Protein 6SEI (pdb70)

B-factor: mean 38.56, std 22.46, range [0.0, 160.06]

Nearest PDB structures (foldseek):
  6sei-assembly1_A  TM=1.004E+00  e=4.786E-63  Thermothielavioides terrestris
  6sei-assembly1_C  TM=1.000E+00  e=5.021E-56  Thermothielavioides terrestris
  6seh-assembly1_C  TM=9.958E-01  e=6.749E-49  Thermothielavioides terrestris
  6seh-assembly2_A  TM=9.980E-01  e=1.913E-47  Thermothielavioides terrestris
  7cq2-assembly2_B  TM=7.444E-01  e=3.614E-20  Saccharomyces cerevisiae YJM789

Structure (mmCIF, N/CA/C/O backbone):
data_6SEI
#
_entry.id   6SEI
#
_cell.length_a   60.075
_cell.length_b   92.700
_cell.length_c   93.251
_cell.angle_alpha   90.000
_cell.angle_beta   91.603
_cell.angle_gamma   90.000
#
_symmetry.space_group_name_H-M   'P 1 21 1'
#
loop_
_entity.id
_entity.type
_entity.pdbx_description
1 polymer 'Structure-specific endonuclease subunit SLX1'
2 polymer 'Structure-specific endonuclease subunit SLX4'
3 polymer 'DNA (32-MER)'
4 non-polymer 'ZINC ION'
5 non-polymer 'CALCIUM ION'
6 water water
#
loop_
_atom_site.group_PDB
_atom_site.id
_atom_site.type_symbol
_atom_site.label_atom_id
_atom_site.label_alt_id
_atom_site.label_comp_id
_atom_site.label_asym_id
_atom_site.label_entity_id
_atom_site.label_seq_id
_atom_site.pdbx_PDB_ins_code
_atom_site.Cartn_x
_atom_site.Cartn_y
_atom_site.Cartn_z
_atom_site.occupancy
_atom_site.B_iso_or_equiv
_atom_site.auth_seq_id
_atom_site.auth_comp_id
_atom_site.auth_asym_id
_atom_site.auth_atom_id
_atom_site.pdbx_PDB_model_num
ATOM 1 N N . GLN A 1 4 ? -37.23643 -58.51026 -5.46249 1.000 71.78156 4 GLN A N 1
ATOM 2 C CA . GLN A 1 4 ? -38.68149 -58.60721 -5.57554 1.000 69.66787 4 GLN A CA 1
ATOM 3 C C . GLN A 1 4 ? -39.10483 -59.13262 -6.94286 1.000 65.76374 4 GLN A C 1
ATOM 4 O O . GLN A 1 4 ? -38.35893 -59.85052 -7.61202 1.000 63.66872 4 GLN A O 1
ATOM 6 N N . CYS A 1 5 ? -40.31714 -58.77309 -7.35258 1.000 64.89142 5 CYS A N 1
ATOM 7 C CA . CYS A 1 5 ? -40.86784 -59.22523 -8.62134 1.000 66.09689 5 CYS A CA 1
ATOM 8 C C . CYS A 1 5 ? -41.46379 -58.05570 -9.38892 1.000 61.92262 5 CYS A C 1
ATOM 9 O O . CYS A 1 5 ? -41.37614 -58.01348 -10.62140 1.000 62.11274 5 CYS A O 1
ATOM 12 N N . LYS A 1 6 ? -42.06240 -57.08584 -8.65517 1.000 56.62343 6 LYS A N 1
ATOM 13 C CA . LYS A 1 6 ? -42.77317 -55.93220 -9.18279 1.000 50.92431 6 LYS A CA 1
ATOM 14 C C . LYS A 1 6 ? -41.83921 -54.73440 -9.33840 1.000 46.07625 6 LYS A C 1
ATOM 15 O O . LYS A 1 6 ? -40.86197 -54.59870 -8.59451 1.000 44.83782 6 LYS A O 1
ATOM 21 N N . PRO A 1 7 ? -42.11490 -53.85362 -10.29969 1.000 42.87187 7 PRO A N 1
ATOM 22 C CA . PRO A 1 7 ? -41.26782 -52.67046 -10.48658 1.000 39.60994 7 PRO A CA 1
ATOM 23 C C . PRO A 1 7 ? -41.49513 -51.63681 -9.39173 1.000 35.54473 7 PRO A C 1
ATOM 24 O O . PRO A 1 7 ? -42.41072 -51.73494 -8.57132 1.000 35.06645 7 PRO A O 1
ATOM 28 N N . ILE A 1 8 ? -40.63027 -50.62597 -9.39340 1.000 32.08799 8 ILE A N 1
ATOM 29 C CA . ILE A 1 8 ? -40.77114 -49.52500 -8.43444 1.000 28.34974 8 ILE A CA 1
ATOM 30 C C . ILE A 1 8 ? -42.10065 -48.82122 -8.67991 1.000 26.63594 8 ILE A C 1
ATOM 31 O O . ILE A 1 8 ? -42.45392 -48.55378 -9.84716 1.000 26.32192 8 ILE A O 1
ATOM 36 N N . PRO A 1 9 ? -42.88523 -48.52941 -7.64225 1.000 25.26892 9 PRO A N 1
ATOM 37 C CA . PRO A 1 9 ? -44.22278 -47.97389 -7.86488 1.000 25.11438 9 PRO A CA 1
ATOM 38 C C . PRO A 1 9 ? -44.15976 -46.57850 -8.45588 1.000 25.17562 9 PRO A C 1
ATOM 39 O O . PRO A 1 9 ? -43.19184 -45.83827 -8.26637 1.000 25.55685 9 PRO A O 1
ATOM 43 N N . ALA A 1 10 ? -45.21434 -46.23020 -9.19295 1.000 25.31692 10 ALA A N 1
ATOM 44 C CA . ALA A 1 10 ? -45.34003 -44.87647 -9.71884 1.000 24.85442 10 ALA A CA 1
ATOM 45 C C . ALA A 1 10 ? -45.33482 -43.86054 -8.58534 1.000 24.00517 10 ALA A C 1
ATOM 46 O O . ALA A 1 10 ? -44.51475 -42.93468 -8.55707 1.000 17.13278 10 ALA A O 1
ATOM 48 N N . LEU A 1 11 ? -46.23935 -44.04025 -7.62631 1.000 23.41993 11 LEU A N 1
ATOM 49 C CA . LEU A 1 11 ? -46.36557 -43.16529 -6.47286 1.000 22.17583 11 LEU A CA 1
ATOM 50 C C . LEU A 1 11 ? -46.61980 -44.02286 -5.24619 1.000 22.25957 11 LEU A C 1
ATOM 51 O O . LEU A 1 11 ? -47.52324 -44.86292 -5.25518 1.000 22.74348 11 LEU A O 1
ATOM 56 N N . TYR A 1 12 ? -45.80767 -43.83581 -4.20924 1.000 21.96166 12 TYR A N 1
ATOM 57 C CA . TYR A 1 12 ? -46.11836 -44.37447 -2.89191 1.000 22.08987 12 TYR A CA 1
ATOM 58 C C . TYR A 1 12 ? -45.68087 -43.36318 -1.84679 1.000 21.17199 12 TYR A C 1
ATOM 59 O O . TYR A 1 12 ? -44.52790 -42.92169 -1.84870 1.000 20.89526 12 TYR A O 1
ATOM 68 N N . THR A 1 13 ? -46.60857 -42.98878 -0.96873 1.000 20.89560 13 THR A N 1
ATOM 69 C CA . THR A 1 13 ? -46.42893 -41.84386 -0.09096 1.000 20.23223 13 THR A CA 1
ATOM 70 C C . THR A 1 13 ? -46.63775 -42.23561 1.36392 1.000 20.56692 13 THR A C 1
ATOM 71 O O . THR A 1 13 ? -47.25654 -43.25460 1.67684 1.000 21.21564 13 THR A O 1
ATOM 75 N N . VAL A 1 14 ? -46.09847 -41.40120 2.24887 1.000 20.19819 14 VAL A N 1
ATOM 76 C CA . VAL A 1 14 ? -46.42744 -41.40030 3.67011 1.000 20.11086 14 VAL A CA 1
ATOM 77 C C . VAL A 1 14 ? -46.92583 -40.00393 4.00841 1.000 19.59074 14 VAL A C 1
ATOM 78 O O . VAL A 1 14 ? -46.20179 -39.02139 3.81575 1.000 19.39185 14 VAL A O 1
ATOM 82 N N . TYR A 1 15 ? -48.15643 -39.90942 4.49856 1.000 19.63210 15 TYR A N 1
ATOM 83 C CA . TYR A 1 15 ? -48.82386 -38.62271 4.61648 1.000 19.44416 15 TYR A CA 1
ATOM 84 C C . TYR A 1 15 ? -49.11134 -38.26582 6.07069 1.000 19.77752 15 TYR A C 1
ATOM 85 O O . TYR A 1 15 ? -49.03147 -39.09747 6.97991 1.000 20.26841 15 TYR A O 1
ATOM 94 N N . VAL A 1 16 ? -49.46541 -36.99804 6.26688 1.000 19.58769 16 VAL A N 1
ATOM 95 C CA . VAL A 1 16 ? -49.81695 -36.44823 7.56934 1.000 17.17548 16 VAL A CA 1
ATOM 96 C C . VAL A 1 16 ? -51.23309 -35.89940 7.45692 1.000 24.53031 16 VAL A C 1
ATOM 97 O O . VAL A 1 16 ? -51.45572 -34.85099 6.83775 1.000 17.59055 16 VAL A O 1
ATOM 101 N N . LEU A 1 17 ? -52.18940 -36.60784 8.04690 1.000 24.75721 17 LEU A N 1
ATOM 102 C CA . LEU A 1 17 ? -53.59113 -36.22236 7.99427 1.000 25.12309 17 LEU A CA 1
ATOM 103 C C . LEU A 1 17 ? -53.93451 -35.31199 9.16631 1.000 26.51870 17 LEU A C 1
ATOM 104 O O . LEU A 1 17 ? -53.49301 -35.54134 10.29520 1.000 27.07385 17 LEU A O 1
ATOM 109 N N . ARG A 1 18 ? -54.72784 -34.27798 8.89187 1.000 27.30160 18 ARG A N 1
ATOM 110 C CA . ARG A 1 18 ? -55.13614 -33.31942 9.90878 1.000 28.39651 18 ARG A CA 1
ATOM 111 C C . ARG A 1 18 ? -56.61135 -32.99219 9.72802 1.000 29.95397 18 ARG A C 1
ATOM 112 O O . ARG A 1 18 ? -57.09141 -32.86215 8.59918 1.000 30.14814 18 ARG A O 1
ATOM 120 N N . SER A 1 19 ? -57.32676 -32.86883 10.84304 1.000 31.18700 19 SER A N 1
ATOM 121 C CA . SER A 1 19 ? -58.72975 -32.47895 10.80914 1.000 32.77876 19 SER A CA 1
ATOM 122 C C . SER A 1 19 ? -58.87577 -30.97905 10.57971 1.000 34.04006 19 SER A C 1
ATOM 123 O O . SER A 1 19 ? -58.12589 -30.17353 11.13782 1.000 33.99884 19 SER A O 1
ATOM 126 N N . THR A 1 20 ? -59.85064 -30.60471 9.75006 1.000 35.68455 20 THR A N 1
ATOM 127 C CA . THR A 1 20 ? -60.18310 -29.19706 9.56801 1.000 38.45803 20 THR A CA 1
ATOM 128 C C . THR A 1 20 ? -61.07006 -28.64776 10.67979 1.000 41.44335 20 THR A C 1
ATOM 129 O O . THR A 1 20 ? -61.19175 -27.42415 10.80116 1.000 41.28805 20 THR A O 1
ATOM 133 N N . VAL A 1 21 ? -61.68301 -29.51020 11.48781 1.000 44.84971 21 VAL A N 1
ATOM 134 C CA . VAL A 1 21 ? -62.48892 -29.05782 12.61772 1.000 47.72662 21 VAL A CA 1
ATOM 135 C C . VAL A 1 21 ? -61.62710 -28.83074 13.85200 1.000 46.17401 21 VAL A C 1
ATOM 136 O O . VAL A 1 21 ? -61.81591 -27.84921 14.57460 1.000 45.68283 21 VAL A O 1
ATOM 140 N N . ARG A 1 22 ? -60.68086 -29.73405 14.10812 1.000 45.22405 22 ARG A N 1
ATOM 141 C CA . ARG A 1 22 ? -59.70417 -29.59082 15.18474 1.000 45.44217 22 ARG A CA 1
ATOM 142 C C . ARG A 1 22 ? -58.31757 -29.82171 14.60458 1.000 42.60942 22 ARG A C 1
ATOM 143 O O . ARG A 1 22 ? -57.99337 -30.94073 14.19538 1.000 42.20206 22 ARG A O 1
ATOM 151 N N . HIS A 1 23 ? -57.49593 -28.77210 14.58033 1.000 40.49500 23 HIS A N 1
ATOM 152 C CA . HIS A 1 23 ? -56.14077 -28.91337 14.06451 1.000 37.35279 23 HIS A CA 1
ATOM 153 C C . HIS A 1 23 ? -55.26131 -29.76455 14.96831 1.000 34.64724 23 HIS A C 1
ATOM 154 O O . HIS A 1 23 ? -54.19138 -30.20237 14.53373 1.000 33.34194 23 HIS A O 1
ATOM 161 N N . ALA A 1 24 ? -55.68107 -30.00290 16.21244 1.000 33.86137 24 ALA A N 1
ATOM 162 C CA . ALA A 1 24 ? -54.88868 -30.82017 17.12041 1.000 32.47697 24 ALA A CA 1
ATOM 163 C C . ALA A 1 24 ? -54.95761 -32.29876 16.77100 1.000 30.86121 24 ALA A C 1
ATOM 164 O O . ALA A 1 24 ? -54.04475 -33.05058 17.12883 1.000 30.60819 24 ALA A O 1
ATOM 166 N N . SER A 1 25 ? -56.00983 -32.73026 16.08079 1.000 29.64035 25 SER A N 1
ATOM 167 C CA . SER A 1 25 ? -56.15776 -34.13130 15.71137 1.000 28.17631 25 SER A CA 1
ATOM 168 C C . SER A 1 25 ? -55.33739 -34.42102 14.46105 1.000 26.62813 25 SER A C 1
ATOM 169 O O . SER A 1 25 ? -55.59589 -33.85418 13.39294 1.000 26.11532 25 SER A O 1
ATOM 172 N N . LEU A 1 26 ? -54.35475 -35.30425 14.59356 1.000 25.99851 26 LEU A N 1
ATOM 173 C CA . LEU A 1 26 ? -53.49737 -35.69289 13.48727 1.000 25.00997 26 LEU A CA 1
ATOM 174 C C . LEU A 1 26 ? -53.55818 -37.20385 13.28719 1.000 24.98214 26 LEU A C 1
ATOM 175 O O . LEU A 1 26 ? -54.10479 -37.94419 14.11069 1.000 25.35223 26 LEU A O 1
ATOM 180 N N . TYR A 1 27 ? -52.99495 -37.65011 12.16362 1.000 24.82918 27 TYR A N 1
ATOM 181 C CA . TYR A 1 27 ? -52.98739 -39.05494 11.77668 1.000 25.42840 27 TYR A CA 1
ATOM 182 C C . TYR A 1 27 ? -51.93427 -39.24584 10.69401 1.000 24.13385 27 TYR A C 1
ATOM 183 O O . TYR A 1 27 ? -51.70980 -38.35889 9.86612 1.000 23.40240 27 TYR A O 1
ATOM 192 N N . ILE A 1 28 ? -51.29986 -40.41634 10.70848 1.000 24.96286 28 ILE A N 1
ATOM 193 C CA . ILE A 1 28 ? -50.19374 -40.75253 9.81750 1.000 24.69665 28 ILE A CA 1
ATOM 194 C C . ILE A 1 28 ? -50.57765 -41.98863 9.01731 1.000 24.06507 28 ILE A C 1
ATOM 195 O O . ILE A 1 28 ? -50.99458 -43.00055 9.58870 1.000 24.59712 28 ILE A O 1
ATOM 200 N N . GLY A 1 29 ? -50.42698 -41.91764 7.70094 1.000 23.24043 29 GLY A N 1
ATOM 201 C CA . GLY A 1 29 ? -50.77100 -43.05703 6.87738 1.000 23.57713 29 GLY A CA 1
ATOM 202 C C . GLY A 1 29 ? -49.85714 -43.16068 5.67883 1.000 23.29726 29 GLY A C 1
ATOM 203 O O . GLY A 1 29 ? -49.02898 -42.28521 5.41756 1.000 22.96481 29 GLY A O 1
ATOM 204 N N . SER A 1 30 ? -50.01606 -44.25962 4.95097 1.000 23.58912 30 SER A N 1
ATOM 205 C CA . SER A 1 30 ? -49.32114 -44.46285 3.69184 1.000 22.92444 30 SER A CA 1
ATOM 206 C C . SER A 1 30 ? -50.32364 -44.92674 2.64941 1.000 23.02061 30 SER A C 1
ATOM 207 O O . SER A 1 30 ? -51.28762 -45.63056 2.96271 1.000 23.44809 30 SER A O 1
ATOM 210 N N . THR A 1 31 ? -50.09818 -44.50825 1.40683 1.000 22.72748 31 THR A N 1
ATOM 211 C CA . THR A 1 31 ? -50.99101 -44.86213 0.31499 1.000 23.07270 31 THR A CA 1
ATOM 212 C C . THR A 1 31 ? -50.27783 -44.61062 -1.00174 1.000 23.57453 31 THR A C 1
ATOM 213 O O . THR A 1 31 ? -49.41793 -43.72558 -1.07548 1.000 22.57820 31 THR A O 1
ATOM 217 N N . PRO A 1 32 ? -50.58808 -45.38744 -2.03950 1.000 25.07374 32 PRO A N 1
ATOM 218 C CA . PRO A 1 32 ? -50.15988 -45.02823 -3.39520 1.000 25.21230 32 PRO A CA 1
ATOM 219 C C . PRO A 1 32 ? -51.13759 -44.11314 -4.10960 1.000 25.52435 32 PRO A C 1
ATOM 220 O O . PRO A 1 32 ? -50.83160 -43.65396 -5.21856 1.000 25.62710 32 PRO A O 1
ATOM 224 N N . ASN A 1 33 ? -52.29597 -43.84619 -3.50741 1.000 25.73734 33 ASN A N 1
ATOM 225 C CA . ASN A 1 33 ? -53.35323 -43.03421 -4.10653 1.000 25.98156 33 ASN A CA 1
ATOM 226 C C . ASN A 1 33 ? -53.82981 -42.04927 -3.04864 1.000 25.71537 33 ASN A C 1
ATOM 227 O O . ASN A 1 33 ? -54.84103 -42.28535 -2.37356 1.000 25.62958 33 ASN A O 1
ATOM 232 N N . PRO A 1 34 ? -53.11084 -40.94678 -2.85959 1.000 25.59724 34 PRO A N 1
ATOM 233 C CA . PRO A 1 34 ? -53.51728 -39.94586 -1.86630 1.000 25.98214 34 PRO A CA 1
ATOM 234 C C . PRO A 1 34 ? -54.95136 -39.47677 -2.06241 1.000 28.31947 34 PRO A C 1
ATOM 235 O O . PRO A 1 34 ? -55.69523 -39.37381 -1.07407 1.000 28.33272 34 PRO A O 1
ATOM 239 N N . PRO A 1 35 ? -55.39445 -39.17524 -3.29781 1.000 30.64510 35 PRO A N 1
ATOM 240 C CA . PRO A 1 35 ? -56.78829 -38.71483 -3.44853 1.000 32.04243 35 PRO A CA 1
ATOM 241 C C . PRO A 1 35 ? -57.83022 -39.73384 -3.02015 1.000 32.71668 35 PRO A C 1
ATOM 242 O O . PRO A 1 35 ? -58.82202 -39.35813 -2.38380 1.000 33.12789 35 PRO A O 1
ATOM 246 N N . ARG A 1 36 ? -57.64612 -41.01222 -3.36164 1.000 32.81484 36 ARG A N 1
ATOM 247 C CA . ARG A 1 36 ? -58.62477 -42.02311 -2.97067 1.000 33.11524 36 ARG A CA 1
ATOM 248 C C . ARG A 1 36 ? -58.61260 -42.24784 -1.46542 1.000 31.82984 36 ARG A C 1
ATOM 249 O O . ARG A 1 36 ? -59.66844 -42.45052 -0.85580 1.000 32.35799 36 ARG A O 1
ATOM 257 N N . ARG A 1 37 ? -57.42926 -42.20968 -0.84681 1.000 30.66960 37 ARG A N 1
ATOM 258 C CA . ARG A 1 37 ? -57.34392 -42.44409 0.59073 1.000 30.79802 37 ARG A CA 1
ATOM 259 C C . ARG A 1 37 ? -57.97030 -41.30375 1.38531 1.000 30.63703 37 ARG A C 1
ATOM 260 O O . ARG A 1 37 ? -58.54120 -41.53860 2.45672 1.000 31.47476 37 ARG A O 1
ATOM 268 N N . LEU A 1 38 ? -57.87933 -40.06976 0.88541 1.000 29.86551 38 LEU A N 1
ATOM 269 C CA . LEU A 1 38 ? -58.57502 -38.96502 1.53609 1.000 29.71575 38 LEU A CA 1
ATOM 270 C C . LEU A 1 38 ? -60.08233 -39.18943 1.51891 1.000 30.79916 38 LEU A C 1
ATOM 271 O O . LEU A 1 38 ? -60.75870 -39.01827 2.53991 1.000 31.45381 38 LEU A O 1
ATOM 276 N N . LYS A 1 39 ? -60.62558 -39.58516 0.36233 1.000 30.95452 39 LYS A N 1
ATOM 277 C CA . LYS A 1 39 ? -62.05171 -39.88519 0.27465 1.000 32.01238 39 LYS A CA 1
ATOM 278 C C . LYS A 1 39 ? -62.44724 -41.02222 1.20874 1.000 32.21993 39 LYS A C 1
ATOM 279 O O . LYS A 1 39 ? -63.59749 -41.08445 1.65608 1.000 33.13868 39 LYS A O 1
ATOM 285 N N . GLN A 1 40 ? -61.51990 -41.93478 1.50519 1.000 31.65288 40 GLN A N 1
ATOM 286 C CA . GLN A 1 40 ? -61.81050 -42.99280 2.46660 1.000 32.76015 40 GLN A CA 1
ATOM 287 C C . GLN A 1 40 ? -61.89038 -42.43141 3.88042 1.000 33.06194 40 GLN A C 1
ATOM 288 O O . GLN A 1 40 ? -62.80326 -42.76967 4.64334 1.000 34.26365 40 GLN A O 1
ATOM 294 N N . HIS A 1 41 ? -60.94309 -41.56074 4.24171 1.000 32.30093 41 HIS A N 1
ATOM 295 C CA . HIS A 1 41 ? -60.96189 -40.93477 5.56050 1.000 32.62090 41 HIS A CA 1
ATOM 296 C C . HIS A 1 41 ? -62.25858 -40.17050 5.79764 1.000 35.25345 41 HIS A C 1
ATOM 297 O O . HIS A 1 41 ? -62.79646 -40.17455 6.91133 1.000 36.35434 41 HIS A O 1
ATOM 304 N N . ASN A 1 42 ? -62.77806 -39.51392 4.76420 1.000 42.86499 42 ASN A N 1
ATOM 305 C CA . ASN A 1 42 ? -63.91831 -38.62042 4.90923 1.000 43.19450 42 ASN A CA 1
ATOM 306 C C . ASN A 1 42 ? -65.25767 -39.29904 4.64762 1.000 45.70788 42 ASN A C 1
ATOM 307 O O . ASN A 1 42 ? -66.29214 -38.62376 4.68132 1.000 44.77408 42 ASN A O 1
ATOM 312 N N . GLY A 1 43 ? -65.26880 -40.60515 4.39130 1.000 49.59881 43 GLY A N 1
ATOM 313 C CA . GLY A 1 43 ? -66.51727 -41.33973 4.32768 1.000 53.85128 43 GLY A CA 1
ATOM 314 C C . GLY A 1 43 ? -67.25551 -41.28907 3.01026 1.000 55.28653 43 GLY A C 1
ATOM 315 O O . GLY A 1 43 ? -68.43724 -41.64286 2.96357 1.000 56.65113 43 GLY A O 1
ATOM 316 N N . LEU A 1 44 ? -66.60544 -40.85519 1.93631 1.000 55.90455 44 LEU A N 1
ATOM 317 C CA . LEU A 1 44 ? -67.20972 -40.89520 0.61369 1.000 58.01075 44 LEU A CA 1
ATOM 318 C C . LEU A 1 44 ? -66.89116 -42.18307 -0.13218 1.000 62.52274 44 LEU A C 1
ATOM 319 O O . LEU A 1 44 ? -67.42873 -42.40219 -1.22366 1.000 61.78254 44 LEU A O 1
ATOM 324 N N . VAL A 1 45 ? -66.03951 -43.03164 0.43590 1.000 67.64956 45 VAL A N 1
ATOM 325 C CA . VAL A 1 45 ? -65.57852 -44.26626 -0.19235 1.000 72.42515 45 VAL A CA 1
ATOM 326 C C . VAL A 1 45 ? -65.34664 -45.29202 0.91138 1.000 77.35626 45 VAL A C 1
ATOM 327 O O . VAL A 1 45 ? -64.80340 -44.94531 1.97073 1.000 77.62423 45 VAL A O 1
ATOM 331 N N . PRO A 1 46 ? -65.74390 -46.54965 0.72364 1.000 81.89355 46 PRO A N 1
ATOM 332 C CA . PRO A 1 46 ? -65.55940 -47.54151 1.79030 1.000 85.77782 46 PRO A CA 1
ATOM 333 C C . PRO A 1 46 ? -64.10745 -47.98584 1.91011 1.000 87.71266 46 PRO A C 1
ATOM 334 O O . PRO A 1 46 ? -63.41512 -48.19792 0.91063 1.000 87.28099 46 PRO A O 1
ATOM 338 N N . GLY A 1 47 ? -63.65278 -48.12113 3.15696 1.000 90.58222 47 GLY A N 1
ATOM 339 C CA . GLY A 1 47 ? -62.33171 -48.64425 3.45042 1.000 93.52867 47 GLY A CA 1
ATOM 340 C C . GLY A 1 47 ? -61.51944 -47.81228 4.42542 1.000 93.87696 47 GLY A C 1
ATOM 341 O O . GLY A 1 47 ? -60.30875 -48.01703 4.55747 1.000 95.10548 47 GLY A O 1
ATOM 342 N N . GLY A 1 48 ? -62.17113 -46.88430 5.12851 1.000 93.05118 48 GLY A N 1
ATOM 343 C CA . GLY A 1 48 ? -61.47226 -45.91390 5.94568 1.000 92.15262 48 GLY A CA 1
ATOM 344 C C . GLY A 1 48 ? -61.02680 -46.44606 7.29829 1.000 95.68619 48 GLY A C 1
ATOM 345 O O . GLY A 1 48 ? -61.28398 -47.58717 7.68324 1.000 99.24044 48 GLY A O 1
ATOM 346 N N . ALA A 1 49 ? -60.34300 -45.57374 8.03645 1.000 94.82675 49 ALA A N 1
ATOM 347 C CA . ALA A 1 49 ? -59.79231 -45.91571 9.33749 1.000 98.00646 49 ALA A CA 1
ATOM 348 C C . ALA A 1 49 ? -60.84215 -45.74298 10.43560 1.000 99.78244 49 ALA A C 1
ATOM 349 O O . ALA A 1 49 ? -61.91405 -45.16729 10.22955 1.000 97.75253 49 ALA A O 1
ATOM 351 N N . ALA A 1 50 ? -60.51601 -46.25762 11.62342 1.000 103.93813 50 ALA A N 1
ATOM 352 C CA . ALA A 1 50 ? -61.39060 -46.16307 12.78731 1.000 106.23837 50 ALA A CA 1
ATOM 353 C C . ALA A 1 50 ? -61.18472 -44.86879 13.56770 1.000 105.05929 50 ALA A C 1
ATOM 354 O O . ALA A 1 50 ? -62.15814 -44.27480 14.04463 1.000 104.25217 50 ALA A O 1
ATOM 356 N N . ARG A 1 51 ? -59.93286 -44.42494 13.71909 1.000 105.72639 51 ARG A N 1
ATOM 357 C CA . ARG A 1 51 ? -59.67496 -43.12758 14.33765 1.000 105.49571 51 ARG A CA 1
ATOM 358 C C . ARG A 1 51 ? -60.31727 -41.99810 13.54392 1.000 101.82394 51 ARG A C 1
ATOM 359 O O . ARG A 1 51 ? -60.75816 -40.99832 14.12458 1.000 102.06886 51 ARG A O 1
ATOM 367 N N . THR A 1 52 ? -60.39033 -42.14651 12.22373 1.000 98.40403 52 THR A N 1
ATOM 368 C CA . THR A 1 52 ? -60.95778 -41.14354 11.33572 1.000 93.21206 52 THR A CA 1
ATOM 369 C C . THR A 1 52 ? -62.45053 -41.34482 11.08878 1.000 91.99039 52 THR A C 1
ATOM 370 O O . THR A 1 52 ? -63.00791 -40.70854 10.18774 1.000 86.41056 52 THR A O 1
ATOM 374 N N . SER A 1 53 ? -63.10736 -42.20847 11.87030 1.000 94.78919 53 SER A N 1
ATOM 375 C CA . SER A 1 53 ? -64.52463 -42.49864 11.67679 1.000 92.76514 53 SER A CA 1
ATOM 376 C C . SER A 1 53 ? -65.43763 -41.45543 12.30607 1.000 88.88796 53 SER A C 1
ATOM 377 O O . SER A 1 53 ? -66.58042 -41.30950 11.86425 1.000 87.33052 53 SER A O 1
ATOM 380 N N . ARG A 1 54 ? -64.97268 -40.74294 13.32907 1.000 86.85224 54 ARG A N 1
ATOM 381 C CA . ARG A 1 54 ? -65.75051 -39.66481 13.92728 1.000 84.23766 54 ARG A CA 1
ATOM 382 C C . ARG A 1 54 ? -66.09378 -38.58263 12.90285 1.000 78.03200 54 ARG A C 1
ATOM 383 O O . ARG A 1 54 ? -65.20261 -37.87685 12.40021 1.000 75.77027 54 ARG A O 1
ATOM 391 N N . SER A 1 55 ? -67.39005 -38.46086 12.58339 1.000 75.48619 55 SER A N 1
ATOM 392 C CA . SER A 1 55 ? -67.85181 -37.45107 11.62993 1.000 70.39800 55 SER A CA 1
ATOM 393 C C . SER A 1 55 ? -67.78839 -36.04722 12.22149 1.000 68.12689 55 SER A C 1
ATOM 394 O O . SER A 1 55 ? -67.85616 -35.05257 11.48469 1.000 66.42125 55 SER A O 1
ATOM 397 N N . SER A 1 56 ? -67.66552 -35.94810 13.54490 1.000 68.62600 56 SER A N 1
ATOM 398 C CA . SER A 1 56 ? -67.38241 -34.66084 14.16192 1.000 65.79380 56 SER A CA 1
ATOM 399 C C . SER A 1 56 ? -66.01926 -34.12403 13.73203 1.000 61.09446 56 SER A C 1
ATOM 400 O O . SER A 1 56 ? -65.83667 -32.90976 13.55780 1.000 59.68901 56 SER A O 1
ATOM 403 N N . LEU A 1 57 ? -65.04015 -35.01571 13.58583 1.000 58.53624 57 LEU A N 1
ATOM 404 C CA . LEU A 1 57 ? -63.70138 -34.61404 13.17808 1.000 54.32967 57 LEU A CA 1
ATOM 405 C C . LEU A 1 57 ? -63.58416 -34.37897 11.67758 1.000 48.43911 57 LEU A C 1
ATOM 406 O O . LEU A 1 57 ? -62.68113 -33.65271 11.24979 1.000 46.57692 57 LEU A O 1
ATOM 411 N N . ARG A 1 58 ? -64.46450 -34.97336 10.87298 1.000 45.35213 58 ARG A N 1
ATOM 412 C CA . ARG A 1 58 ? -64.42661 -34.76850 9.43309 1.000 41.04483 58 ARG A CA 1
ATOM 413 C C . ARG A 1 58 ? -64.86913 -33.34711 9.08118 1.000 38.77829 58 ARG A C 1
ATOM 414 O O . ARG A 1 58 ? -65.60936 -32.71354 9.83725 1.000 39.77107 58 ARG A O 1
ATOM 422 N N . PRO A 1 59 ? -64.43932 -32.82082 7.91826 1.000 36.14693 59 PRO A N 1
ATOM 423 C CA . PRO A 1 59 ? -63.56734 -33.42675 6.90442 1.000 34.81731 59 PRO A CA 1
ATOM 424 C C . PRO A 1 59 ? -62.09648 -33.42747 7.29862 1.000 35.29408 59 PRO A C 1
ATOM 425 O O . PRO A 1 59 ? -61.64444 -32.50604 7.97465 1.000 35.98251 59 PRO A O 1
ATOM 429 N N . TRP A 1 60 ? -61.36727 -34.45829 6.88477 1.000 32.46715 60 TRP A N 1
ATOM 430 C CA . TRP A 1 60 ? -59.92798 -34.50012 7.07567 1.000 30.77332 60 TRP A CA 1
ATOM 431 C C . TRP A 1 60 ? -59.21905 -33.88327 5.87428 1.000 30.08369 60 TRP A C 1
ATOM 432 O O . TRP A 1 60 ? -59.81738 -33.61687 4.82933 1.000 30.51842 60 TRP A O 1
ATOM 443 N N . GLU A 1 61 ? -57.91801 -33.66372 6.03216 1.000 29.16302 61 GLU A N 1
ATOM 444 C CA . GLU A 1 61 ? -57.09902 -33.14227 4.95038 1.000 28.77488 61 GLU A CA 1
ATOM 445 C C . GLU A 1 61 ? -55.68098 -33.66710 5.10991 1.000 27.13459 61 GLU A C 1
ATOM 446 O O . GLU A 1 61 ? -55.23742 -33.97411 6.21992 1.000 27.19462 61 GLU A O 1
ATOM 452 N N . MET A 1 62 ? -54.97522 -33.77411 3.99120 1.000 25.94083 62 MET A N 1
ATOM 453 C CA . MET A 1 62 ? -53.57012 -34.16392 3.99084 1.000 25.22095 62 MET A CA 1
ATOM 454 C C . MET A 1 62 ? -52.72935 -32.89516 3.88718 1.000 24.82799 62 MET A C 1
ATOM 455 O O . MET A 1 62 ? -52.65579 -32.27133 2.82234 1.000 24.27755 62 MET A O 1
ATOM 460 N N . VAL A 1 63 ? -52.11209 -32.50781 5.00583 1.000 25.00207 63 VAL A N 1
ATOM 461 C CA . VAL A 1 63 ? -51.37493 -31.25107 5.05993 1.000 24.70723 63 VAL A CA 1
ATOM 462 C C . VAL A 1 63 ? -49.95213 -31.38729 4.53410 1.000 23.53625 63 VAL A C 1
ATOM 463 O O . VAL A 1 63 ? -49.35993 -30.38743 4.10949 1.000 23.57345 63 VAL A O 1
ATOM 467 N N . ALA A 1 64 ? -49.39021 -32.59303 4.54575 1.000 22.48186 64 ALA A N 1
ATOM 468 C CA . ALA A 1 64 ? -48.03189 -32.82197 4.07604 1.000 21.41899 64 ALA A CA 1
ATOM 469 C C . ALA A 1 64 ? -47.85800 -34.31047 3.82503 1.000 20.50607 64 ALA A C 1
ATOM 470 O O . ALA A 1 64 ? -48.58464 -35.13785 4.38001 1.000 20.46619 64 ALA A O 1
ATOM 472 N N . LEU A 1 65 ? -46.88818 -34.64455 2.97819 1.000 20.04640 65 LEU A N 1
ATOM 473 C CA . LEU A 1 65 ? -46.59980 -36.04768 2.71960 1.000 19.83693 65 LEU A CA 1
ATOM 474 C C . LEU A 1 65 ? -45.18489 -36.18899 2.18431 1.000 19.86721 65 LEU A C 1
ATOM 475 O O . LEU A 1 65 ? -44.59728 -35.24275 1.65386 1.000 19.78048 65 LEU A O 1
ATOM 480 N N . VAL A 1 66 ? -44.65527 -37.39865 2.32593 1.000 20.05760 66 VAL A N 1
ATOM 481 C CA . VAL A 1 66 ? -43.35934 -37.77336 1.78235 1.000 20.05856 66 VAL A CA 1
ATOM 482 C C . VAL A 1 66 ? -43.59946 -38.78527 0.67293 1.000 19.55321 66 VAL A C 1
ATOM 483 O O . VAL A 1 66 ? -44.26601 -39.80386 0.88638 1.000 19.61996 66 VAL A O 1
ATOM 487 N N . SER A 1 67 ? -43.07892 -38.49335 -0.51075 1.000 19.28069 67 SER A N 1
ATOM 488 C CA . SER A 1 67 ? -43.25960 -39.31867 -1.69277 1.000 19.13194 67 SER A CA 1
ATOM 489 C C . SER A 1 67 ? -41.90536 -39.82386 -2.17465 1.000 19.47712 67 SER A C 1
ATOM 490 O O . SER A 1 67 ? -40.85517 -39.49110 -1.61683 1.000 19.34573 67 SER A O 1
ATOM 493 N N . GLY A 1 68 ? -41.94644 -40.63929 -3.22545 1.000 20.23397 68 GLY A N 1
ATOM 494 C CA . GLY A 1 68 ? -40.74590 -41.20471 -3.80484 1.000 20.13509 68 GLY A CA 1
ATOM 495 C C . GLY A 1 68 ? -40.28410 -42.51310 -3.20692 1.000 20.26932 68 GLY A C 1
ATOM 496 O O . GLY A 1 68 ? -39.13126 -42.90033 -3.43052 1.000 20.90921 68 GLY A O 1
ATOM 497 N N . PHE A 1 69 ? -41.13558 -43.21051 -2.46016 1.000 20.45825 69 PHE A N 1
ATOM 498 C CA . PHE A 1 69 ? -40.71813 -44.46270 -1.83340 1.000 20.97598 69 PHE A CA 1
ATOM 499 C C . PHE A 1 69 ? -40.53226 -45.53758 -2.89605 1.000 21.57655 69 PHE A C 1
ATOM 500 O O . PHE A 1 69 ? -41.43345 -45.75496 -3.71510 1.000 21.32879 69 PHE A O 1
ATOM 508 N N . PRO A 1 70 ? -39.38441 -46.22296 -2.92851 1.000 22.48475 70 PRO A N 1
ATOM 509 C CA . PRO A 1 70 ? -39.16088 -47.20696 -3.99223 1.000 22.35362 70 PRO A CA 1
ATOM 510 C C . PRO A 1 70 ? -39.83799 -48.54357 -3.74410 1.000 22.14779 70 PRO A C 1
ATOM 511 O O . PRO A 1 70 ? -39.92715 -49.34414 -4.68177 1.000 22.42239 70 PRO A O 1
ATOM 515 N N . SER A 1 71 ? -40.31338 -48.81158 -2.52800 1.000 21.69597 71 SER A N 1
ATOM 516 C CA . SER A 1 71 ? -41.06045 -50.02038 -2.21434 1.000 21.75782 71 SER A CA 1
ATOM 517 C C . SER A 1 71 ? -42.31940 -49.63111 -1.45806 1.000 21.55848 71 SER A C 1
ATOM 518 O O . SER A 1 71 ? -42.37878 -48.57830 -0.82008 1.000 21.20855 71 SER A O 1
ATOM 521 N N . MET A 1 72 ? -43.32284 -50.50989 -1.50265 1.000 22.16723 72 MET A N 1
ATOM 522 C CA . MET A 1 72 ? -44.38603 -50.41468 -0.50895 1.000 22.82115 72 MET A CA 1
ATOM 523 C C . MET A 1 72 ? -43.85534 -50.74029 0.88067 1.000 23.00669 72 MET A C 1
ATOM 524 O O . MET A 1 72 ? -44.29305 -50.14092 1.86844 1.000 22.69883 72 MET A O 1
ATOM 529 N N . VAL A 1 73 ? -42.90600 -51.67750 0.96709 1.000 23.80830 73 VAL A N 1
ATOM 530 C CA . VAL A 1 73 ? -42.24816 -51.99275 2.23378 1.000 24.16455 73 VAL A CA 1
ATOM 531 C C . VAL A 1 73 ? -41.53679 -50.76432 2.78452 1.000 23.83445 73 VAL A C 1
ATOM 532 O O . VAL A 1 73 ? -41.58097 -50.48808 3.99125 1.000 24.46004 73 VAL A O 1
ATOM 536 N N . ALA A 1 74 ? -40.86462 -50.01293 1.90781 1.000 22.98289 74 ALA A N 1
ATOM 537 C CA . ALA A 1 74 ? -40.13205 -48.82872 2.34157 1.000 22.61189 74 ALA A CA 1
ATOM 538 C C . ALA A 1 74 ? -41.07024 -47.78548 2.92979 1.000 22.26434 74 ALA A C 1
ATOM 539 O O . ALA A 1 74 ? -40.72712 -47.10848 3.90617 1.000 22.74131 74 ALA A O 1
ATOM 541 N N . ALA A 1 75 ? -42.25882 -47.63671 2.34556 1.000 21.69501 75 ALA A N 1
ATOM 542 C CA . ALA A 1 75 ? -43.23704 -46.71587 2.90875 1.000 21.39753 75 ALA A CA 1
ATOM 543 C C . ALA A 1 75 ? -43.76047 -47.22724 4.24368 1.000 22.15218 75 ALA A C 1
ATOM 544 O O . ALA A 1 75 ? -43.86017 -46.46297 5.21059 1.000 22.32616 75 ALA A O 1
ATOM 546 N N . LEU A 1 76 ? -44.08302 -48.52125 4.32217 1.000 22.95263 76 LEU A N 1
ATOM 547 C CA . LEU A 1 76 ? -44.61247 -49.07409 5.56513 1.000 24.12140 76 LEU A CA 1
ATOM 548 C C . LEU A 1 76 ? -43.60104 -48.97718 6.69959 1.000 24.88899 76 LEU A C 1
ATOM 549 O O . LEU A 1 76 ? -43.99017 -48.83972 7.86463 1.000 25.70018 76 LEU A O 1
ATOM 554 N N . LYS A 1 77 ? -42.30563 -49.04685 6.38400 1.000 24.87455 77 LYS A N 1
ATOM 555 C CA . LYS A 1 77 ? -41.27924 -48.89214 7.41152 1.000 25.44299 77 LYS A CA 1
ATOM 556 C C . LYS A 1 77 ? -41.18884 -47.44631 7.87641 1.000 24.74026 77 LYS A C 1
ATOM 557 O O . LYS A 1 77 ? -41.20233 -47.16760 9.07987 1.000 25.06804 77 LYS A O 1
ATOM 563 N N . PHE A 1 78 ? -41.08195 -46.51341 6.92805 1.000 24.03031 78 PHE A N 1
ATOM 564 C CA . PHE A 1 78 ? -41.03195 -45.09556 7.26646 1.000 23.36253 78 PHE A CA 1
ATOM 565 C C . PHE A 1 78 ? -42.30483 -44.65472 7.97527 1.000 23.44853 78 PHE A C 1
ATOM 566 O O . PHE A 1 78 ? -42.26023 -43.81372 8.88041 1.000 23.59211 78 PHE A O 1
ATOM 574 N N . GLN A 1 79 ? -43.45133 -45.21346 7.57771 1.000 23.41109 79 GLN A N 1
ATOM 575 C CA . GLN A 1 79 ? -44.71194 -44.85798 8.22145 1.000 23.65071 79 GLN A CA 1
ATOM 576 C C . GLN A 1 79 ? -44.76721 -45.34776 9.66342 1.000 24.87604 79 GLN A C 1
ATOM 577 O O . GLN A 1 79 ? -45.33744 -44.66986 10.52474 1.000 25.34187 79 GLN A O 1
ATOM 583 N N . TRP A 1 80 ? -44.18597 -46.51427 9.94834 1.000 25.43106 80 TRP A N 1
ATOM 584 C CA . TRP A 1 80 ? -44.17239 -47.00368 11.32042 1.000 26.27376 80 TRP A CA 1
ATOM 585 C C . TRP A 1 80 ? -43.22776 -46.18642 12.19118 1.000 26.62079 80 TRP A C 1
ATOM 586 O O . TRP A 1 80 ? -43.50868 -45.97286 13.37672 1.000 27.38603 80 TRP A O 1
ATOM 597 N N . ALA A 1 81 ? -42.11065 -45.72095 11.62508 1.000 26.11979 81 ALA A N 1
ATOM 598 C CA . ALA A 1 81 ? -41.17343 -44.90481 12.39150 1.000 26.46223 81 ALA A CA 1
ATOM 599 C C . ALA A 1 81 ? -41.75980 -43.53263 12.70544 1.000 25.95324 81 ALA A C 1
ATOM 600 O O . ALA A 1 81 ? -41.56148 -43.00242 13.80600 1.000 26.02475 81 ALA A O 1
ATOM 602 N N . LEU A 1 82 ? -42.47494 -42.93915 11.74369 1.000 25.37639 82 LEU A N 1
ATOM 603 C CA . LEU A 1 82 ? -43.10910 -41.64468 11.96905 1.000 25.15616 82 LEU A CA 1
ATOM 604 C C . LEU A 1 82 ? -44.30738 -41.76246 12.90293 1.000 25.83884 82 LEU A C 1
ATOM 605 O O . LEU A 1 82 ? -44.65407 -40.79613 13.59188 1.000 26.24118 82 LEU A O 1
ATOM 610 N N . THR A 1 83 ? -44.94469 -42.93320 12.94595 1.000 25.98737 83 THR A N 1
ATOM 611 C CA . THR A 1 83 ? -46.10226 -43.11817 13.81130 1.000 26.26923 83 THR A CA 1
ATOM 612 C C . THR A 1 83 ? -45.69485 -43.32655 15.26349 1.000 27.36404 83 THR A C 1
ATOM 613 O O . THR A 1 83 ? -46.34394 -42.79494 16.16932 1.000 28.38320 83 THR A O 1
ATOM 617 N N . ASN A 1 84 ? -44.62615 -44.08471 15.51059 1.000 41.11893 84 ASN A N 1
ATOM 618 C CA . ASN A 1 84 ? -44.16688 -44.39422 16.86317 1.000 35.16686 84 ASN A CA 1
ATOM 619 C C . ASN A 1 84 ? -42.72360 -43.93500 17.03747 1.000 34.19544 84 ASN A C 1
ATOM 620 O O . ASN A 1 84 ? -41.80168 -44.76100 17.07442 1.000 35.14150 84 ASN A O 1
ATOM 625 N N . PRO A 1 85 ? -42.49090 -42.62370 17.15689 1.000 43.33444 85 PRO A N 1
ATOM 626 C CA . PRO A 1 85 ? -41.11095 -42.14304 17.34293 1.000 42.17007 85 PRO A CA 1
ATOM 627 C C . PRO A 1 85 ? -40.48632 -42.59849 18.64697 1.000 41.30317 85 PRO A C 1
ATOM 628 O O . PRO A 1 85 ? -39.25426 -42.62946 18.74900 1.000 41.41164 85 PRO A O 1
ATOM 632 N N . HIS A 1 86 ? -41.29817 -42.95139 19.64474 1.000 40.87795 86 HIS A N 1
ATOM 633 C CA . HIS A 1 86 ? -40.79641 -43.39387 20.93816 1.000 40.96705 86 HIS A CA 1
ATOM 634 C C . HIS A 1 86 ? -40.37662 -44.85623 20.94040 1.000 41.61659 86 HIS A C 1
ATOM 635 O O . HIS A 1 86 ? -39.70308 -45.28793 21.88031 1.000 42.46193 86 HIS A O 1
ATOM 642 N N . LEU A 1 87 ? -40.77851 -45.62879 19.92983 1.000 41.53454 87 LEU A N 1
ATOM 643 C CA . LEU A 1 87 ? -40.33586 -47.00860 19.77895 1.000 41.95826 87 LEU A CA 1
ATOM 644 C C . LEU A 1 87 ? -39.27315 -47.17971 18.70412 1.000 34.98535 87 LEU A C 1
ATOM 645 O O . LEU A 1 87 ? -38.58986 -48.20874 18.68694 1.000 38.19542 87 LEU A O 1
ATOM 650 N N . SER A 1 88 ? -39.11900 -46.20261 17.81666 1.000 34.76504 88 SER A N 1
ATOM 651 C CA . SER A 1 88 ? -38.30494 -46.35200 16.61643 1.000 34.29472 88 SER A CA 1
ATOM 652 C C . SER A 1 88 ? -36.84628 -46.05975 16.95249 1.000 41.35086 88 SER A C 1
ATOM 653 O O . SER A 1 88 ? -36.48371 -44.91536 17.24081 1.000 33.35690 88 SER A O 1
ATOM 656 N N . VAL A 1 89 ? -36.01261 -47.09486 16.91548 1.000 41.48328 89 VAL A N 1
ATOM 657 C CA . VAL A 1 89 ? -34.57701 -46.94178 17.13143 1.000 41.19378 89 VAL A CA 1
ATOM 658 C C . VAL A 1 89 ? -33.93567 -46.48420 15.82687 1.000 41.26695 89 VAL A C 1
ATOM 659 O O . VAL A 1 89 ? -34.06381 -47.14750 14.79182 1.000 41.68506 89 VAL A O 1
ATOM 663 N N . HIS A 1 90 ? -33.24113 -45.34931 15.87525 1.000 41.20347 90 HIS A N 1
ATOM 664 C CA . HIS A 1 90 ? -32.60128 -44.77643 14.70093 1.000 41.60698 90 HIS A CA 1
ATOM 665 C C . HIS A 1 90 ? -31.12233 -45.11937 14.60075 1.000 42.66721 90 HIS A C 1
ATOM 666 O O . HIS A 1 90 ? -30.49559 -44.79800 13.58599 1.000 43.25874 90 HIS A O 1
ATOM 673 N N . ILE A 1 91 ? -30.55459 -45.74992 15.61800 1.000 43.43344 91 ILE A N 1
ATOM 674 C CA . ILE A 1 91 ? -29.22922 -46.35697 15.48773 1.000 45.03617 91 ILE A CA 1
ATOM 675 C C . ILE A 1 91 ? -29.38124 -47.69471 14.76831 1.000 46.79061 91 ILE A C 1
ATOM 676 O O . ILE A 1 91 ? -30.30745 -48.45517 15.09305 1.000 47.20441 91 ILE A O 1
ATOM 681 N N . PRO A 1 92 ? -28.53241 -48.00061 13.76736 1.000 48.19345 92 PRO A N 1
ATOM 682 C CA . PRO A 1 92 ? -28.59030 -49.31800 13.11622 1.000 49.32678 92 PRO A CA 1
ATOM 683 C C . PRO A 1 92 ? -28.70512 -50.44796 14.12592 1.000 50.21398 92 PRO A C 1
ATOM 684 O O . PRO A 1 92 ? -27.83485 -50.62032 14.98260 1.000 50.34915 92 PRO A O 1
ATOM 688 N N . SER A 1 93 ? -29.78946 -51.21081 14.03788 1.000 51.45875 93 SER A N 1
ATOM 689 C CA . SER A 1 93 ? -30.26428 -52.03545 15.13828 1.000 53.62747 93 SER A CA 1
ATOM 690 C C . SER A 1 93 ? -30.36504 -53.49730 14.72835 1.000 57.09838 93 SER A C 1
ATOM 691 O O . SER A 1 93 ? -30.80867 -53.81319 13.62120 1.000 57.56467 93 SER A O 1
ATOM 694 N N . ALA A 1 94 ? -29.94556 -54.38503 15.63276 1.000 59.79417 94 ALA A N 1
ATOM 695 C CA . ALA A 1 94 ? -30.09649 -55.82852 15.45649 1.000 61.84037 94 ALA A CA 1
ATOM 696 C C . ALA A 1 94 ? -31.33124 -56.25894 16.24393 1.000 62.88964 94 ALA A C 1
ATOM 697 O O . ALA A 1 94 ? -31.24689 -56.81546 17.33789 1.000 63.71032 94 ALA A O 1
ATOM 699 N N . SER A 1 95 ? -32.50107 -55.98860 15.66838 1.000 62.65835 95 SER A N 1
ATOM 700 C CA . SER A 1 95 ? -33.76609 -56.17305 16.36485 1.000 62.23978 95 SER A CA 1
ATOM 701 C C . SER A 1 95 ? -34.79349 -56.80236 15.43482 1.000 62.73481 95 SER A C 1
ATOM 702 O O . SER A 1 95 ? -34.60992 -56.86634 14.21674 1.000 62.81916 95 SER A O 1
ATOM 705 N N . ARG A 1 96 ? -35.89201 -57.25999 16.03370 1.000 63.58187 96 ARG A N 1
ATOM 706 C CA . ARG A 1 96 ? -36.98786 -57.88561 15.30107 1.000 64.27313 96 ARG A CA 1
ATOM 707 C C . ARG A 1 96 ? -38.29410 -57.80745 16.09047 1.000 65.03047 96 ARG A C 1
ATOM 708 O O . ARG A 1 96 ? -38.38993 -57.09023 17.08837 1.000 64.38411 96 ARG A O 1
ATOM 716 N N . ARG A 1 108 ? -50.31913 -46.36980 11.11084 1.000 104.89073 108 ARG A N 1
ATOM 717 C CA . ARG A 1 108 ? -51.61656 -46.12479 11.72964 1.000 106.00718 108 ARG A CA 1
ATOM 718 C C . ARG A 1 108 ? -51.45975 -45.61471 13.16449 1.000 103.93909 108 ARG A C 1
ATOM 719 O O . ARG A 1 108 ? -51.00579 -46.34683 14.04902 1.000 104.07244 108 ARG A O 1
ATOM 727 N N . PRO A 1 109 ? -51.79484 -44.33956 13.38701 1.000 99.91404 109 PRO A N 1
ATOM 728 C CA . PRO A 1 109 ? -51.86498 -43.82866 14.75770 1.000 96.25842 109 PRO A CA 1
ATOM 729 C C . PRO A 1 109 ? -53.20396 -44.12610 15.39725 1.000 95.32161 109 PRO A C 1
ATOM 730 O O . PRO A 1 109 ? -54.15937 -43.36190 15.23213 1.000 96.33758 109 PRO A O 1
ATOM 734 N N . GLN A 1 110 ? -53.29851 -45.25210 16.10009 1.000 91.58599 110 GLN A N 1
ATOM 735 C CA . GLN A 1 110 ? -54.36896 -45.37888 17.07515 1.000 87.69361 110 GLN A CA 1
ATOM 736 C C . GLN A 1 110 ? -54.12243 -44.43392 18.24214 1.000 82.14729 110 GLN A C 1
ATOM 737 O O . GLN A 1 110 ? -55.07348 -43.89876 18.82412 1.000 82.14834 110 GLN A O 1
ATOM 743 N N . ARG A 1 111 ? -52.85220 -44.20018 18.57325 1.000 76.41623 111 ARG A N 1
ATOM 744 C CA . ARG A 1 111 ? -52.46052 -43.05418 19.38196 1.000 70.82576 111 ARG A CA 1
ATOM 745 C C . ARG A 1 111 ? -52.11243 -41.89454 18.45852 1.000 66.88600 111 ARG A C 1
ATOM 746 O O . ARG A 1 111 ? -51.14439 -41.99967 17.69558 1.000 65.26372 111 ARG A O 1
ATOM 754 N N . PRO A 1 112 ? -52.86440 -40.79049 18.48189 1.000 66.36835 112 PRO A N 1
ATOM 755 C CA . PRO A 1 112 ? -52.52064 -39.66696 17.61353 1.000 63.56659 112 PRO A CA 1
ATOM 756 C C . PRO A 1 112 ? -51.19275 -39.03699 18.04743 1.000 56.95853 112 PRO A C 1
ATOM 757 O O . PRO A 1 112 ? -50.82406 -39.10951 19.22205 1.000 57.39202 112 PRO A O 1
ATOM 761 N N . PRO A 1 113 ? -50.47007 -38.43788 17.10920 1.000 50.49932 113 PRO A N 1
ATOM 762 C CA . PRO A 1 113 ? -49.24157 -37.72947 17.50039 1.000 46.20680 113 PRO A CA 1
ATOM 763 C C . PRO A 1 113 ? -49.55981 -36.55026 18.40595 1.000 43.46937 113 PRO A C 1
ATOM 764 O O . PRO A 1 113 ? -50.63764 -35.95579 18.33246 1.000 43.24223 113 PRO A O 1
ATOM 768 N N . ARG A 1 114 ? -48.59816 -36.22080 19.27215 1.000 41.58483 114 ARG A N 1
ATOM 769 C CA . ARG A 1 114 ? -48.80523 -35.19747 20.29310 1.000 40.35594 114 ARG A CA 1
ATOM 770 C C . ARG A 1 114 ? -49.25095 -33.87356 19.67929 1.000 40.47505 114 ARG A C 1
ATOM 771 O O . ARG A 1 114 ? -50.31171 -33.33908 20.02098 1.000 40.82498 114 ARG A O 1
ATOM 779 N N . SER A 1 115 ? -48.45414 -33.33456 18.75926 1.000 40.41611 115 SER A N 1
ATOM 780 C CA . SER A 1 115 ? -48.76236 -32.05256 18.14284 1.000 40.77801 115 SER A CA 1
ATOM 781 C C . SER A 1 115 ? -48.12129 -31.99264 16.76521 1.000 41.14819 115 SER A C 1
ATOM 782 O O . SER A 1 115 ? -47.33287 -32.86136 16.38378 1.000 41.33117 115 SER A O 1
ATOM 785 N N . LEU A 1 116 ? -48.47500 -30.94493 16.01524 1.000 26.97584 116 LEU A N 1
ATOM 786 C CA . LEU A 1 116 ? -47.86077 -30.73261 14.70813 1.000 25.58283 116 LEU A CA 1
ATOM 787 C C . LEU A 1 116 ? -46.36792 -30.45969 14.83885 1.000 24.93598 116 LEU A C 1
ATOM 788 O O . LEU A 1 116 ? -45.57176 -30.90650 14.00485 1.000 24.72354 116 LEU A O 1
ATOM 793 N N . ALA A 1 117 ? -45.96803 -29.72700 15.88052 1.000 24.90460 117 ALA A N 1
ATOM 794 C CA . ALA A 1 117 ? -44.54741 -29.48555 16.10962 1.000 25.03662 117 ALA A CA 1
ATOM 795 C C . ALA A 1 117 ? -43.78254 -30.78842 16.31139 1.000 25.30466 117 ALA A C 1
ATOM 796 O O . ALA A 1 117 ? -42.64158 -30.91316 15.85210 1.000 25.15470 117 ALA A O 1
ATOM 798 N N . SER A 1 118 ? -44.39362 -31.77214 16.97889 1.000 25.78210 118 SER A N 1
ATOM 799 C CA . SER A 1 118 ? -43.73207 -33.05598 17.18819 1.000 26.15712 118 SER A CA 1
ATOM 800 C C . SER A 1 118 ? -43.67482 -33.88760 15.91122 1.000 25.51290 118 SER A C 1
ATOM 801 O O . SER A 1 118 ? -42.71468 -34.64141 15.71054 1.000 25.26638 118 SER A O 1
ATOM 804 N N . VAL A 1 119 ? -44.68720 -33.77530 15.04846 1.000 25.09575 119 VAL A N 1
ATOM 805 C CA . VAL A 1 119 ? -44.62947 -34.42661 13.74222 1.000 24.41876 119 VAL A CA 1
ATOM 806 C C . VAL A 1 119 ? -43.54401 -33.78994 12.88499 1.000 24.55712 119 VAL A C 1
ATOM 807 O O . VAL A 1 119 ? -42.71470 -34.48416 12.28478 1.000 24.55540 119 VAL A O 1
ATOM 811 N N . VAL A 1 120 ? -43.54141 -32.45443 12.81441 1.000 24.43522 120 VAL A N 1
ATOM 812 C CA . VAL A 1 120 ? -42.51705 -31.72453 12.06982 1.000 23.51344 120 VAL A CA 1
ATOM 813 C C . VAL A 1 120 ? -41.12674 -32.11010 12.55389 1.000 22.95534 120 VAL A C 1
ATOM 814 O O . VAL A 1 120 ? -40.20924 -32.33124 11.75298 1.000 22.68624 120 VAL A O 1
ATOM 818 N N . ALA A 1 121 ? -40.95324 -32.20563 13.87377 1.000 22.78446 121 ALA A N 1
ATOM 819 C CA . ALA A 1 121 ? -39.63171 -32.46531 14.43414 1.000 19.31258 121 ALA A CA 1
ATOM 820 C C . ALA A 1 121 ? -39.17806 -33.89401 14.16333 1.000 31.61825 121 ALA A C 1
ATOM 821 O O . ALA A 1 121 ? -37.99932 -34.13328 13.87327 1.000 31.69770 121 ALA A O 1
ATOM 823 N N . ASN A 1 122 ? -40.09725 -34.85656 14.24843 1.000 29.81982 122 ASN A N 1
ATOM 824 C CA A ASN A 1 122 ? -39.75100 -36.25937 14.04068 0.604 29.61581 122 ASN A CA 1
ATOM 825 C CA B ASN A 1 122 ? -39.70592 -36.24348 14.03983 0.396 29.62012 122 ASN A CA 1
ATOM 826 C C . ASN A 1 122 ? -39.59273 -36.58602 12.56033 1.000 28.35159 122 ASN A C 1
ATOM 827 O O . ASN A 1 122 ? -38.71800 -37.37444 12.18401 1.000 29.32252 122 ASN A O 1
ATOM 836 N N . LEU A 1 123 ? -40.44087 -36.00243 11.70902 1.000 27.85593 123 LEU A N 1
ATOM 837 C CA . LEU A 1 123 ? -40.25665 -36.17036 10.27195 1.000 26.34013 123 LEU A CA 1
ATOM 838 C C . LEU A 1 123 ? -38.89009 -35.65510 9.85086 1.000 25.68278 123 LEU A C 1
ATOM 839 O O . LEU A 1 123 ? -38.18024 -36.30417 9.07313 1.000 25.59641 123 LEU A O 1
ATOM 844 N N . HIS A 1 124 ? -38.50105 -34.49217 10.37669 1.000 25.49025 124 HIS A N 1
ATOM 845 C CA . HIS A 1 124 ? -37.18000 -33.94162 10.09956 1.000 25.27177 124 HIS A CA 1
ATOM 846 C C . HIS A 1 124 ? -36.07756 -34.90427 10.52658 1.000 24.49283 124 HIS A C 1
ATOM 847 O O . HIS A 1 124 ? -35.06020 -35.03696 9.83766 1.000 24.34746 124 HIS A O 1
ATOM 854 N N . LEU A 1 125 ? -36.26258 -35.59299 11.65668 1.000 23.83320 125 LEU A N 1
ATOM 855 C CA . LEU A 1 125 ? -35.25372 -36.55066 12.09990 1.000 23.04182 125 LEU A CA 1
ATOM 856 C C . LEU A 1 125 ? -35.21361 -37.77898 11.19684 1.000 23.01460 125 LEU A C 1
ATOM 857 O O . LEU A 1 125 ? -34.13024 -38.25132 10.83358 1.000 23.26507 125 LEU A O 1
ATOM 862 N N . LEU A 1 126 ? -36.38311 -38.30784 10.82301 1.000 22.74572 126 LEU A N 1
ATOM 863 C CA . LEU A 1 126 ? -36.43238 -39.53917 10.03973 1.000 22.32984 126 LEU A CA 1
ATOM 864 C C . LEU A 1 126 ? -35.74193 -39.38824 8.69471 1.000 22.29229 126 LEU A C 1
ATOM 865 O O . LEU A 1 126 ? -35.22018 -40.36796 8.15125 1.000 22.62159 126 LEU A O 1
ATOM 870 N N . LEU A 1 127 ? -35.73426 -38.18080 8.13961 1.000 21.92505 127 LEU A N 1
ATOM 871 C CA . LEU A 1 127 ? -35.09410 -37.93951 6.85732 1.000 21.38106 127 LEU A CA 1
ATOM 872 C C . LEU A 1 127 ? -33.57455 -37.88603 6.95355 1.000 21.65458 127 LEU A C 1
ATOM 873 O O . LEU A 1 127 ? -32.90345 -37.92315 5.91614 1.000 21.66569 127 LEU A O 1
ATOM 878 N N . ARG A 1 128 ? -33.01576 -37.81697 8.16223 1.000 22.15752 128 ARG A N 1
ATOM 879 C CA . ARG A 1 128 ? -31.57934 -37.66753 8.34249 1.000 23.02197 128 ARG A CA 1
ATOM 880 C C . ARG A 1 128 ? -30.88349 -38.91702 8.86431 1.000 23.92997 128 ARG A C 1
ATOM 881 O O . ARG A 1 128 ? -29.64737 -38.94094 8.89843 1.000 24.18055 128 ARG A O 1
ATOM 889 N N . VAL A 1 129 ? -31.62518 -39.94474 9.26712 1.000 24.42001 129 VAL A N 1
ATOM 890 C CA . VAL A 1 129 ? -31.03441 -41.11172 9.92151 1.000 24.96675 129 VAL A CA 1
ATOM 891 C C . VAL A 1 129 ? -30.59393 -42.13657 8.87877 1.000 25.39377 129 VAL A C 1
ATOM 892 O O . VAL A 1 129 ? -31.14286 -42.16250 7.76858 1.000 25.09374 129 VAL A O 1
ATOM 896 N N . PRO A 1 130 ? -29.61718 -43.00069 9.19754 1.000 26.33140 130 PRO A N 1
ATOM 897 C CA . PRO A 1 130 ? -29.01281 -43.85705 8.15891 1.000 26.58596 130 PRO A CA 1
ATOM 898 C C . PRO A 1 130 ? -29.99185 -44.73563 7.40346 1.000 26.27562 130 PRO A C 1
ATOM 899 O O . PRO A 1 130 ? -29.80024 -44.96519 6.20459 1.000 26.11558 130 PRO A O 1
ATOM 903 N N . SER A 1 131 ? -31.03122 -45.24450 8.06277 1.000 26.38020 131 SER A N 1
ATOM 904 C CA . SER A 1 131 ? -31.90749 -46.21669 7.41545 1.000 26.83368 131 SER A CA 1
ATOM 905 C C . SER A 1 131 ? -32.72113 -45.57680 6.29414 1.000 27.69287 131 SER A C 1
ATOM 906 O O . SER A 1 131 ? -33.11280 -46.25737 5.34064 1.000 28.37628 131 SER A O 1
ATOM 909 N N . PHE A 1 132 ? -32.96081 -44.26248 6.37606 1.000 26.57327 132 PHE A N 1
ATOM 910 C CA . PHE A 1 132 ? -33.76453 -43.54820 5.39720 1.000 25.03868 132 PHE A CA 1
ATOM 911 C C . PHE A 1 132 ? -33.03599 -42.40164 4.70393 1.000 24.31951 132 PHE A C 1
ATOM 912 O O . PHE A 1 132 ? -33.64180 -41.72880 3.85854 1.000 23.80040 132 PHE A O 1
ATOM 920 N N . ALA A 1 133 ? -31.76295 -42.15890 5.01961 1.000 24.21245 133 ALA A N 1
ATOM 921 C CA . ALA A 1 133 ? -31.11717 -40.92581 4.57231 1.000 24.64473 133 ALA A CA 1
ATOM 922 C C . ALA A 1 133 ? -31.01590 -40.85648 3.05182 1.000 25.03718 133 ALA A C 1
ATOM 923 O O . ALA A 1 133 ? -31.33667 -39.82818 2.44514 1.000 27.35021 133 ALA A O 1
ATOM 925 N N . ARG A 1 134 ? -30.57173 -41.93839 2.41457 1.000 23.86781 134 ARG A N 1
ATOM 926 C CA . ARG A 1 134 ? -30.27485 -41.92203 0.98813 1.000 22.74842 134 ARG A CA 1
ATOM 927 C C . ARG A 1 134 ? -31.41220 -42.48020 0.13599 1.000 22.08433 134 ARG A C 1
ATOM 928 O O . ARG A 1 134 ? -31.18919 -42.83939 -1.02578 1.000 21.56120 134 ARG A O 1
ATOM 936 N N . TRP A 1 135 ? -32.62180 -42.55173 0.68477 1.000 21.91312 135 TRP A N 1
ATOM 937 C CA . TRP A 1 135 ? -33.77166 -42.97044 -0.10248 1.000 21.71622 135 TRP A CA 1
ATOM 938 C C . TRP A 1 135 ? -34.19510 -41.84137 -1.04044 1.000 22.06165 135 TRP A C 1
ATOM 939 O O . TRP A 1 135 ? -34.11044 -40.66558 -0.67326 1.000 22.48347 135 TRP A O 1
ATOM 950 N N . PRO A 1 136 ? -34.66538 -42.16469 -2.25249 1.000 21.97096 136 PRO A N 1
ATOM 951 C CA . PRO A 1 136 ? -35.02063 -41.11427 -3.21914 1.000 17.26589 136 PRO A CA 1
ATOM 952 C C . PRO A 1 136 ? -36.32761 -40.41745 -2.88206 1.000 19.53429 136 PRO A C 1
ATOM 953 O O . PRO A 1 136 ? -37.29580 -40.49523 -3.64475 1.000 17.21466 136 PRO A O 1
ATOM 957 N N . LEU A 1 137 ? -36.35937 -39.71949 -1.75321 1.000 19.53320 137 LEU A N 1
ATOM 958 C CA . LEU A 1 137 ? -37.59039 -39.16838 -1.20882 1.000 19.10247 137 LEU A CA 1
ATOM 959 C C . LEU A 1 137 ? -37.76197 -37.70616 -1.60076 1.000 18.98497 137 LEU A C 1
ATOM 960 O O . LEU A 1 137 ? -36.85157 -37.05552 -2.12046 1.000 19.11309 137 LEU A O 1
ATOM 965 N N . ARG A 1 138 ? -38.96173 -37.19459 -1.33185 1.000 18.81646 138 ARG A N 1
ATOM 966 C CA . ARG A 1 138 ? -39.31760 -35.81873 -1.64945 1.000 19.18002 138 ARG A CA 1
ATOM 967 C C . ARG A 1 138 ? -40.44490 -35.40232 -0.72022 1.000 18.86149 138 ARG A C 1
ATOM 968 O O . ARG A 1 138 ? -41.42294 -36.13862 -0.57361 1.000 18.54837 138 ARG A O 1
ATOM 976 N N . VAL A 1 139 ? -40.30902 -34.23581 -0.09443 1.000 19.21661 139 VAL A N 1
ATOM 977 C CA . VAL A 1 139 ? -41.26901 -33.76375 0.89946 1.000 19.81167 139 VAL A CA 1
ATOM 978 C C . VAL A 1 139 ? -42.17554 -32.72344 0.25873 1.000 20.07189 139 VAL A C 1
ATOM 979 O O . VAL A 1 139 ? -41.69686 -31.78516 -0.39330 1.000 20.25099 139 VAL A O 1
ATOM 983 N N . HIS A 1 140 ? -43.48475 -32.89157 0.44642 1.000 20.00782 140 HIS A N 1
ATOM 984 C CA . HIS A 1 140 ? -44.49934 -31.99861 -0.09470 1.000 20.34109 140 HIS A CA 1
ATOM 985 C C . HIS A 1 140 ? -45.24165 -31.31675 1.04623 1.000 20.33347 140 HIS A C 1
ATOM 986 O O . HIS A 1 140 ? -45.52984 -31.94176 2.07297 1.000 19.78843 140 HIS A O 1
ATOM 993 N N . PHE A 1 141 ? -45.55563 -30.03517 0.85610 1.000 21.04200 141 PHE A N 1
ATOM 994 C CA . PHE A 1 141 ? -46.29312 -29.24268 1.83114 1.000 21.89786 141 PHE A CA 1
ATOM 995 C C . PHE A 1 141 ? -47.44150 -28.54148 1.12469 1.000 23.60202 141 PHE A C 1
ATOM 996 O O . PHE A 1 141 ? -47.23534 -27.89212 0.09471 1.000 24.55526 141 PHE A O 1
ATOM 1004 N N . PHE A 1 142 ? -48.64768 -28.67381 1.67665 1.000 24.07460 142 PHE A N 1
ATOM 1005 C CA . PHE A 1 142 ? -49.84805 -28.15184 1.04336 1.000 24.91551 142 PHE A CA 1
ATOM 1006 C C . PHE A 1 142 ? -50.56208 -27.08546 1.85835 1.000 27.30607 142 PHE A C 1
ATOM 1007 O O . PHE A 1 142 ? -51.52252 -26.49031 1.35614 1.000 26.87584 142 PHE A O 1
ATOM 1015 N N . ARG A 1 143 ? -50.13065 -26.82577 3.08814 1.000 30.09724 143 ARG A N 1
ATOM 1016 C CA . ARG A 1 143 ? -50.70125 -25.77310 3.91317 1.000 30.39699 143 ARG A CA 1
ATOM 1017 C C . ARG A 1 143 ? -49.58778 -24.85438 4.38514 1.000 28.88658 143 ARG A C 1
ATOM 1018 O O . ARG A 1 143 ? -48.51011 -25.31913 4.76954 1.000 28.76355 143 ARG A O 1
ATOM 1026 N N . ARG A 1 144 ? -49.85587 -23.54662 4.35020 1.000 28.00336 144 ARG A N 1
ATOM 1027 C CA . ARG A 1 144 ? -48.83508 -22.57325 4.72191 1.000 26.64145 144 ARG A CA 1
ATOM 1028 C C . ARG A 1 144 ? -48.42566 -22.72272 6.18228 1.000 25.99611 144 ARG A C 1
ATOM 1029 O O . ARG A 1 144 ? -47.24306 -22.58353 6.51848 1.000 25.97351 144 ARG A O 1
ATOM 1037 N N . ASP A 1 145 ? -49.38369 -23.01528 7.06653 1.000 25.74104 145 ASP A N 1
ATOM 1038 C CA . ASP A 1 145 ? -49.06296 -23.05009 8.48945 1.000 26.08575 145 ASP A CA 1
ATOM 1039 C C . ASP A 1 145 ? -48.28444 -24.30443 8.87127 1.000 25.61776 145 ASP A C 1
ATOM 1040 O O . ASP A 1 145 ? -47.43192 -24.25224 9.76381 1.000 25.58363 145 ASP A O 1
ATOM 1045 N N . VAL A 1 146 ? -48.55519 -25.43446 8.21747 1.000 25.30425 146 VAL A N 1
ATOM 1046 C CA . VAL A 1 146 ? -47.74352 -26.62291 8.45386 1.000 24.67416 146 VAL A CA 1
ATOM 1047 C C . VAL A 1 146 ? -46.34619 -26.43196 7.87207 1.000 24.28020 146 VAL A C 1
ATOM 1048 O O . VAL A 1 146 ? -45.34709 -26.85793 8.46475 1.000 24.43531 146 VAL A O 1
ATOM 1052 N N . PHE A 1 147 ? -46.25160 -25.77190 6.71357 1.000 23.66009 147 PHE A N 1
ATOM 1053 C CA . PHE A 1 147 ? -44.95003 -25.48408 6.11608 1.000 23.04743 147 PHE A CA 1
ATOM 1054 C C . PHE A 1 147 ? -44.14495 -24.50333 6.96028 1.000 22.79914 147 PHE A C 1
ATOM 1055 O O . PHE A 1 147 ? -42.90830 -24.54917 6.95303 1.000 22.10863 147 PHE A O 1
ATOM 1063 N N . ALA A 1 148 ? -44.82304 -23.60999 7.68758 1.000 23.18757 148 ALA A N 1
ATOM 1064 C CA . ALA A 1 148 ? -44.11417 -22.65674 8.53358 1.000 23.46341 148 ALA A CA 1
ATOM 1065 C C . ALA A 1 148 ? -43.57669 -23.32912 9.78930 1.000 24.04556 148 ALA A C 1
ATOM 1066 O O . ALA A 1 148 ? -42.46538 -23.02079 10.23726 1.000 24.01511 148 ALA A O 1
ATOM 1068 N N . ALA A 1 149 ? -44.35695 -24.24169 10.37823 1.000 24.65393 149 ALA A N 1
ATOM 1069 C CA . ALA A 1 149 ? -43.86075 -25.02087 11.50727 1.000 24.81379 149 ALA A CA 1
ATOM 1070 C C . ALA A 1 149 ? -42.62785 -25.81930 11.11031 1.000 25.37131 149 ALA A C 1
ATOM 1071 O O . ALA A 1 149 ? -41.67066 -25.93275 11.88496 1.000 25.79839 149 ALA A O 1
ATOM 1073 N N . TRP A 1 150 ? -42.63074 -26.36390 9.89325 1.000 25.22488 150 TRP A N 1
ATOM 1074 C CA . TRP A 1 150 ? -41.48035 -27.10595 9.39236 1.000 24.45565 150 TRP A CA 1
ATOM 1075 C C . TRP A 1 150 ? -40.25845 -26.20319 9.25480 1.000 24.61839 150 TRP A C 1
ATOM 1076 O O . TRP A 1 150 ? -39.16252 -26.54920 9.71089 1.000 24.30861 150 TRP A O 1
ATOM 1087 N N . GLU A 1 151 ? -40.43094 -25.03440 8.62715 1.000 25.32004 151 GLU A N 1
ATOM 1088 C CA . GLU A 1 151 ? -39.31125 -24.11224 8.44570 1.000 26.10969 151 GLU A CA 1
ATOM 1089 C C . GLU A 1 151 ? -38.81710 -23.57098 9.78099 1.000 26.23432 151 GLU A C 1
ATOM 1090 O O . GLU A 1 151 ? -37.61512 -23.34531 9.96392 1.000 25.86133 151 GLU A O 1
ATOM 1096 N N . LYS A 1 152 ? -39.73465 -23.34395 10.72100 1.000 26.72020 152 LYS A N 1
ATOM 1097 C CA . LYS A 1 152 ? -39.34112 -22.90221 12.05311 1.000 27.20581 152 LYS A CA 1
ATOM 1098 C C . LYS A 1 152 ? -38.42132 -23.91906 12.71450 1.000 27.60362 152 LYS A C 1
ATOM 1099 O O . LYS A 1 152 ? -37.48679 -23.54753 13.43345 1.000 28.00372 152 LYS A O 1
ATOM 1105 N N . TRP A 1 153 ? -38.66222 -25.20977 12.46891 1.000 27.52191 153 TRP A N 1
ATOM 1106 C CA . TRP A 1 153 ? -37.81417 -26.24855 13.04439 1.000 27.30822 153 TRP A CA 1
ATOM 1107 C C . TRP A 1 153 ? -36.48368 -26.34731 12.30786 1.000 27.24628 153 TRP A C 1
ATOM 1108 O O . TRP A 1 153 ? -35.42570 -26.46480 12.93774 1.000 27.34079 153 TRP A O 1
ATOM 1119 N N . CYS A 1 154 ? -36.51820 -26.31160 10.96948 1.000 27.06117 154 CYS A N 1
ATOM 1120 C CA . CYS A 1 154 ? -35.28191 -26.37842 10.19323 1.000 27.16882 154 CYS A CA 1
ATOM 1121 C C . CYS A 1 154 ? -34.35301 -25.21700 10.51880 1.000 28.01975 154 CYS A C 1
ATOM 1122 O O . CYS A 1 154 ? -33.12727 -25.37599 10.51431 1.000 28.20324 154 CYS A O 1
ATOM 1125 N N . ALA A 1 155 ? -34.91573 -24.04058 10.79762 1.000 28.82137 155 ALA A N 1
ATOM 1126 C CA . ALA A 1 155 ? -34.09029 -22.88142 11.11868 1.000 29.78771 155 ALA A CA 1
ATOM 1127 C C . ALA A 1 155 ? -33.34198 -23.08907 12.42825 1.000 30.92536 155 ALA A C 1
ATOM 1128 O O . ALA A 1 155 ? -32.13691 -22.82621 12.51769 1.000 30.78789 155 ALA A O 1
ATOM 1130 N N . ALA A 1 156 ? -34.04506 -23.56729 13.45799 1.000 32.38338 156 ALA A N 1
ATOM 1131 C CA . ALA A 1 156 ? -33.40965 -23.78513 14.75309 1.000 34.39764 156 ALA A CA 1
ATOM 1132 C C . ALA A 1 156 ? -32.38479 -24.91014 14.68884 1.000 37.30677 156 ALA A C 1
ATOM 1133 O O . ALA A 1 156 ? -31.30957 -24.81050 15.29095 1.000 37.52120 156 ALA A O 1
ATOM 1135 N N . ALA A 1 157 ? -32.69605 -25.98241 13.96572 1.000 46.38213 157 ALA A N 1
ATOM 1136 C CA . ALA A 1 157 ? -31.80352 -27.13078 13.90430 1.000 48.85198 157 ALA A CA 1
ATOM 1137 C C . ALA A 1 157 ? -30.51381 -26.77972 13.17165 1.000 49.75121 157 ALA A C 1
ATOM 1138 O O . ALA A 1 157 ? -30.52618 -26.07199 12.16078 1.000 50.01111 157 ALA A O 1
ATOM 1140 N N . SER A 1 158 ? -29.39123 -27.27583 13.69615 1.000 49.92434 158 SER A N 1
ATOM 1141 C CA . SER A 1 158 ? -28.09636 -27.06984 13.06232 1.000 52.32901 158 SER A CA 1
ATOM 1142 C C . SER A 1 158 ? -27.77212 -28.12486 12.01742 1.000 54.03875 158 SER A C 1
ATOM 1143 O O . SER A 1 158 ? -26.94723 -27.86762 11.13291 1.000 54.90901 158 SER A O 1
ATOM 1146 N N . GLU A 1 159 ? -28.39253 -29.29863 12.09959 1.000 54.88670 159 GLU A N 1
ATOM 1147 C CA . GLU A 1 159 ? -28.19402 -30.34895 11.10759 1.000 55.69808 159 GLU A CA 1
ATOM 1148 C C . GLU A 1 159 ? -29.11193 -30.08661 9.92087 1.000 55.88669 159 GLU A C 1
ATOM 1149 O O . GLU A 1 159 ? -30.33925 -30.15555 10.04572 1.000 54.44179 159 GLU A O 1
ATOM 1155 N N . ARG A 1 160 ? -28.51791 -29.78020 8.77255 1.000 58.19503 160 ARG A N 1
ATOM 1156 C CA . ARG A 1 160 ? -29.27980 -29.52694 7.56163 1.000 55.34682 160 ARG A CA 1
ATOM 1157 C C . ARG A 1 160 ? -29.68943 -30.84163 6.91277 1.000 50.44174 160 ARG A C 1
ATOM 1158 O O . ARG A 1 160 ? -28.98294 -31.84888 7.00239 1.000 50.67113 160 ARG A O 1
ATOM 1166 N N . LEU A 1 161 ? -30.85055 -30.83094 6.26678 1.000 46.82340 161 LEU A N 1
ATOM 1167 C CA . LEU A 1 161 ? -31.18040 -31.91098 5.35203 1.000 43.59669 161 LEU A CA 1
ATOM 1168 C C . LEU A 1 161 ? -30.24827 -31.85439 4.15076 1.000 42.03016 161 LEU A C 1
ATOM 1169 O O . LEU A 1 161 ? -29.75252 -30.78803 3.77470 1.000 42.90149 161 LEU A O 1
ATOM 1174 N N . ARG A 1 162 ? -30.00223 -33.01287 3.55229 1.000 39.54980 162 ARG A N 1
ATOM 1175 C CA . ARG A 1 162 ? -29.13077 -33.04615 2.39201 1.000 38.06990 162 ARG A CA 1
ATOM 1176 C C . ARG A 1 162 ? -29.72445 -32.18117 1.28332 1.000 36.86857 162 ARG A C 1
ATOM 1177 O O . ARG A 1 162 ? -30.94051 -32.21159 1.05364 1.000 36.15545 162 ARG A O 1
ATOM 1185 N N . PRO A 1 163 ? -28.91136 -31.35923 0.61685 1.000 36.77596 163 PRO A N 1
ATOM 1186 C CA . PRO A 1 163 ? -29.42948 -30.59145 -0.52538 1.000 36.21170 163 PRO A CA 1
ATOM 1187 C C . PRO A 1 163 ? -30.05631 -31.46952 -1.58820 1.000 35.46619 163 PRO A C 1
ATOM 1188 O O . PRO A 1 163 ? -30.98415 -31.03314 -2.27989 1.000 34.99222 163 PRO A O 1
ATOM 1192 N N . SER A 1 164 ? -29.58168 -32.70910 -1.72167 1.000 35.65028 164 SER A N 1
ATOM 1193 C CA . SER A 1 164 ? -30.12914 -33.64028 -2.69816 1.000 35.65628 164 SER A CA 1
ATOM 1194 C C . SER A 1 164 ? -31.61573 -33.90354 -2.48380 1.000 35.43396 164 SER A C 1
ATOM 1195 O O . SER A 1 164 ? -32.31052 -34.27357 -3.43620 1.000 35.10079 164 SER A O 1
ATOM 1198 N N . LEU A 1 165 ? -32.12001 -33.71841 -1.26488 1.000 36.04320 165 LEU A N 1
ATOM 1199 C CA . LEU A 1 165 ? -33.50794 -34.02009 -0.93935 1.000 36.32241 165 LEU A CA 1
ATOM 1200 C C . LEU A 1 165 ? -34.37531 -32.78182 -1.12623 1.000 37.50724 165 LEU A C 1
ATOM 1201 O O . LEU A 1 165 ? -34.10758 -31.73226 -0.53280 1.000 37.55014 165 LEU A O 1
ATOM 1206 N N . ALA A 1 166 ? -35.42378 -32.91477 -1.93405 1.000 38.92566 166 ALA A N 1
ATOM 1207 C CA . ALA A 1 166 ? -36.26643 -31.78617 -2.3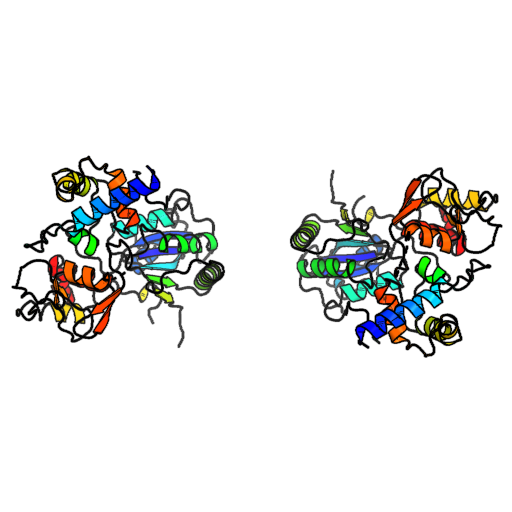0044 1.000 40.36893 166 ALA A CA 1
ATOM 1208 C C . ALA A 1 166 ? -37.42926 -31.61912 -1.32884 1.000 40.96902 166 ALA A C 1
ATOM 1209 O O . ALA A 1 166 ? -38.07946 -32.59284 -0.93422 1.000 19.49999 166 ALA A O 1
ATOM 1211 N N . VAL A 1 167 ? -37.68546 -30.36915 -0.95200 1.000 41.59117 167 VAL A N 1
ATOM 1212 C CA . VAL A 1 167 ? -38.83006 -29.98947 -0.13336 1.000 19.78175 167 VAL A CA 1
ATOM 1213 C C . VAL A 1 167 ? -39.62916 -28.97753 -0.94343 1.000 21.29659 167 VAL A C 1
ATOM 1214 O O . VAL A 1 167 ? -39.19074 -27.83420 -1.12694 1.000 20.67786 167 VAL A O 1
ATOM 1218 N N . VAL A 1 168 ? -40.79247 -29.39594 -1.43683 1.000 21.19751 168 VAL A N 1
ATOM 1219 C CA . VAL A 1 168 ? -41.59601 -28.58537 -2.34265 1.000 22.07489 168 VAL A CA 1
ATOM 1220 C C . VAL A 1 168 ? -42.89857 -28.19884 -1.65501 1.000 23.15352 168 VAL A C 1
ATOM 1221 O O . VAL A 1 168 ? -43.32717 -28.81345 -0.67347 1.000 22.63034 168 VAL A O 1
ATOM 1225 N N . THR A 1 169 ? -43.53942 -27.16502 -2.19349 1.000 25.18990 169 THR A N 1
ATOM 1226 C CA . THR A 1 169 ? -44.83243 -26.70356 -1.71680 1.000 26.91970 169 THR A CA 1
ATOM 1227 C C . THR A 1 169 ? -45.84452 -26.70981 -2.85564 1.000 29.79514 169 THR A C 1
ATOM 1228 O O . THR A 1 169 ? -45.48657 -26.74060 -4.03697 1.000 30.64548 169 THR A O 1
ATOM 1232 N N . ASP A 1 170 ? -47.12293 -26.69019 -2.47801 1.000 31.67582 170 ASP A N 1
ATOM 1233 C CA . ASP A 1 170 ? -48.21804 -26.52345 -3.42610 1.000 34.21829 170 ASP A CA 1
ATOM 1234 C C . ASP A 1 170 ? -49.43364 -25.96436 -2.69872 1.000 37.17355 170 ASP A C 1
ATOM 1235 O O . ASP A 1 170 ? -50.36559 -26.70465 -2.36760 1.000 36.53522 170 ASP A O 1
ATOM 1240 N N . PHE A 1 171 ? -49.42060 -24.66289 -2.43029 1.000 40.43616 171 PHE A N 1
ATOM 1241 C CA . PHE A 1 171 ? -50.52649 -24.01132 -1.74740 1.000 42.60190 171 PHE A CA 1
ATOM 1242 C C . PHE A 1 171 ? -51.62398 -23.64782 -2.74258 1.000 46.15010 171 PHE A C 1
ATOM 1243 O O . PHE A 1 171 ? -51.37270 -23.45574 -3.93483 1.000 46.49856 171 PHE A O 1
ATOM 1251 N N . GLU A 1 172 ? -52.85062 -23.55084 -2.23910 1.000 49.30981 172 GLU A N 1
ATOM 1252 C CA . GLU A 1 172 ? -54.00548 -23.34349 -3.10422 1.000 53.23481 172 GLU A CA 1
ATOM 1253 C C . GLU A 1 172 ? -53.99361 -21.94732 -3.72419 1.000 57.13293 172 GLU A C 1
ATOM 1254 O O . GLU A 1 172 ? -53.72221 -20.95274 -3.04644 1.000 56.59287 172 GLU A O 1
ATOM 1260 N N . GLY A 1 173 ? -54.29491 -21.88102 -5.03116 1.000 61.46553 173 GLY A N 1
ATOM 1261 C CA . GLY A 1 173 ? -54.33866 -20.62525 -5.76898 1.000 66.53369 173 GLY A CA 1
ATOM 1262 C C . GLY A 1 173 ? -52.95874 -20.13629 -6.17582 1.000 69.73453 173 GLY A C 1
ATOM 1263 O O . GLY A 1 173 ? -51.95525 -20.83546 -6.03862 1.000 69.52471 173 GLY A O 1
ATOM 1264 N N . GLY A 1 174 ? -52.91744 -18.91834 -6.70586 1.000 73.49648 174 GLY A N 1
ATOM 1265 C CA . GLY A 1 174 ? -51.66950 -18.18732 -6.82063 1.000 75.53561 174 GLY A CA 1
ATOM 1266 C C . GLY A 1 174 ? -51.30430 -17.82178 -8.25089 1.000 78.94494 174 GLY A C 1
ATOM 1267 O O . GLY A 1 174 ? -52.09497 -17.94781 -9.19000 1.000 79.37755 174 GLY A O 1
ATOM 1268 N N . SER A 1 175 ? -50.05877 -17.36290 -8.39078 1.000 81.98883 175 SER A N 1
ATOM 1269 C CA . SER A 1 175 ? -49.44653 -16.87365 -9.63258 1.000 82.99268 175 SER A CA 1
ATOM 1270 C C . SER A 1 175 ? -50.05298 -15.54416 -10.06986 1.000 85.02589 175 SER A C 1
ATOM 1271 O O . SER A 1 175 ? -51.13975 -15.16577 -9.63719 1.000 85.55987 175 SER A O 1
ATOM 1274 N N . PRO A 1 196 ? -58.15496 -25.11558 -10.78114 1.000 78.16515 196 PRO A N 1
ATOM 1275 C CA . PRO A 1 196 ? -57.19720 -26.17724 -11.10998 1.000 76.73001 196 PRO A CA 1
ATOM 1276 C C . PRO A 1 196 ? -57.08126 -27.22661 -10.00944 1.000 74.19706 196 PRO A C 1
ATOM 1277 O O . PRO A 1 196 ? -57.49939 -26.98058 -8.87592 1.000 74.43677 196 PRO A O 1
ATOM 1281 N N . CYS A 1 197 ? -56.51972 -28.38509 -10.34940 1.000 69.80388 197 CYS A N 1
ATOM 1282 C CA . CYS A 1 197 ? -56.22835 -29.41631 -9.36130 1.000 63.88853 197 CYS A CA 1
ATOM 1283 C C . CYS A 1 197 ? -54.91249 -29.08855 -8.66641 1.000 57.28125 197 CYS A C 1
ATOM 1284 O O . CYS A 1 197 ? -53.86574 -28.99728 -9.31724 1.000 56.91024 197 CYS A O 1
ATOM 1287 N N . TRP A 1 198 ? -54.96365 -28.91523 -7.35166 1.000 51.16359 198 TRP A N 1
ATOM 1288 C CA . TRP A 1 198 ? -53.79548 -28.58636 -6.54683 1.000 44.94198 198 TRP A CA 1
ATOM 1289 C C . TRP A 1 198 ? -53.60054 -29.64652 -5.46756 1.000 40.55775 198 TRP A C 1
ATOM 1290 O O . TRP A 1 198 ? -54.37853 -30.59504 -5.34679 1.000 40.12136 198 TRP A O 1
ATOM 1301 N N . GLY A 1 199 ? -52.53974 -29.47515 -4.68443 1.000 37.66786 199 GLY A N 1
ATOM 1302 C CA . GLY A 1 199 ? -52.33285 -30.32653 -3.52319 1.000 35.26021 199 GLY A CA 1
ATOM 1303 C C . GLY A 1 199 ? -52.10588 -31.77131 -3.91420 1.000 33.19766 199 GLY A C 1
ATOM 1304 O O . GLY A 1 199 ? -51.28537 -32.08390 -4.78386 1.000 32.47007 199 GLY A O 1
ATOM 1305 N N . ILE A 1 200 ? -52.84386 -32.67210 -3.26056 1.000 32.20414 200 ILE A N 1
ATOM 1306 C CA . ILE A 1 200 ? -52.69704 -34.09471 -3.54845 1.000 31.04878 200 ILE A CA 1
ATOM 1307 C C . ILE A 1 200 ? -53.33899 -34.44881 -4.88276 1.000 30.88022 200 ILE A C 1
ATOM 1308 O O . ILE A 1 200 ? -52.93190 -35.41699 -5.53695 1.000 30.09470 200 ILE A O 1
ATOM 1313 N N . HIS A 1 201 ? -54.34097 -33.68234 -5.31363 1.000 31.79436 201 HIS A N 1
ATOM 1314 C CA . HIS A 1 201 ? -54.99441 -33.94471 -6.58925 1.000 32.59073 201 HIS A CA 1
ATOM 1315 C C . HIS A 1 201 ? -54.14608 -33.53510 -7.78467 1.000 32.98098 201 HIS A C 1
ATOM 1316 O O . HIS A 1 201 ? -54.51603 -33.84718 -8.92229 1.000 32.23573 201 HIS A O 1
ATOM 1323 N N . ALA A 1 202 ? -53.02673 -32.85277 -7.55695 1.000 33.10606 202 ALA A N 1
ATOM 1324 C CA . ALA A 1 202 ? -52.06602 -32.56546 -8.60936 1.000 33.11929 202 ALA A CA 1
ATOM 1325 C C . ALA A 1 202 ? -50.95752 -33.60540 -8.68843 1.000 32.91092 202 ALA A C 1
ATOM 1326 O O . ALA A 1 202 ? -50.18988 -33.59803 -9.65638 1.000 33.64238 202 ALA A O 1
ATOM 1328 N N . LEU A 1 203 ? -50.86380 -34.49344 -7.70437 1.000 31.54751 203 LEU A N 1
ATOM 1329 C CA . LEU A 1 203 ? -49.84467 -35.53741 -7.72024 1.000 29.99881 203 LEU A CA 1
ATOM 1330 C C . LEU A 1 203 ? -50.22145 -36.62043 -8.72543 1.000 29.48714 203 LEU A C 1
ATOM 1331 O O . LEU A 1 203 ? -51.31799 -37.18503 -8.63733 1.000 29.17664 203 LEU A O 1
ATOM 1336 N N . PRO A 1 204 ? -49.35027 -36.94495 -9.68035 1.000 29.54944 204 PRO A N 1
ATOM 1337 C CA . PRO A 1 204 ? -49.69208 -37.97301 -10.66902 1.000 29.58831 204 PRO A CA 1
ATOM 1338 C C . PRO A 1 204 ? -49.67858 -39.35721 -10.04579 1.000 29.78734 204 PRO A C 1
ATOM 1339 O O . PRO A 1 204 ? -48.77248 -39.70763 -9.28600 1.000 29.70153 204 PRO A O 1
ATOM 1343 N N . LEU A 1 205 ? -50.69238 -40.15078 -10.38680 1.000 30.32141 205 LEU A N 1
ATOM 1344 C CA . LEU A 1 205 ? -50.86922 -41.47223 -9.80228 1.000 29.73656 205 LEU A CA 1
ATOM 1345 C C . LEU A 1 205 ? -50.23374 -42.58706 -10.62050 1.000 29.17723 205 LEU A C 1
ATOM 1346 O O . LEU A 1 205 ? -50.20160 -43.73143 -10.15429 1.000 28.89543 205 LEU A O 1
ATOM 1351 N N . ASP A 1 206 ? -49.73272 -42.29464 -11.81535 1.000 29.23577 206 ASP A N 1
ATOM 1352 C CA . ASP A 1 206 ? -49.18168 -43.32598 -12.68577 1.000 29.23644 206 ASP A CA 1
ATOM 1353 C C . ASP A 1 206 ? -47.79618 -42.89134 -13.16071 1.000 29.49089 206 ASP A C 1
ATOM 1354 O O . ASP A 1 206 ? -47.13502 -42.03255 -12.56337 1.000 29.26281 206 ASP A O 1
ATOM 1359 N N . TYR A 1 207 ? -47.33868 -43.49220 -14.25664 1.000 30.17775 207 TYR A N 1
ATOM 1360 C CA . TYR A 1 207 ? -45.98540 -43.30124 -14.75432 1.000 30.22144 207 TYR A CA 1
ATOM 1361 C C . TYR A 1 207 ? -45.88393 -42.22661 -15.83229 1.000 32.44686 207 TYR A C 1
ATOM 1362 O O . TYR A 1 207 ? -44.81037 -42.06136 -16.42095 1.000 31.42023 207 TYR A O 1
ATOM 1371 N N . GLU A 1 208 ? -46.96881 -41.49256 -16.10232 1.000 36.05705 208 GLU A N 1
ATOM 1372 C CA . GLU A 1 208 ? -46.99929 -40.45429 -17.13363 1.000 37.66206 208 GLU A CA 1
ATOM 1373 C C . GLU A 1 208 ? -45.89300 -39.40485 -17.00237 1.000 36.90417 208 GLU A C 1
ATOM 1374 O O . GLU A 1 208 ? -45.41283 -38.90924 -18.02928 1.000 38.36922 208 GLU A O 1
ATOM 1380 N N . PRO A 1 209 ? -45.46857 -39.01784 -15.79145 1.000 35.17465 209 PRO A N 1
ATOM 1381 C CA . PRO A 1 209 ? -44.35164 -38.06117 -15.69115 1.000 34.27473 209 PRO A CA 1
ATOM 1382 C C . PRO A 1 209 ? -43.05679 -38.51666 -16.35612 1.000 33.44837 209 PRO A C 1
ATOM 1383 O O . PRO A 1 209 ? -42.24457 -37.66010 -16.72557 1.000 33.61803 209 PRO A O 1
ATOM 1387 N N . ILE A 1 210 ? -42.82825 -39.81686 -16.52180 1.000 32.54409 210 ILE A N 1
ATOM 1388 C CA . ILE A 1 210 ? -41.60355 -40.30851 -17.14377 1.000 31.60557 210 ILE A CA 1
ATOM 1389 C C . ILE A 1 210 ? -41.88437 -40.95382 -18.50332 1.000 32.09420 210 ILE A C 1
ATOM 1390 O O . ILE A 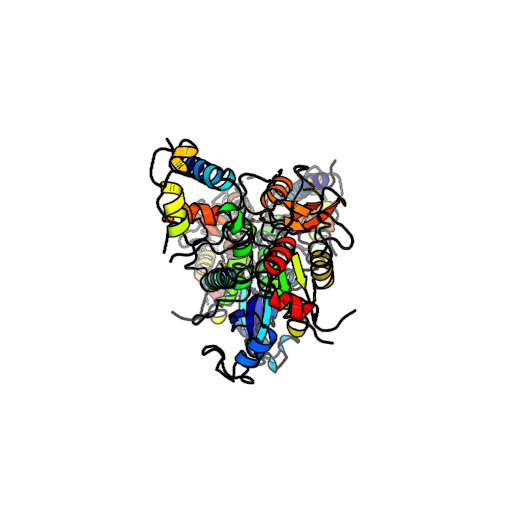1 210 ? -41.09410 -41.77065 -18.97614 1.000 31.78167 210 ILE A O 1
ATOM 1395 N N . LYS A 1 211 ? -42.98761 -40.57247 -19.15378 1.000 32.81081 211 LYS A N 1
ATOM 1396 C CA . LYS A 1 211 ? -43.42002 -41.26535 -20.36507 1.000 33.33689 211 LYS A CA 1
ATOM 1397 C C . LYS A 1 211 ? -42.38768 -41.15866 -21.48503 1.000 33.79195 211 LYS A C 1
ATOM 1398 O O . LYS A 1 211 ? -42.11241 -42.14794 -22.17461 1.000 33.12106 211 LYS A O 1
ATOM 1404 N N . ASP A 1 212 ? -41.81360 -39.96835 -21.69219 1.000 35.25747 212 ASP A N 1
ATOM 1405 C CA . ASP A 1 212 ? -40.80409 -39.80557 -22.73812 1.000 36.61585 212 ASP A CA 1
ATOM 1406 C C . ASP A 1 212 ? -39.58477 -40.67239 -22.45640 1.000 35.88793 212 ASP A C 1
ATOM 1407 O O . ASP A 1 212 ? -39.10081 -41.39701 -23.33371 1.000 36.10479 212 ASP A O 1
ATOM 1412 N N . TYR A 1 213 ? -39.07363 -40.59520 -21.22754 1.000 35.13824 213 TYR A N 1
ATOM 1413 C CA . TYR A 1 213 ? -37.92630 -41.39454 -20.81345 1.000 33.68460 213 TYR A CA 1
ATOM 1414 C C . TYR A 1 213 ? -38.18410 -42.88463 -21.01847 1.000 32.67264 213 TYR A C 1
ATOM 1415 O O . TYR A 1 213 ? -37.30669 -43.61448 -21.49341 1.000 32.82358 213 TYR A O 1
ATOM 1424 N N . VAL A 1 214 ? -39.38845 -43.35339 -20.68738 1.000 31.62285 214 VAL A N 1
ATOM 1425 C CA . VAL A 1 214 ? -39.71002 -44.76047 -20.90971 1.000 29.56814 214 VAL A CA 1
ATOM 1426 C C . VAL A 1 214 ? -39.79682 -45.06021 -22.40154 1.000 30.13009 214 VAL A C 1
ATOM 1427 O O . VAL A 1 214 ? -39.34534 -46.11427 -22.86256 1.000 30.37874 214 VAL A O 1
ATOM 1431 N N . ALA A 1 215 ? -40.37309 -44.14244 -23.18106 1.000 30.48514 215 ALA A N 1
ATOM 1432 C CA . ALA A 1 215 ? -40.41881 -44.33078 -24.62769 1.000 30.55885 215 ALA A CA 1
ATOM 1433 C C . ALA A 1 215 ? -39.02298 -44.30878 -25.23907 1.000 30.18361 215 ALA A C 1
ATOM 1434 O O . ALA A 1 215 ? -38.75610 -45.04143 -26.19942 1.000 31.13168 215 ALA A O 1
ATOM 1436 N N . LYS A 1 216 ? -38.12326 -43.48292 -24.69685 1.000 28.60217 216 LYS A N 1
ATOM 1437 C CA . LYS A 1 216 ? -36.74653 -43.46045 -25.18222 1.000 27.45607 216 LYS A CA 1
ATOM 1438 C C . LYS A 1 216 ? -36.05131 -44.79138 -24.92572 1.000 26.45569 216 LYS A C 1
ATOM 1439 O O . LYS A 1 216 ? -35.26482 -45.26228 -25.75658 1.000 26.57416 216 LYS A O 1
ATOM 1445 N N . GLY A 1 217 ? -36.33010 -45.41329 -23.77914 1.000 25.52731 217 GLY A N 1
ATOM 1446 C CA . GLY A 1 217 ? -35.69859 -46.68330 -23.46818 1.000 21.61850 217 GLY A CA 1
ATOM 1447 C C . GLY A 1 217 ? -36.16733 -47.80634 -24.37027 1.000 40.91939 217 GLY A C 1
ATOM 1448 O O . GLY A 1 217 ? -35.36489 -48.62827 -24.81889 1.000 40.72110 217 GLY A O 1
ATOM 1449 N N . GLN A 1 218 ? -37.46990 -47.85764 -24.65159 1.000 41.01544 218 GLN A N 1
ATOM 1450 C CA . GLN A 1 218 ? -37.99725 -48.92601 -25.49203 1.000 40.58870 218 GLN A CA 1
ATOM 1451 C C . GLN A 1 218 ? -37.40620 -48.85666 -26.89325 1.000 39.55852 218 GLN A C 1
ATOM 1452 O O . GLN A 1 218 ? -36.91855 -49.86101 -27.41964 1.000 39.15811 218 GLN A O 1
ATOM 1458 N N . GLU A 1 219 ? -37.42066 -47.67025 -27.50715 1.000 37.47675 219 GLU A N 1
ATOM 1459 C CA A GLU A 1 219 ? -36.82731 -47.51695 -28.83346 0.500 39.28821 219 GLU A CA 1
ATOM 1460 C CA B GLU A 1 219 ? -36.83048 -47.52528 -28.83400 0.500 39.28910 219 GLU A CA 1
ATOM 1461 C C . GLU A 1 219 ? -35.34832 -47.88280 -28.82139 1.000 35.92715 219 GLU A C 1
ATOM 1462 O O . GLU A 1 219 ? -34.84553 -48.50669 -29.76346 1.000 37.04616 219 GLU A O 1
ATOM 1473 N N . ILE A 1 220 ? -34.63633 -47.50562 -27.75714 1.000 35.53807 220 ILE A N 1
ATOM 1474 C CA . ILE A 1 220 ? -33.20393 -47.78090 -27.67440 1.000 33.92214 220 ILE A CA 1
ATOM 1475 C C . ILE A 1 220 ? -32.95003 -49.28277 -27.64601 1.000 33.85316 220 ILE A C 1
ATOM 1476 O O . ILE A 1 220 ? -32.12409 -49.80398 -28.40240 1.000 34.49902 220 ILE A O 1
ATOM 1481 N N . PHE A 1 221 ? -33.66555 -50.00352 -26.78453 1.000 33.10778 221 PHE A N 1
ATOM 1482 C CA . PHE A 1 221 ? -33.38288 -51.41869 -26.57855 1.000 32.04410 221 PHE A CA 1
ATOM 1483 C C . PHE A 1 221 ? -34.13095 -52.33062 -27.54114 1.000 33.44424 221 PHE A C 1
ATOM 1484 O O . PHE A 1 221 ? -33.60413 -53.38775 -27.90466 1.000 32.54144 221 PHE A O 1
ATOM 1492 N N . GLU A 1 222 ? -35.33977 -51.95294 -27.96787 1.000 35.87588 222 GLU A N 1
ATOM 1493 C CA . GLU A 1 222 ? -36.04508 -52.74626 -28.97071 1.000 38.52784 222 GLU A CA 1
ATOM 1494 C C . GLU A 1 222 ? -35.26157 -52.82024 -30.27447 1.000 39.60776 222 GLU A C 1
ATOM 1495 O O . GLU A 1 222 ? -35.40196 -53.79005 -31.02816 1.000 39.92594 222 GLU A O 1
ATOM 1501 N N . PHE A 1 223 ? -34.42107 -51.81997 -30.55164 1.000 40.35716 223 PHE A N 1
ATOM 1502 C CA . PHE A 1 223 ? -33.64721 -51.77476 -31.78664 1.000 41.33239 223 PHE A CA 1
ATOM 1503 C C . PHE A 1 223 ? -32.14351 -51.81164 -31.53387 1.000 41.67296 223 PHE A C 1
ATOM 1504 O O . PHE A 1 223 ? -31.35913 -51.48744 -32.43096 1.000 40.79491 223 PHE A O 1
ATOM 1512 N N . GLU A 1 224 ? -31.73320 -52.19860 -30.32373 1.000 43.38443 224 GLU A N 1
ATOM 1513 C CA . GLU A 1 224 ? -30.33977 -52.51881 -30.00913 1.000 42.83762 224 GLU A CA 1
ATOM 1514 C C . GLU A 1 224 ? -29.41338 -51.32795 -30.24799 1.000 39.88661 224 GLU A C 1
ATOM 1515 O O . GLU A 1 224 ? -28.36816 -51.44507 -30.88963 1.000 39.96484 224 GLU A O 1
ATOM 1521 N N . ARG A 1 225 ? -29.79881 -50.17206 -29.71178 1.000 37.25660 225 ARG A N 1
ATOM 1522 C CA . ARG A 1 225 ? -29.02452 -48.94800 -29.86277 1.000 34.46404 225 ARG A CA 1
ATOM 1523 C C . ARG A 1 225 ? -28.28597 -48.55298 -28.58875 1.000 31.83683 225 ARG A C 1
ATOM 1524 O O . ARG A 1 225 ? -27.82096 -47.41367 -28.48226 1.000 31.52266 225 ARG A O 1
ATOM 1532 N N . GLN A 1 226 ? -28.15496 -49.46954 -27.62606 1.000 29.61857 226 GLN A N 1
ATOM 1533 C CA . GLN A 1 226 ? -27.50559 -49.13775 -26.36434 1.000 27.16604 226 GLN A CA 1
ATOM 1534 C C . GLN A 1 226 ? -25.98585 -49.07805 -26.47707 1.000 25.56188 226 GLN A C 1
ATOM 1535 O O . GLN A 1 226 ? -25.34273 -48.46412 -25.62144 1.000 24.42756 226 GLN A O 1
ATOM 1541 N N . GLY A 1 227 ? -25.40191 -49.69552 -27.49580 1.000 25.59261 227 GLY A N 1
ATOM 1542 C CA . GLY A 1 227 ? -23.98152 -49.52147 -27.73792 1.000 25.58536 227 GLY A CA 1
ATOM 1543 C C . GLY A 1 227 ? -23.14766 -50.12388 -26.63046 1.000 25.46930 227 GLY A C 1
ATOM 1544 O O . GLY A 1 227 ? -23.28446 -51.30463 -26.29342 1.000 25.76576 227 GLY A O 1
ATOM 1545 N N . ALA A 1 228 ? -22.27281 -49.30837 -26.04621 1.000 25.43721 228 ALA A N 1
ATOM 1546 C CA . ALA A 1 228 ? -21.36493 -49.75556 -25.00348 1.000 25.30228 228 ALA A CA 1
ATOM 1547 C C . ALA A 1 228 ? -21.52366 -48.89402 -23.75816 1.000 25.74115 228 ALA A C 1
ATOM 1548 O O . ALA A 1 228 ? -21.95910 -47.74050 -23.82500 1.000 26.41065 228 ALA A O 1
ATOM 1550 N N . CYS A 1 229 ? -21.16809 -49.47380 -22.61922 1.000 25.03018 229 CYS A N 1
ATOM 1551 C CA . CYS A 1 229 ? -21.32218 -48.79780 -21.34120 1.000 24.52795 229 CYS A CA 1
ATOM 1552 C C . CYS A 1 229 ? -20.49341 -47.52257 -21.29406 1.000 24.14043 229 CYS A C 1
ATOM 1553 O O . CYS A 1 229 ? -19.28080 -47.54478 -21.53779 1.000 23.64920 229 CYS A O 1
ATOM 1556 N N . VAL A 1 230 ? -21.15350 -46.41560 -20.94807 1.000 24.51577 230 VAL A N 1
ATOM 1557 C CA . VAL A 1 230 ? -20.50549 -45.11541 -20.91401 1.000 24.95587 230 VAL A CA 1
ATOM 1558 C C . VAL A 1 230 ? -19.42817 -45.02746 -19.84611 1.000 24.84514 230 VAL A C 1
ATOM 1559 O O . VAL A 1 230 ? -18.62667 -44.09063 -19.86629 1.000 25.09225 230 VAL A O 1
ATOM 1563 N N . VAL A 1 231 ? -19.37992 -45.98147 -18.92036 1.000 24.81693 231 VAL A N 1
ATOM 1564 C CA . VAL A 1 231 ? -18.39232 -45.95855 -17.84874 1.000 25.22506 231 VAL A CA 1
ATOM 1565 C C . VAL A 1 231 ? -17.21644 -46.87243 -18.18811 1.000 25.80491 231 VAL A C 1
ATOM 1566 O O . VAL A 1 231 ? -16.08356 -46.40293 -18.33847 1.000 26.02405 231 VAL A O 1
ATOM 1570 N N . CYS A 1 232 ? -17.47270 -48.17721 -18.32681 1.000 25.99872 232 CYS A N 1
ATOM 1571 C CA . CYS A 1 232 ? -16.41403 -49.16992 -18.49319 1.000 25.95121 232 CYS A CA 1
ATOM 1572 C C . CYS A 1 232 ? -16.00455 -49.40046 -19.94724 1.000 26.14457 232 CYS A C 1
ATOM 1573 O O . CYS A 1 232 ? -15.02889 -50.12244 -20.18806 1.000 25.74416 232 CYS A O 1
ATOM 1576 N N . ARG A 1 233 ? -16.71997 -48.81490 -20.91191 1.000 26.67616 233 ARG A N 1
ATOM 1577 C CA . ARG A 1 233 ? -16.43972 -48.88234 -22.34795 1.000 26.09514 233 ARG A CA 1
ATOM 1578 C C . ARG A 1 233 ? -16.63234 -50.27277 -22.94833 1.000 25.51124 233 ARG A C 1
ATOM 1579 O O . ARG A 1 233 ? -16.17803 -50.52056 -24.07238 1.000 25.63637 233 ARG A O 1
ATOM 1587 N N . GLU A 1 234 ? -17.30213 -51.18318 -22.25022 1.000 25.36993 234 GLU A N 1
ATOM 1588 C CA . GLU A 1 234 ? -17.50298 -52.53687 -22.74774 1.000 25.64260 234 GLU A CA 1
ATOM 1589 C C . GLU A 1 234 ? -18.82932 -52.63768 -23.48985 1.000 25.33471 234 GLU A C 1
ATOM 1590 O O . GLU A 1 234 ? -19.84814 -52.11120 -23.03503 1.000 25.15263 234 GLU A O 1
ATOM 1596 N N . GLU A 1 235 ? -18.80706 -53.31445 -24.63841 1.000 25.46758 235 GLU A N 1
ATOM 1597 C CA . GLU A 1 235 ? -20.02728 -53.54638 -25.40059 1.000 25.43577 235 GLU A CA 1
ATOM 1598 C C . GLU A 1 235 ? -21.08288 -54.22651 -24.53216 1.000 25.70016 235 GLU A C 1
ATOM 1599 O O . GLU A 1 235 ? -20.77195 -55.02114 -23.64073 1.000 25.81973 235 GLU A O 1
ATOM 1605 N N . MET A 1 236 ? -22.34792 -53.89284 -24.78533 1.000 25.79903 236 MET A N 1
ATOM 1606 C CA . MET A 1 236 ? -23.47513 -54.43680 -24.02301 1.000 25.88028 236 MET A CA 1
ATOM 1607 C C . MET A 1 236 ? -24.44604 -55.09086 -25.00011 1.000 26.72975 236 MET A C 1
ATOM 1608 O O . MET A 1 236 ? -25.31106 -54.42044 -25.57126 1.000 27.55279 236 MET A O 1
ATOM 1613 N N . ALA A 1 237 ? -24.29714 -56.39796 -25.19250 1.000 26.63392 237 ALA A N 1
ATOM 1614 C CA . ALA A 1 237 ? -25.23259 -57.13568 -26.02390 1.000 21.09771 237 ALA A CA 1
ATOM 1615 C C . ALA A 1 237 ? -26.61420 -57.15160 -25.38168 1.000 24.12551 237 ALA A C 1
ATOM 1616 O O . ALA A 1 237 ? -26.75682 -57.09955 -24.15686 1.000 20.92899 237 ALA A O 1
ATOM 1618 N N . SER A 1 238 ? -27.63880 -57.21324 -26.22769 1.000 24.65632 238 SER A N 1
ATOM 1619 C CA . SER A 1 238 ? -29.01235 -57.27036 -25.74657 1.000 25.58179 238 SER A CA 1
ATOM 1620 C C . SER A 1 238 ? -29.21425 -58.49255 -24.85797 1.000 26.83764 238 SER A C 1
ATOM 1621 O O . SER A 1 238 ? -28.95573 -59.62608 -25.27687 1.000 27.82243 238 SER A O 1
ATOM 1624 N N . GLY A 1 239 ? -29.67076 -58.25877 -23.62962 1.000 26.91712 239 GLY A N 1
ATOM 1625 C CA . GLY A 1 239 ? -29.94515 -59.32841 -22.69373 1.000 27.53177 239 GLY A CA 1
ATOM 1626 C C . GLY A 1 239 ? -28.82433 -59.66559 -21.73694 1.000 27.61979 239 GLY A C 1
ATOM 1627 O O . GLY A 1 239 ? -28.96019 -60.62637 -20.96804 1.000 28.14718 239 GLY A O 1
ATOM 1628 N N . ASP A 1 240 ? -27.72885 -58.90542 -21.74720 1.000 26.99113 240 ASP A N 1
ATOM 1629 C CA . ASP A 1 240 ? -26.54474 -59.20449 -20.93931 1.000 26.45505 240 ASP A CA 1
ATOM 1630 C C . ASP A 1 240 ? -26.55610 -58.31400 -19.69994 1.000 25.46939 240 ASP A C 1
ATOM 1631 O O . ASP A 1 240 ? -25.97320 -57.22851 -19.68321 1.000 24.55379 240 ASP A O 1
ATOM 1636 N N . GLY A 1 241 ? -27.21673 -58.79102 -18.64889 1.000 25.76280 241 GLY A N 1
ATOM 1637 C CA . GLY A 1 241 ? -27.25760 -58.07590 -17.39423 1.000 25.06208 241 GLY A CA 1
ATOM 1638 C C . GLY A 1 241 ? -28.19450 -56.88319 -17.41952 1.000 24.54743 241 GLY A C 1
ATOM 1639 O O . GLY A 1 241 ? -28.93548 -56.63615 -18.37626 1.000 24.41610 241 GLY A O 1
ATOM 1640 N N . LEU A 1 242 ? -28.15080 -56.12856 -16.32602 1.000 24.37402 242 LEU A N 1
ATOM 1641 C CA . LEU A 1 242 ? -28.98678 -54.94884 -16.17281 1.000 23.81763 242 LEU A CA 1
ATOM 1642 C C . LEU A 1 242 ? -28.26045 -53.73994 -16.73930 1.000 23.78127 242 LEU A C 1
ATOM 1643 O O . LEU A 1 242 ? -27.10336 -53.48037 -16.39394 1.000 24.39997 242 LEU A O 1
ATOM 1648 N N . GLN A 1 243 ? -28.94186 -53.01154 -17.61570 1.000 22.90724 243 GLN A N 1
ATOM 1649 C CA . GLN A 1 243 ? -28.36497 -51.87720 -18.32438 1.000 21.75847 243 GLN A CA 1
ATOM 1650 C C . GLN A 1 243 ? -29.23685 -50.66169 -18.03940 1.000 21.32601 243 GLN A C 1
ATOM 1651 O O . GLN A 1 243 ? -30.40264 -50.61939 -18.44568 1.000 21.58140 243 GLN A O 1
ATOM 1657 N N . ALA A 1 244 ? -28.68343 -49.69033 -17.31875 1.000 20.72749 244 ALA A N 1
ATOM 1658 C CA . ALA A 1 244 ? -29.41794 -48.50285 -16.91294 1.000 20.27696 244 ALA A CA 1
ATOM 1659 C C . ALA A 1 244 ? -29.16870 -47.35785 -17.88822 1.000 20.39538 244 ALA A C 1
ATOM 1660 O O . ALA A 1 244 ? -28.09820 -47.24857 -18.49319 1.000 20.14936 244 ALA A O 1
ATOM 1662 N N . LEU A 1 245 ? -30.17068 -46.49175 -18.01725 1.000 20.63115 245 LEU A N 1
ATOM 1663 C CA . LEU A 1 245 ? -30.23050 -45.48647 -19.06747 1.000 18.97406 245 LEU A CA 1
ATOM 1664 C C . LEU A 1 245 ? -30.24752 -44.09015 -18.46297 1.000 24.60232 245 LEU A C 1
ATOM 1665 O O . LEU A 1 245 ? -30.94061 -43.84482 -17.47140 1.000 24.46737 245 LEU A O 1
ATOM 1670 N N . CYS A 1 246 ? -29.484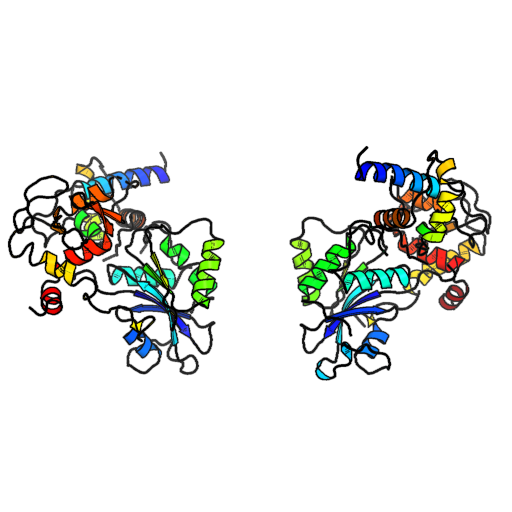77 -43.17753 -19.06521 1.000 25.04847 246 CYS A N 1
ATOM 1671 C CA . CYS A 1 246 ? -29.47356 -41.79597 -18.60280 1.000 25.71491 246 CYS A CA 1
ATOM 1672 C C . CYS A 1 246 ? -30.87090 -41.19511 -18.69239 1.000 27.67359 246 CYS A C 1
ATOM 1673 O O . CYS A 1 246 ? -31.60055 -41.41470 -19.66383 1.000 28.41162 246 CYS A O 1
ATOM 1676 N N . THR A 1 247 ? -31.24118 -40.42925 -17.66496 1.000 28.96987 247 THR A N 1
ATOM 1677 C CA . THR A 1 247 ? -32.60240 -39.92332 -17.53590 1.000 30.96416 247 THR A CA 1
ATOM 1678 C C . THR A 1 247 ? -32.86401 -38.67122 -18.36583 1.000 33.38070 247 THR A C 1
ATOM 1679 O O . THR A 1 247 ? -34.02897 -38.29847 -18.54021 1.000 33.91106 247 THR A O 1
ATOM 1683 N N . ASN A 1 248 ? -31.82622 -38.02039 -18.88238 1.000 35.44776 248 ASN A N 1
ATOM 1684 C CA . ASN A 1 248 ? -31.99960 -36.75647 -19.58304 1.000 38.62062 248 ASN A CA 1
ATOM 1685 C C . ASN A 1 248 ? -32.54225 -36.98270 -20.98742 1.000 41.17799 248 ASN A C 1
ATOM 1686 O O . ASN A 1 248 ? -32.15559 -37.93198 -21.67471 1.000 40.07774 248 ASN A O 1
ATOM 1691 N N . GLN A 1 249 ? -33.44304 -36.09606 -21.40847 1.000 45.22637 249 GLN A N 1
ATOM 1692 C CA . GLN A 1 249 ? -34.10670 -36.24979 -22.69544 1.000 46.71532 249 GLN A CA 1
ATOM 1693 C C . GLN A 1 249 ? -33.09871 -36.19068 -23.83771 1.000 46.66227 249 GLN A C 1
ATOM 1694 O O . GLN A 1 249 ? -32.17770 -35.36845 -23.83836 1.000 47.64905 249 GLN A O 1
ATOM 1700 N N . GLY A 1 250 ? -33.26947 -37.09043 -24.80719 1.000 47.45165 250 GLY A N 1
ATOM 1701 C CA . GLY A 1 250 ? -32.46428 -37.09974 -26.01040 1.000 48.43443 250 GLY A CA 1
ATOM 1702 C C . GLY A 1 250 ? -31.06482 -37.65085 -25.86763 1.000 47.64179 250 GLY A C 1
ATOM 1703 O O . GLY A 1 250 ? -30.32709 -37.66986 -26.86195 1.000 49.53674 250 GLY A O 1
ATOM 1704 N N . CYS A 1 251 ? -30.66927 -38.10036 -24.67965 1.000 44.55723 251 CYS A N 1
ATOM 1705 C CA . CYS A 1 251 ? -29.33547 -38.64308 -24.46006 1.000 41.10265 251 CYS A CA 1
ATOM 1706 C C . CYS A 1 251 ? -29.35691 -40.16474 -24.43563 1.000 37.80635 251 CYS A C 1
ATOM 1707 O O . CYS A 1 251 ? -30.26525 -40.77597 -23.86327 1.000 36.70493 251 CYS A O 1
ATOM 1710 N N . ASP A 1 252 ? -28.30837 -40.76122 -25.00803 1.000 35.92726 252 ASP A N 1
ATOM 1711 C CA . ASP A 1 252 ? -28.23400 -42.19123 -25.27796 1.000 34.98177 252 ASP A CA 1
ATOM 1712 C C . ASP A 1 252 ? -27.66384 -43.01324 -24.13592 1.000 33.17010 252 ASP A C 1
ATOM 1713 O O . ASP A 1 252 ? -27.88696 -44.22701 -24.10953 1.000 33.62814 252 ASP A O 1
ATOM 1718 N N . GLY A 1 253 ? -26.91529 -42.39677 -23.22512 1.000 31.98766 253 GLY A N 1
ATOM 1719 C CA . GLY A 1 253 ? -26.09953 -43.10729 -22.25385 1.000 30.28335 253 GLY A CA 1
ATOM 1720 C C . GLY A 1 253 ? -26.70679 -44.32775 -21.58499 1.000 28.48067 253 GLY A C 1
ATOM 1721 O O . GLY A 1 253 ? -27.61186 -44.20357 -20.75355 1.000 28.54756 253 GLY A O 1
ATOM 1722 N N . VAL A 1 254 ? -26.21791 -45.51361 -21.95061 1.000 26.72343 254 VAL A N 1
ATOM 1723 C CA . VAL A 1 254 ? -26.55723 -46.76472 -21.28058 1.000 25.19431 254 VAL A CA 1
ATOM 1724 C C . VAL A 1 254 ? -25.29945 -47.30595 -20.61526 1.000 24.63343 254 VAL A C 1
ATOM 1725 O O . VAL A 1 254 ? -24.20037 -47.20771 -21.17195 1.000 24.99167 254 VAL A O 1
ATOM 1729 N N . GLY A 1 255 ? -25.45847 -47.87402 -19.42104 1.000 23.96344 255 GLY A N 1
ATOM 1730 C CA . GLY A 1 255 ? -24.32767 -48.39882 -18.68712 1.000 17.41802 255 GLY A CA 1
ATOM 1731 C C . GLY A 1 255 ? -24.71572 -49.63560 -17.90449 1.000 20.61885 255 GLY A C 1
ATOM 1732 O O . GLY A 1 255 ? -25.89667 -49.92731 -17.70293 1.000 20.60745 255 GLY A O 1
ATOM 1733 N N . HIS A 1 256 ? -23.69326 -50.37220 -17.48006 1.000 20.61954 256 HIS A N 1
ATOM 1734 C CA . HIS A 1 256 ? -23.91514 -51.47863 -16.55998 1.000 20.63810 256 HIS A CA 1
ATOM 1735 C C . HIS A 1 256 ? -24.37098 -50.92466 -15.21689 1.000 20.62669 256 HIS A C 1
ATOM 1736 O O . HIS A 1 256 ? -23.80838 -49.94211 -14.72081 1.000 20.62734 256 HIS A O 1
ATOM 1743 N N . LEU A 1 257 ? -25.40308 -51.54777 -14.64006 1.000 20.61625 257 LEU A N 1
ATOM 1744 C CA . LEU A 1 257 ? -26.02450 -51.01069 -13.43338 1.000 20.75007 257 LEU A CA 1
ATOM 1745 C C . LEU A 1 257 ? -24.98786 -50.72437 -12.35710 1.000 20.62846 257 LEU A C 1
ATOM 1746 O O . LEU A 1 257 ? -24.98810 -49.64950 -11.74573 1.000 20.10533 257 LEU A O 1
ATOM 1751 N N . SER A 1 258 ? -24.08579 -51.67708 -12.12177 1.000 21.25592 258 SER A N 1
ATOM 1752 C CA . SER A 1 258 ? -23.03663 -51.49947 -11.12775 1.000 21.18845 258 SER A CA 1
ATOM 1753 C C . SER A 1 258 ? -21.89237 -50.62312 -11.61501 1.000 21.69972 258 SER A C 1
ATOM 1754 O O . SER A 1 258 ? -21.03771 -50.25473 -10.80671 1.000 21.96442 258 SER A O 1
ATOM 1757 N N . CYS A 1 259 ? -21.84572 -50.27350 -12.89887 1.000 21.96779 259 CYS A N 1
ATOM 1758 C CA . CYS A 1 259 ? -20.87428 -49.26745 -13.30571 1.000 21.87246 259 CYS A CA 1
ATOM 1759 C C . CYS A 1 259 ? -21.41074 -47.86330 -13.03011 1.000 21.57262 259 CYS A C 1
ATOM 1760 O O . CYS A 1 259 ? -20.68217 -47.01171 -12.51000 1.000 21.82488 259 CYS A O 1
ATOM 1763 N N . TRP A 1 260 ? -22.68678 -47.60958 -13.34445 1.000 21.24792 260 TRP A N 1
ATOM 1764 C CA . TRP A 1 260 ? -23.31139 -46.32528 -13.02164 1.000 21.10477 260 TRP A CA 1
ATOM 1765 C C . TRP A 1 260 ? -23.09779 -45.97307 -11.55820 1.000 21.58170 260 TRP A C 1
ATOM 1766 O O . TRP A 1 260 ? -22.63056 -44.87759 -11.23219 1.000 22.37691 260 TRP A O 1
ATOM 1777 N N . SER A 1 261 ? -23.40925 -46.91597 -10.66414 1.000 21.25671 261 SER A N 1
ATOM 1778 C CA . SER A 1 261 ? -23.34061 -46.66208 -9.22730 1.000 20.95359 261 SER A CA 1
ATOM 1779 C C . SER A 1 261 ? -21.91888 -46.35421 -8.78238 1.000 20.61374 261 SER A C 1
ATOM 1780 O O . SER A 1 261 ? -21.68513 -45.40606 -8.02578 1.000 20.49876 261 SER A O 1
ATOM 1783 N N . ARG A 1 262 ? -20.95757 -47.16950 -9.22309 1.000 20.81813 262 ARG A N 1
ATOM 1784 C CA . ARG A 1 262 ? -19.55095 -46.89922 -8.94402 1.000 21.61290 262 ARG A CA 1
ATOM 1785 C C . ARG A 1 262 ? -19.13462 -45.53395 -9.47162 1.000 21.59253 262 ARG A C 1
ATOM 1786 O O . ARG A 1 262 ? -18.31709 -44.84684 -8.84859 1.000 21.69496 262 ARG A O 1
ATOM 1794 N N . HIS A 1 263 ? -19.69404 -45.11988 -10.60929 1.000 21.43795 263 HIS A N 1
ATOM 1795 C CA . HIS A 1 263 ? -19.40384 -43.79363 -11.14225 1.000 22.08447 263 HIS A CA 1
ATOM 1796 C C . HIS A 1 263 ? -20.05918 -42.70921 -10.29385 1.000 22.92714 263 HIS A C 1
ATOM 1797 O O . HIS A 1 263 ? -19.41515 -41.71827 -9.93095 1.000 23.11330 263 HIS A O 1
ATOM 1804 N N . PHE A 1 264 ? -21.34424 -42.88237 -9.96878 1.000 24.24465 264 PHE A N 1
ATOM 1805 C CA . PHE A 1 264 ? -22.04452 -41.91886 -9.12164 1.000 26.52952 264 PHE A CA 1
ATOM 1806 C C . PHE A 1 264 ? -21.33519 -41.74687 -7.78587 1.000 30.20482 264 PHE A C 1
ATOM 1807 O O . PHE A 1 264 ? -21.12235 -40.62231 -7.31853 1.000 31.38706 264 PHE A O 1
ATOM 1815 N N . LEU A 1 265 ? -20.96947 -42.85863 -7.15523 1.000 32.79576 265 LEU A N 1
ATOM 1816 C CA . LEU A 1 265 ? -20.38129 -42.85531 -5.82455 1.000 36.81344 265 LEU A CA 1
ATOM 1817 C C . LEU A 1 265 ? -18.88668 -42.56442 -5.83117 1.000 41.00072 265 LEU A C 1
ATOM 1818 O O . LEU A 1 265 ? -18.27696 -42.53383 -4.75870 1.000 40.49634 265 LEU A O 1
ATOM 1823 N N . LYS A 1 266 ? -18.28987 -42.34995 -6.99900 1.000 46.40963 266 LYS A N 1
ATOM 1824 C CA . LYS A 1 266 ? -16.85948 -42.08744 -7.11571 1.000 49.15946 266 LYS A CA 1
ATOM 1825 C C . LYS A 1 266 ? -16.43268 -40.86810 -6.30617 1.000 51.49404 266 LYS A C 1
ATOM 1826 O O . LYS A 1 266 ? -15.56609 -40.96306 -5.43711 1.000 53.69838 266 LYS A O 1
ATOM 1829 N N . GLU A 1 269 ? -18.60365 -39.80176 -2.00624 1.000 71.68666 269 GLU A N 1
ATOM 1830 C CA . GLU A 1 269 ? -19.10351 -40.13036 -0.67495 1.000 71.84960 269 GLU A CA 1
ATOM 1831 C C . GLU A 1 269 ? -18.09686 -40.99064 0.08303 1.000 71.41882 269 GLU A C 1
ATOM 1832 O O . GLU A 1 269 ? -16.92314 -41.05040 -0.28637 1.000 72.32798 269 GLU A O 1
ATOM 1834 N N . ALA A 1 270 ? -18.55785 -41.66029 1.14020 1.000 68.75468 270 ALA A N 1
ATOM 1835 C CA . ALA A 1 270 ? -17.68756 -42.47983 1.98123 1.000 66.27079 270 ALA A CA 1
ATOM 1836 C C . ALA A 1 270 ? -18.45997 -43.70676 2.44841 1.000 63.24589 270 ALA A C 1
ATOM 1837 O O . ALA A 1 270 ? -19.45671 -43.57397 3.16602 1.000 63.28402 270 ALA A O 1
ATOM 1839 N N . ASP A 1 271 ? -18.00058 -44.89031 2.03214 1.000 60.24297 271 ASP A N 1
ATOM 1840 C CA . ASP A 1 271 ? -18.47282 -46.23040 2.40767 1.000 56.27166 271 ASP A CA 1
ATOM 1841 C C . ASP A 1 271 ? -19.73597 -46.66137 1.66029 1.000 51.02441 271 ASP A C 1
ATOM 1842 O O . ASP A 1 271 ? -20.14705 -47.81942 1.80198 1.000 51.06678 271 ASP A O 1
ATOM 1847 N N . SER A 1 272 ? -20.34474 -45.79670 0.85566 1.000 47.32317 272 SER A N 1
ATOM 1848 C CA . SER A 1 272 ? -21.76240 -45.91739 0.54899 1.000 42.69297 272 SER A CA 1
ATOM 1849 C C . SER A 1 272 ? -22.06204 -47.06442 -0.41668 1.000 37.86088 272 SER A C 1
ATOM 1850 O O . SER A 1 272 ? -21.19082 -47.56942 -1.12888 1.000 37.79857 272 SER A O 1
ATOM 1853 N N . ILE A 1 273 ? -23.32904 -47.47246 -0.41952 1.000 33.24013 273 ILE A N 1
ATOM 1854 C CA . ILE A 1 273 ? -23.86066 -48.44816 -1.36258 1.000 28.99413 273 ILE A CA 1
ATOM 1855 C C . ILE A 1 273 ? -24.83956 -47.79335 -2.33432 1.000 26.16906 273 ILE A C 1
ATOM 1856 O O . ILE A 1 273 ? -24.77040 -48.01258 -3.54504 1.000 25.70715 273 ILE A O 1
ATOM 1861 N N . LEU A 1 274 ? -25.74475 -46.96152 -1.81449 1.000 24.25266 274 LEU A N 1
ATOM 1862 C CA . LEU A 1 274 ? -26.83925 -46.40669 -2.59846 1.000 22.40748 274 LEU A CA 1
ATOM 1863 C C . LEU A 1 274 ? -26.44675 -45.05579 -3.17939 1.000 21.68457 274 LEU A C 1
ATOM 1864 O O . LEU A 1 274 ? -26.26165 -44.09691 -2.41332 1.000 21.50906 274 LEU A O 1
ATOM 1869 N N . PRO A 1 275 ? -26.33609 -44.91637 -4.50056 1.000 21.10765 275 PRO A N 1
ATOM 1870 C CA . PRO A 1 275 ? -26.14778 -43.58538 -5.07938 1.000 21.97451 275 PRO A CA 1
ATOM 1871 C C . PRO A 1 275 ? -27.38036 -42.72810 -4.83995 1.000 24.06793 275 PRO A C 1
ATOM 1872 O O . PRO A 1 275 ? -28.47929 -43.22538 -4.58176 1.000 23.75684 275 PRO A O 1
ATOM 1876 N N . VAL A 1 276 ? -27.18294 -41.41566 -4.91265 1.000 26.64250 276 VAL A N 1
ATOM 1877 C CA . VAL A 1 276 ? -28.27865 -40.47800 -4.70682 1.000 28.88950 276 VAL A CA 1
ATOM 1878 C C . VAL A 1 276 ? -28.38037 -39.59224 -5.93651 1.000 29.98124 276 VAL A C 1
ATOM 1879 O O . VAL A 1 276 ? -29.41387 -39.56185 -6.61336 1.000 29.95322 276 VAL A O 1
ATOM 1883 N N . GLN A 1 277 ? -27.29815 -38.87919 -6.23514 1.000 31.07090 277 GLN A N 1
ATOM 1884 C CA . GLN A 1 277 ? -27.24227 -37.93787 -7.33945 1.000 32.20585 277 GLN A CA 1
ATOM 1885 C C . GLN A 1 277 ? -25.95000 -38.15042 -8.11104 1.000 31.54024 277 GLN A C 1
ATOM 1886 O O . GLN A 1 277 ? -24.90939 -38.47219 -7.53058 1.000 31.30209 277 GLN A O 1
ATOM 1892 N N . GLY A 1 278 ? -26.02197 -37.96766 -9.42791 1.000 31.58005 278 GLY A N 1
ATOM 1893 C CA . GLY A 1 278 ? -24.87139 -38.20644 -10.27187 1.000 31.55316 278 GLY A CA 1
ATOM 1894 C C . GLY A 1 278 ? -24.91066 -37.36563 -11.52923 1.000 32.35227 278 GLY A C 1
ATOM 1895 O O . GLY A 1 278 ? -25.81254 -36.55050 -11.73432 1.000 32.76528 278 GLY A O 1
ATOM 1896 N N . GLN A 1 279 ? -23.90553 -37.57970 -12.37690 1.000 33.14724 279 GLN A N 1
ATOM 1897 C CA . GLN A 1 279 ? -23.74967 -36.86585 -13.63627 1.000 33.77066 279 GLN A CA 1
ATOM 1898 C C . GLN A 1 279 ? -23.42795 -37.87150 -14.73272 1.000 32.58505 279 GLN A C 1
ATOM 1899 O O . GLN A 1 279 ? -22.57861 -38.74755 -14.54371 1.000 32.06440 279 GLN A O 1
ATOM 1905 N N . CYS A 1 280 ? -24.11144 -37.75139 -15.86626 1.000 32.20079 280 CYS A N 1
ATOM 1906 C CA . CYS A 1 280 ? -23.89704 -38.65165 -16.99845 1.000 30.83172 280 CYS A CA 1
ATOM 1907 C C . CYS A 1 280 ? -22.56886 -38.34514 -17.67823 1.000 30.11232 280 CYS A C 1
ATOM 1908 O O . CYS A 1 280 ? -22.31604 -37.18888 -18.03152 1.000 31.11748 280 CYS A O 1
ATOM 1911 N N . PRO A 1 281 ? -21.71131 -39.34839 -17.89896 1.000 28.35982 281 PRO A N 1
ATOM 1912 C CA . PRO A 1 281 ? -20.42730 -39.08125 -18.56483 1.000 28.15061 281 PRO A CA 1
ATOM 1913 C C . PRO A 1 281 ? -20.55719 -38.71547 -20.03704 1.000 28.11035 281 PRO A C 1
ATOM 1914 O O . PRO A 1 281 ? -19.58114 -38.21920 -20.61729 1.000 28.56201 281 PRO A O 1
ATOM 1918 N N . LYS A 1 282 ? -21.71798 -38.93417 -20.65597 1.000 27.51737 282 LYS A N 1
ATOM 1919 C CA . LYS A 1 282 ? -21.90219 -38.66135 -22.07969 1.000 27.76321 282 LYS A CA 1
ATOM 1920 C C . LYS A 1 282 ? -22.47301 -37.26675 -22.32403 1.000 28.31133 282 LYS A C 1
ATOM 1921 O O . LYS A 1 282 ? -21.88692 -36.47149 -23.06560 1.000 29.33199 282 LYS A O 1
ATOM 1927 N N . CYS A 1 283 ? -23.62061 -36.96124 -21.71411 1.000 27.71830 283 CYS A N 1
ATOM 1928 C CA . CYS A 1 283 ? -24.27614 -35.67316 -21.90266 1.000 28.26058 283 CYS A CA 1
ATOM 1929 C C . CYS A 1 283 ? -23.98180 -34.67659 -20.79003 1.000 29.39884 283 CYS A C 1
ATOM 1930 O O . CYS A 1 283 ? -24.33506 -33.50128 -20.93019 1.000 30.11937 283 CYS A O 1
ATOM 1933 N N . GLY A 1 284 ? -23.34935 -35.10770 -19.69919 1.000 30.07181 284 GLY A N 1
ATOM 1934 C CA . GLY A 1 284 ? -23.03814 -34.20603 -18.60963 1.000 32.20538 284 GLY A CA 1
ATOM 1935 C C . GLY A 1 284 ? -24.22560 -33.75634 -17.79484 1.000 34.09405 284 GLY A C 1
ATOM 1936 O O . GLY A 1 284 ? -24.07854 -32.86396 -16.95454 1.000 35.25331 284 GLY A O 1
ATOM 1937 N N . GLY A 1 285 ? -25.39869 -34.34694 -18.01331 1.000 34.54485 285 GLY A N 1
ATOM 1938 C CA . GLY A 1 285 ? -26.58788 -33.92897 -17.29267 1.000 35.21983 285 GLY A CA 1
ATOM 1939 C C . GLY A 1 285 ? -26.68601 -34.59005 -15.92623 1.000 34.68200 285 GLY A C 1
ATOM 1940 O O . GLY A 1 285 ? -26.34332 -35.75807 -15.74731 1.000 33.42366 285 GLY A O 1
ATOM 1941 N N . GLU A 1 286 ? -27.16268 -33.81702 -14.95430 1.000 35.36605 286 GLU A N 1
ATOM 1942 C CA . GLU A 1 286 ? -27.33742 -34.32859 -13.60333 1.000 35.54615 286 GLU A CA 1
ATOM 1943 C C . GLU A 1 286 ? -28.50417 -35.30621 -13.54703 1.000 34.67295 286 GLU A C 1
ATOM 1944 O O . GLU A 1 286 ? -29.53006 -35.11707 -14.20717 1.000 34.97976 286 GLU A O 1
ATOM 1950 N N . MET A 1 287 ? -28.34319 -36.35468 -12.74311 1.000 34.08979 287 MET A N 1
ATOM 1951 C CA . MET A 1 287 ? -29.33453 -37.41075 -12.61521 1.000 33.97329 287 MET A CA 1
ATOM 1952 C C . MET A 1 287 ? -29.59037 -37.73520 -11.15405 1.000 32.92035 287 MET A C 1
ATOM 1953 O O . MET A 1 287 ? -28.70947 -37.59011 -10.30259 1.000 32.59896 287 MET A O 1
ATOM 1958 N N . GLU A 1 288 ? -30.79814 -38.21526 -10.88402 1.000 32.91182 288 GLU A N 1
ATOM 1959 C CA . GLU A 1 288 ? -31.13421 -38.82160 -9.60548 1.000 32.80897 288 GLU A CA 1
ATOM 1960 C C . GLU A 1 288 ? -31.16703 -40.33312 -9.77000 1.000 31.26661 288 GLU A C 1
ATOM 1961 O O . GLU A 1 288 ? -31.76442 -40.84607 -10.72347 1.000 32.39748 288 GLU A O 1
ATOM 1967 N N . TRP A 1 289 ? -30.52446 -41.03884 -8.83624 1.000 30.33081 289 TRP A N 1
ATOM 1968 C CA . TRP A 1 289 ? -30.45478 -42.49295 -8.91654 1.000 28.97042 289 TRP A CA 1
ATOM 1969 C C . TRP A 1 289 ? -31.83617 -43.12661 -8.84774 1.000 27.17086 289 TRP A C 1
ATOM 1970 O O . TRP A 1 289 ? -32.07717 -44.15912 -9.48305 1.000 27.10404 289 TRP A O 1
ATOM 1981 N N . GLY A 1 290 ? -32.75505 -42.52483 -8.09131 1.000 26.21065 290 GLY A N 1
ATOM 1982 C CA . GLY A 1 290 ? -34.08865 -43.09137 -7.97694 1.000 25.13851 290 GLY A CA 1
ATOM 1983 C C . GLY A 1 290 ? -34.85437 -43.06679 -9.28498 1.000 24.73758 290 GLY A C 1
ATOM 1984 O O . GLY A 1 290 ? -35.56562 -44.01791 -9.61474 1.000 24.80787 290 GLY A O 1
ATOM 1985 N N . ASN A 1 291 ? -34.72180 -41.97732 -10.04725 1.000 24.56087 291 ASN A N 1
ATOM 1986 C CA . ASN A 1 291 ? -35.41816 -41.87655 -11.32767 1.000 24.13059 291 ASN A CA 1
ATOM 1987 C C . ASN A 1 291 ? -34.91091 -42.91657 -12.31713 1.000 23.69533 291 ASN A C 1
ATOM 1988 O O . ASN A 1 291 ? -35.70102 -43.51022 -13.06086 1.000 23.88265 291 ASN A O 1
ATOM 1993 N N . MET A 1 292 ? -33.59543 -43.14692 -12.34376 1.000 23.21865 292 MET A N 1
ATOM 1994 C CA . MET A 1 292 ? -33.03637 -44.12456 -13.27040 1.000 23.19321 292 MET A CA 1
ATOM 1995 C C . MET A 1 292 ? -33.50139 -45.53576 -12.93189 1.000 22.71721 292 MET A C 1
ATOM 1996 O O . MET A 1 292 ? -33.85402 -46.30987 -13.82767 1.000 23.12232 292 MET A O 1
ATOM 2001 N N . MET A 1 293 ? -33.51535 -45.88832 -11.64534 1.000 22.26609 293 MET A N 1
ATOM 2002 C CA . MET A 1 293 ? -33.97573 -47.21701 -11.25214 1.000 21.87153 293 MET A CA 1
ATOM 2003 C C . MET A 1 293 ? -35.45883 -47.41107 -11.54129 1.000 22.21530 293 MET A C 1
ATOM 2004 O O . MET A 1 293 ? -35.89839 -48.54118 -11.77978 1.000 22.69631 293 MET A O 1
ATOM 2009 N N . LYS A 1 294 ? -36.24395 -46.33278 -11.52071 1.000 22.07173 294 LYS A N 1
ATOM 2010 C CA . LYS A 1 294 ? -37.66089 -46.45515 -11.84398 1.000 22.23440 294 LYS A CA 1
ATOM 2011 C C . LYS A 1 294 ? -37.85389 -46.91026 -13.28342 1.000 22.74117 294 LYS A C 1
ATOM 2012 O O . LYS A 1 294 ? -38.74318 -47.71972 -13.57283 1.000 23.25135 294 LYS A O 1
ATOM 2018 N N . GLU A 1 295 ? -37.02459 -46.40376 -14.20160 1.000 22.43433 295 GLU A N 1
ATOM 2019 C CA . GLU A 1 295 ? -37.09651 -46.85972 -15.58491 1.000 22.25109 295 GLU A CA 1
ATOM 2020 C C . GLU A 1 295 ? -36.50095 -48.25159 -15.73776 1.000 21.54046 295 GLU A C 1
ATOM 2021 O O . GLU A 1 295 ? -37.02520 -49.07522 -16.49675 1.000 22.07774 295 GLU A O 1
ATOM 2027 N N . LEU A 1 296 ? -35.40293 -48.52897 -15.03273 1.000 20.54997 296 LEU A N 1
ATOM 2028 C CA . LEU A 1 296 ? -34.78212 -49.84486 -15.12092 1.000 18.16348 296 LEU A CA 1
ATOM 2029 C C . LEU A 1 296 ? -35.76478 -50.93343 -14.71666 1.000 18.30992 296 LEU A C 1
ATOM 2030 O O . LEU A 1 296 ? -35.97877 -51.89717 -15.45775 1.000 21.19944 296 LEU A O 1
ATOM 2035 N N . THR A 1 297 ? -36.39463 -50.78020 -13.55133 1.000 21.62290 297 THR A N 1
ATOM 2036 C CA . THR A 1 297 ? -37.32311 -51.79741 -13.06986 1.000 21.76224 297 THR A CA 1
ATOM 2037 C C . THR A 1 297 ? -38.60350 -51.83487 -13.89505 1.000 22.43174 297 THR A C 1
ATOM 2038 O O . THR A 1 297 ? -39.26552 -52.87615 -13.95854 1.000 22.82126 297 THR A O 1
ATOM 2042 N N . LEU A 1 298 ? -38.97170 -50.71863 -14.52590 1.000 22.91808 298 LEU A N 1
ATOM 2043 C CA . LEU A 1 298 ? -40.09912 -50.73488 -15.45207 1.000 23.64937 298 LEU A CA 1
ATOM 2044 C C . LEU A 1 298 ? -39.77542 -51.57082 -16.68252 1.000 24.16336 298 LEU A C 1
ATOM 2045 O O . LEU A 1 298 ? -40.53273 -52.47510 -17.05055 1.000 24.86402 298 LEU A O 1
ATOM 2050 N N . ARG A 1 299 ? -38.64475 -51.27854 -17.32810 1.000 24.06544 299 ARG A N 1
ATOM 2051 C CA . ARG A 1 299 ? -38.23376 -52.02511 -18.51285 1.000 24.82729 299 ARG A CA 1
ATOM 2052 C C . ARG A 1 299 ? -37.98891 -53.49363 -18.18953 1.000 25.31573 299 ARG A C 1
ATOM 2053 O O . ARG A 1 299 ? -38.26774 -54.37509 -19.01036 1.000 26.02497 299 ARG A O 1
ATOM 2061 N N . THR A 1 300 ? -37.47247 -53.77620 -16.99712 1.000 25.20394 300 THR A N 1
ATOM 2062 C CA . THR A 1 300 ? -37.03532 -55.12104 -16.65089 1.000 26.19843 300 THR A CA 1
ATOM 2063 C C . THR A 1 300 ? -38.15661 -55.97189 -16.06062 1.000 27.57990 300 THR A C 1
ATOM 2064 O O . THR A 1 300 ? -38.35234 -57.11708 -16.48030 1.000 28.30164 300 THR A O 1
ATOM 2068 N N . ARG A 1 301 ? -38.90031 -55.43343 -15.09244 1.000 28.02582 301 ARG A N 1
ATOM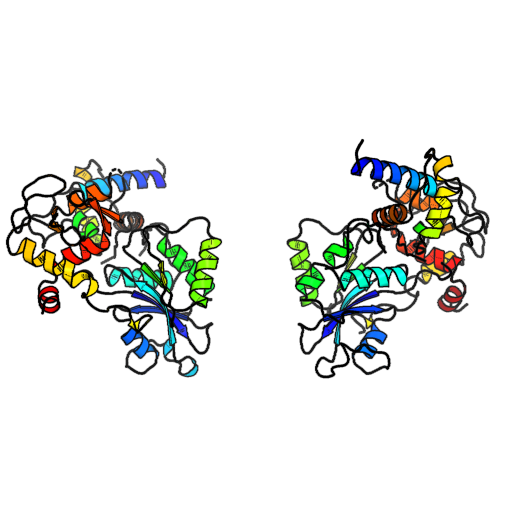 2069 C CA . ARG A 1 301 ? -39.92458 -56.19848 -14.39799 1.000 29.18172 301 ARG A CA 1
ATOM 2070 C C . ARG A 1 301 ? -41.34508 -55.73799 -14.68522 1.000 31.51997 301 ARG A C 1
ATOM 2071 O O . ARG A 1 301 ? -42.28470 -56.47579 -14.37268 1.000 32.30859 301 ARG A O 1
ATOM 2079 N N . GLY A 1 302 ? -41.53608 -54.54898 -15.24817 1.000 33.46016 302 GLY A N 1
ATOM 2080 C CA . GLY A 1 302 ? -42.88060 -54.05025 -15.45969 1.000 36.47818 302 GLY A CA 1
ATOM 2081 C C . GLY A 1 302 ? -43.24468 -53.87099 -16.91811 1.000 40.18575 302 GLY A C 1
ATOM 2082 O O . GLY A 1 302 ? -43.71277 -52.80097 -17.31256 1.000 40.82007 302 GLY A O 1
ATOM 2083 N N . GLN A 1 303 ? -43.06475 -54.92044 -17.72513 1.000 43.22423 303 GLN A N 1
ATOM 2084 C CA . GLN A 1 303 ? -43.21147 -54.78912 -19.17198 1.000 46.28925 303 GLN A CA 1
ATOM 2085 C C . GLN A 1 303 ? -44.64132 -54.49381 -19.61221 1.000 49.41986 303 GLN A C 1
ATOM 2086 O O . GLN A 1 303 ? -44.83763 -53.96620 -20.71155 1.000 49.40111 303 GLN A O 1
ATOM 2092 N N . LYS A 1 304 ? -45.63977 -54.80308 -18.79302 1.000 52.62983 304 LYS A N 1
ATOM 2093 C CA . LYS A 1 304 ? -47.02102 -54.60041 -19.19880 1.000 55.70803 304 LYS A CA 1
ATOM 2094 C C . LYS A 1 304 ? -47.60635 -53.29760 -18.69815 1.000 57.48927 304 LYS A C 1
ATOM 2095 O O . LYS A 1 304 ? -48.62161 -52.83359 -19.23073 1.000 58.15856 304 LYS A O 1
ATOM 2101 N N . GLU A 1 305 ? -47.02560 -52.72858 -17.64767 1.000 59.27167 305 GLU A N 1
ATOM 2102 C CA . GLU A 1 305 ? -47.32260 -51.33808 -17.35546 1.000 60.73635 305 GLU A CA 1
ATOM 2103 C C . GLU A 1 305 ? -46.63656 -50.42097 -18.36048 1.000 60.92176 305 GLU A C 1
ATOM 2104 O O . GLU A 1 305 ? -47.09836 -49.29982 -18.58632 1.000 64.24876 305 GLU A O 1
ATOM 2110 N N . VAL A 1 306 ? -45.54788 -50.88240 -18.98323 1.000 66.15687 306 VAL A N 1
ATOM 2111 C CA . VAL A 1 306 ? -44.93638 -50.13308 -20.07932 1.000 69.20088 306 VAL A CA 1
ATOM 2112 C C . VAL A 1 306 ? -45.90472 -50.02319 -21.25082 1.000 61.33858 306 VAL A C 1
ATOM 2113 O O . VAL A 1 306 ? -46.17290 -48.92807 -21.75882 1.000 59.56989 306 VAL A O 1
ATOM 2117 N N . GLU A 1 307 ? -46.44697 -51.16112 -21.69364 1.000 54.68227 307 GLU A N 1
ATOM 2118 C CA . GLU A 1 307 ? -47.34305 -51.15666 -22.84476 1.000 53.79684 307 GLU A CA 1
ATOM 2119 C C . GLU A 1 307 ? -48.60806 -50.35047 -22.57782 1.000 52.11819 307 GLU A C 1
ATOM 2120 O O . GLU A 1 307 ? -49.15695 -49.74397 -23.50231 1.000 52.70543 307 GLU A O 1
ATOM 2126 N N . LYS A 1 308 ? -49.08346 -50.32012 -21.33301 1.000 50.06625 308 LYS A N 1
ATOM 2127 C CA . LYS A 1 308 ? -50.24264 -49.49071 -21.01898 1.000 49.30927 308 LYS A CA 1
ATOM 2128 C C . LYS A 1 308 ? -49.86757 -48.01407 -21.00696 1.000 48.27763 308 LYS A C 1
ATOM 2129 O O . LYS A 1 308 ? -50.65986 -47.16080 -21.42375 1.000 49.62278 308 LYS A O 1
ATOM 2135 N N . LEU A 1 309 ? -48.65468 -47.69859 -20.54726 1.000 45.46210 309 LEU A N 1
ATOM 2136 C CA . LEU A 1 309 ? -48.19366 -46.31402 -20.52963 1.000 44.08004 309 LEU A CA 1
ATOM 2137 C C . LEU A 1 309 ? -47.98923 -45.78005 -21.94043 1.000 44.76683 309 LEU A C 1
ATOM 2138 O O . LEU A 1 309 ? -48.32891 -44.62750 -22.22934 1.000 43.32065 309 LEU A O 1
ATOM 2143 N N . LEU A 1 310 ? -47.42693 -46.59614 -22.82689 1.000 47.66670 310 LEU A N 1
ATOM 2144 C CA . LEU A 1 310 ? -47.24970 -46.22996 -24.22443 1.000 50.65548 310 LEU A CA 1
ATOM 2145 C C . LEU A 1 310 ? -48.45299 -46.59476 -25.08544 1.000 55.87800 310 LEU A C 1
ATOM 2146 O O . LEU A 1 310 ? -48.46435 -46.26548 -26.27637 1.000 56.43138 310 LEU A O 1
ATOM 2151 N N . LYS A 1 311 ? -49.45934 -47.25934 -24.50872 1.000 60.10914 311 LYS A N 1
ATOM 2152 C CA . LYS A 1 311 ? -50.67027 -47.66849 -25.22638 1.000 64.71116 311 LYS A CA 1
ATOM 2153 C C . LYS A 1 311 ? -50.33404 -48.51720 -26.45107 1.000 68.75561 311 LYS A C 1
ATOM 2154 O O . LYS A 1 311 ? -51.03086 -48.47578 -27.46864 1.000 70.24749 311 LYS A O 1
ATOM 2160 N N . ARG A 1 312 ? -49.26430 -49.30146 -26.35142 1.000 70.14735 312 ARG A N 1
ATOM 2161 C CA . ARG A 1 312 ? -48.78958 -50.11693 -27.46366 1.000 72.90053 312 ARG A CA 1
ATOM 2162 C C . ARG A 1 312 ? -49.19755 -51.57754 -27.29889 1.000 73.74723 312 ARG A C 1
ATOM 2163 O O . ARG A 1 312 ? -48.61528 -52.46895 -27.91976 1.000 73.90608 312 ARG A O 1
ATOM 2171 N N . ALA B 2 10 ? -9.79592 -54.67663 18.88943 1.000 83.23965 842 ALA B N 1
ATOM 2172 C CA . ALA B 2 10 ? -9.53739 -54.17689 20.23415 1.000 86.55098 842 ALA B CA 1
ATOM 2173 C C . ALA B 2 10 ? -10.72533 -53.37229 20.74045 1.000 86.71024 842 ALA B C 1
ATOM 2174 O O . ALA B 2 10 ? -10.87672 -53.15988 21.94187 1.000 89.11183 842 ALA B O 1
ATOM 2176 N N . SER B 2 11 ? -11.56975 -52.93762 19.81296 1.000 84.74271 843 SER B N 1
ATOM 2177 C CA . SER B 2 11 ? -12.67930 -52.05089 20.11425 1.000 85.43436 843 SER B CA 1
ATOM 2178 C C . SER B 2 11 ? -13.98619 -52.63871 19.60560 1.000 83.75092 843 SER B C 1
ATOM 2179 O O . SER B 2 11 ? -14.00879 -53.32133 18.57669 1.000 81.38085 843 SER B O 1
ATOM 2182 N N . PRO B 2 12 ? -15.09797 -52.40207 20.31367 1.000 84.90368 844 PRO B N 1
ATOM 2183 C CA . PRO B 2 12 ? -16.39765 -52.88964 19.82666 1.000 82.45080 844 PRO B CA 1
ATOM 2184 C C . PRO B 2 12 ? -17.04558 -51.98287 18.79650 1.000 80.66914 844 PRO B C 1
ATOM 2185 O O . PRO B 2 12 ? -17.87231 -52.46674 18.01221 1.000 77.76066 844 PRO B O 1
ATOM 2189 N N . THR B 2 13 ? -16.70232 -50.69208 18.76943 1.000 82.42032 845 THR B N 1
ATOM 2190 C CA . THR B 2 13 ? -17.19155 -49.82060 17.70713 1.000 81.02419 845 THR B CA 1
ATOM 2191 C C . THR B 2 13 ? -16.33716 -49.92959 16.45262 1.000 80.32079 845 THR B C 1
ATOM 2192 O O . THR B 2 13 ? -16.84084 -49.71168 15.34510 1.000 78.18635 845 THR B O 1
ATOM 2196 N N . ASP B 2 14 ? -15.05750 -50.27391 16.60244 1.000 82.42549 846 ASP B N 1
ATOM 2197 C CA . ASP B 2 14 ? -14.15411 -50.39567 15.46528 1.000 82.36755 846 ASP B CA 1
ATOM 2198 C C . ASP B 2 14 ? -14.22607 -51.76838 14.80924 1.000 80.85511 846 ASP B C 1
ATOM 2199 O O . ASP B 2 14 ? -14.11165 -51.87140 13.58308 1.000 78.38364 846 ASP B O 1
ATOM 2204 N N . GLN B 2 15 ? -14.40399 -52.83032 15.59978 1.000 83.10019 847 GLN B N 1
ATOM 2205 C CA . GLN B 2 15 ? -14.55820 -54.15634 15.01139 1.000 80.87796 847 GLN B CA 1
ATOM 2206 C C . GLN B 2 15 ? -15.86665 -54.27306 14.24301 1.000 75.91802 847 GLN B C 1
ATOM 2207 O O . GLN B 2 15 ? -15.93589 -55.00197 13.24657 1.000 74.27699 847 GLN B O 1
ATOM 2213 N N . GLN B 2 16 ? -16.90955 -53.56799 14.68868 1.000 70.78423 848 GLN B N 1
ATOM 2214 C CA . GLN B 2 16 ? -18.14850 -53.51888 13.92244 1.000 62.45515 848 GLN B CA 1
ATOM 2215 C C . GLN B 2 16 ? -17.97776 -52.70268 12.64816 1.000 58.53104 848 GLN B C 1
ATOM 2216 O O . GLN B 2 16 ? -18.69728 -52.92497 11.66827 1.000 56.14563 848 GLN B O 1
ATOM 2222 N N . VAL B 2 17 ? -17.03504 -51.75864 12.64167 1.000 56.75104 849 VAL B N 1
ATOM 2223 C CA . VAL B 2 17 ? -16.71941 -51.03395 11.41580 1.000 52.09670 849 VAL B CA 1
ATOM 2224 C C . VAL B 2 17 ? -15.93113 -51.92347 10.46245 1.000 46.97454 849 VAL B C 1
ATOM 2225 O O . VAL B 2 17 ? -16.16962 -51.92212 9.24823 1.000 44.79619 849 VAL B O 1
ATOM 2229 N N . SER B 2 18 ? -14.98821 -52.70520 10.99529 1.000 44.98940 850 SER B N 1
ATOM 2230 C CA . SER B 2 18 ? -14.20343 -53.59769 10.14844 1.000 41.65895 850 SER B CA 1
ATOM 2231 C C . SER B 2 18 ? -15.04882 -54.75552 9.63242 1.000 38.73265 850 SER B C 1
ATOM 2232 O O . SER B 2 18 ? -14.86163 -55.20965 8.49794 1.000 37.01383 850 SER B O 1
ATOM 2235 N N . LEU B 2 19 ? -15.97910 -55.25289 10.45174 1.000 38.63398 851 LEU B N 1
ATOM 2236 C CA . LEU B 2 19 ? -16.88882 -56.29208 9.98040 1.000 36.50700 851 LEU B CA 1
ATOM 2237 C C . LEU B 2 19 ? -17.73815 -55.78924 8.82173 1.000 34.80537 851 LEU B C 1
ATOM 2238 O O . LEU B 2 19 ? -17.96236 -56.51131 7.84315 1.000 33.38027 851 LEU B O 1
ATOM 2243 N N . PHE B 2 20 ? -18.21233 -54.54602 8.91223 1.000 34.95878 852 PHE B N 1
ATOM 2244 C CA . PHE B 2 20 ? -19.05984 -53.99703 7.86155 1.000 33.09313 852 PHE B CA 1
ATOM 2245 C C . PHE B 2 20 ? -18.27744 -53.76761 6.57456 1.000 32.55643 852 PHE B C 1
ATOM 2246 O O . PHE B 2 20 ? -18.86074 -53.79289 5.48524 1.000 31.07381 852 PHE B O 1
ATOM 2254 N N . ARG B 2 21 ? -16.96430 -53.54433 6.67644 1.000 34.14977 853 ARG B N 1
ATOM 2255 C CA . ARG B 2 21 ? -16.14237 -53.41634 5.47683 1.000 33.85601 853 ARG B CA 1
ATOM 2256 C C . ARG B 2 21 ? -16.01516 -54.75191 4.75687 1.000 31.49160 853 ARG B C 1
ATOM 2257 O O . ARG B 2 21 ? -15.96587 -54.79518 3.52181 1.000 30.49447 853 ARG B O 1
ATOM 2265 N N . TYR B 2 22 ? -15.96040 -55.85244 5.51448 1.000 31.20527 854 TYR B N 1
ATOM 2266 C CA . TYR B 2 22 ? -15.92512 -57.17757 4.90386 1.000 29.00574 854 TYR B CA 1
ATOM 2267 C C . TYR B 2 22 ? -17.24877 -57.51093 4.22804 1.000 27.27629 854 TYR B C 1
ATOM 2268 O O . TYR B 2 22 ? -17.26453 -58.13892 3.16388 1.000 25.93237 854 TYR B O 1
ATOM 2277 N N . ILE B 2 23 ? -18.36962 -57.11352 4.83490 1.000 27.72842 855 ILE B N 1
ATOM 2278 C CA . ILE B 2 23 ? -19.66720 -57.35488 4.21204 1.000 27.01282 855 ILE B CA 1
ATOM 2279 C C . ILE B 2 23 ? -19.81009 -56.52216 2.94571 1.000 27.74150 855 ILE B C 1
ATOM 2280 O O . ILE B 2 23 ? -20.27071 -57.01537 1.90783 1.000 27.05006 855 ILE B O 1
ATOM 2285 N N . THR B 2 24 ? -19.42352 -55.24653 3.01155 1.000 29.22257 856 THR B N 1
ATOM 2286 C CA . THR B 2 24 ? -19.49147 -54.38525 1.83633 1.000 29.24311 856 THR B CA 1
ATOM 2287 C C . THR B 2 24 ? -18.69449 -54.97737 0.68328 1.000 28.82029 856 THR B C 1
ATOM 2288 O O . THR B 2 24 ? -19.22185 -55.16286 -0.41873 1.000 28.07326 856 THR B O 1
ATOM 2292 N N . GLN B 2 25 ? -17.42420 -55.30740 0.92901 1.000 29.65739 857 GLN B N 1
ATOM 2293 C CA . GLN B 2 25 ? -16.58917 -55.85482 -0.13400 1.000 29.70211 857 GLN B CA 1
ATOM 2294 C C . GLN B 2 25 ? -17.15801 -57.16356 -0.66653 1.000 27.59642 857 GLN B C 1
ATOM 2295 O O . GLN B 2 25 ? -17.11222 -57.42055 -1.87435 1.000 27.28815 857 GLN B O 1
ATOM 2301 N N . ALA B 2 26 ? -17.71684 -57.99584 0.21459 1.000 26.41163 858 ALA B N 1
ATOM 2302 C CA . ALA B 2 26 ? -18.31136 -59.25217 -0.23121 1.000 24.81063 858 ALA B CA 1
ATOM 2303 C C . ALA B 2 26 ? -19.45689 -59.00011 -1.20592 1.000 25.12335 858 ALA B C 1
ATOM 2304 O O . ALA B 2 26 ? -19.51363 -59.60044 -2.28587 1.000 25.14044 858 ALA B O 1
ATOM 2306 N N . VAL B 2 27 ? -20.37631 -58.10409 -0.83959 1.000 25.59461 859 VAL B N 1
ATOM 2307 C CA . VAL B 2 27 ? -21.50082 -57.77222 -1.71163 1.000 25.00356 859 VAL B CA 1
ATOM 2308 C C . VAL B 2 27 ? -21.00461 -57.11737 -2.99617 1.000 25.84173 859 VAL B C 1
ATOM 2309 O O . VAL B 2 27 ? -21.39618 -57.50108 -4.10365 1.000 25.72524 859 VAL B O 1
ATOM 2313 N N . VAL B 2 28 ? -20.11530 -56.13186 -2.86269 1.000 26.88075 860 VAL B N 1
ATOM 2314 C CA . VAL B 2 28 ? -19.79015 -55.23913 -3.96942 1.000 20.21977 860 VAL B CA 1
ATOM 2315 C C . VAL B 2 28 ? -18.98285 -55.94803 -5.05495 1.000 23.33118 860 VAL B C 1
ATOM 2316 O O . VAL B 2 28 ? -19.16936 -55.68119 -6.25038 1.000 20.16548 860 VAL B O 1
ATOM 2320 N N . THR B 2 29 ? -18.08994 -56.86044 -4.67566 1.000 22.68108 861 THR B N 1
ATOM 2321 C CA . THR B 2 29 ? -17.15712 -57.46541 -5.61855 1.000 22.08356 861 THR B CA 1
ATOM 2322 C C . THR B 2 29 ? -17.65540 -58.77780 -6.21264 1.000 20.27200 861 THR B C 1
ATOM 2323 O O . THR B 2 29 ? -16.94578 -59.38148 -7.02334 1.000 20.07820 861 THR B O 1
ATOM 2327 N N . ALA B 2 30 ? -18.84159 -59.23925 -5.83331 1.000 16.96605 862 ALA B N 1
ATOM 2328 C CA . ALA B 2 30 ? -19.39227 -60.42478 -6.46300 1.000 17.28489 862 ALA B CA 1
ATOM 2329 C C . ALA B 2 30 ? -19.70202 -60.13228 -7.93119 1.000 17.39217 862 ALA B C 1
ATOM 2330 O O . ALA B 2 30 ? -20.01226 -58.99211 -8.29022 1.000 16.97987 862 ALA B O 1
ATOM 2332 N N . PRO B 2 31 ? -19.60393 -61.13851 -8.80412 1.000 17.98716 863 PRO B N 1
ATOM 2333 C CA . PRO B 2 31 ? -19.90399 -60.90757 -10.22315 1.000 18.03964 863 PRO B CA 1
ATOM 2334 C C . PRO B 2 31 ? -21.34687 -60.46689 -10.43012 1.000 17.44940 863 PRO B C 1
ATOM 2335 O O . PRO B 2 31 ? -22.24972 -60.82085 -9.66764 1.000 16.06860 863 PRO B O 1
ATOM 2339 N N . ARG B 2 32 ? -21.55108 -59.67286 -11.47659 1.000 17.19528 864 ARG B N 1
ATOM 2340 C CA . ARG B 2 32 ? -22.85220 -59.08772 -11.75016 1.000 16.88056 864 ARG B CA 1
ATOM 2341 C C . ARG B 2 32 ? -23.74559 -60.07800 -12.49159 1.000 16.37897 864 ARG B C 1
ATOM 2342 O O . ARG B 2 32 ? -23.28497 -61.07274 -13.05507 1.000 16.97722 864 ARG B O 1
ATOM 2350 N N . ALA B 2 33 ? -25.04301 -59.78410 -12.48942 1.000 16.41185 865 ALA B N 1
ATOM 2351 C CA . ALA B 2 33 ? -26.01523 -60.66693 -13.11882 1.000 25.70200 865 ALA B CA 1
ATOM 2352 C C . ALA B 2 33 ? -25.81097 -60.71951 -14.62340 1.000 26.14257 865 ALA B C 1
ATOM 2353 O O . ALA B 2 33 ? -25.64762 -59.68557 -15.27540 1.000 26.48582 865 ALA B O 1
ATOM 2355 N N . LYS B 2 34 ? -25.81984 -61.93203 -15.17345 1.000 26.48688 866 LYS B N 1
ATOM 2356 C CA . LYS B 2 34 ? -25.89709 -62.10655 -16.61796 1.000 26.48699 866 LYS B CA 1
ATOM 2357 C C . LYS B 2 34 ? -27.33689 -62.15135 -17.10274 1.000 25.85566 866 LYS B C 1
ATOM 2358 O O . LYS B 2 34 ? -27.61375 -61.77323 -18.24673 1.000 25.53942 866 LYS B O 1
ATOM 2364 N N . ASP B 2 35 ? -28.25360 -62.60574 -16.24808 1.000 26.29599 867 ASP B N 1
ATOM 2365 C CA . ASP B 2 35 ? -29.67929 -62.59151 -16.52708 1.000 27.37679 867 ASP B CA 1
ATOM 2366 C C . ASP B 2 35 ? -30.31159 -61.46699 -15.72330 1.000 27.58658 867 ASP B C 1
ATOM 2367 O O . ASP B 2 35 ? -30.39935 -61.57908 -14.49069 1.000 27.74542 867 ASP B O 1
ATOM 2372 N N . PRO B 2 36 ? -30.77716 -60.38584 -16.35767 1.000 28.16308 868 PRO B N 1
ATOM 2373 C CA . PRO B 2 36 ? -31.33036 -59.25757 -15.58749 1.000 28.36967 868 PRO B CA 1
ATOM 2374 C C . PRO B 2 36 ? -32.49819 -59.63919 -14.69504 1.000 29.90727 868 PRO B C 1
ATOM 2375 O O . PRO B 2 36 ? -32.78463 -58.91977 -13.72848 1.000 30.08748 868 PRO B O 1
ATOM 2379 N N . ALA B 2 37 ? -33.17853 -60.74989 -14.98239 1.000 31.41190 869 ALA B N 1
ATOM 2380 C CA . ALA B 2 37 ? -34.22362 -61.24506 -14.09793 1.000 33.04898 869 ALA B CA 1
ATOM 2381 C C . ALA B 2 37 ? -33.66934 -61.81568 -12.80101 1.000 33.18595 869 ALA B C 1
ATOM 2382 O O . ALA B 2 37 ? -34.44539 -62.06816 -11.87370 1.000 33.96435 869 ALA B O 1
ATOM 2384 N N . ASN B 2 38 ? -32.35831 -62.02184 -12.71192 1.000 32.98069 870 ASN B N 1
ATOM 2385 C CA . ASN B 2 38 ? -31.72389 -62.63051 -11.54443 1.000 34.40079 870 ASN B CA 1
ATOM 2386 C C . ASN B 2 38 ? -30.54660 -61.76824 -11.10525 1.000 32.87936 870 ASN B C 1
ATOM 2387 O O . ASN B 2 38 ? -29.38045 -62.14555 -11.27669 1.000 32.07050 870 ASN B O 1
ATOM 2392 N N . PRO B 2 39 ? -30.82126 -60.60493 -10.51503 1.000 31.17449 871 PRO B N 1
ATOM 2393 C CA . PRO B 2 39 ? -29.73596 -59.69939 -10.13052 1.000 28.88852 871 PRO B CA 1
ATOM 2394 C C . PRO B 2 39 ? -28.97890 -60.20781 -8.91690 1.000 27.85586 871 PRO B C 1
ATOM 2395 O O . PRO B 2 39 ? -29.51112 -60.94663 -8.08476 1.000 29.07331 871 PRO B O 1
ATOM 2399 N N . SER B 2 40 ? -27.71558 -59.79992 -8.82683 1.000 25.73898 872 SER B N 1
ATOM 2400 C CA . SER B 2 40 ? -26.92157 -60.08538 -7.64549 1.000 24.43584 872 SER B CA 1
ATOM 2401 C C . SER B 2 40 ? -27.46054 -59.29870 -6.45403 1.000 23.97208 872 SER B C 1
ATOM 2402 O O . SER B 2 40 ? -28.26304 -58.37164 -6.59850 1.000 24.42252 872 SER B O 1
ATOM 2405 N N . TRP B 2 41 ? -27.00570 -59.67820 -5.25679 1.000 22.17202 873 TRP B N 1
ATOM 2406 C CA . TRP B 2 41 ? -27.43964 -58.97330 -4.05475 1.000 21.41265 873 TRP B CA 1
ATOM 2407 C C . TRP B 2 41 ? -27.10509 -57.49101 -4.13872 1.000 21.03946 873 TRP B C 1
ATOM 2408 O O . TRP B 2 41 ? -27.88830 -56.64532 -3.69239 1.000 21.60380 873 TRP B O 1
ATOM 2419 N N . HIS B 2 42 ? -25.94998 -57.15784 -4.71968 1.000 20.31258 874 HIS B N 1
ATOM 2420 C CA . HIS B 2 42 ? -25.58259 -55.75806 -4.89809 1.000 19.72810 874 HIS B CA 1
ATOM 2421 C C . HIS B 2 42 ? -26.56134 -55.04819 -5.82234 1.000 19.90716 874 HIS B C 1
ATOM 2422 O O . HIS B 2 42 ? -26.96348 -53.90871 -5.55847 1.000 20.19862 874 HIS B O 1
ATOM 2429 N N . GLU B 2 43 ? -26.96502 -55.70856 -6.90824 1.000 19.99664 875 GLU B N 1
ATOM 2430 C CA . GLU B 2 43 ? -27.88481 -55.07779 -7.84743 1.000 20.20080 875 GLU B CA 1
ATOM 2431 C C . GLU B 2 43 ? -29.29891 -55.01136 -7.28613 1.000 19.84045 875 GLU B C 1
ATOM 2432 O O . GLU B 2 43 ? -30.07444 -54.12609 -7.66613 1.000 19.50459 875 GLU B O 1
ATOM 2438 N N . LYS B 2 44 ? -29.65271 -55.92746 -6.38348 1.000 20.01191 876 LYS B N 1
ATOM 2439 C CA . LYS B 2 44 ? -30.93695 -55.81442 -5.70111 1.000 20.24920 876 LYS B CA 1
ATOM 2440 C C . LYS B 2 44 ? -30.98098 -54.56119 -4.83493 1.000 20.79826 876 LYS B C 1
ATOM 2441 O O . LYS B 2 44 ? -31.98740 -53.84273 -4.81663 1.000 21.02393 876 LYS B O 1
ATOM 2447 N N . MET B 2 45 ? -29.88722 -54.26940 -4.12851 1.000 20.84471 877 MET B N 1
ATOM 2448 C CA . MET B 2 45 ? -29.84463 -53.07694 -3.29027 1.000 20.44654 877 MET B CA 1
ATOM 2449 C C . MET B 2 45 ? -29.89372 -51.80881 -4.13054 1.000 20.48629 877 MET B C 1
ATOM 2450 O O . MET B 2 45 ? -30.62048 -50.86733 -3.79639 1.000 20.73994 877 MET B O 1
ATOM 2455 N N . LEU B 2 46 ? -29.13584 -51.76794 -5.22945 1.000 20.30105 878 LEU B N 1
ATOM 2456 C CA . LEU B 2 46 ? -29.14100 -50.58682 -6.08794 1.000 19.95444 878 LEU B CA 1
ATOM 2457 C C . LEU B 2 46 ? -30.52575 -50.30565 -6.65552 1.000 19.93170 878 LEU B C 1
ATOM 2458 O O . LEU B 2 46 ? -30.86709 -49.14526 -6.90570 1.000 19.96927 878 LEU B O 1
ATOM 2463 N N . MET B 2 47 ? -31.33391 -51.34154 -6.86333 1.000 19.99926 879 MET B N 1
ATOM 2464 C CA . MET B 2 47 ? -32.69279 -51.18020 -7.36169 1.000 19.93307 879 MET B CA 1
ATOM 2465 C C . MET B 2 47 ? -33.72297 -51.09776 -6.24272 1.000 20.47223 879 MET B C 1
ATOM 2466 O O . MET B 2 47 ? -34.92502 -51.15334 -6.52123 1.000 20.91005 879 MET B O 1
ATOM 2471 N N . TYR B 2 48 ? -33.27450 -50.97612 -4.99071 1.000 20.52380 880 TYR B N 1
ATOM 2472 C CA . TYR B 2 48 ? -34.14206 -50.87498 -3.81276 1.000 20.42608 880 TYR B CA 1
ATOM 2473 C C . TYR B 2 48 ? -35.02974 -52.10368 -3.62743 1.000 20.79038 880 TYR B C 1
ATOM 2474 O O . TYR B 2 48 ? -36.14610 -51.99542 -3.11322 1.000 20.84308 880 TYR B O 1
ATOM 2483 N N . ASP B 2 49 ? -34.56480 -53.27651 -4.03712 1.000 21.22586 881 ASP B N 1
ATOM 2484 C CA . ASP B 2 49 ? -35.24818 -54.50326 -3.64787 1.000 21.68434 881 ASP B CA 1
ATOM 2485 C C . ASP B 2 49 ? -35.23120 -54.60838 -2.12610 1.000 22.18111 881 ASP B C 1
ATOM 2486 O O . ASP B 2 49 ? -34.14791 -54.53344 -1.52571 1.000 22.54774 881 ASP B O 1
ATOM 2491 N N . PRO B 2 50 ? -36.38107 -54.74715 -1.46493 1.000 21.97793 882 PRO B N 1
ATOM 2492 C CA . PRO B 2 50 ? -36.36386 -55.01981 -0.02018 1.000 22.21185 882 PRO B CA 1
ATOM 2493 C C . PRO B 2 50 ? -35.60641 -56.30793 0.26894 1.000 22.32697 882 PRO B C 1
ATOM 2494 O O . PRO B 2 50 ? -35.93332 -57.37382 -0.25787 1.000 17.36784 882 PRO B O 1
ATOM 2498 N N . ILE B 2 51 ? -34.58265 -56.19729 1.11017 1.000 22.07608 883 ILE B N 1
ATOM 2499 C CA . ILE B 2 51 ? -33.60433 -57.26208 1.30644 1.000 21.71832 883 ILE B CA 1
ATOM 2500 C C . ILE B 2 51 ? -34.09500 -58.19299 2.40909 1.000 22.35842 883 ILE B C 1
ATOM 2501 O O . ILE B 2 51 ? -34.18265 -57.80189 3.57529 1.000 22.61898 883 ILE B O 1
ATOM 2506 N N . ILE B 2 52 ? -34.40925 -59.43358 2.04466 1.000 22.64260 884 ILE B N 1
ATOM 2507 C CA . ILE B 2 52 ? -34.74172 -60.43229 3.05282 1.000 23.27212 884 ILE B CA 1
ATOM 2508 C C . ILE B 2 52 ? -33.45503 -60.83303 3.76416 1.000 23.76663 884 ILE B C 1
ATOM 2509 O O . ILE B 2 52 ? -32.52198 -61.35846 3.14396 1.000 23.62844 884 ILE B O 1
ATOM 2514 N N . LEU B 2 53 ? -33.40364 -60.57822 5.07494 1.000 24.32566 885 LEU B N 1
ATOM 2515 C CA . LEU B 2 53 ? -32.14303 -60.62763 5.81073 1.000 24.51548 885 LEU B CA 1
ATOM 2516 C C . LEU B 2 53 ? -31.55808 -62.03393 5.84271 1.000 25.27882 885 LEU B C 1
ATOM 2517 O O . LEU B 2 53 ? -30.38502 -62.23218 5.51024 1.000 25.55983 885 LEU B O 1
ATOM 2522 N N . GLU B 2 54 ? -32.35323 -63.02587 6.24610 1.000 25.86262 886 GLU B N 1
ATOM 2523 C CA . GLU B 2 54 ? -31.82705 -64.38306 6.35078 1.000 26.84954 886 GLU B CA 1
ATOM 2524 C C . GLU B 2 54 ? -31.35848 -64.92404 5.00773 1.000 26.30568 886 GLU B C 1
ATOM 2525 O O . GLU B 2 54 ? -30.56540 -65.87037 4.97573 1.000 26.61882 886 GLU B O 1
ATOM 2531 N N . ASP B 2 55 ? -31.82269 -64.34154 3.90147 1.000 25.74936 887 ASP B N 1
ATOM 2532 C CA . ASP B 2 55 ? -31.33175 -64.72938 2.58493 1.000 25.35971 887 ASP B CA 1
ATOM 2533 C C . ASP B 2 55 ? -29.93771 -64.17045 2.32802 1.000 25.12740 887 ASP B C 1
ATOM 2534 O O . ASP B 2 55 ? -29.01983 -64.91556 1.96917 1.000 25.64526 887 ASP B O 1
ATOM 2539 N N . LEU B 2 56 ? -29.76045 -62.85778 2.49671 1.000 24.56814 888 LEU B N 1
ATOM 2540 C CA . LEU B 2 56 ? -28.42472 -62.28372 2.37124 1.000 24.03873 888 LEU B CA 1
ATOM 2541 C C . LEU B 2 56 ? -27.49958 -62.81285 3.46017 1.000 24.44063 888 LEU B C 1
ATOM 2542 O O . LEU B 2 56 ? -26.31060 -63.04989 3.21300 1.000 24.45464 888 LEU B O 1
ATOM 2547 N N . THR B 2 57 ? -28.03196 -63.00437 4.67264 1.000 24.52416 889 THR B N 1
ATOM 2548 C CA . THR B 2 57 ? -27.24164 -63.56507 5.76359 1.000 24.55062 889 THR B CA 1
ATOM 2549 C C . THR B 2 57 ? -26.66653 -64.92192 5.37993 1.000 24.71896 889 THR B C 1
ATOM 2550 O O . THR B 2 57 ? -25.46688 -65.17163 5.54659 1.000 24.82761 889 THR B O 1
ATOM 2554 N N . ALA B 2 58 ? -27.51396 -65.81389 4.86298 1.000 24.80118 890 ALA B N 1
ATOM 2555 C CA . ALA B 2 58 ? -27.04610 -67.13683 4.46521 1.000 25.33402 890 ALA B CA 1
ATOM 2556 C C . ALA B 2 58 ? -26.03213 -67.04791 3.33207 1.000 25.25276 890 ALA B C 1
ATOM 2557 O O . ALA B 2 58 ? -25.06188 -67.81434 3.29549 1.000 25.42096 890 ALA B O 1
ATOM 2559 N N . TRP B 2 59 ? -26.23442 -66.10784 2.40450 1.000 25.18976 891 TRP B N 1
ATOM 2560 C CA . TRP B 2 59 ? -25.34078 -65.98173 1.25665 1.000 25.42700 891 TRP B CA 1
ATOM 2561 C C . TRP B 2 59 ? -23.94208 -65.54858 1.68037 1.000 25.55337 891 TRP B C 1
ATOM 2562 O O . TRP B 2 59 ? -22.94550 -66.01653 1.11820 1.000 25.58016 891 TRP B O 1
ATOM 2573 N N . LEU B 2 60 ? -23.84754 -64.65383 2.66670 1.000 25.83115 892 LEU B N 1
ATOM 2574 C CA . LEU B 2 60 ? -22.54284 -64.17816 3.11456 1.000 25.91849 892 LEU B CA 1
ATOM 2575 C C . LEU B 2 60 ? -21.75490 -65.27389 3.82136 1.000 26.89031 892 LEU B C 1
ATOM 2576 O O . LEU B 2 60 ? -20.52402 -65.31833 3.71650 1.000 27.03348 892 LEU B O 1
ATOM 2581 N N . ASN B 2 61 ? -22.43659 -66.16165 4.53752 1.000 27.54055 893 ASN B N 1
ATOM 2582 C CA . ASN B 2 61 ? -21.77955 -67.23025 5.27661 1.000 28.17165 893 ASN B CA 1
ATOM 2583 C C . ASN B 2 61 ? -21.56456 -68.48540 4.44255 1.000 29.17929 893 ASN B C 1
ATOM 2584 O O . ASN B 2 61 ? -21.04329 -69.47500 4.96644 1.000 29.07801 893 ASN B O 1
ATOM 2589 N N . SER B 2 62 ? -21.95145 -68.47044 3.16564 1.000 30.47650 894 SER B N 1
ATOM 2590 C CA . SER B 2 62 ? -21.77908 -69.60738 2.26920 1.000 32.07357 894 SER B CA 1
ATOM 2591 C C . SER B 2 62 ? -20.53900 -69.46988 1.39040 1.000 31.55714 894 SER B C 1
ATOM 2592 O O . SER B 2 62 ? -20.53268 -69.93982 0.24791 1.000 33.11025 894 SER B O 1
ATOM 2595 N N . GLY B 2 63 ? -19.49187 -68.82844 1.89993 1.000 29.88791 895 GLY B N 1
ATOM 2596 C CA . GLY B 2 63 ? -18.24412 -68.66194 1.17812 1.000 28.05175 895 GLY B CA 1
ATOM 2597 C C . GLY B 2 63 ? -17.87126 -67.22843 0.87309 1.000 26.09952 895 GLY B C 1
ATOM 2598 O O . GLY B 2 63 ? -16.70940 -66.96879 0.52743 1.000 25.96339 895 GLY B O 1
ATOM 2599 N N . GLN B 2 64 ? -18.79717 -66.27837 1.00229 1.000 24.69331 896 GLN B N 1
ATOM 2600 C CA . GLN B 2 64 ? -18.53004 -64.91207 0.56333 1.000 23.84105 896 GLN B CA 1
ATOM 2601 C C . GLN B 2 64 ? -17.56577 -64.19805 1.50301 1.000 23.13709 896 GLN B C 1
ATOM 2602 O O . GLN B 2 64 ? -16.58424 -63.59219 1.05617 1.000 22.99041 896 GLN B O 1
ATOM 2608 N N . LEU B 2 65 ? -17.84268 -64.23538 2.80918 1.000 22.66704 897 LEU B N 1
ATOM 2609 C CA . LEU B 2 65 ? -16.94120 -63.60739 3.76855 1.000 22.50324 897 LEU B CA 1
ATOM 2610 C C . LEU B 2 65 ? -15.56310 -64.24898 3.71546 1.000 22.19376 897 LEU B C 1
ATOM 2611 O O . LEU B 2 65 ? -14.54169 -63.55540 3.78126 1.000 22.01314 897 LEU B O 1
ATOM 2616 N N . ASP B 2 66 ? -15.51983 -65.57770 3.59093 1.000 22.39271 898 ASP B N 1
ATOM 2617 C CA . ASP B 2 66 ? -14.25090 -66.27975 3.43288 1.000 22.33661 898 ASP B CA 1
ATOM 2618 C C . ASP B 2 66 ? -13.53164 -65.83199 2.16769 1.000 22.18341 898 ASP B C 1
ATOM 2619 O O . ASP B 2 66 ? -12.29914 -65.74182 2.14104 1.000 22.17747 898 ASP B O 1
ATOM 2624 N N . ARG B 2 67 ? -14.29020 -65.54543 1.10883 1.000 22.14874 899 ARG B N 1
ATOM 2625 C CA . ARG B 2 67 ? -13.69327 -65.10272 -0.14663 1.000 22.28348 899 ARG B CA 1
ATOM 2626 C C . ARG B 2 67 ? -12.93422 -63.79383 0.03460 1.000 22.77511 899 ARG B C 1
ATOM 2627 O O . ARG B 2 67 ? -11.79844 -63.64972 -0.43344 1.000 22.89962 899 ARG B O 1
ATOM 2635 N N . VAL B 2 68 ? -13.54471 -62.83030 0.72315 1.000 29.78221 900 VAL B N 1
ATOM 2636 C CA . VAL B 2 68 ? -12.96017 -61.50548 0.88812 1.000 29.68476 900 VAL B CA 1
ATOM 2637 C C . VAL B 2 68 ? -12.13667 -61.44306 2.16894 1.000 31.80648 900 VAL B C 1
ATOM 2638 O O . VAL B 2 68 ? -11.86620 -60.35676 2.69262 1.000 31.59397 900 VAL B O 1
ATOM 2642 N N . GLY B 2 69 ? -11.74107 -62.60170 2.68696 1.000 34.41682 901 GLY B N 1
ATOM 2643 C CA . GLY B 2 69 ? -10.74982 -62.65792 3.74315 1.000 37.03080 901 GLY B CA 1
ATOM 2644 C C . GLY B 2 69 ? -11.26106 -62.55954 5.16159 1.000 39.49280 901 GLY B C 1
ATOM 2645 O O . GLY B 2 69 ? -10.50523 -62.13565 6.04372 1.000 40.09368 901 GLY B O 1
ATOM 2646 N N . TYR B 2 70 ? -12.50588 -62.94755 5.42234 1.000 41.04453 902 TYR B N 1
ATOM 2647 C CA . TYR B 2 70 ? -13.06573 -62.91699 6.77167 1.000 42.84696 902 TYR B CA 1
ATOM 2648 C C . TYR B 2 70 ? -13.49734 -64.32852 7.15667 1.000 46.90525 902 TYR B C 1
ATOM 2649 O O . TYR B 2 70 ? -14.52177 -64.82783 6.67997 1.000 46.14711 902 TYR B O 1
ATOM 2658 N N . ASP B 2 71 ? -12.70718 -64.96964 8.01365 1.000 51.86383 903 ASP B N 1
ATOM 2659 C CA . ASP B 2 71 ? -13.09732 -66.22979 8.63035 1.000 53.88024 903 ASP B CA 1
ATOM 2660 C C . ASP B 2 71 ? -13.97345 -65.92642 9.83752 1.000 53.99132 903 ASP B C 1
ATOM 2661 O O . ASP B 2 71 ? -13.56179 -65.19149 10.74083 1.000 55.14846 903 ASP B O 1
ATOM 2666 N N . GLY B 2 72 ? -15.17263 -66.47562 9.84787 1.000 53.76012 904 GLY B N 1
ATOM 2667 C CA . GLY B 2 72 ? -16.14941 -66.20157 10.88419 1.000 52.83372 904 GLY B CA 1
ATOM 2668 C C . GLY B 2 72 ? -17.53530 -66.09569 10.28094 1.000 51.33976 904 GLY B C 1
ATOM 2669 O O . GLY B 2 72 ? -17.71360 -65.87945 9.08222 1.000 51.08676 904 GLY B O 1
ATOM 2670 N N . GLU B 2 73 ? -18.54010 -66.24956 11.13326 1.000 49.82090 905 GLU B N 1
ATOM 2671 C CA . GLU B 2 73 ? -19.92838 -66.24237 10.70279 1.000 47.10657 905 GLU B CA 1
ATOM 2672 C C . GLU B 2 73 ? -20.57938 -64.91083 11.05011 1.000 43.40199 905 GLU B C 1
ATOM 2673 O O . GLU B 2 73 ? -20.27304 -64.30407 12.08080 1.000 42.50168 905 GLU B O 1
ATOM 2679 N N . VAL B 2 74 ? -21.47168 -64.45789 10.17827 1.000 40.78422 906 VAL B N 1
ATOM 2680 C CA . VAL B 2 74 ? -22.19752 -63.20955 10.37060 1.000 38.77430 906 VAL B CA 1
ATOM 2681 C C . VAL B 2 74 ? -23.58832 -63.53593 10.89773 1.000 37.67005 906 VAL B C 1
ATOM 2682 O O . VAL B 2 74 ? -24.20310 -64.53442 10.49869 1.000 38.03609 906 VAL B O 1
ATOM 2686 N N . ALA B 2 75 ? -24.06844 -62.71902 11.83070 1.000 36.39386 907 ALA B N 1
ATOM 2687 C CA . ALA B 2 75 ? -25.39448 -62.94085 12.38683 1.000 35.57321 907 ALA B CA 1
ATOM 2688 C C . ALA B 2 75 ? -26.41061 -62.04965 11.68927 1.000 34.08532 907 ALA B C 1
ATOM 2689 O O . ALA B 2 75 ? -26.08474 -60.91440 11.32011 1.000 33.64655 907 ALA B O 1
ATOM 2691 N N . PRO B 2 76 ? -27.64020 -62.53526 11.48788 1.000 33.16584 908 PRO B N 1
ATOM 2692 C CA . PRO B 2 76 ? -28.62015 -61.73861 10.72724 1.000 31.98334 908 PRO B CA 1
ATOM 2693 C C . PRO B 2 76 ? -28.84178 -60.34779 11.29371 1.000 31.16279 908 PRO B C 1
ATOM 2694 O O . PRO B 2 76 ? -29.09205 -59.41083 10.52434 1.000 30.45675 908 PRO B O 1
ATOM 2698 N N . GLY B 2 77 ? -28.74041 -60.17972 12.61318 1.000 31.37203 909 GLY B N 1
ATOM 2699 C CA . GLY B 2 77 ? -28.85471 -58.84992 13.18597 1.000 26.26234 909 GLY B CA 1
ATOM 2700 C C . GLY B 2 77 ? -27.69342 -57.95322 12.80557 1.000 32.28229 909 GLY B C 1
ATOM 2701 O O . GLY B 2 77 ? -27.87138 -56.75177 12.58446 1.000 31.27076 909 GLY B O 1
ATOM 2702 N N . ASP B 2 78 ? -26.48773 -58.52127 12.72798 1.000 33.09603 910 ASP B N 1
ATOM 2703 C CA . ASP B 2 78 ? -25.34257 -57.75848 12.24416 1.000 32.96723 910 ASP B CA 1
ATOM 2704 C C . ASP B 2 78 ? -25.53996 -57.34717 10.79136 1.000 32.52676 910 ASP B C 1
ATOM 2705 O O . ASP B 2 78 ? -25.21564 -56.21760 10.40697 1.000 30.63418 910 ASP B O 1
ATOM 2710 N N . VAL B 2 79 ? -26.07532 -58.25435 9.97012 1.000 33.78656 911 VAL B N 1
ATOM 2711 C CA . VAL B 2 79 ? -26.42553 -57.91440 8.59474 1.000 32.93542 911 VAL B CA 1
ATOM 2712 C C . VAL B 2 79 ? -27.54261 -56.88027 8.56862 1.000 32.45849 911 VAL B C 1
ATOM 2713 O O . VAL B 2 79 ? -27.59724 -56.03493 7.66877 1.000 23.33498 911 VAL B O 1
ATOM 2717 N N . LYS B 2 80 ? -28.44058 -56.91535 9.55520 1.000 32.46399 912 LYS B N 1
ATOM 2718 C CA . LYS B 2 80 ? -29.49090 -55.90375 9.63403 1.000 31.47628 912 LYS B CA 1
ATOM 2719 C C . LYS B 2 80 ? -28.91243 -54.54221 9.99902 1.000 29.99820 912 LYS B C 1
ATOM 2720 O O . LYS B 2 80 ? -29.26626 -53.52497 9.39143 1.000 29.29849 912 LYS B O 1
ATOM 2726 N N . LYS B 2 81 ? -28.02669 -54.50368 10.99922 1.000 29.69297 913 LYS B N 1
ATOM 2727 C CA . LYS B 2 81 ? -27.31770 -53.26896 11.32252 1.000 29.19999 913 LYS B CA 1
ATOM 2728 C C . LYS B 2 81 ? -26.62905 -52.69430 10.09151 1.000 28.30664 913 LYS B C 1
ATOM 2729 O O . LYS B 2 81 ? -26.70443 -51.48905 9.82925 1.000 28.35977 913 LYS B O 1
ATOM 2735 N N . TRP B 2 82 ? -25.95451 -53.55372 9.32019 1.000 27.41540 914 TRP B N 1
ATOM 2736 C CA . TRP B 2 82 ? -25.21828 -53.09635 8.14497 1.000 26.00452 914 TRP B CA 1
ATOM 2737 C C . TRP B 2 82 ? -26.14990 -52.44568 7.13203 1.000 25.45554 914 TRP B C 1
ATOM 2738 O O . TRP B 2 82 ? -25.85754 -51.36467 6.60855 1.000 25.18271 914 TRP B O 1
ATOM 2749 N N . CYS B 2 83 ? -27.28273 -53.09164 6.84508 1.000 25.29433 915 CYS B N 1
ATOM 2750 C CA . CYS B 2 83 ? -28.22321 -52.54584 5.87088 1.000 24.77236 915 CYS B CA 1
ATOM 2751 C C . CYS B 2 83 ? -28.73248 -51.18073 6.30810 1.000 24.48517 915 CYS B C 1
ATOM 2752 O O . CYS B 2 83 ? -28.76978 -50.23299 5.51418 1.000 24.23821 915 CYS B O 1
ATOM 2755 N N . GLU B 2 84 ? -29.13045 -51.06353 7.57647 1.000 24.34050 916 GLU B N 1
ATOM 2756 C CA . GLU B 2 84 ? -29.65357 -49.79577 8.06845 1.000 23.81376 916 GLU B CA 1
ATOM 2757 C C . GLU B 2 84 ? -28.59033 -48.70954 8.02881 1.000 23.23557 916 GLU B C 1
ATOM 2758 O O . GLU B 2 84 ? -28.89146 -47.54683 7.73816 1.000 22.84318 916 GLU B O 1
ATOM 2764 N N . SER B 2 85 ? -27.33677 -49.06799 8.30824 1.000 23.25027 917 SER B N 1
ATOM 2765 C CA . SER B 2 85 ? -26.25729 -48.10089 8.16474 1.000 22.93014 917 SER B CA 1
ATOM 2766 C C . SER B 2 85 ? -26.05620 -47.67697 6.71448 1.000 23.15838 917 SER B C 1
ATOM 2767 O O . SER B 2 85 ? -25.53700 -46.58238 6.47404 1.000 23.36977 917 SER B O 1
ATOM 2770 N N . LYS B 2 86 ? -26.48310 -48.49608 5.74924 1.000 23.23560 918 LYS B N 1
ATOM 2771 C CA . LYS B 2 86 ? -26.27794 -48.22598 4.32952 1.000 23.05337 918 LYS B CA 1
ATOM 2772 C C . LYS B 2 86 ? -27.51429 -47.67797 3.62847 1.000 23.07306 918 LYS B C 1
ATOM 2773 O O . LYS B 2 86 ? -27.48948 -47.52584 2.40161 1.000 23.29251 918 LYS B O 1
ATOM 2779 N N . SER B 2 87 ? -28.58885 -47.39211 4.36488 1.000 22.83923 919 SER B N 1
ATOM 2780 C CA . SER B 2 87 ? -29.90251 -47.04093 3.82602 1.000 22.80777 919 SER B CA 1
ATOM 2781 C C . SER B 2 87 ? -30.51176 -48.15926 2.99098 1.000 23.69141 919 SER B C 1
ATOM 2782 O O . SER B 2 87 ? -31.51844 -47.93834 2.30484 1.000 24.09038 919 SER B O 1
ATOM 2785 N N . VAL B 2 88 ? -29.93185 -49.35432 3.03488 1.000 24.29133 920 VAL B N 1
ATOM 2786 C CA . VAL B 2 88 ? -30.47020 -50.49899 2.31245 1.000 24.94565 920 VAL B CA 1
ATOM 2787 C C . VAL B 2 88 ? -31.68036 -51.02344 3.07532 1.000 26.08621 920 VAL B C 1
ATOM 2788 O O . VAL B 2 88 ? -31.57530 -51.41525 4.24322 1.000 26.88205 920 VAL B O 1
ATOM 2792 N N . CYS B 2 89 ? -32.83516 -51.01142 2.41650 1.000 26.38226 921 CYS B N 1
ATOM 2793 C CA . CYS B 2 89 ? -34.08804 -51.43743 3.02080 1.000 26.90260 921 CYS B CA 1
ATOM 2794 C C . CYS B 2 89 ? -34.13716 -52.95484 3.13794 1.000 27.65586 921 CYS B C 1
ATOM 2795 O O . CYS B 2 89 ? -33.92660 -53.66788 2.14994 1.000 28.02190 921 CYS B O 1
ATOM 2798 N N . CYS B 2 90 ? -34.44141 -53.44565 4.33993 1.000 27.74720 922 CYS B N 1
ATOM 2799 C CA . CYS B 2 90 ? -34.43846 -54.87549 4.61110 1.000 28.22048 922 CYS B CA 1
ATOM 2800 C C . CYS B 2 90 ? -35.66485 -55.26835 5.42792 1.000 28.82935 922 CYS B C 1
ATOM 2801 O O . CYS B 2 90 ? -36.42578 -54.42161 5.90271 1.000 28.30198 922 CYS B O 1
ATOM 2804 N N . LEU B 2 91 ? -35.85144 -56.57968 5.58174 1.000 30.42719 923 LEU B N 1
ATOM 2805 C CA . LEU B 2 91 ? -36.95881 -57.11280 6.36426 1.000 32.17166 923 LEU B CA 1
ATOM 2806 C C . LEU B 2 91 ? -36.61579 -58.51953 6.83994 1.000 33.90085 923 LEU B C 1
ATOM 2807 O O . LEU B 2 91 ? -35.73534 -59.18891 6.29053 1.000 34.46109 923 LEU B O 1
ATOM 2812 N N . TRP B 2 92 ? -37.32573 -58.95342 7.87822 1.000 34.72275 924 TRP B N 1
ATOM 2813 C CA . TRP B 2 92 ? -37.25747 -60.32878 8.34676 1.000 35.77291 924 TRP B CA 1
ATOM 2814 C C . TRP B 2 92 ? -38.27492 -61.17391 7.59523 1.000 37.50950 924 TRP B C 1
ATOM 2815 O O . TRP B 2 92 ? -39.39266 -60.72598 7.32549 1.000 38.52355 924 TRP B O 1
ATOM 2826 N N . ARG B 2 93 ? -37.88741 -62.40069 7.26805 1.000 37.77894 925 ARG B N 1
ATOM 2827 C CA . ARG B 2 93 ? -38.78097 -63.31173 6.56368 1.000 37.98178 925 ARG B CA 1
ATOM 2828 C C . ARG B 2 93 ? -39.86195 -63.85292 7.49695 1.000 37.82828 925 ARG B C 1
ATOM 2829 O O . ARG B 2 93 ? -41.05144 -63.59824 7.30318 1.000 37.36976 925 ARG B O 1
ATOM 2837 N N . GLN C 1 4 ? -39.03372 19.52166 53.00348 1.000 85.21523 4 GLN C N 1
ATOM 2838 C CA . GLN C 1 4 ? -40.42583 19.21346 52.69427 1.000 83.10957 4 GLN C CA 1
ATOM 2839 C C . GLN C 1 4 ? -41.22834 18.98637 53.97478 1.000 82.09388 4 GLN C C 1
ATOM 2840 O O . GLN C 1 4 ? -40.72664 18.44403 54.95564 1.000 80.09803 4 GLN C O 1
ATOM 2846 N N . CYS C 1 5 ? -42.49284 19.40083 53.96816 1.000 83.67706 5 CYS C N 1
ATOM 2847 C CA . CYS C 1 5 ? -43.28203 19.47534 55.19239 1.000 83.37334 5 CYS C CA 1
ATOM 2848 C C . CYS C 1 5 ? -43.79039 18.11738 55.66585 1.000 79.98590 5 CYS C C 1
ATOM 2849 O O . CYS C 1 5 ? -44.02595 17.94809 56.86770 1.000 80.01235 5 CYS C O 1
ATOM 2852 N N . LYS C 1 6 ? -43.94813 17.13560 54.75703 1.000 72.32526 6 LYS C N 1
ATOM 2853 C CA . LYS C 1 6 ? -44.61212 15.87297 55.04279 1.000 63.92382 6 LYS C CA 1
ATOM 2854 C C . LYS C 1 6 ? -43.60330 14.78570 55.39729 1.000 59.14157 6 LYS C C 1
ATOM 2855 O O . LYS C 1 6 ? -42.46664 14.79988 54.91291 1.000 59.81074 6 LYS C O 1
ATOM 2861 N N . PRO C 1 7 ? -43.98985 13.83281 56.23714 1.000 53.58489 7 PRO C N 1
ATOM 2862 C CA . PRO C 1 7 ? -43.14385 12.65933 56.46905 1.000 46.13762 7 PRO C CA 1
ATOM 2863 C C . PRO C 1 7 ? -43.29964 11.62892 55.35507 1.000 38.78417 7 PRO C C 1
ATOM 2864 O O . PRO C 1 7 ? -44.21149 11.69023 54.52797 1.000 37.81175 7 PRO C O 1
ATOM 2868 N N . ILE C 1 8 ? -42.38113 10.66600 55.35425 1.000 34.24381 8 ILE C N 1
ATOM 2869 C CA . ILE C 1 8 ? -42.45041 9.56689 54.38348 1.000 32.98966 8 ILE C CA 1
ATOM 2870 C C . ILE C 1 8 ? -43.77624 8.83479 54.55884 1.000 33.32707 8 ILE C C 1
ATOM 2871 O O . ILE C 1 8 ? -44.12476 8.44673 55.69344 1.000 32.89562 8 ILE C O 1
ATOM 2876 N N . PRO C 1 9 ? -44.55613 8.63622 53.49417 1.000 34.23673 9 PRO C N 1
ATOM 2877 C CA . PRO C 1 9 ? -45.92053 8.12031 53.66128 1.000 34.69154 9 PRO C CA 1
ATOM 2878 C C . PRO C 1 9 ? -45.93278 6.71759 54.24329 1.000 19.98135 9 PRO C C 1
ATOM 2879 O O . PRO C 1 9 ? -44.99700 5.93760 54.06153 1.000 23.63180 9 PRO C O 1
ATOM 2883 N N . ALA C 1 10 ? -47.01562 6.40647 54.95761 1.000 25.17903 10 ALA C N 1
ATOM 2884 C CA . ALA C 1 10 ? -47.20785 5.05363 55.46672 1.000 25.00165 10 ALA C CA 1
ATOM 2885 C C . ALA C 1 10 ? -47.10365 4.03675 54.33896 1.000 24.41164 10 ALA C C 1
ATOM 2886 O O . ALA C 1 10 ? -46.23421 3.15701 54.34909 1.000 24.38879 10 ALA C O 1
ATOM 2888 N N . LEU C 1 11 ? -47.97109 4.16684 53.33903 1.000 23.74690 11 LEU C N 1
ATOM 2889 C CA . LEU C 1 11 ? -48.00179 3.27681 52.19059 1.000 22.46492 11 LEU C CA 1
ATOM 2890 C C . LEU C 1 11 ? -48.15174 4.10910 50.92915 1.000 22.40206 11 LEU C C 1
ATOM 2891 O O . LEU C 1 11 ? -48.99292 5.01079 50.87883 1.000 23.32677 11 LEU C O 1
ATOM 2896 N N . TYR C 1 12 ? -47.32978 3.82316 49.92198 1.000 21.56913 12 TYR C N 1
ATOM 2897 C CA . TYR C 1 12 ? -47.56734 4.36001 48.58794 1.000 21.28692 12 TYR C CA 1
ATOM 2898 C C . TYR C 1 12 ? -47.10937 3.33965 47.55900 1.000 20.32901 12 TYR C C 1
ATOM 2899 O O . TYR C 1 12 ? -45.99941 2.80630 47.65635 1.000 19.81257 12 TYR C O 1
ATOM 2908 N N . THR C 1 13 ? -47.96974 3.07379 46.57861 1.000 20.37243 13 THR C N 1
ATOM 2909 C CA . THR C 1 13 ? -47.81022 1.93144 45.69389 1.000 20.44756 13 THR C CA 1
ATOM 2910 C C . THR C 1 13 ? -47.92180 2.34493 44.23339 1.000 22.10354 13 THR C C 1
ATOM 2911 O O . THR C 1 13 ? -48.60965 3.30921 43.88997 1.000 23.42494 13 THR C O 1
ATOM 2915 N N . VAL C 1 14 ? -47.22499 1.60142 43.37896 1.000 22.16605 14 VAL C N 1
ATOM 2916 C CA . VAL C 1 14 ? -47.50925 1.53935 41.95032 1.000 22.17602 14 VAL C CA 1
ATOM 2917 C C . VAL C 1 14 ? -47.99027 0.12536 41.65821 1.000 21.82710 14 VAL C C 1
ATOM 2918 O O . VAL C 1 14 ? -47.30252 -0.84762 41.99014 1.000 21.22562 14 VAL C O 1
ATOM 2922 N N . TYR C 1 15 ? -49.17374 0.00769 41.05994 1.000 22.01943 15 TYR C N 1
ATOM 2923 C CA . TYR C 1 15 ? -49.84840 -1.27497 40.95031 1.000 21.68050 15 TYR C CA 1
ATOM 2924 C C . TYR C 1 15 ? -50.10038 -1.65260 39.49447 1.000 22.09622 15 TYR C C 1
ATOM 2925 O O . TYR C 1 15 ? -50.14875 -0.80265 38.59884 1.000 22.44927 15 TYR C O 1
ATOM 2934 N N . VAL C 1 16 ? -50.26547 -2.95536 39.27821 1.000 21.81158 16 VAL C N 1
ATOM 2935 C CA . VAL C 1 16 ? -50.60295 -3.52204 37.97891 1.000 22.00705 16 VAL C CA 1
ATOM 2936 C C . VAL C 1 16 ? -52.03264 -4.03352 38.06978 1.000 22.63480 16 VAL C C 1
ATOM 2937 O O . VAL C 1 16 ? -52.29643 -5.07111 38.69191 1.000 22.66324 16 VAL C O 1
ATOM 2941 N N . LEU C 1 17 ? -52.95468 -3.30754 37.45046 1.000 23.30730 17 LEU C N 1
ATOM 2942 C CA . LEU C 1 17 ? -54.36108 -3.67396 37.44970 1.000 23.54635 17 LEU C CA 1
ATOM 2943 C C . LEU C 1 17 ? -54.66813 -4.51858 36.22120 1.000 23.52904 17 LEU C C 1
ATOM 2944 O O . LEU C 1 17 ? -54.13285 -4.27484 35.13711 1.000 24.06454 17 LEU C O 1
ATOM 2949 N N . ARG C 1 18 ? -55.52236 -5.52222 36.39665 1.000 23.02374 18 ARG C N 1
ATOM 2950 C CA . ARG C 1 18 ? -55.88457 -6.41140 35.30406 1.000 22.95137 18 ARG C CA 1
ATOM 2951 C C . ARG C 1 18 ? -57.36334 -6.74348 35.39011 1.000 23.41763 18 ARG C C 1
ATOM 2952 O O . ARG C 1 18 ? -57.90449 -6.92715 36.48370 1.000 23.07714 18 ARG C O 1
ATOM 2960 N N . SER C 1 19 ? -58.00956 -6.81205 34.23005 1.000 24.48931 19 SER C N 1
ATOM 2961 C CA . SER C 1 19 ? -59.39872 -7.23748 34.17155 1.000 25.82515 19 SER C CA 1
ATOM 2962 C C . SER C 1 19 ? -59.52101 -8.70911 34.53977 1.000 26.30700 19 SER C C 1
ATOM 2963 O O . SER C 1 19 ? -58.72982 -9.54587 34.10011 1.000 26.22066 19 SER C O 1
ATOM 2966 N N . THR C 1 20 ? -60.50959 -9.02150 35.37416 1.000 27.08862 20 THR C N 1
ATOM 2967 C CA . THR C 1 20 ? -60.85626 -10.40727 35.64869 1.000 27.62243 20 THR C CA 1
ATOM 2968 C C . THR C 1 20 ? -61.69506 -11.02335 34.54082 1.000 28.75265 20 THR C C 1
ATOM 2969 O O . THR C 1 20 ? -61.96730 -12.22649 34.59243 1.000 29.11565 20 THR C O 1
ATOM 2973 N N . VAL C 1 21 ? -62.09709 -10.23321 33.54980 1.000 29.45429 21 VAL C N 1
ATOM 2974 C CA . VAL C 1 21 ? -62.92228 -10.70203 32.44046 1.000 30.43031 21 VAL C CA 1
ATOM 2975 C C . VAL C 1 21 ? -62.08320 -10.96446 31.19762 1.000 30.09840 21 VAL C C 1
ATOM 2976 O O . VAL C 1 21 ? -62.17488 -12.03074 30.59027 1.000 30.24465 21 VAL C O 1
ATOM 2980 N N . ARG C 1 22 ? -61.27439 -9.98767 30.79370 1.000 29.91810 22 ARG C N 1
ATOM 2981 C CA . ARG C 1 22 ? -60.27619 -10.15617 29.74424 1.000 29.98629 22 ARG C CA 1
ATOM 2982 C C . ARG C 1 22 ? -58.90824 -9.98762 30.38850 1.000 28.95690 22 ARG C C 1
ATOM 2983 O O . ARG C 1 22 ? -58.49762 -8.86421 30.69422 1.000 28.90983 22 ARG C O 1
ATOM 2991 N N . HIS C 1 23 ? -58.20371 -11.10154 30.59448 1.000 28.44869 23 HIS C N 1
ATOM 2992 C CA . HIS C 1 23 ? -56.88085 -11.03497 31.20433 1.000 27.74151 23 HIS C CA 1
ATOM 2993 C C . HIS C 1 23 ? -55.89856 -10.21993 30.37268 1.000 27.69523 23 HIS C C 1
ATOM 2994 O O . HIS C 1 23 ? -54.91784 -9.70612 30.91945 1.000 26.96329 23 HIS C O 1
ATOM 3001 N N . ALA C 1 24 ? -56.13561 -10.08564 29.06742 1.000 28.52039 24 ALA C N 1
ATOM 3002 C CA . ALA C 1 24 ? -55.22709 -9.32541 28.21922 1.000 29.37454 24 ALA C CA 1
ATOM 3003 C C . ALA C 1 24 ? -55.31729 -7.82107 28.44730 1.000 29.70382 24 ALA C C 1
ATOM 3004 O O . ALA C 1 24 ? -54.49052 -7.08140 27.89995 1.000 30.84739 24 ALA C O 1
ATOM 3006 N N . SER C 1 25 ? -56.28502 -7.35384 29.23431 1.000 29.34490 25 SER C N 1
ATOM 3007 C CA . SER C 1 25 ? -56.48345 -5.93149 29.48415 1.000 22.02757 25 SER C CA 1
ATOM 3008 C C . SER C 1 25 ? -55.79980 -5.54633 30.79091 1.000 29.33228 25 SER C C 1
ATOM 3009 O O . SER C 1 25 ? -56.15398 -6.06265 31.85619 1.000 28.90951 25 SER C O 1
ATOM 3012 N N . LEU C 1 26 ? -54.82888 -4.63797 30.70799 1.000 28.85691 26 LEU C N 1
ATOM 3013 C CA . LEU C 1 26 ? -54.04468 -4.21832 31.86035 1.000 27.31934 26 LEU C CA 1
ATOM 3014 C C . LEU C 1 26 ? -54.07453 -2.69988 31.98289 1.000 27.57268 26 LEU C C 1
ATOM 3015 O O . LEU C 1 26 ? -54.54472 -1.98710 31.09136 1.000 28.21322 26 LEU C O 1
ATOM 3020 N N . TYR C 1 27 ? -53.54866 -2.21062 33.10527 1.000 26.73796 27 TYR C N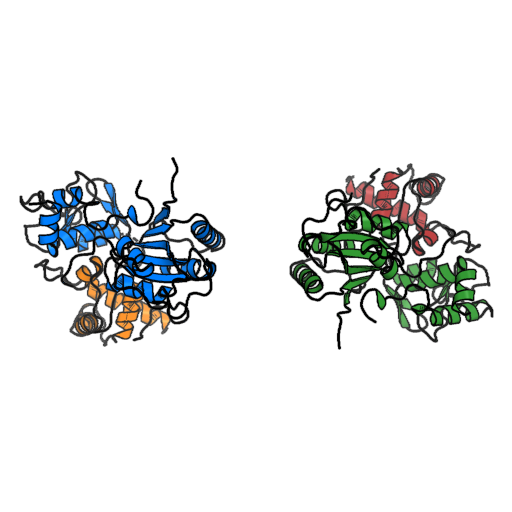 1
ATOM 3021 C CA . TYR C 1 27 ? -53.56287 -0.79216 33.43720 1.000 26.82982 27 TYR C CA 1
ATOM 3022 C C . TYR C 1 27 ? -52.60873 -0.55954 34.59875 1.000 25.40745 27 TYR C C 1
ATOM 3023 O O . TYR C 1 27 ? -52.59295 -1.34013 35.55240 1.000 24.07245 27 TYR C O 1
ATOM 3032 N N . ILE C 1 28 ? -51.82240 0.51125 34.51691 1.000 26.09647 28 ILE C N 1
ATOM 3033 C CA . ILE C 1 28 ? -50.82656 0.84430 35.53202 1.000 25.83224 28 ILE C CA 1
ATOM 3034 C C . ILE C 1 28 ? -51.25654 2.12036 36.23790 1.000 26.12742 28 ILE C C 1
ATOM 3035 O O . ILE C 1 28 ? -51.60138 3.11324 35.58571 1.000 27.29167 28 ILE C O 1
ATOM 3040 N N . GLY C 1 29 ? -51.20346 2.10608 37.56687 1.000 25.46434 29 GLY C N 1
ATOM 3041 C CA . GLY C 1 29 ? -51.58008 3.26610 38.34349 1.000 26.26007 29 GLY C CA 1
ATOM 3042 C C . GLY C 1 29 ? -50.77104 3.37873 39.61778 1.000 25.69361 29 GLY C C 1
ATOM 3043 O O . GLY C 1 29 ? -49.85322 2.59586 39.87487 1.000 24.67267 29 GLY C O 1
ATOM 3044 N N . SER C 1 30 ? -51.12682 4.37831 40.42122 1.000 26.52275 30 SER C N 1
ATOM 3045 C CA . SER C 1 30 ? -50.51144 4.58277 41.72240 1.000 26.18288 30 SER C CA 1
ATOM 3046 C C . SER C 1 30 ? -51.57445 5.00646 42.72475 1.000 26.21742 30 SER C C 1
ATOM 3047 O O . SER C 1 30 ? -52.55162 5.67546 42.37600 1.000 26.96508 30 SER C O 1
ATOM 3050 N N . THR C 1 31 ? -51.37231 4.60545 43.97784 1.000 25.79928 31 THR C N 1
ATOM 3051 C CA . THR C 1 31 ? -52.27300 4.97519 45.06195 1.000 26.61614 31 THR C CA 1
ATOM 3052 C C . THR C 1 31 ? -51.62608 4.67905 46.40804 1.000 26.93392 31 THR C C 1
ATOM 3053 O O . THR C 1 31 ? -50.83798 3.73236 46.52664 1.000 26.75605 31 THR C O 1
ATOM 3057 N N . PRO C 1 32 ? -51.90758 5.48197 47.43729 1.000 27.54800 32 PRO C N 1
ATOM 3058 C CA . PRO C 1 32 ? -51.53181 5.09058 48.80077 1.000 27.36838 32 PRO C CA 1
ATOM 3059 C C . PRO C 1 32 ? -52.54925 4.17548 49.45628 1.000 28.08748 32 PRO C C 1
ATOM 3060 O O . PRO C 1 32 ? -52.27776 3.64352 50.54267 1.000 28.01463 32 PRO C O 1
ATOM 3064 N N . ASN C 1 33 ? -53.70251 3.97241 48.82340 1.000 29.10428 33 ASN C N 1
ATOM 3065 C CA . ASN C 1 33 ? -54.80548 3.19011 49.37744 1.000 29.74849 33 ASN C CA 1
ATOM 3066 C C . ASN C 1 33 ? -55.25259 2.19636 48.31346 1.000 29.58172 33 ASN C C 1
ATOM 3067 O O . ASN C 1 33 ? -56.23390 2.43587 47.59767 1.000 28.86258 33 ASN C O 1
ATOM 3072 N N . PRO C 1 34 ? -54.54845 1.07597 48.17670 1.000 29.71326 34 PRO C N 1
ATOM 3073 C CA . PRO C 1 34 ? -54.87669 0.09849 47.12716 1.000 30.25134 34 PRO C CA 1
ATOM 3074 C C . PRO C 1 34 ? -56.32209 -0.37390 47.18902 1.000 32.43048 34 PRO C C 1
ATOM 3075 O O . PRO C 1 34 ? -56.97655 -0.45833 46.13847 1.000 32.81668 34 PRO C O 1
ATOM 3079 N N . PRO C 1 35 ? -56.87105 -0.70550 48.37228 1.000 34.26412 35 PRO C N 1
ATOM 3080 C CA . PRO C 1 35 ? -58.27273 -1.16579 48.38410 1.000 35.61174 35 PRO C CA 1
ATOM 3081 C C . PRO C 1 35 ? -59.26672 -0.11455 47.91889 1.000 37.08822 35 PRO C C 1
ATOM 3082 O O . PRO C 1 35 ? -60.17005 -0.43085 47.13331 1.000 36.75719 35 PRO C O 1
ATOM 3086 N N . ARG C 1 36 ? -59.13046 1.12906 48.38963 1.000 39.13269 36 ARG C N 1
ATOM 3087 C CA . ARG C 1 36 ? -60.06280 2.18158 47.99381 1.000 41.26113 36 ARG C CA 1
ATOM 3088 C C . ARG C 1 36 ? -59.99715 2.44422 46.49495 1.000 40.54359 36 ARG C C 1
ATOM 3089 O O . ARG C 1 36 ? -61.03439 2.59252 45.83842 1.000 42.13610 36 ARG C O 1
ATOM 3097 N N . ARG C 1 37 ? -58.78550 2.49864 45.93421 1.000 37.76889 37 ARG C N 1
ATOM 3098 C CA . ARG C 1 37 ? -58.64018 2.79572 44.51197 1.000 36.11329 37 ARG C CA 1
ATOM 3099 C C . ARG C 1 37 ? -59.20371 1.67347 43.64797 1.000 34.75007 37 ARG C C 1
ATOM 3100 O O . ARG C 1 37 ? -59.79462 1.93318 42.59242 1.000 35.23906 37 ARG C O 1
ATOM 3108 N N . LEU C 1 38 ? -59.03219 0.41991 44.07642 1.000 33.09034 38 LEU C N 1
ATOM 3109 C CA . LEU C 1 38 ? -59.62138 -0.69444 43.34050 1.000 32.03055 38 LEU C CA 1
ATOM 3110 C C . LEU C 1 38 ? -61.13876 -0.57553 43.29173 1.000 32.60412 38 LEU C C 1
ATOM 3111 O O . LEU C 1 38 ? -61.75906 -0.85766 42.25940 1.000 33.09998 38 LEU C O 1
ATOM 3116 N N . LYS C 1 39 ? -61.75353 -0.15421 44.40056 1.000 32.59244 39 LYS C N 1
ATOM 3117 C CA . LYS C 1 39 ? -63.18761 0.10835 44.39643 1.000 33.65072 39 LYS C CA 1
ATOM 3118 C C . LYS C 1 39 ? -63.54662 1.21922 43.41883 1.000 34.33605 39 LYS C C 1
ATOM 3119 O O . LYS C 1 39 ? -64.62346 1.18690 42.81276 1.000 35.47379 39 LYS C O 1
ATOM 3125 N N . GLN C 1 40 ? -62.66426 2.20883 43.25340 1.000 34.03596 40 GLN C N 1
ATOM 3126 C CA . GLN C 1 40 ? -62.91255 3.26067 42.27240 1.000 35.64238 40 GLN C CA 1
ATOM 3127 C C . GLN C 1 40 ? -62.90693 2.69845 40.85695 1.000 35.21960 40 GLN C C 1
ATOM 3128 O O . GLN C 1 40 ? -63.73674 3.08158 40.02303 1.000 36.68781 40 GLN C O 1
ATOM 3134 N N . HIS C 1 41 ? -61.98135 1.77864 40.57102 1.000 33.30304 41 HIS C N 1
ATOM 3135 C CA . HIS C 1 41 ? -61.94157 1.14705 39.25734 1.000 32.69149 41 HIS C CA 1
ATOM 3136 C C . HIS C 1 41 ? -63.18390 0.30461 38.99868 1.000 33.48996 41 HIS C C 1
ATOM 3137 O O . HIS C 1 41 ? -63.63628 0.20569 37.85241 1.000 33.79995 41 HIS C O 1
ATOM 3144 N N . ASN C 1 42 ? -63.74885 -0.30152 40.03958 1.000 34.23604 42 ASN C N 1
ATOM 3145 C CA . ASN C 1 42 ? -64.89334 -1.19184 39.90072 1.000 35.66702 42 ASN C CA 1
ATOM 3146 C C . ASN C 1 42 ? -66.23023 -0.46881 40.02150 1.000 38.20750 42 ASN C C 1
ATOM 3147 O O . ASN C 1 42 ? -67.27573 -1.12633 40.04207 1.000 38.37665 42 ASN C O 1
ATOM 3152 N N . GLY C 1 43 ? -66.22163 0.85923 40.11083 1.000 39.87588 43 GLY C N 1
ATOM 3153 C CA . GLY C 1 43 ? -67.44168 1.63574 40.06592 1.000 42.60586 43 GLY C CA 1
ATOM 3154 C C . GLY C 1 43 ? -68.20166 1.75659 41.36814 1.000 43.67848 43 GLY C C 1
ATOM 3155 O O . GLY C 1 43 ? -69.23487 2.43635 41.39494 1.000 45.81039 43 GLY C O 1
ATOM 3156 N N . LEU C 1 44 ? -67.73548 1.12576 42.44604 1.000 33.03050 44 LEU C N 1
ATOM 3157 C CA . LEU C 1 44 ? -68.41631 1.21667 43.73126 1.000 55.26344 44 LEU C CA 1
ATOM 3158 C C . LEU C 1 44 ? -68.15890 2.53709 44.44553 1.000 57.10135 44 LEU C C 1
ATOM 3159 O O . LEU C 1 44 ? -68.87430 2.85746 45.40097 1.000 59.50953 44 LEU C O 1
ATOM 3164 N N . VAL C 1 45 ? -67.16005 3.29861 44.01037 1.000 57.29983 45 VAL C N 1
ATOM 3165 C CA . VAL C 1 45 ? -66.80609 4.58830 44.59845 1.000 58.07096 45 VAL C CA 1
ATOM 3166 C C . VAL C 1 45 ? -66.48473 5.54149 43.45159 1.000 59.76750 45 VAL C C 1
ATOM 3167 O O . VAL C 1 45 ? -65.81415 5.14138 42.48933 1.000 58.53168 45 VAL C O 1
ATOM 3171 N N . PRO C 1 46 ? -66.95106 6.78879 43.48767 1.000 63.18468 46 PRO C N 1
ATOM 3172 C CA . PRO C 1 46 ? -66.65055 7.71476 42.38713 1.000 65.06315 46 PRO C CA 1
ATOM 3173 C C . PRO C 1 46 ? -65.16685 8.05129 42.31360 1.000 64.67743 46 PRO C C 1
ATOM 3174 O O . PRO C 1 46 ? -64.49048 8.19390 43.33527 1.000 63.61800 46 PRO C O 1
ATOM 3178 N N . GLY C 1 47 ? -64.66333 8.17508 41.08490 1.000 65.88750 47 GLY C N 1
ATOM 3179 C CA . GLY C 1 47 ? -63.30027 8.62851 40.87402 1.000 65.78286 47 GLY C CA 1
ATOM 3180 C C . GLY C 1 47 ? -62.41790 7.72176 40.03700 1.000 64.76072 47 GLY C C 1
ATOM 3181 O O . GLY C 1 47 ? -61.21703 7.97835 39.90424 1.000 63.19960 47 GLY C O 1
ATOM 3182 N N . GLY C 1 48 ? -62.99256 6.66672 39.46090 1.000 66.09588 48 GLY C N 1
ATOM 3183 C CA . GLY C 1 48 ? -62.20403 5.73012 38.68586 1.000 65.97104 48 GLY C CA 1
ATOM 3184 C C . GLY C 1 48 ? -61.74138 6.30365 37.35944 1.000 68.87595 48 GLY C C 1
ATOM 3185 O O . GLY C 1 48 ? -62.32082 7.24163 36.81007 1.000 70.32137 48 GLY C O 1
ATOM 3186 N N . ALA C 1 49 ? -60.67153 5.70937 36.83234 1.000 68.26881 49 ALA C N 1
ATOM 3187 C CA . ALA C 1 49 ? -60.07118 6.17906 35.59249 1.000 69.45175 49 ALA C CA 1
ATOM 3188 C C . ALA C 1 49 ? -60.99904 5.91634 34.40564 1.000 70.94341 49 ALA C C 1
ATOM 3189 O O . ALA C 1 49 ? -62.02793 5.24297 34.51434 1.000 70.92119 49 ALA C O 1
ATOM 3191 N N . ALA C 1 50 ? -60.61353 6.46222 33.25010 1.000 69.41285 50 ALA C N 1
ATOM 3192 C CA . ALA C 1 50 ? -61.43608 6.33389 32.05235 1.000 67.75221 50 ALA C CA 1
ATOM 3193 C C . ALA C 1 50 ? -61.25547 4.97577 31.38600 1.000 64.00663 50 ALA C C 1
ATOM 3194 O O . ALA C 1 50 ? -62.21621 4.41260 30.84965 1.000 64.78835 50 ALA C O 1
ATOM 3196 N N . ARG C 1 51 ? -60.03280 4.44139 31.40188 1.000 59.45554 51 ARG C N 1
ATOM 3197 C CA . ARG C 1 51 ? -59.78447 3.13732 30.79525 1.000 55.98853 51 ARG C CA 1
ATOM 3198 C C . ARG C 1 51 ? -60.57609 2.04133 31.49788 1.000 53.43497 51 ARG C C 1
ATOM 3199 O O . ARG C 1 51 ? -61.14712 1.15643 30.84705 1.000 52.82634 51 ARG C O 1
ATOM 3207 N N . THR C 1 52 ? -60.62457 2.09020 32.82796 1.000 52.16759 52 THR C N 1
ATOM 3208 C CA . THR C 1 52 ? -61.30081 1.07954 33.62589 1.000 50.64745 52 THR C CA 1
ATOM 3209 C C . THR C 1 52 ? -62.80153 1.31628 33.73713 1.000 51.65433 52 THR C C 1
ATOM 3210 O O . THR C 1 52 ? -63.49527 0.49748 34.35061 1.000 51.31196 52 THR C O 1
ATOM 3214 N N . SER C 1 53 ? -63.31252 2.40346 33.14885 1.000 52.95614 53 SER C N 1
ATOM 3215 C CA . SER C 1 53 ? -64.73105 2.73119 33.25862 1.000 53.99753 53 SER C CA 1
ATOM 3216 C C . SER C 1 53 ? -65.60300 1.71785 32.53286 1.000 53.49662 53 SER C C 1
ATOM 3217 O O . SER C 1 53 ? -66.78490 1.56394 32.86704 1.000 54.05479 53 SER C O 1
ATOM 3220 N N . ARG C 1 54 ? -65.03791 1.02815 31.54218 1.000 52.69335 54 ARG C N 1
ATOM 3221 C CA . ARG C 1 54 ? -65.81619 0.17266 30.65724 1.000 53.52171 54 ARG C CA 1
ATOM 3222 C C . ARG C 1 54 ? -66.51607 -0.93106 31.43907 1.000 52.12082 54 ARG C C 1
ATOM 3223 O O . ARG C 1 54 ? -65.88490 -1.67370 32.19737 1.000 50.21560 54 ARG C O 1
ATOM 3231 N N . SER C 1 55 ? -67.83212 -1.03144 31.23944 1.000 53.34044 55 SER C N 1
ATOM 3232 C CA . SER C 1 55 ? -68.64582 -1.97849 31.99492 1.000 51.87035 55 SER C CA 1
ATOM 3233 C C . SER C 1 55 ? -68.22379 -3.41790 31.72221 1.000 48.01831 55 SER C C 1
ATOM 3234 O O . SER C 1 55 ? -68.08500 -4.22415 32.64965 1.000 46.71750 55 SER C O 1
ATOM 3237 N N . SER C 1 56 ? -68.00000 -3.75481 30.45058 1.000 46.01182 56 SER C N 1
ATOM 3238 C CA . SER C 1 56 ? -67.68549 -5.12797 30.07382 1.000 43.10361 56 SER C CA 1
ATOM 3239 C C . SER C 1 56 ? -66.33819 -5.60329 30.60520 1.000 39.94350 56 SER C C 1
ATOM 3240 O O . SER C 1 56 ? -66.04843 -6.80137 30.51780 1.000 39.34115 56 SER C O 1
ATOM 3243 N N . LEU C 1 57 ? -65.51027 -4.71151 31.14777 1.000 38.01084 57 LEU C N 1
ATOM 3244 C CA . LEU C 1 57 ? -64.22311 -5.11319 31.69844 1.000 34.91156 57 LEU C CA 1
ATOM 3245 C C . LEU C 1 57 ? -64.23600 -5.27103 33.21401 1.000 32.89128 57 LEU C C 1
ATOM 3246 O O . LEU C 1 57 ? -63.33814 -5.92188 33.75817 1.000 31.06170 57 LEU C O 1
ATOM 3251 N N . ARG C 1 58 ? -65.22592 -4.70845 33.90134 1.000 33.54925 58 ARG C N 1
ATOM 3252 C CA . ARG C 1 58 ? -65.30323 -4.84715 35.34591 1.000 32.91756 58 ARG C CA 1
ATOM 3253 C C . ARG C 1 58 ? -65.74570 -6.26181 35.72306 1.000 32.80548 58 ARG C C 1
ATOM 3254 O O . ARG C 1 58 ? -66.53168 -6.88695 35.00647 1.000 33.48500 58 ARG C O 1
ATOM 3262 N N . PRO C 1 59 ? -65.26236 -6.79057 36.85854 1.000 32.03409 59 PRO C N 1
ATOM 3263 C CA . PRO C 1 59 ? -64.37387 -6.11330 37.80740 1.000 31.33379 59 PRO C CA 1
ATOM 3264 C C . PRO C 1 59 ? -62.88368 -6.27767 37.50180 1.000 29.82817 59 PRO C C 1
ATOM 3265 O O . PRO C 1 59 ? -62.47700 -7.24164 36.85362 1.000 29.30496 59 PRO C O 1
ATOM 3269 N N . TRP C 1 60 ? -62.08376 -5.32715 37.97441 1.000 25.16341 60 TRP C N 1
ATOM 3270 C CA . TRP C 1 60 ? -60.63623 -5.40576 37.87995 1.000 24.61617 60 TRP C CA 1
ATOM 3271 C C . TRP C 1 60 ? -60.05493 -6.02769 39.14879 1.000 24.41555 60 TRP C C 1
ATOM 3272 O O . TRP C 1 60 ? -60.72764 -6.17327 40.17161 1.000 24.48953 60 TRP C O 1
ATOM 3283 N N . GLU C 1 61 ? -58.78125 -6.39879 39.06727 1.000 24.23035 61 GLU C N 1
ATOM 3284 C CA . GLU C 1 61 ? -58.04108 -6.93437 40.19823 1.000 24.42506 61 GLU C CA 1
ATOM 3285 C C . GLU C 1 61 ? -56.63101 -6.36573 40.16755 1.000 23.37232 61 GLU C C 1
ATOM 3286 O O . GLU C 1 61 ? -56.11125 -6.00983 39.10664 1.000 22.99350 61 GLU C O 1
ATOM 3292 N N . MET C 1 62 ? -56.01760 -6.27169 41.33877 1.000 23.11945 62 MET C N 1
ATOM 3293 C CA . MET C 1 62 ? -54.62731 -5.84151 41.45310 1.000 23.18088 62 MET C CA 1
ATOM 3294 C C . MET C 1 62 ? -53.77958 -7.10018 41.58562 1.000 23.16718 62 MET C C 1
ATOM 3295 O O . MET C 1 62 ? -53.72848 -7.72296 42.64870 1.000 23.11404 62 MET C O 1
ATOM 3300 N N . VAL C 1 63 ? -53.12158 -7.47997 40.49015 1.000 23.33404 63 VAL C N 1
ATOM 3301 C CA . VAL C 1 63 ? -52.36015 -8.72333 40.47331 1.000 23.28118 63 VAL C CA 1
ATOM 3302 C C . VAL C 1 63 ? -50.95977 -8.55695 41.04769 1.000 22.87272 63 VAL C C 1
ATOM 3303 O O . VAL C 1 63 ? -50.32835 -9.55493 41.41345 1.000 22.88711 63 VAL C O 1
ATOM 3307 N N . ALA C 1 64 ? -50.45863 -7.32908 41.14034 1.000 22.61397 64 ALA C N 1
ATOM 3308 C CA . ALA C 1 64 ? -49.11334 -7.07530 41.63456 1.000 22.63140 64 ALA C CA 1
ATOM 3309 C C . ALA C 1 64 ? -48.97286 -5.58550 41.89421 1.000 22.20106 64 ALA C C 1
ATOM 3310 O O . ALA C 1 64 ? -49.69182 -4.76957 41.31122 1.000 22.24437 64 ALA C O 1
ATOM 3312 N N . LEU C 1 65 ? -48.04146 -5.24032 42.77981 1.000 21.80363 65 LEU C N 1
ATOM 3313 C CA . LEU C 1 65 ? -47.75548 -3.83755 43.04136 1.000 21.47312 65 LEU C CA 1
ATOM 3314 C C . LEU C 1 65 ? -46.39110 -3.70487 43.70349 1.000 21.60603 65 LEU C C 1
ATOM 3315 O O . LEU C 1 65 ? -45.92798 -4.61191 44.40229 1.000 21.85008 65 LEU C O 1
ATOM 3320 N N . VAL C 1 66 ? -45.76267 -2.55570 43.47516 1.000 21.30242 66 VAL C N 1
ATOM 3321 C CA . VAL C 1 66 ? -44.52142 -2.17804 44.13712 1.000 21.34548 66 VAL C CA 1
ATOM 3322 C C . VAL C 1 66 ? -44.85316 -1.13286 45.19194 1.000 21.34774 66 VAL C C 1
ATOM 3323 O O . VAL C 1 66 ? -45.58111 -0.17221 44.91578 1.000 21.29521 66 VAL C O 1
ATOM 3327 N N . SER C 1 67 ? -44.33618 -1.32071 46.40146 1.000 21.40757 67 SER C N 1
ATOM 3328 C CA . SER C 1 67 ? -44.60912 -0.42078 47.51092 1.000 21.19243 67 SER C CA 1
ATOM 3329 C C . SER C 1 67 ? -43.28862 0.06835 48.09144 1.000 20.52010 67 SER C C 1
ATOM 3330 O O . SER C 1 67 ? -42.20606 -0.29799 47.62643 1.000 20.61979 67 SER C O 1
ATOM 3333 N N . GLY C 1 68 ? -43.38221 0.90152 49.12308 1.000 20.01392 68 GLY C N 1
ATOM 3334 C CA . GLY C 1 68 ? -42.20788 1.44657 49.76843 1.000 19.44986 68 GLY C CA 1
ATOM 3335 C C . GLY C 1 68 ? -41.67015 2.71856 49.15664 1.000 19.12425 68 GLY C C 1
ATOM 3336 O O . GLY C 1 68 ? -40.57528 3.15186 49.53597 1.000 19.09342 68 GLY C O 1
ATOM 3337 N N . PHE C 1 69 ? -42.39327 3.32304 48.22153 1.000 18.91578 69 PHE C N 1
ATOM 3338 C CA . PHE C 1 69 ? -41.96013 4.58447 47.64517 1.000 18.83890 69 PHE C CA 1
ATOM 3339 C C . PHE C 1 69 ? -41.92344 5.65487 48.73079 1.000 19.18215 69 PHE C C 1
ATOM 3340 O O . PHE C 1 69 ? -42.92363 5.85239 49.43687 1.000 18.98262 69 PHE C O 1
ATOM 3348 N N . PRO C 1 70 ? -40.79843 6.35239 48.90919 1.000 19.65935 70 PRO C N 1
ATOM 3349 C CA . PRO C 1 70 ? -40.66967 7.28925 50.03105 1.000 19.73796 70 PRO C CA 1
ATOM 3350 C C . PRO C 1 70 ? -41.29038 8.65486 49.78671 1.000 19.83851 70 PRO C C 1
ATOM 3351 O O . PRO C 1 70 ? -41.16587 9.53211 50.65016 1.000 20.00318 70 PRO C O 1
ATOM 3355 N N . SER C 1 71 ? -41.94482 8.86177 48.64614 1.000 19.62886 71 SER C N 1
ATOM 3356 C CA . SER C 1 71 ? -42.70751 10.07991 48.41187 1.000 19.49309 71 SER C CA 1
ATOM 3357 C C . SER C 1 71 ? -43.77118 9.79351 47.36499 1.000 19.30715 71 SER C C 1
ATOM 3358 O O . SER C 1 71 ? -43.69972 8.79999 46.63599 1.000 16.72065 71 SER C O 1
ATOM 3361 N N . MET C 1 72 ? -44.77867 10.66955 47.32183 1.000 19.64006 72 MET C N 1
ATOM 3362 C CA . MET C 1 72 ? -45.75443 10.61149 46.23867 1.000 20.18282 72 MET C CA 1
ATOM 3363 C C . MET C 1 72 ? -45.09383 10.90633 44.89992 1.000 19.86117 72 MET C C 1
ATOM 3364 O O . MET C 1 72 ? -45.45714 10.31650 43.87590 1.000 20.02670 72 MET C O 1
ATOM 3369 N N . VAL C 1 73 ? -44.11828 11.81931 44.89259 1.000 19.51078 73 VAL C N 1
ATOM 3370 C CA . VAL C 1 73 ? -43.38615 12.13273 43.66845 1.000 19.38216 73 VAL C CA 1
ATOM 3371 C C . VAL C 1 73 ? -42.63574 10.90365 43.17260 1.000 17.71083 73 VAL C C 1
ATOM 3372 O O . VAL C 1 73 ? -42.69328 10.55475 41.98763 1.000 21.41090 73 VAL C O 1
ATOM 3376 N N . ALA C 1 74 ? -41.91890 10.22971 44.07631 1.000 19.94267 74 ALA C N 1
ATOM 3377 C CA . ALA C 1 74 ? -41.15473 9.04737 43.69013 1.000 20.01207 74 ALA C CA 1
ATOM 3378 C C . ALA C 1 74 ? -42.05558 7.98826 43.07017 1.000 20.29388 74 ALA C C 1
ATOM 3379 O O . ALA C 1 74 ? -41.70786 7.38825 42.04727 1.000 20.67040 74 ALA C O 1
ATOM 3381 N N . ALA C 1 75 ? -43.22359 7.75344 43.66873 1.000 20.38926 75 ALA C N 1
ATOM 3382 C CA . ALA C 1 75 ? -44.16690 6.80220 43.09395 1.000 20.54194 75 ALA C CA 1
ATOM 3383 C C . ALA C 1 75 ? -44.70533 7.30010 41.75945 1.000 21.20939 75 ALA C C 1
ATOM 3384 O O . ALA C 1 75 ? -44.82654 6.52338 40.80520 1.000 21.16569 75 ALA C O 1
ATOM 3386 N N . LEU C 1 76 ? -45.02450 8.59563 41.67195 1.000 21.86190 76 LEU C N 1
ATOM 3387 C CA . LEU C 1 76 ? -45.59341 9.14205 40.44351 1.000 22.47472 76 LEU C CA 1
ATOM 3388 C C . LEU C 1 76 ? -44.60297 9.09379 39.28832 1.000 22.84969 76 LEU C C 1
ATOM 3389 O O . LEU C 1 76 ? -45.01624 9.04182 38.12398 1.000 22.62933 76 LEU C O 1
ATOM 3394 N N . LYS C 1 77 ? -43.30150 9.11019 39.58719 1.000 23.71906 77 LYS C N 1
ATOM 3395 C CA . LYS C 1 77 ? -42.28677 9.01079 38.54480 1.000 24.93994 77 LYS C CA 1
ATOM 3396 C C . LYS C 1 77 ? -42.06470 7.56673 38.12102 1.000 24.97918 77 LYS C C 1
ATOM 3397 O O . LYS C 1 77 ? -41.91950 7.28336 36.92714 1.000 25.31069 77 LYS C O 1
ATOM 3403 N N . PHE C 1 78 ? -42.02329 6.64694 39.08568 1.000 24.92254 78 PHE C N 1
ATOM 3404 C CA . PHE C 1 78 ? -41.96737 5.22783 38.75612 1.000 24.42590 78 PHE C CA 1
ATOM 3405 C C . PHE C 1 78 ? -43.19821 4.80346 37.96824 1.000 24.11912 78 PHE C C 1
ATOM 3406 O O . PHE C 1 78 ? -43.10649 3.97091 37.05917 1.000 24.16056 78 PHE C O 1
ATOM 3414 N N . GLN C 1 79 ? -44.36101 5.37101 38.30286 1.000 23.84674 79 GLN C N 1
ATOM 3415 C CA . GLN C 1 79 ? -45.59092 5.03440 37.59292 1.000 23.59091 79 GLN C CA 1
ATOM 3416 C C . GLN C 1 79 ? -45.54652 5.50956 36.14447 1.000 23.51505 79 GLN C C 1
ATOM 3417 O O . GLN C 1 79 ? -46.05070 4.82456 35.24714 1.000 23.14979 79 GLN C O 1
ATOM 3423 N N . TRP C 1 80 ? -44.94984 6.67903 35.89599 1.000 23.77880 80 TRP C N 1
ATOM 3424 C CA . TRP C 1 80 ? -44.84277 7.18104 34.52886 1.000 24.10590 80 TRP C CA 1
ATOM 3425 C C . TRP C 1 80 ? -43.88431 6.32763 33.70720 1.000 24.79173 80 TRP C C 1
ATOM 3426 O O . TRP C 1 80 ? -44.19224 5.94913 32.57025 1.000 25.02345 80 TRP C O 1
ATOM 3437 N N . ALA C 1 81 ? -42.71406 6.01138 34.27116 1.000 25.02316 81 ALA C N 1
ATOM 3438 C CA . ALA C 1 81 ? -41.74348 5.18899 33.55675 1.000 25.31455 81 ALA C CA 1
ATOM 3439 C C . ALA C 1 81 ? -42.28663 3.79412 33.27238 1.000 25.58372 81 ALA C C 1
ATOM 3440 O O . ALA C 1 81 ? -41.90428 3.17198 32.27368 1.000 25.97471 81 ALA C O 1
ATOM 3442 N N . LEU C 1 82 ? -43.17376 3.28582 34.13188 1.000 25.35419 82 LEU C N 1
ATOM 3443 C CA . LEU C 1 82 ? -43.77005 1.97398 33.90009 1.000 24.90253 82 LEU C CA 1
ATOM 3444 C C . LEU C 1 82 ? -44.90766 2.04075 32.88759 1.000 24.60542 82 LEU C C 1
ATOM 3445 O O . LEU C 1 82 ? -45.09992 1.09473 32.11503 1.000 24.18963 82 LEU C O 1
ATOM 3450 N N . THR C 1 83 ? -45.65223 3.14903 32.86079 1.000 24.58059 83 THR C N 1
ATOM 3451 C CA . THR C 1 83 ? -46.71701 3.30689 31.87673 1.000 24.25364 83 THR C CA 1
ATOM 3452 C C . THR C 1 83 ? -46.16837 3.61978 30.49187 1.000 24.33442 83 THR C C 1
ATOM 3453 O O . THR C 1 83 ? -46.77191 3.23084 29.48596 1.000 23.78225 83 THR C O 1
ATOM 3457 N N . ASN C 1 84 ? -45.03251 4.31467 30.41760 1.000 27.84509 84 ASN C N 1
ATOM 3458 C CA . ASN C 1 84 ? -44.46509 4.79379 29.15942 1.000 29.42757 84 ASN C CA 1
ATOM 3459 C C . ASN C 1 84 ? -43.06136 4.22464 28.98179 1.000 30.49865 84 ASN C C 1
ATOM 3460 O O . ASN C 1 84 ? -42.07108 4.96623 29.02482 1.000 21.53647 84 ASN C O 1
ATOM 3465 N N . PRO C 1 85 ? -42.94152 2.90989 28.76390 1.000 31.19714 85 PRO C N 1
ATOM 3466 C CA . PRO C 1 85 ? -41.60139 2.31180 28.65987 1.000 31.58236 85 PRO C CA 1
ATOM 3467 C C . PRO C 1 85 ? -40.83468 2.78858 27.44566 1.000 33.30269 85 PRO C C 1
ATOM 3468 O O . PRO C 1 85 ? -39.59981 2.84417 27.48703 1.000 32.70046 85 PRO C O 1
ATOM 3472 N N . HIS C 1 86 ? -41.53454 3.12830 26.36355 1.000 35.85690 86 HIS C N 1
ATOM 3473 C CA . HIS C 1 86 ? -40.90050 3.58414 25.13611 1.000 36.64276 86 HIS C CA 1
ATOM 3474 C C . HIS C 1 86 ? -40.36374 5.00408 25.24073 1.000 35.86691 86 HIS C C 1
ATOM 3475 O O . HIS C 1 86 ? -39.56759 5.40787 24.38739 1.000 36.44717 86 HIS C O 1
ATOM 3482 N N . LEU C 1 87 ? -40.77894 5.76812 26.25320 1.000 35.21854 87 LEU C N 1
ATOM 3483 C CA . LEU C 1 87 ? -40.25865 7.10895 26.47339 1.000 34.95685 87 LEU C CA 1
ATOM 3484 C C . LEU C 1 87 ? -39.26352 7.19686 27.61987 1.000 32.52502 87 LEU C C 1
ATOM 3485 O O . LEU C 1 87 ? -38.46231 8.13505 27.64731 1.000 32.64139 87 LEU C O 1
ATOM 3490 N N . SER C 1 88 ? -39.29262 6.25341 28.55726 1.000 30.16012 88 SER C N 1
ATOM 3491 C CA . SER C 1 88 ? -38.41742 6.31167 29.72040 1.000 28.69042 88 SER C CA 1
ATOM 3492 C C . SER C 1 88 ? -36.98117 6.01975 29.30708 1.000 29.27224 88 SER C C 1
ATOM 3493 O O . SER C 1 88 ? -36.67496 4.92616 28.82258 1.000 28.93474 88 SER C O 1
ATOM 3496 N N . VAL C 1 89 ? -36.10673 7.00459 29.47739 1.000 30.47485 89 VAL C N 1
ATOM 3497 C CA . VAL C 1 89 ? -34.68346 6.86040 29.19768 1.000 31.68792 89 VAL C CA 1
ATOM 3498 C C . VAL C 1 89 ? -33.98119 6.55457 30.51287 1.000 31.79728 89 VAL C C 1
ATOM 3499 O O . VAL C 1 89 ? -33.96667 7.38906 31.42532 1.000 31.67598 89 VAL C O 1
ATOM 3503 N N . HIS C 1 90 ? -33.40143 5.35859 30.61125 1.000 32.42286 90 HIS C N 1
ATOM 3504 C CA . HIS C 1 90 ? -32.80518 4.87526 31.84972 1.000 33.08012 90 HIS C CA 1
ATOM 3505 C C . HIS C 1 90 ? -31.32709 5.22100 31.99261 1.000 34.46906 90 HIS C C 1
ATOM 3506 O O . HIS C 1 90 ? -30.73801 4.92619 33.03813 1.000 33.48570 90 HIS C O 1
ATOM 3513 N N . ILE C 1 91 ? -30.71088 5.80954 30.97762 1.000 37.34473 91 ILE C N 1
ATOM 3514 C CA . ILE C 1 91 ? -29.39585 6.42808 31.15576 1.000 40.22957 91 ILE C CA 1
ATOM 3515 C C . ILE C 1 91 ? -29.59952 7.80421 31.78266 1.000 43.56580 91 ILE C C 1
ATOM 3516 O O . ILE C 1 91 ? -30.40557 8.59219 31.26202 1.000 44.24304 91 ILE C O 1
ATOM 3521 N N . PRO C 1 92 ? -28.92853 8.11586 32.90966 1.000 46.18132 92 PRO C N 1
ATOM 3522 C CA . PRO C 1 92 ? -29.07561 9.44398 33.52770 1.000 48.33075 92 PRO C CA 1
ATOM 3523 C C . PRO C 1 92 ? -28.99974 10.56437 32.50408 1.000 51.36738 92 PRO C C 1
ATOM 3524 O O . PRO C 1 92 ? -28.01428 10.67473 31.76838 1.000 52.07004 92 PRO C O 1
ATOM 3528 N N . SER C 1 93 ? -30.04525 11.38459 32.43095 1.000 53.68064 93 SER C N 1
ATOM 3529 C CA . SER C 1 93 ? -30.20682 12.31507 31.32476 1.000 56.95655 93 SER C CA 1
ATOM 3530 C C . SER C 1 93 ? -30.58487 13.70037 31.82320 1.000 60.71145 93 SER C C 1
ATOM 3531 O O . SER C 1 93 ? -31.35522 13.84234 32.77727 1.000 58.95045 93 SER C O 1
ATOM 3534 N N . ALA C 1 94 ? -30.02522 14.71648 31.17091 1.000 64.92317 94 ALA C N 1
ATOM 3535 C CA . ALA C 1 94 ? -30.55914 16.07294 31.23278 1.000 67.93513 94 ALA C CA 1
ATOM 3536 C C . ALA C 1 94 ? -31.75624 16.11151 30.29406 1.000 70.52222 94 ALA C C 1
ATOM 3537 O O . ALA C 1 94 ? -31.59928 16.22523 29.07666 1.000 71.77420 94 ALA C O 1
ATOM 3539 N N . SER C 1 95 ? -32.95997 15.99130 30.85098 1.000 71.47640 95 SER C N 1
ATOM 3540 C CA . SER C 1 95 ? -34.16904 15.85094 30.04846 1.000 73.26711 95 SER C CA 1
ATOM 3541 C C . SER C 1 95 ? -35.27406 16.72329 30.62330 1.000 75.48281 95 SER C C 1
ATOM 3542 O O . SER C 1 95 ? -35.50635 16.71687 31.83650 1.000 75.15272 95 SER C O 1
ATOM 3545 N N . ARG C 1 96 ? -35.95208 17.46016 29.74504 1.000 78.05792 96 ARG C N 1
ATOM 3546 C CA . ARG C 1 96 ? -37.03691 18.36280 30.12619 1.000 80.19298 96 ARG C CA 1
ATOM 3547 C C . ARG C 1 96 ? -36.57377 19.38656 31.16184 1.000 81.42637 96 ARG C C 1
ATOM 3548 O O . ARG C 1 96 ? -37.08804 20.50493 31.22391 1.000 83.33697 96 ARG C O 1
ATOM 3556 N N . PRO C 1 109 ? -57.30685 8.84743 27.31597 1.000 73.27198 109 PRO C N 1
ATOM 3557 C CA . PRO C 1 109 ? -57.09139 7.71588 28.22378 1.000 71.57879 109 PRO C CA 1
ATOM 3558 C C . PRO C 1 109 ? -55.63257 7.28045 28.27837 1.000 68.36901 109 PRO C C 1
ATOM 3559 O O . PRO C 1 109 ? -54.75854 7.96398 27.74450 1.000 68.89005 109 PRO C O 1
ATOM 3563 N N . GLN C 1 110 ? -55.38031 6.14954 28.92828 1.000 62.91195 110 GLN C N 1
ATOM 3564 C CA . GLN C 1 110 ? -54.06090 5.53531 28.96000 1.000 57.49984 110 GLN C CA 1
ATOM 3565 C C . GLN C 1 110 ? -54.00495 4.43514 27.91069 1.000 53.26362 110 GLN C C 1
ATOM 3566 O O . GLN C 1 110 ? -54.94339 3.64040 27.79262 1.000 52.91411 110 GLN C O 1
ATOM 3572 N N . ARG C 1 111 ? -52.92004 4.39253 27.14569 1.000 49.80245 111 ARG C N 1
ATOM 3573 C CA . ARG C 1 111 ? -52.73353 3.28142 26.22416 1.000 46.63230 111 ARG C CA 1
ATOM 3574 C C . ARG C 1 111 ? -52.32835 2.04877 27.02029 1.000 44.52360 111 ARG C C 1
ATOM 3575 O O . ARG C 1 111 ? -51.29638 2.07600 27.70182 1.000 43.88061 111 ARG C O 1
ATOM 3583 N N . PRO C 1 112 ? -53.10066 0.96809 26.97686 1.000 42.96317 112 PRO C N 1
ATOM 3584 C CA . PRO C 1 112 ? -52.80324 -0.19554 27.80937 1.000 40.23294 112 PRO C CA 1
ATOM 3585 C C . PRO C 1 112 ? -51.48564 -0.82900 27.40781 1.000 36.82022 112 PRO C C 1
ATOM 3586 O O . PRO C 1 112 ? -51.02283 -0.66208 26.26942 1.000 36.18238 112 PRO C O 1
ATOM 3590 N N . PRO C 1 113 ? -50.84107 -1.54670 28.32206 1.000 34.42789 113 PRO C N 1
ATOM 3591 C CA . PRO C 1 113 ? -49.63781 -2.29475 27.95376 1.000 32.67606 113 PRO C CA 1
ATOM 3592 C C . PRO C 1 113 ? -49.93544 -3.34430 26.89479 1.000 31.65240 113 PRO C C 1
ATOM 3593 O O . PRO C 1 113 ? -51.07115 -3.78958 26.71450 1.000 32.02709 113 PRO C O 1
ATOM 3597 N N . ARG C 1 114 ? -48.87672 -3.73881 26.18733 1.000 30.91325 114 ARG C N 1
ATOM 3598 C CA . ARG C 1 114 ? -49.00851 -4.73907 25.13431 1.000 29.89172 114 ARG C CA 1
ATOM 3599 C C . ARG C 1 114 ? -49.41036 -6.09698 25.70027 1.000 28.89421 114 ARG C C 1
ATOM 3600 O O . ARG C 1 114 ? -50.26436 -6.78639 25.12939 1.000 28.98620 114 ARG C O 1
ATOM 3608 N N . SER C 1 115 ? -48.81392 -6.49467 26.82066 1.000 28.08638 115 SER C N 1
ATOM 3609 C CA . SER C 1 115 ? -49.02112 -7.82952 27.36224 1.000 27.64181 115 SER C CA 1
ATOM 3610 C C . SER C 1 115 ? -48.56472 -7.83909 28.81336 1.000 27.09252 115 SER C C 1
ATOM 3611 O O . SER C 1 115 ? -47.92256 -6.89988 29.29061 1.000 27.14378 115 SER C O 1
ATOM 3614 N N . LEU C 1 116 ? -48.90960 -8.92260 29.51536 1.000 26.19103 116 LEU C N 1
ATOM 3615 C CA . LEU C 1 116 ? -48.38139 -9.12197 30.86010 1.000 24.83630 116 LEU C CA 1
ATOM 3616 C C . LEU C 1 116 ? -46.87867 -9.36630 30.83305 1.000 24.24284 116 LEU C C 1
ATOM 3617 O O . LEU C 1 116 ? -46.16789 -8.96684 31.76292 1.000 24.16089 116 LEU C O 1
ATOM 3622 N N . ALA C 1 117 ? -46.37761 -10.00839 29.77551 1.000 23.94130 117 ALA C N 1
ATOM 3623 C CA . ALA C 1 117 ? -44.94820 -10.27780 29.68260 1.000 23.78487 117 ALA C CA 1
ATOM 3624 C C . ALA C 1 117 ? -44.14369 -8.99801 29.48897 1.000 23.79197 117 ALA C C 1
ATOM 3625 O O . ALA C 1 117 ? -42.97312 -8.93918 29.88413 1.000 23.69546 117 ALA C O 1
ATOM 3627 N N . SER C 1 118 ? -44.73947 -7.96946 28.88209 1.000 24.00832 118 SER C N 1
ATOM 3628 C CA . SER C 1 118 ? -44.00716 -6.72214 28.70061 1.000 24.60750 118 SER C CA 1
ATOM 3629 C C . SER C 1 118 ? -43.99575 -5.89512 29.98159 1.000 25.79229 118 SER C C 1
ATOM 3630 O O . SER C 1 118 ? -43.00089 -5.22343 30.27670 1.000 26.18456 118 SER C O 1
ATOM 3633 N N . VAL C 1 119 ? -45.08816 -5.93360 30.75237 1.000 26.16616 119 VAL C N 1
ATOM 3634 C CA . VAL C 1 119 ? -45.11686 -5.25660 32.04803 1.000 25.55877 119 VAL C CA 1
ATOM 3635 C C . VAL C 1 119 ? -44.05384 -5.83668 32.97212 1.000 25.20922 119 VAL C C 1
ATOM 3636 O O . VAL C 1 119 ? -43.33976 -5.10204 33.66507 1.000 25.71239 119 VAL C O 1
ATOM 3640 N N . VAL C 1 120 ? -43.92643 -7.16371 32.98732 1.000 23.98845 120 VAL C N 1
ATOM 3641 C CA . VAL C 1 120 ? -42.96249 -7.81724 33.86566 1.000 22.69988 120 VAL C CA 1
ATOM 3642 C C . VAL C 1 120 ? -41.53757 -7.46626 33.45541 1.000 22.17733 120 VAL C C 1
ATOM 3643 O O . VAL C 1 120 ? -40.68919 -7.16398 34.30472 1.000 22.23739 120 VAL C O 1
ATOM 3647 N N . ALA C 1 121 ? -41.25608 -7.48399 32.15019 1.000 21.69987 121 ALA C N 1
ATOM 3648 C CA . ALA C 1 121 ? -39.91284 -7.16785 31.67706 1.000 18.23797 121 ALA C CA 1
ATOM 3649 C C . ALA C 1 121 ? -39.54614 -5.71868 31.97277 1.000 29.96188 121 ALA C C 1
ATOM 3650 O O . ALA C 1 121 ? -38.40272 -5.42186 32.33953 1.000 18.25276 121 ALA C O 1
ATOM 3652 N N . ASN C 1 122 ? -40.50365 -4.80087 31.81858 1.000 30.97069 122 ASN C N 1
ATOM 3653 C CA . ASN C 1 122 ? -40.23811 -3.39597 32.10193 1.000 30.50633 122 ASN C CA 1
ATOM 3654 C C . ASN C 1 122 ? -40.20414 -3.11502 33.59609 1.000 29.63397 122 ASN C C 1
ATOM 3655 O O . ASN C 1 122 ? -39.44801 -2.24326 34.03919 1.000 29.62973 122 ASN C O 1
ATOM 3660 N N . LEU C 1 123 ? -41.01056 -3.82828 34.38542 1.000 28.19386 123 LEU C N 1
ATOM 3661 C CA . LEU C 1 123 ? -40.88506 -3.71931 35.83419 1.000 26.36326 123 LEU C CA 1
ATOM 3662 C C . LEU C 1 123 ? -39.54291 -4.26551 36.29576 1.000 24.85203 123 LEU C C 1
ATOM 3663 O O . LEU C 1 123 ? -38.86209 -3.65026 37.12362 1.000 24.20740 123 LEU C O 1
ATOM 3668 N N . HIS C 1 124 ? -39.14169 -5.41909 35.75875 1.000 24.13160 124 HIS C N 1
ATOM 3669 C CA . HIS C 1 124 ? -37.82168 -5.95542 36.06562 1.000 23.40577 124 HIS C CA 1
ATOM 3670 C C . HIS C 1 124 ? -36.72431 -4.97589 35.66364 1.000 23.16347 124 HIS C C 1
ATOM 3671 O O . HIS C 1 124 ? -35.72788 -4.82549 36.37858 1.000 23.40607 124 HIS C O 1
ATOM 3678 N N . LEU C 1 125 ? -36.89262 -4.29084 34.52778 1.000 22.53763 125 LEU C N 1
ATOM 3679 C CA . LEU C 1 125 ? -35.90394 -3.29701 34.11675 1.000 22.26934 125 LEU C CA 1
ATOM 3680 C C . LEU C 1 125 ? -35.87073 -2.11476 35.07957 1.000 21.88535 125 LEU C C 1
ATOM 3681 O O . LEU C 1 125 ? -34.79030 -1.66930 35.48515 1.000 21.85052 125 LEU C O 1
ATOM 3686 N N . LEU C 1 126 ? -37.04697 -1.60606 35.46698 1.000 21.55252 126 LEU C N 1
ATOM 3687 C CA . LEU C 1 126 ? -37.12271 -0.38051 36.25892 1.000 21.48766 126 LEU C CA 1
ATOM 3688 C C . LEU C 1 126 ? -36.47993 -0.53865 37.62940 1.000 21.37245 126 LEU C C 1
ATOM 3689 O O . LEU C 1 126 ? -35.90472 0.41934 38.15751 1.000 21.66412 126 LEU C O 1
ATOM 3694 N N . LEU C 1 127 ? -36.56841 -1.72598 38.22010 1.000 20.81593 127 LEU C N 1
ATOM 3695 C CA . LEU C 1 127 ? -35.99952 -1.96728 39.53794 1.000 20.11705 127 LEU C CA 1
ATOM 3696 C C . LEU C 1 127 ? -34.48080 -2.07349 39.52002 1.000 20.35540 127 LEU C C 1
ATOM 3697 O O . LEU C 1 127 ? -33.87991 -2.19581 40.59298 1.000 20.28340 127 LEU C O 1
ATOM 3702 N N . ARG C 1 128 ? -33.85085 -2.03036 38.34038 1.000 20.95828 128 ARG C N 1
ATOM 3703 C CA . ARG C 1 128 ? -32.40193 -2.11036 38.21524 1.000 21.44163 128 ARG C CA 1
ATOM 3704 C C . ARG C 1 128 ? -31.75523 -0.85304 37.65480 1.000 22.63540 128 ARG C C 1
ATOM 3705 O O . ARG C 1 128 ? -30.53250 -0.70913 37.76894 1.000 23.11206 128 ARG C O 1
ATOM 3713 N N . VAL C 1 129 ? -32.52168 0.05169 37.05511 1.000 23.24416 129 VAL C N 1
ATOM 3714 C CA . VAL C 1 129 ? -31.95544 1.23869 36.41891 1.000 24.03625 129 VAL C CA 1
ATOM 3715 C C . VAL C 1 129 ? -31.51480 2.21892 37.50123 1.000 24.35830 129 VAL C C 1
ATOM 3716 O O . VAL C 1 129 ? -32.08427 2.21928 38.60262 1.000 23.84578 129 VAL C O 1
ATOM 3720 N N . PRO C 1 130 ? -30.50802 3.05953 37.23873 1.000 25.32494 130 PRO C N 1
ATOM 3721 C CA . PRO C 1 130 ? -29.95100 3.90306 38.31251 1.000 25.61786 130 PRO C CA 1
ATOM 3722 C C . PRO C 1 130 ? -30.95393 4.84132 38.95923 1.000 26.07448 130 PRO C C 1
ATOM 3723 O O . PRO C 1 130 ? -30.78276 5.18864 40.13417 1.000 26.10224 130 PRO C O 1
ATOM 3727 N N . SER C 1 131 ? -31.98630 5.27327 38.22991 1.000 26.60162 131 SER C N 1
ATOM 3728 C CA . SER C 1 131 ? -32.96308 6.19877 38.79856 1.000 26.66401 131 SER C CA 1
ATOM 3729 C C . SER C 1 131 ? -33.64882 5.60260 40.02136 1.000 26.14082 131 SER C C 1
ATOM 3730 O O . SER C 1 131 ? -33.87594 6.29961 41.01688 1.000 26.31173 131 SER C O 1
ATOM 3733 N N . PHE C 1 132 ? -33.97755 4.31139 39.96814 1.000 25.49334 132 PHE C N 1
ATOM 3734 C CA . PHE C 1 132 ? -34.77695 3.66228 40.99920 1.000 24.56446 132 PHE C CA 1
ATOM 3735 C C . PHE C 1 132 ? -34.04484 2.52376 41.69706 1.000 23.95336 132 PHE C C 1
ATOM 3736 O O . PHE C 1 132 ? -34.65619 1.82053 42.50872 1.000 23.86750 132 PHE C O 1
ATOM 3744 N N . ALA C 1 133 ? -32.75739 2.32323 41.41080 1.000 23.80914 133 ALA C N 1
ATOM 3745 C CA . ALA C 1 133 ? -32.07506 1.12102 41.88248 1.000 23.71883 133 ALA C CA 1
ATOM 3746 C C . ALA C 1 133 ? -31.99917 1.05393 43.40387 1.000 23.02986 133 ALA C C 1
ATOM 3747 O O . ALA C 1 133 ? -32.07099 -0.03806 43.97751 1.000 22.70527 133 ALA C O 1
ATOM 3749 N N . ARG C 1 134 ? -31.86652 2.19497 44.07695 1.000 22.98750 134 ARG C N 1
ATOM 3750 C CA . ARG C 1 134 ? -31.60929 2.21051 45.51110 1.000 23.08526 134 ARG C CA 1
ATOM 3751 C C . ARG C 1 134 ? -32.81494 2.64423 46.33947 1.000 22.55231 134 ARG C C 1
ATOM 3752 O O . ARG C 1 134 ? -32.66468 2.91428 47.53672 1.000 22.59327 134 ARG C O 1
ATOM 3760 N N . TRP C 1 135 ? -34.00304 2.70316 45.74435 1.000 21.80193 135 TRP C N 1
ATOM 3761 C CA . TRP C 1 135 ? -35.18745 3.07234 46.49925 1.000 20.75359 135 TRP C CA 1
ATOM 3762 C C . TRP C 1 135 ? -35.60146 1.93054 47.42812 1.000 20.75312 135 TRP C C 1
ATOM 3763 O O . TRP C 1 135 ? -35.45060 0.75519 47.08508 1.000 21.08958 135 TRP C O 1
ATOM 3774 N N . PRO C 1 136 ? -36.13286 2.24797 48.61445 1.000 20.53700 136 PRO C N 1
ATOM 3775 C CA . PRO C 1 136 ? -36.50225 1.19717 49.58348 1.000 20.21718 136 PRO C CA 1
ATOM 3776 C C . PRO C 1 136 ? -37.80341 0.49005 49.21333 1.000 19.96479 136 PRO C C 1
ATOM 3777 O O . PRO C 1 136 ? -38.78464 0.49425 49.96128 1.000 19.73726 136 PRO C O 1
ATOM 3781 N N . LEU C 1 137 ? -37.80882 -0.14504 48.04436 1.000 20.12971 137 LEU C N 1
ATOM 3782 C CA . LEU C 1 137 ? -39.02879 -0.68532 47.46744 1.000 19.93181 137 LEU C CA 1
ATOM 3783 C C . LEU C 1 137 ? -39.21108 -2.15956 47.81951 1.000 19.17193 137 LEU C C 1
ATOM 3784 O O . LEU C 1 137 ? -38.37733 -2.78886 48.47604 1.000 19.04453 137 LEU C O 1
ATOM 3789 N N . ARG C 1 138 ? -40.32796 -2.71462 47.35650 1.000 19.10685 138 ARG C N 1
ATOM 3790 C CA . ARG C 1 138 ? -40.66393 -4.11240 47.58056 1.000 19.12010 138 ARG C CA 1
ATOM 3791 C C . ARG C 1 138 ? -41.77058 -4.48847 46.61017 1.000 18.92234 138 ARG C C 1
ATOM 3792 O O . ARG C 1 138 ? -42.73098 -3.73305 46.44411 1.000 18.88611 138 ARG C O 1
ATOM 3800 N N . VAL C 1 139 ? -41.63161 -5.63849 45.96928 1.000 19.05677 139 VAL C N 1
ATOM 3801 C CA . VAL C 1 139 ? -42.60100 -6.11267 44.98838 1.000 18.93236 139 VAL C CA 1
ATOM 3802 C C . VAL C 1 139 ? -43.49917 -7.14580 45.64792 1.000 18.96600 139 VAL C C 1
ATOM 3803 O O . VAL C 1 139 ? -43.02774 -8.00536 46.40408 1.000 19.14160 139 VAL C O 1
ATOM 3807 N N . HIS C 1 140 ? -44.79684 -7.06118 45.36323 1.000 18.64155 140 HIS C N 1
ATOM 3808 C CA . HIS C 1 140 ? -45.78687 -8.00453 45.86131 1.000 18.11605 140 HIS C CA 1
ATOM 3809 C C . HIS C 1 140 ? -46.50866 -8.64166 44.68044 1.000 18.00191 140 HIS C C 1
ATOM 3810 O O . HIS C 1 140 ? -46.83434 -7.95960 43.70237 1.000 17.78171 140 HIS C O 1
ATOM 3817 N N . PHE C 1 141 ? -46.75429 -9.94905 44.77018 1.000 17.98180 141 PHE C N 1
ATOM 3818 C CA . PHE C 1 141 ? -47.48543 -10.68992 43.74939 1.000 17.07723 141 PHE C CA 1
ATOM 3819 C C . PHE C 1 141 ? -48.67565 -11.39456 44.38751 1.000 20.25050 141 PHE C C 1
ATOM 3820 O O . PHE C 1 141 ? -48.51418 -12.12829 45.36774 1.000 20.67699 141 PHE C O 1
ATOM 3828 N N . PHE C 1 142 ? -49.86755 -11.17129 43.83091 1.000 20.03972 142 PHE C N 1
ATOM 3829 C CA . PHE C 1 142 ? -51.11178 -11.61697 44.44156 1.000 20.30553 142 PHE C CA 1
ATOM 3830 C C . PHE C 1 142 ? -51.82515 -12.70382 43.64799 1.000 20.89363 142 PHE C C 1
ATOM 3831 O O . PHE C 1 142 ? -52.85218 -13.21611 44.11422 1.000 21.10455 142 PHE C O 1
ATOM 3839 N N . ARG C 1 143 ? -51.31754 -13.06743 42.46712 1.000 21.01174 143 ARG C N 1
ATOM 3840 C CA . ARG C 1 143 ? -51.87657 -14.14336 41.66022 1.000 21.87126 143 ARG C CA 1
ATOM 3841 C C . ARG C 1 143 ? -50.75350 -15.05081 41.17765 1.000 21.68907 143 ARG C C 1
ATOM 3842 O O . ARG C 1 143 ? -49.65118 -14.58204 40.87811 1.000 21.05984 143 ARG C O 1
ATOM 3850 N N . ARG C 1 144 ? -51.04134 -16.35582 41.10800 1.000 25.36975 144 ARG C N 1
ATOM 3851 C CA . ARG C 1 144 ? -50.00525 -17.34042 40.79882 1.000 25.44199 144 ARG C CA 1
ATOM 3852 C C . ARG C 1 144 ? -49.48460 -17.18544 39.37350 1.000 24.84497 144 ARG C C 1
ATOM 3853 O O . ARG C 1 144 ? -48.27128 -17.25818 39.14195 1.000 24.58147 144 ARG C O 1
ATOM 3861 N N . ASP C 1 145 ? -50.38161 -16.98008 38.40328 1.000 24.73732 145 ASP C N 1
ATOM 3862 C CA . ASP C 1 145 ? -49.94797 -16.94052 37.00968 1.000 24.49087 145 ASP C CA 1
ATOM 3863 C C . ASP C 1 145 ? -49.17358 -15.66622 36.69176 1.000 24.14390 145 ASP C C 1
ATOM 3864 O O . ASP C 1 145 ? -48.28055 -15.68508 35.83613 1.000 24.23984 145 ASP C O 1
ATOM 3869 N N . VAL C 1 146 ? -49.48692 -14.55836 37.36582 1.000 23.99027 146 VAL C N 1
ATOM 3870 C CA . VAL C 1 146 ? -48.69782 -13.34297 37.18899 1.000 19.46246 146 VAL C CA 1
ATOM 3871 C C . VAL C 1 146 ? -47.31160 -13.51415 37.80365 1.000 21.83721 146 VAL C C 1
ATOM 3872 O O . VAL C 1 146 ? -46.30068 -13.13072 37.20315 1.000 21.60008 146 VAL C O 1
ATOM 3876 N N . PHE C 1 147 ? -47.24059 -14.09803 39.00594 1.000 22.05277 147 PHE C N 1
ATOM 3877 C CA . PHE C 1 147 ? -45.94964 -14.39136 39.62701 1.000 21.73873 147 PHE C CA 1
ATOM 3878 C C . PHE C 1 147 ? -45.14594 -15.38764 38.80272 1.000 21.84823 147 PHE C C 1
ATOM 3879 O O . PHE C 1 147 ? -43.90967 -15.37100 38.83799 1.000 21.74725 147 PHE C O 1
ATOM 3887 N N . ALA C 1 148 ? -45.82793 -16.26056 38.05851 1.000 22.21776 148 ALA C N 1
ATOM 3888 C CA . ALA C 1 148 ? -45.13147 -17.23309 37.22399 1.000 22.49849 148 ALA C CA 1
ATOM 3889 C C . ALA C 1 148 ? -44.41820 -16.54856 36.06625 1.000 22.37955 148 ALA C C 1
ATOM 3890 O O . ALA C 1 148 ? -43.25775 -16.85598 35.77179 1.000 22.83527 148 ALA C O 1
ATOM 3892 N N . ALA C 1 149 ? -45.10079 -15.61746 35.39468 1.000 22.24773 149 ALA C N 1
ATOM 3893 C CA . ALA C 1 149 ? -44.46958 -14.87220 34.30925 1.000 22.37838 149 ALA C CA 1
ATOM 3894 C C . ALA C 1 149 ? -43.28578 -14.06098 34.81681 1.000 22.64560 149 ALA C C 1
ATOM 3895 O O . ALA C 1 149 ? -42.28561 -13.89233 34.10915 1.000 23.04320 149 ALA C O 1
ATOM 3897 N N . TRP C 1 150 ? -43.38617 -13.54445 36.04150 1.000 22.53308 150 TRP C N 1
ATOM 3898 C CA . TRP C 1 150 ? -42.26890 -12.82707 36.64226 1.000 22.31247 150 TRP C CA 1
ATOM 3899 C C . TRP C 1 150 ? -41.06623 -13.74769 36.82704 1.000 22.92564 150 TRP C C 1
ATOM 3900 O O . TRP C 1 150 ? -39.95816 -13.44033 36.37085 1.000 23.21754 150 TRP C O 1
ATOM 3911 N N . GLU C 1 151 ? -41.27200 -14.89500 37.48322 1.000 23.40768 151 GLU C N 1
ATOM 3912 C CA . GLU C 1 151 ? -40.18083 -15.84402 37.68565 1.000 24.73055 151 GLU C CA 1
ATOM 3913 C C . GLU C 1 151 ? -39.61955 -16.34898 36.36237 1.000 25.01401 151 GLU C C 1
ATOM 3914 O O . GLU C 1 151 ? -38.41557 -16.61406 36.25611 1.000 25.38834 151 GLU C O 1
ATOM 3920 N N . LYS C 1 152 ? -40.47223 -16.48903 35.34678 1.000 24.77405 152 LYS C N 1
ATOM 3921 C CA . LYS C 1 152 ? -40.00115 -16.94382 34.04520 1.000 25.14350 152 LYS C CA 1
ATOM 3922 C C . LYS C 1 152 ? -39.04081 -15.93550 33.42812 1.000 25.61041 152 LYS C C 1
ATOM 3923 O O . LYS C 1 152 ? -38.02332 -16.31638 32.83714 1.000 26.60579 152 LYS C O 1
ATOM 3929 N N . TRP C 1 153 ? -39.33938 -14.64110 33.57080 1.000 24.89809 153 TRP C N 1
ATOM 3930 C CA . TRP C 1 153 ? -38.44652 -13.61094 33.04970 1.000 24.50247 153 TRP C CA 1
ATOM 3931 C C . TRP C 1 153 ? -37.17847 -13.49924 33.89090 1.000 24.64601 153 TRP C C 1
ATOM 3932 O O . TRP C 1 153 ? -36.07898 -13.35627 33.34390 1.000 24.96969 153 TRP C O 1
ATOM 3943 N N . CYS C 1 154 ? -37.30985 -13.56644 35.22211 1.000 24.49232 154 CYS C N 1
ATOM 3944 C CA . CYS C 1 154 ? -36.13979 -13.46776 36.09502 1.000 25.65240 154 CYS C CA 1
ATOM 3945 C C . CYS C 1 154 ? -35.13881 -14.58181 35.83202 1.000 27.48881 154 CYS C C 1
ATOM 3946 O O . CYS C 1 154 ? -33.92488 -14.37102 35.94173 1.000 28.09794 154 CYS C O 1
ATOM 3949 N N . ALA C 1 155 ? -35.62739 -15.78185 35.51342 1.000 28.82131 155 ALA C N 1
ATOM 3950 C CA . ALA C 1 155 ? -34.72433 -16.90470 35.30177 1.000 31.23303 155 ALA C CA 1
ATOM 3951 C C . ALA C 1 155 ? -33.97786 -16.77994 33.98400 1.000 34.34928 155 ALA C C 1
ATOM 3952 O O . ALA C 1 155 ? -32.82567 -17.21355 33.88332 1.000 35.79737 155 ALA C O 1
ATOM 3954 N N . ALA C 1 156 ? -34.60885 -16.19232 32.96842 1.000 36.14040 156 ALA C N 1
ATOM 3955 C CA . ALA C 1 156 ? -33.93804 -15.99154 31.69184 1.000 39.24455 156 ALA C CA 1
ATOM 3956 C C . ALA C 1 156 ? -32.94001 -14.84380 31.72847 1.000 42.85799 156 ALA C C 1
ATOM 3957 O O . ALA C 1 156 ? -32.01385 -14.82167 30.91165 1.000 43.96232 156 ALA C O 1
ATOM 3959 N N . ALA C 1 157 ? -33.10166 -13.90250 32.65363 1.000 45.18053 157 ALA C N 1
ATOM 3960 C CA . ALA C 1 157 ? -32.24815 -12.72633 32.70335 1.000 48.05078 157 ALA C CA 1
ATOM 3961 C C . ALA C 1 157 ? -30.89656 -13.06152 33.31971 1.000 50.47054 157 ALA C C 1
ATOM 3962 O O . ALA C 1 157 ? -30.78194 -13.93366 34.18383 1.000 49.50152 157 ALA C O 1
ATOM 3964 N N . SER C 1 158 ? -29.86451 -12.35327 32.86233 1.000 54.09982 158 SER C N 1
ATOM 3965 C CA . SER C 1 158 ? -28.51452 -12.54458 33.37790 1.000 58.57933 158 SER C CA 1
ATOM 3966 C C . SER C 1 158 ? -28.23605 -11.64795 34.57817 1.000 59.60613 158 SER C C 1
ATOM 3967 O O . SER C 1 158 ? -27.68757 -12.10657 35.58569 1.000 60.56215 158 SER C O 1
ATOM 3970 N N . GLU C 1 159 ? -28.60701 -10.37306 34.48256 1.000 57.66915 159 GLU C N 1
ATOM 3971 C CA . GLU C 1 159 ? -28.40524 -9.41878 35.56786 1.000 55.57503 159 GLU C CA 1
ATOM 3972 C C . GLU C 1 159 ? -29.49285 -9.63047 36.61713 1.000 52.57956 159 GLU C C 1
ATOM 3973 O O . GLU C 1 159 ? -30.67041 -9.35543 36.36593 1.000 50.87426 159 GLU C O 1
ATOM 3979 N N . ARG C 1 160 ? -29.10550 -10.12215 37.79184 1.000 51.78384 160 ARG C N 1
ATOM 3980 C CA . ARG C 1 160 ? -30.06796 -10.40675 38.84519 1.000 48.26260 160 ARG C CA 1
ATOM 3981 C C . ARG C 1 160 ? -30.49593 -9.12403 39.55706 1.000 44.70165 160 ARG C C 1
ATOM 3982 O O . ARG C 1 160 ? -29.90821 -8.05170 39.38862 1.000 44.59394 160 ARG C O 1
ATOM 3990 N N . LEU C 1 161 ? -31.54132 -9.25108 40.36756 1.000 41.89687 161 LEU C N 1
ATOM 3991 C CA . LEU C 1 161 ? -32.00079 -8.14838 41.19329 1.000 39.77419 161 LEU C CA 1
ATOM 3992 C C . LEU C 1 161 ? -31.19130 -8.07138 42.48124 1.000 39.28581 161 LEU C C 1
ATOM 3993 O O . LEU C 1 161 ? -30.60524 -9.05995 42.93502 1.000 40.45071 161 LEU C O 1
ATOM 3998 N N . ARG C 1 162 ? -31.15031 -6.87026 43.05445 1.000 37.35836 162 ARG C N 1
ATOM 3999 C CA . ARG C 1 162 ? -30.66369 -6.61412 44.40355 1.000 35.64148 162 ARG C CA 1
ATOM 4000 C C . ARG C 1 162 ? -31.15060 -7.70161 45.35286 1.000 34.90537 162 ARG C C 1
ATOM 4001 O O . ARG C 1 162 ? -32.35659 -7.98333 45.39919 1.000 34.03863 162 ARG C O 1
ATOM 4009 N N . PRO C 1 163 ? -30.26628 -8.33916 46.12128 1.000 35.36519 163 PRO C N 1
ATOM 4010 C CA . PRO C 1 163 ? -30.76233 -9.12298 47.26101 1.000 34.72383 163 PRO C CA 1
ATOM 4011 C C . PRO C 1 163 ? -31.53475 -8.26971 48.24974 1.000 32.88781 163 PRO C C 1
ATOM 4012 O O . PRO C 1 163 ? -32.42782 -8.77804 48.93647 1.000 32.06093 163 PRO C O 1
ATOM 4016 N N . SER C 1 164 ? -31.22000 -6.97200 48.32650 1.000 32.18468 164 SER C N 1
ATOM 4017 C CA . SER C 1 164 ? -31.93406 -6.07903 49.23101 1.000 31.51216 164 SER C CA 1
ATOM 4018 C C . SER C 1 164 ? -33.40858 -5.97685 48.85884 1.000 30.79322 164 SER C C 1
ATOM 4019 O O . SER C 1 164 ? -34.26767 -5.85543 49.74060 1.000 30.28223 164 SER C O 1
ATOM 4022 N N . LEU C 1 165 ? -33.72789 -6.04637 47.56863 1.000 31.19750 165 LEU C N 1
ATOM 4023 C CA . LEU C 1 165 ? -35.09515 -5.82784 47.09228 1.000 31.08608 165 LEU C CA 1
ATOM 4024 C C . LEU C 1 165 ? -35.93470 -7.07165 47.35781 1.000 32.03122 165 LEU C C 1
ATOM 4025 O O . LEU C 1 165 ? -35.92465 -8.02269 46.57359 1.000 33.34480 165 LEU C O 1
ATOM 4030 N N . ALA C 1 166 ? -36.69599 -7.05252 48.44711 1.000 31.09293 166 ALA C N 1
ATOM 4031 C CA . ALA C 1 166 ? -37.56879 -8.17226 48.76525 1.000 30.98977 166 ALA C CA 1
ATOM 4032 C C . ALA C 1 166 ? -38.71632 -8.26060 47.76654 1.000 20.57031 166 ALA C C 1
ATOM 4033 O O . ALA C 1 166 ? -39.35337 -7.25531 47.43545 1.000 21.12171 166 ALA C O 1
ATOM 4035 N N . VAL C 1 167 ? -38.97518 -9.47266 47.28380 1.000 23.81613 167 VAL C N 1
ATOM 4036 C CA . VAL C 1 167 ? -40.08830 -9.75863 46.38159 1.000 23.43172 167 VAL C CA 1
ATOM 4037 C C . VAL C 1 167 ? -40.96235 -10.78993 47.08222 1.000 23.50203 167 VAL C C 1
ATOM 4038 O O . VAL C 1 167 ? -40.54268 -11.93713 47.28034 1.000 21.33367 167 VAL C O 1
ATOM 4042 N N . VAL C 1 168 ? -42.17267 -10.38751 47.45970 1.000 22.95699 168 VAL C N 1
ATOM 4043 C CA . VAL C 1 168 ? -43.03429 -11.20133 48.30512 1.000 23.27862 168 VAL C CA 1
ATOM 4044 C C . VAL C 1 168 ? -44.30350 -11.57105 47.54692 1.000 23.25485 168 VAL C C 1
ATOM 4045 O O . VAL C 1 168 ? -44.68753 -10.93380 46.56382 1.000 22.49459 168 VAL C O 1
ATOM 4049 N N . THR C 1 169 ? -44.95888 -12.62466 48.02343 1.000 24.57837 169 THR C N 1
ATOM 4050 C CA . THR C 1 169 ? -46.20148 -13.10622 47.44264 1.000 25.31064 169 THR C CA 1
ATOM 4051 C C . THR C 1 169 ? -47.28189 -13.16671 48.51434 1.000 28.74465 169 THR C C 1
ATOM 4052 O O . THR C 1 169 ? -47.00457 -13.13867 49.71805 1.000 29.31980 169 THR C O 1
ATOM 4056 N N . ASP C 1 170 ? -48.52585 -13.24978 48.05308 1.000 31.33674 170 ASP C N 1
ATOM 4057 C CA . ASP C 1 170 ? -49.66901 -13.41513 48.93803 1.000 34.51263 170 ASP C CA 1
ATOM 4058 C C . ASP C 1 170 ? -50.83416 -13.97842 48.13851 1.000 38.25070 170 ASP C C 1
ATOM 4059 O O . ASP C 1 170 ? -51.72024 -13.23007 47.71553 1.000 39.20791 170 ASP C O 1
ATOM 4064 N N . PHE C 1 171 ? -50.83435 -15.28819 47.91326 1.000 40.67704 171 PHE C N 1
ATOM 4065 C CA . PHE C 1 171 ? -51.89365 -15.93384 47.15541 1.000 43.22480 171 PHE C CA 1
ATOM 4066 C C . PHE C 1 171 ? -53.03709 -16.32504 48.08089 1.000 47.10159 171 PHE C C 1
ATOM 4067 O O . PHE C 1 171 ? -52.83874 -16.57985 49.27019 1.000 49.15819 171 PHE C O 1
ATOM 4075 N N . GLU C 1 172 ? -54.24296 -16.36564 47.52244 1.000 49.26113 172 GLU C N 1
ATOM 4076 C CA . GLU C 1 172 ? -55.42482 -16.65426 48.32243 1.000 52.98366 172 GLU C CA 1
ATOM 4077 C C . GLU C 1 172 ? -55.46766 -18.12802 48.70765 1.000 55.65918 172 GLU C C 1
ATOM 4078 O O . GLU C 1 172 ? -55.37823 -19.01110 47.84829 1.000 54.72198 172 GLU C O 1
ATOM 4084 N N . GLY C 1 173 ? -55.60532 -18.39061 50.00663 1.000 59.46636 173 GLY C N 1
ATOM 4085 C CA . GLY C 1 173 ? -55.78546 -19.74548 50.49018 1.000 60.38145 173 GLY C CA 1
ATOM 4086 C C . GLY C 1 173 ? -54.73211 -20.22367 51.46880 1.000 60.18925 173 GLY C C 1
ATOM 4087 O O . GLY C 1 173 ? -53.63497 -19.66164 51.54133 1.000 59.72771 173 GLY C O 1
ATOM 4088 N N . GLY C 1 174 ? -55.06235 -21.26331 52.23120 1.000 62.56017 174 GLY C N 1
ATOM 4089 C CA . GLY C 1 174 ? -54.11582 -21.89497 53.13309 1.000 63.93126 174 GLY C CA 1
ATOM 4090 C C . GLY C 1 174 ? -53.98584 -21.23210 54.48990 1.000 65.28540 174 GLY C C 1
ATOM 4091 O O . GLY C 1 174 ? -52.99514 -21.43534 55.19380 1.000 65.95216 174 GLY C O 1
ATOM 4092 N N . CYS C 1 197 ? -58.26591 -12.16068 55.18673 1.000 57.84691 197 CYS C N 1
ATOM 4093 C CA . CYS C 1 197 ? -57.74949 -10.96743 54.52580 1.000 55.92296 197 CYS C CA 1
ATOM 4094 C C . CYS C 1 197 ? -56.39647 -11.24099 53.87730 1.000 52.03687 197 CYS C C 1
ATOM 4095 O O . CYS C 1 197 ? -55.43937 -11.62156 54.55151 1.000 52.23110 197 CYS C O 1
ATOM 4098 N N . TRP C 1 198 ? -56.32857 -11.04154 52.56212 1.000 48.59706 198 TRP C N 1
ATOM 4099 C CA . TRP C 1 198 ? -55.12658 -11.29905 51.78287 1.000 45.26415 198 TRP C CA 1
ATOM 4100 C C . TRP C 1 198 ? -55.01128 -10.24432 50.69136 1.000 42.99423 198 TRP C C 1
ATOM 4101 O O . TRP C 1 198 ? -55.90949 -9.42166 50.49366 1.000 43.48773 198 TRP C O 1
ATOM 4112 N N . GLY C 1 199 ? -53.89217 -10.28291 49.97074 1.000 40.74585 199 GLY C N 1
ATOM 4113 C CA . GLY C 1 199 ? -53.72325 -9.39303 48.83310 1.000 38.89290 199 GLY C CA 1
ATOM 4114 C C . GLY C 1 199 ? -53.57270 -7.94976 49.26815 1.000 37.98911 199 GLY C C 1
ATOM 4115 O O . GLY C 1 199 ? -52.95691 -7.64361 50.29430 1.000 38.92682 199 GLY C O 1
ATOM 4116 N N . ILE C 1 200 ? -54.14502 -7.04157 48.47418 1.000 35.95755 200 ILE C N 1
ATOM 4117 C CA . ILE C 1 200 ? -54.09615 -5.62852 48.82398 1.000 34.16350 200 ILE C CA 1
ATOM 4118 C C . ILE C 1 200 ? -54.88478 -5.34104 50.09353 1.000 34.64634 200 ILE C C 1
ATOM 4119 O O . ILE C 1 200 ? -54.64683 -4.32164 50.75265 1.000 34.62859 200 ILE C O 1
ATOM 4124 N N . HIS C 1 201 ? -55.81303 -6.22027 50.46239 1.000 35.14216 201 HIS C N 1
ATOM 4125 C CA . HIS C 1 201 ? -56.58969 -6.05361 51.68194 1.000 36.88219 201 HIS C CA 1
ATOM 4126 C C . HIS C 1 201 ? -55.84722 -6.53183 52.92290 1.000 36.97248 201 HIS C C 1
ATOM 4127 O O . HIS C 1 201 ? -56.36330 -6.37564 54.03560 1.000 37.48212 201 HIS C O 1
ATOM 4134 N N . ALA C 1 202 ? -54.65879 -7.10808 52.75710 1.000 36.50905 202 ALA C N 1
ATOM 4135 C CA . ALA C 1 202 ? -53.76683 -7.41676 53.86309 1.000 36.87564 202 ALA C CA 1
ATOM 4136 C C . ALA C 1 202 ? -52.63221 -6.41120 53.98509 1.000 37.04164 202 ALA C C 1
ATOM 4137 O O . ALA C 1 202 ? -51.83857 -6.49936 54.92676 1.000 38.11982 202 ALA C O 1
ATOM 4139 N N . LEU C 1 203 ? -52.53365 -5.46964 53.05753 1.000 36.09116 203 LEU C N 1
ATOM 4140 C CA . LEU C 1 203 ? -51.52131 -4.42932 53.15338 1.000 35.07980 203 LEU C CA 1
ATOM 4141 C C . LEU C 1 203 ? -51.96478 -3.38114 54.16435 1.000 36.02272 203 LEU C C 1
ATOM 4142 O O . LEU C 1 203 ? -53.08570 -2.87216 54.06694 1.000 35.96474 203 LEU C O 1
ATOM 4147 N N . PRO C 1 204 ? -51.12179 -3.03060 55.13515 1.000 37.16223 204 PRO C N 1
ATOM 4148 C CA . PRO C 1 204 ? -51.49972 -1.99579 56.10430 1.000 37.50402 204 PRO C CA 1
ATOM 4149 C C . PRO C 1 204 ? -51.39680 -0.61738 55.46898 1.000 36.84069 204 PRO C C 1
ATOM 4150 O O . PRO C 1 204 ? -50.35308 -0.24414 54.92794 1.000 35.34595 204 PRO C O 1
ATOM 4154 N N . LEU C 1 205 ? -52.49218 0.13330 55.53461 1.000 37.02277 205 LEU C N 1
ATOM 4155 C CA . LEU C 1 205 ? -52.56504 1.46474 54.95278 1.000 35.49494 205 LEU C CA 1
ATOM 4156 C C . LEU C 1 205 ? -52.04127 2.55333 55.88085 1.000 35.09835 205 LEU C C 1
ATOM 4157 O O . LEU C 1 205 ? -52.01418 3.72136 55.48389 1.000 34.67434 205 LEU C O 1
ATOM 4162 N N . ASP C 1 206 ? -51.61344 2.20259 57.09395 1.000 35.25507 206 ASP C N 1
ATOM 4163 C CA . ASP C 1 206 ? -51.16589 3.19507 58.06593 1.000 35.05622 206 ASP C CA 1
ATOM 4164 C C . ASP C 1 206 ? -49.79908 2.84786 58.65074 1.000 34.97247 206 ASP C C 1
ATOM 4165 O O . ASP C 1 206 ? -49.08433 1.99699 58.11376 1.000 34.24279 206 ASP C O 1
ATOM 4170 N N . TYR C 1 207 ? -49.42407 3.51049 59.74354 1.000 35.84169 207 TYR C N 1
ATOM 4171 C CA . TYR C 1 207 ? -48.11168 3.35182 60.35642 1.000 35.74719 207 TYR C CA 1
ATOM 4172 C C . TYR C 1 207 ? -48.08374 2.28599 61.44633 1.000 38.03918 207 TYR C C 1
ATOM 4173 O O . TYR C 1 207 ? -47.12470 2.24251 62.22133 1.000 37.37122 207 TYR C O 1
ATOM 4182 N N . GLU C 1 208 ? -49.10908 1.43739 61.52994 1.000 41.32936 208 GLU C N 1
ATOM 4183 C CA . GLU C 1 208 ? -49.12538 0.39418 62.55421 1.000 43.06363 208 GLU C CA 1
ATOM 4184 C C . GLU C 1 208 ? -47.93234 -0.56142 62.49857 1.000 42.11359 208 GLU C C 1
ATOM 4185 O O . GLU C 1 208 ? -47.45137 -0.95517 63.57617 1.000 42.14320 208 GLU C O 1
ATOM 4191 N N . PRO C 1 209 ? -47.41763 -0.97976 61.33372 1.000 41.06431 209 PRO C N 1
ATOM 4192 C CA . PRO C 1 209 ? -46.28026 -1.92017 61.34167 1.000 40.12751 209 PRO C CA 1
ATOM 4193 C C . PRO C 1 209 ? -45.02525 -1.40660 62.04445 1.000 38.01303 209 PRO C C 1
ATOM 4194 O O . PRO C 1 209 ? -44.21577 -2.23056 62.48640 1.000 38.36220 209 PRO C O 1
ATOM 4198 N N . ILE C 1 210 ? -44.82613 -0.09124 62.15989 1.000 35.95945 210 ILE C N 1
ATOM 4199 C CA . ILE C 1 210 ? -43.66341 0.45771 62.85632 1.000 34.02725 210 ILE C CA 1
ATOM 4200 C C . ILE C 1 210 ? -44.03399 1.03683 64.21734 1.000 33.90669 210 ILE C C 1
ATOM 4201 O O . ILE C 1 210 ? -43.18172 1.63703 64.88318 1.000 33.73366 210 ILE C O 1
ATOM 4206 N N . LYS C 1 211 ? -45.28314 0.85262 64.65432 1.000 34.07982 211 LYS C N 1
ATOM 4207 C CA . LYS C 1 211 ? -45.79384 1.54772 65.83546 1.000 33.69374 211 LYS C CA 1
ATOM 4208 C C . LYS C 1 211 ? -44.95376 1.27777 67.07630 1.000 32.92426 211 LYS C C 1
ATOM 4209 O O . LYS C 1 211 ? -44.77652 2.16538 67.92367 1.000 31.92315 211 LYS C O 1
ATOM 4215 N N . ASP C 1 212 ? -44.43270 0.05618 67.19895 1.000 33.58138 212 ASP C N 1
ATOM 4216 C CA . ASP C 1 212 ? -43.52099 -0.25427 68.29165 1.000 33.70028 212 ASP C CA 1
ATOM 4217 C C . ASP C 1 212 ? -42.23241 0.55029 68.17647 1.000 32.02537 212 ASP C C 1
ATOM 4218 O O . ASP C 1 212 ? -41.80870 1.21088 69.13308 1.000 32.34150 212 ASP C O 1
ATOM 4223 N N . TYR C 1 213 ? -41.59753 0.49601 67.00466 1.000 30.55675 213 TYR C N 1
ATOM 4224 C CA . TYR C 1 213 ? -40.39100 1.27150 66.73726 1.000 28.61473 213 TYR C CA 1
ATOM 4225 C C . TYR C 1 213 ? -40.60826 2.75050 67.03368 1.000 27.12747 213 TYR C C 1
ATOM 4226 O O . TYR C 1 213 ? -39.76501 3.39579 67.66659 1.000 22.77828 213 TYR C O 1
ATOM 4235 N N . VAL C 1 214 ? -41.74725 3.29889 66.60660 1.000 26.66289 214 VAL C N 1
ATOM 4236 C CA . VAL C 1 214 ? -42.02839 4.70925 66.85947 1.000 26.49763 214 VAL C CA 1
ATOM 4237 C C . VAL C 1 214 ? -42.18176 4.97159 68.35168 1.000 27.75666 214 VAL C C 1
ATOM 4238 O O . VAL C 1 214 ? -41.70025 5.98674 68.86594 1.000 28.00304 214 VAL C O 1
ATOM 4242 N N . ALA C 1 215 ? -42.85646 4.07049 69.06924 1.000 29.09352 215 ALA C N 1
ATOM 4243 C CA . ALA C 1 215 ? -43.00674 4.23130 70.51322 1.000 30.45301 215 ALA C CA 1
ATOM 4244 C C . ALA C 1 215 ? -41.64951 4.24302 71.20380 1.000 31.12335 215 ALA C C 1
ATOM 4245 O O . ALA C 1 215 ? -41.38155 5.09445 72.05884 1.000 31.54217 215 ALA C O 1
ATOM 4247 N N . LYS C 1 216 ? -40.77952 3.29608 70.84186 1.000 31.98146 216 LYS C N 1
ATOM 4248 C CA . LYS C 1 216 ? -39.39434 3.32642 71.29949 1.000 33.45241 216 LYS C CA 1
ATOM 4249 C C . LYS C 1 216 ? -38.74913 4.67700 71.01327 1.000 34.58624 216 LYS C C 1
ATOM 4250 O O . LYS C 1 216 ? -38.01332 5.21228 71.84838 1.000 35.63697 216 LYS C O 1
ATOM 4256 N N . GLY C 1 217 ? -39.03381 5.25430 69.84468 1.000 34.99990 217 GLY C N 1
ATOM 4257 C CA . GLY C 1 217 ? -38.39537 6.50804 69.47636 1.000 35.28557 217 GLY C CA 1
ATOM 4258 C C . GLY C 1 217 ? -38.85646 7.67797 70.32387 1.000 37.07490 217 GLY C C 1
ATOM 4259 O O . GLY C 1 217 ? -38.04236 8.47751 70.79369 1.000 36.61886 217 GLY C O 1
ATOM 4260 N N . GLN C 1 218 ? -40.17130 7.79372 70.52888 1.000 39.75248 218 GLN C N 1
ATOM 4261 C CA . GLN C 1 218 ? -40.71471 8.92465 71.27565 1.000 42.48779 218 GLN C CA 1
ATOM 4262 C C . GLN C 1 218 ? -40.22384 8.92913 72.71161 1.000 44.38793 218 GLN C C 1
ATOM 4263 O O . GLN C 1 218 ? -39.95821 9.99282 73.28126 1.000 44.71378 218 GLN C O 1
ATOM 4269 N N . GLU C 1 219 ? -40.10367 7.75152 73.31695 1.000 45.76772 219 GLU C N 1
ATOM 4270 C CA . GLU C 1 219 ? -39.68765 7.69322 74.70819 1.000 47.67288 219 GLU C CA 1
ATOM 4271 C C . GLU C 1 219 ? -38.18852 7.91147 74.86011 1.000 44.68778 219 GLU C C 1
ATOM 4272 O O . GLU C 1 219 ? -37.74929 8.46167 75.87512 1.000 46.88975 219 GLU C O 1
ATOM 4278 N N . ILE C 1 220 ? -37.39277 7.50887 73.86705 1.000 43.68954 220 ILE C N 1
ATOM 4279 C CA . ILE C 1 220 ? -35.95369 7.73960 73.94067 1.000 42.05293 220 ILE C CA 1
ATOM 4280 C C . ILE C 1 220 ? -35.64684 9.23013 73.87419 1.000 39.50773 220 ILE C C 1
ATOM 4281 O O . ILE C 1 220 ? -34.75035 9.72428 74.56703 1.000 39.56216 220 ILE C O 1
ATOM 4286 N N . PHE C 1 221 ? -36.39180 9.97409 73.05967 1.000 37.30239 221 PHE C N 1
ATOM 4287 C CA . PHE C 1 221 ? -36.08328 11.38212 72.84492 1.000 35.45524 221 PHE C CA 1
ATOM 4288 C C . PHE C 1 221 ? -36.86105 12.31673 73.76082 1.000 35.87768 221 PHE C C 1
ATOM 4289 O O . PHE C 1 221 ? -36.39088 13.42694 74.03342 1.000 35.47327 221 PHE C O 1
ATOM 4297 N N . GLU C 1 222 ? -38.03569 11.90344 74.24538 1.000 37.41415 222 GLU C N 1
ATOM 4298 C CA . GLU C 1 222 ? -38.75675 12.73269 75.20587 1.000 40.43052 222 GLU C CA 1
ATOM 4299 C C . GLU C 1 222 ? -38.05976 12.75189 76.56021 1.000 41.84957 222 GLU C C 1
ATOM 4300 O O . GLU C 1 222 ? -38.10593 13.76636 77.26618 1.000 43.28285 222 GLU C O 1
ATOM 4306 N N . PHE C 1 223 ? -37.40793 11.65214 76.93379 1.000 41.47403 223 PHE C N 1
ATOM 4307 C CA . PHE C 1 223 ? -36.66224 11.55899 78.18031 1.000 42.46133 223 PHE C CA 1
ATOM 4308 C C . PHE C 1 223 ? -35.16521 11.77351 77.98782 1.000 41.87891 223 PHE C C 1
ATOM 4309 O O . PHE C 1 223 ? -34.39431 11.56261 78.92852 1.000 41.68341 223 PHE C O 1
ATOM 4317 N N . GLU C 1 224 ? -34.74105 12.17685 76.78869 1.000 42.04550 224 GLU C N 1
ATOM 4318 C CA . GLU C 1 224 ? -33.34937 12.53805 76.51480 1.000 42.08490 224 GLU C CA 1
ATOM 4319 C C . GLU C 1 224 ? -32.39861 11.38213 76.81614 1.000 40.62179 224 GLU C C 1
ATOM 4320 O O . GLU C 1 224 ? -31.34859 11.56332 77.43689 1.000 40.26102 224 GLU C O 1
ATOM 4326 N N . ARG C 1 225 ? -32.77217 10.18171 76.36896 1.000 39.62558 225 ARG C N 1
ATOM 4327 C CA . ARG C 1 225 ? -31.97969 8.97292 76.56097 1.000 38.64770 225 ARG C CA 1
ATOM 4328 C C . ARG C 1 225 ? -31.18376 8.60020 75.31347 1.000 36.90839 225 ARG C C 1
ATOM 4329 O O . ARG C 1 225 ? -30.90653 7.41853 75.07745 1.000 37.06136 225 ARG C O 1
ATOM 4337 N N . GLN C 1 226 ? -30.80443 9.59629 74.51458 1.000 35.24672 226 GLN C N 1
ATOM 4338 C CA . GLN C 1 226 ? -30.13760 9.38031 73.23815 1.000 33.05906 226 GLN C CA 1
ATOM 4339 C C . GLN C 1 226 ? -28.63282 9.19265 73.37092 1.000 32.29576 226 GLN C C 1
ATOM 4340 O O . GLN C 1 226 ? -28.00951 8.65671 72.44863 1.000 31.95619 226 GLN C O 1
ATOM 4346 N N . GLY C 1 227 ? -28.03699 9.63720 74.47501 1.000 32.05379 227 GLY C N 1
ATOM 4347 C CA . GLY C 1 227 ? -26.62223 9.38368 74.70576 1.000 31.65660 227 GLY C CA 1
ATOM 4348 C C . GLY C 1 227 ? -25.74562 10.01696 73.64365 1.000 30.59734 227 GLY C C 1
ATOM 4349 O O . GLY C 1 227 ? -25.90095 11.19123 73.2907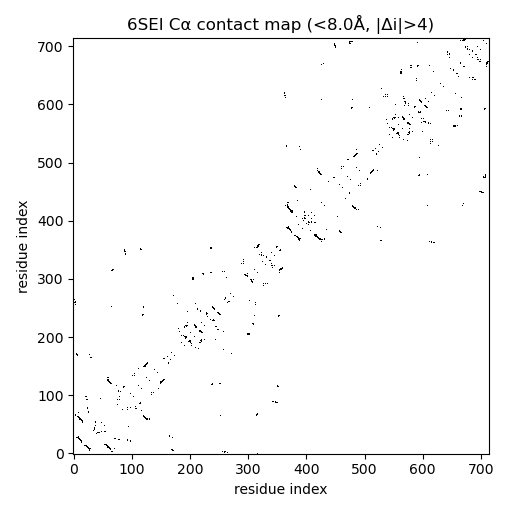6 1.000 30.43813 227 GLY C O 1
ATOM 4350 N N . ALA C 1 228 ? -24.80614 9.23190 73.12409 1.000 29.81334 228 ALA C N 1
ATOM 4351 C CA . ALA C 1 228 ? -23.87661 9.68817 72.10532 1.000 28.53365 228 ALA C CA 1
ATOM 4352 C C . ALA C 1 228 ? -24.10817 8.92296 70.80818 1.000 27.61096 228 ALA C C 1
ATOM 4353 O O . ALA C 1 228 ? -24.70458 7.84194 70.79352 1.000 27.81684 228 ALA C O 1
ATOM 4355 N N . CYS C 1 229 ? -23.64054 9.51093 69.71045 1.000 26.56052 229 CYS C N 1
ATOM 4356 C CA . CYS C 1 229 ? -23.76865 8.87521 68.40750 1.000 25.66944 229 CYS C CA 1
ATOM 4357 C C . CYS C 1 229 ? -23.01443 7.55110 68.39333 1.000 26.24063 229 CYS C C 1
ATOM 4358 O O . CYS C 1 229 ? -21.84320 7.48664 68.77896 1.000 26.85774 229 CYS C O 1
ATOM 4361 N N . VAL C 1 230 ? -23.69336 6.48576 67.95600 1.000 26.32883 230 VAL C N 1
ATOM 4362 C CA . VAL C 1 230 ? -23.08052 5.16035 67.94403 1.000 27.52678 230 VAL C CA 1
ATOM 4363 C C . VAL C 1 230 ? -21.92235 5.05548 66.96798 1.000 28.67207 230 VAL C C 1
ATOM 4364 O O . VAL C 1 230 ? -21.22715 4.03405 66.95561 1.000 29.22330 230 VAL C O 1
ATOM 4368 N N . VAL C 1 231 ? -21.69844 6.08174 66.15139 1.000 29.72953 231 VAL C N 1
ATOM 4369 C CA . VAL C 1 231 ? -20.66255 6.06770 65.12352 1.000 31.78196 231 VAL C CA 1
ATOM 4370 C C . VAL C 1 231 ? -19.49865 6.98525 65.49383 1.000 36.26348 231 VAL C C 1
ATOM 4371 O O . VAL C 1 231 ? -18.36549 6.52565 65.66209 1.000 38.11243 231 VAL C O 1
ATOM 4375 N N . CYS C 1 232 ? -19.75386 8.28982 65.63039 1.000 38.32348 232 CYS C N 1
ATOM 4376 C CA . CYS C 1 232 ? -18.66298 9.22772 65.86517 1.000 41.29029 232 CYS C CA 1
ATOM 4377 C C . CYS C 1 232 ? -18.33682 9.40250 67.34471 1.000 40.43635 232 CYS C C 1
ATOM 4378 O O . CYS C 1 232 ? -17.31784 10.02699 67.66773 1.000 40.81323 232 CYS C O 1
ATOM 4381 N N . ARG C 1 233 ? -19.16990 8.85451 68.23714 1.000 39.34253 233 ARG C N 1
ATOM 4382 C CA . ARG C 1 233 ? -19.01878 8.90988 69.69468 1.000 38.40668 233 ARG C CA 1
ATOM 4383 C C . ARG C 1 233 ? -19.22451 10.30745 70.26767 1.000 37.09024 233 ARG C C 1
ATOM 4384 O O . ARG C 1 233 ? -18.70954 10.61216 71.34623 1.000 37.83158 233 ARG C O 1
ATOM 4392 N N . GLU C 1 234 ? -19.97387 11.16571 69.58320 1.000 35.16564 234 GLU C N 1
ATOM 4393 C CA . GLU C 1 234 ? -20.19394 12.53366 70.02915 1.000 34.07637 234 GLU C CA 1
ATOM 4394 C C . GLU C 1 234 ? -21.53805 12.64729 70.73493 1.000 32.64391 234 GLU C C 1
ATOM 4395 O O . GLU C 1 234 ? -22.52851 12.04827 70.30778 1.000 31.87137 234 GLU C O 1
ATOM 4401 N N . GLU C 1 235 ? -21.56575 13.42145 71.81665 1.000 32.58952 235 GLU C N 1
ATOM 4402 C CA . GLU C 1 235 ? -22.81000 13.64046 72.53974 1.000 31.78611 235 GLU C CA 1
ATOM 4403 C C . GLU C 1 235 ? -23.82845 14.32800 71.63938 1.000 31.10077 235 GLU C C 1
ATOM 4404 O O . GLU C 1 235 ? -23.48631 15.19409 70.83105 1.000 31.44761 235 GLU C O 1
ATOM 4410 N N . MET C 1 236 ? -25.08696 13.92368 71.76761 1.000 30.52227 236 MET C N 1
ATOM 4411 C CA . MET C 1 236 ? -26.16546 14.43937 70.92950 1.000 29.99338 236 MET C CA 1
ATOM 4412 C C . MET C 1 236 ? -27.17858 15.12974 71.83204 1.000 30.38889 236 MET C C 1
ATOM 4413 O O . MET C 1 236 ? -28.08285 14.49160 72.37622 1.000 30.51222 236 MET C O 1
ATOM 4418 N N . ALA C 1 237 ? -27.01480 16.44040 71.98847 1.000 30.61026 237 ALA C N 1
ATOM 4419 C CA . ALA C 1 237 ? -27.96753 17.22433 72.75581 1.000 30.64478 237 ALA C CA 1
ATOM 4420 C C . ALA C 1 237 ? -29.32146 17.23722 72.05818 1.000 29.86910 237 ALA C C 1
ATOM 4421 O O . ALA C 1 237 ? -29.41734 17.13728 70.83186 1.000 29.46357 237 ALA C O 1
ATOM 4423 N N . SER C 1 238 ? -30.37669 17.35321 72.85725 1.000 30.01062 238 SER C N 1
ATOM 4424 C CA . SER C 1 238 ? -31.72959 17.37995 72.31936 1.000 30.09747 238 SER C CA 1
ATOM 4425 C C . SER C 1 238 ? -31.90445 18.57317 71.38741 1.000 31.22527 238 SER C C 1
ATOM 4426 O O . SER C 1 238 ? -31.67262 19.71995 71.78398 1.000 32.79081 238 SER C O 1
ATOM 4429 N N . GLY C 1 239 ? -32.30527 18.30061 70.14813 1.000 30.67379 239 GLY C N 1
ATOM 4430 C CA . GLY C 1 239 ? -32.53833 19.34216 69.16826 1.000 31.29287 239 GLY C CA 1
ATOM 4431 C C . GLY C 1 239 ? -31.35104 19.70671 68.30539 1.000 31.61586 239 GLY C C 1
ATOM 4432 O O . GLY C 1 239 ? -31.41135 20.71798 67.59292 1.000 31.31884 239 GLY C O 1
ATOM 4433 N N . ASP C 1 240 ? -30.27879 18.91375 68.33537 1.000 32.11203 240 ASP C N 1
ATOM 4434 C CA . ASP C 1 240 ? -29.03921 19.23908 67.63170 1.000 31.48480 240 ASP C CA 1
ATOM 4435 C C . ASP C 1 240 ? -28.95221 18.39037 66.36545 1.000 29.96795 240 ASP C C 1
ATOM 4436 O O . ASP C 1 240 ? -28.32786 17.32900 66.32675 1.000 29.56022 240 ASP C O 1
ATOM 4441 N N . GLY C 1 241 ? -29.58934 18.88221 65.31014 1.000 30.09063 241 GLY C N 1
ATOM 4442 C CA . GLY C 1 241 ? -29.54476 18.19271 64.04240 1.000 29.29577 241 GLY C CA 1
ATOM 4443 C C . GLY C 1 241 ? -30.38770 16.92835 64.03149 1.000 28.36815 241 GLY C C 1
ATOM 4444 O O . GLY C 1 241 ? -31.15572 16.63102 64.94700 1.000 28.20326 241 GLY C O 1
ATOM 4445 N N . LEU C 1 242 ? -30.21329 16.16866 62.95610 1.000 27.84556 242 LEU C N 1
ATOM 4446 C CA . LEU C 1 242 ? -31.03456 14.99513 62.69723 1.000 27.09488 242 LEU C CA 1
ATOM 4447 C C . LEU C 1 242 ? -30.37180 13.76190 63.29731 1.000 26.06695 242 LEU C C 1
ATOM 4448 O O . LEU C 1 242 ? -29.25719 13.39646 62.91076 1.000 19.72592 242 LEU C O 1
ATOM 4453 N N . GLN C 1 243 ? -31.06353 13.12729 64.24059 1.000 25.16972 243 GLN C N 1
ATOM 4454 C CA . GLN C 1 243 ? -30.54550 11.99651 65.00141 1.000 24.21755 243 GLN C CA 1
ATOM 4455 C C . GLN C 1 243 ? -31.41935 10.78539 64.69767 1.000 23.91595 243 GLN C C 1
ATOM 4456 O O . GLN C 1 243 ? -32.59969 10.76260 65.06202 1.000 24.36512 243 GLN C O 1
ATOM 4462 N N . ALA C 1 244 ? -30.84624 9.78455 64.03151 1.000 23.49170 244 ALA C N 1
ATOM 4463 C CA . ALA C 1 244 ? -31.58549 8.61944 63.56269 1.000 23.26240 244 ALA C CA 1
ATOM 4464 C C . ALA C 1 244 ? -31.45694 7.45900 64.54531 1.000 23.99080 244 ALA C C 1
ATOM 4465 O O . ALA C 1 244 ? -30.45545 7.32730 65.25170 1.000 24.10695 244 ALA C O 1
ATOM 4467 N N . LEU C 1 245 ? -32.47574 6.60112 64.56828 1.000 24.74723 245 LEU C N 1
ATOM 4468 C CA . LEU C 1 245 ? -32.61832 5.58019 65.59905 1.000 25.94908 245 LEU C CA 1
ATOM 4469 C C . LEU C 1 245 ? -32.59284 4.17798 65.00244 1.000 26.53562 245 LEU C C 1
ATOM 4470 O O . LEU C 1 245 ? -33.25427 3.90946 63.99454 1.000 26.30687 245 LEU C O 1
ATOM 4475 N N . CYS C 1 246 ? -31.84465 3.28214 65.64888 1.000 27.53611 246 CYS C N 1
ATOM 4476 C CA . CYS C 1 246 ? -31.76865 1.89746 65.20158 1.000 29.04663 246 CYS C CA 1
ATOM 4477 C C . CYS C 1 246 ? -33.14622 1.24685 65.22784 1.000 31.83343 246 CYS C C 1
ATOM 4478 O O . CYS C 1 246 ? -33.91088 1.40701 66.18277 1.000 32.54619 246 CYS C O 1
ATOM 4481 N N . THR C 1 247 ? -33.45438 0.49672 64.16890 1.000 34.11309 247 THR C N 1
ATOM 4482 C CA . THR C 1 247 ? -34.79521 -0.03760 63.95959 1.000 36.58124 247 THR C CA 1
ATOM 4483 C C . THR C 1 247 ? -35.07299 -1.31521 64.74305 1.000 38.59898 247 THR C C 1
ATOM 4484 O O . THR C 1 247 ? -36.24008 -1.70544 64.85464 1.000 38.45309 247 THR C O 1
ATOM 4488 N N . ASN C 1 248 ? -34.05048 -1.97298 65.28281 1.000 41.28368 248 ASN C N 1
ATOM 4489 C CA . ASN C 1 248 ? -34.25642 -3.22669 65.99523 1.000 44.34477 248 ASN C CA 1
ATOM 4490 C C . ASN C 1 248 ? -34.83341 -2.96916 67.38001 1.000 46.17887 248 ASN C C 1
ATOM 4491 O O . ASN C 1 248 ? -34.41581 -2.04277 68.08115 1.000 45.51780 248 ASN C O 1
ATOM 4496 N N . GLN C 1 249 ? -35.80078 -3.79712 67.76883 1.000 48.59032 249 GLN C N 1
ATOM 4497 C CA . GLN C 1 249 ? -36.47328 -3.61528 69.04607 1.000 50.79610 249 GLN C CA 1
ATOM 4498 C C . GLN C 1 249 ? -35.52725 -3.92003 70.20206 1.000 50.97370 249 GLN C C 1
ATOM 4499 O O . GLN C 1 249 ? -34.64677 -4.77950 70.10821 1.000 52.77167 249 GLN C O 1
ATOM 4505 N N . GLY C 1 250 ? -35.71230 -3.19185 71.30109 1.000 49.86635 250 GLY C N 1
ATOM 4506 C CA . GLY C 1 250 ? -34.87071 -3.34396 72.46734 1.000 48.85868 250 GLY C CA 1
ATOM 4507 C C . GLY C 1 250 ? -33.50997 -2.69122 72.37370 1.000 46.20504 250 GLY C C 1
ATOM 4508 O O . GLY C 1 250 ? -32.72839 -2.79611 73.32732 1.000 47.39605 250 GLY C O 1
ATOM 4509 N N . CYS C 1 251 ? -33.19443 -2.03061 71.26227 1.000 42.48900 251 CYS C N 1
ATOM 4510 C CA . CYS C 1 251 ? -31.93970 -1.31091 71.10035 1.000 38.93203 251 CYS C CA 1
ATOM 4511 C C . CYS C 1 251 ? -32.20907 0.18061 70.96175 1.000 35.89840 251 CYS C C 1
ATOM 4512 O O . CYS C 1 251 ? -33.14058 0.59239 70.26167 1.000 35.07176 251 CYS C O 1
ATOM 4515 N N . ASP C 1 252 ? -31.37075 0.98407 71.61848 1.000 34.01973 252 ASP C N 1
ATOM 4516 C CA . ASP C 1 252 ? -31.56097 2.42474 71.72769 1.000 31.56279 252 ASP C CA 1
ATOM 4517 C C . ASP C 1 252 ? -30.42760 3.20010 71.05889 1.000 30.36534 252 ASP C C 1
ATOM 4518 O O . ASP C 1 252 ? -30.12624 4.33226 71.44662 1.000 30.49394 252 ASP C O 1
ATOM 4523 N N . GLY C 1 253 ? -29.79680 2.60786 70.04832 1.000 29.23869 253 GLY C N 1
ATOM 4524 C CA . GLY C 1 253 ? -28.67699 3.24297 69.38169 1.000 28.28327 253 GLY C CA 1
ATOM 4525 C C . GLY C 1 253 ? -29.07979 4.38310 68.46900 1.000 27.52698 253 GLY C C 1
ATOM 4526 O O . GLY C 1 253 ? -29.83159 4.18452 67.50812 1.000 27.48544 253 GLY C O 1
ATOM 4527 N N . VAL C 1 254 ? -28.57533 5.58341 68.75981 1.000 26.82289 254 VAL C N 1
ATOM 4528 C CA . VAL C 1 254 ? -28.88073 6.79150 68.00373 1.000 25.40124 254 VAL C CA 1
ATOM 4529 C C . VAL C 1 254 ? -27.58588 7.35672 67.43326 1.000 24.98710 254 VAL C C 1
ATOM 4530 O O . VAL C 1 254 ? -26.50947 7.20900 68.02025 1.000 25.84905 254 VAL C O 1
ATOM 4534 N N . GLY C 1 255 ? -27.69278 8.00334 66.27596 1.000 23.78138 255 GLY C N 1
ATOM 4535 C CA . GLY C 1 255 ? -26.53417 8.60898 65.64707 1.000 23.10309 255 GLY C CA 1
ATOM 4536 C C . GLY C 1 255 ? -26.94375 9.75046 64.74354 1.000 22.47583 255 GLY C C 1
ATOM 4537 O O . GLY C 1 255 ? -28.10023 9.85074 64.32042 1.000 19.55987 255 GLY C O 1
ATOM 4538 N N . HIS C 1 256 ? -25.98210 10.63134 64.46988 1.000 22.49040 256 HIS C N 1
ATOM 4539 C CA . HIS C 1 256 ? -26.21716 11.68544 63.49451 1.000 22.56579 256 HIS C CA 1
ATOM 4540 C C . HIS C 1 256 ? -26.56050 11.06130 62.14994 1.000 22.45374 256 HIS C C 1
ATOM 4541 O O . HIS C 1 256 ? -25.94365 10.07720 61.73153 1.000 22.69939 256 HIS C O 1
ATOM 4548 N N . LEU C 1 257 ? -27.56413 11.62946 61.47908 1.000 22.00869 257 LEU C N 1
ATOM 4549 C CA . LEU C 1 257 ? -28.00745 11.07714 60.20347 1.000 21.21211 257 LEU C CA 1
ATOM 4550 C C . LEU C 1 257 ? -26.83106 10.87188 59.25660 1.000 21.38070 257 LEU C C 1
ATOM 4551 O O . LEU C 1 257 ? -26.66387 9.79201 58.67763 1.000 21.33531 257 LEU C O 1
ATOM 4556 N N . SER C 1 258 ? -25.98002 11.89397 59.12131 1.000 21.55516 258 SER C N 1
ATOM 4557 C CA . SER C 1 258 ? -24.84929 11.82922 58.20201 1.000 21.57627 258 SER C CA 1
ATOM 4558 C C . SER C 1 258 ? -23.79194 10.82345 58.64200 1.000 21.99842 258 SER C C 1
ATOM 4559 O O . SER C 1 258 ? -22.97179 10.40766 57.81400 1.000 22.84625 258 SER C O 1
ATOM 4562 N N . CYS C 1 259 ? -23.78855 10.43421 59.92265 1.000 21.63017 259 CYS C N 1
ATOM 4563 C CA . CYS C 1 259 ? -22.88577 9.39409 60.41216 1.000 21.61807 259 CYS C CA 1
ATOM 4564 C C . CYS C 1 259 ? -23.43684 8.00334 60.13608 1.000 20.16307 259 CYS C C 1
ATOM 4565 O O . CYS C 1 259 ? -22.67931 7.08204 59.81496 1.000 20.54948 259 CYS C O 1
ATOM 4568 N N . TRP C 1 260 ? -24.75244 7.83846 60.28424 1.000 19.69393 260 TRP C N 1
ATOM 4569 C CA . TRP C 1 260 ? -25.38954 6.55910 59.99631 1.000 19.60617 260 TRP C CA 1
ATOM 4570 C C . TRP C 1 260 ? -25.19364 6.15723 58.54019 1.000 19.66797 260 TRP C C 1
ATOM 4571 O O . TRP C 1 260 ? -25.02237 4.97282 58.23312 1.000 21.03652 260 TRP C O 1
ATOM 4582 N N . SER C 1 261 ? -25.22922 7.12925 57.62720 1.000 32.53340 261 SER C N 1
ATOM 4583 C CA . SER C 1 261 ? -25.10580 6.82801 56.20434 1.000 32.26779 261 SER C CA 1
ATOM 4584 C C . SER C 1 261 ? -23.66505 6.52478 55.81591 1.000 31.48158 261 SER C C 1
ATOM 4585 O O . SER C 1 261 ? -23.41607 5.63929 54.99051 1.000 31.12476 261 SER C O 1
ATOM 4588 N N . ARG C 1 262 ? -22.70620 7.25334 56.39069 1.000 31.49897 262 ARG C N 1
ATOM 4589 C CA . ARG C 1 262 ? -21.30232 6.93582 56.16802 1.000 31.88649 262 ARG C CA 1
ATOM 4590 C C . ARG C 1 262 ? -20.94544 5.56108 56.70980 1.000 31.48182 262 ARG C C 1
ATOM 4591 O O . ARG C 1 262 ? -19.97530 4.95312 56.24585 1.000 32.74520 262 ARG C O 1
ATOM 4599 N N . HIS C 1 263 ? -21.71942 5.05498 57.66960 1.000 29.46843 263 HIS C N 1
ATOM 4600 C CA . HIS C 1 263 ? -21.46753 3.73803 58.24100 1.000 28.76945 263 HIS C CA 1
ATOM 4601 C C . HIS C 1 263 ? -22.02787 2.63331 57.35478 1.000 27.85964 263 HIS C C 1
ATOM 4602 O O . HIS C 1 263 ? -21.35531 1.62733 57.10152 1.000 28.20323 263 HIS C O 1
ATOM 4609 N N . PHE C 1 264 ? -23.26475 2.80478 56.88049 1.000 26.94722 264 PHE C N 1
ATOM 4610 C CA . PHE C 1 264 ? -23.86914 1.81122 55.99881 1.000 26.76377 264 PHE C CA 1
ATOM 4611 C C . PHE C 1 264 ? -23.10051 1.68300 54.69528 1.000 27.41179 264 PHE C C 1
ATOM 4612 O O . PHE C 1 264 ? -23.04272 0.59520 54.11336 1.000 28.09304 264 PHE C O 1
ATOM 4620 N N . LEU C 1 265 ? -22.51602 2.77733 54.22024 1.000 27.88525 265 LEU C N 1
ATOM 4621 C CA . LEU C 1 265 ? -21.80571 2.79804 52.95142 1.000 28.61103 265 LEU C CA 1
ATOM 4622 C C . LEU C 1 265 ? -20.32678 2.46203 53.09425 1.000 29.73853 265 LEU C C 1
ATOM 4623 O O . LEU C 1 265 ? -19.59986 2.50627 52.09695 1.000 30.64109 265 LEU C O 1
ATOM 4628 N N . LYS C 1 266 ? -19.86811 2.12776 54.29792 1.000 29.65078 266 LYS C N 1
ATOM 4629 C CA . LYS C 1 266 ? -18.47371 1.75191 54.51669 1.000 30.77147 266 LYS C CA 1
ATOM 4630 C C . LYS C 1 266 ? -18.12231 0.49207 53.73277 1.000 31.39092 266 LYS C C 1
ATOM 4631 O O . LYS C 1 266 ? -17.61562 0.56757 52.61248 1.000 31.94954 266 LYS C O 1
ATOM 4633 N N . ASP C 1 271 ? -18.51858 8.57852 45.30976 1.000 62.65234 271 ASP C N 1
ATOM 4634 C CA . ASP C 1 271 ? -19.15989 7.29724 45.03297 1.000 62.35391 271 ASP C CA 1
ATOM 4635 C C . ASP C 1 271 ? -20.66439 7.33372 45.31881 1.000 59.85106 271 ASP C C 1
ATOM 4636 O O . ASP C 1 271 ? -21.40961 8.07170 44.67422 1.000 59.46678 271 ASP C O 1
ATOM 4641 N N . SER C 1 272 ? -21.10434 6.53946 46.29006 1.000 55.70022 272 SER C N 1
ATOM 4642 C CA . SER C 1 272 ? -22.52079 6.29955 46.52037 1.000 50.65543 272 SER C CA 1
ATOM 4643 C C . SER C 1 272 ? -23.07389 7.22984 47.59336 1.000 45.01684 272 SER C C 1
ATOM 4644 O O . SER C 1 272 ? -22.37001 7.63238 48.52341 1.000 44.91532 272 SER C O 1
ATOM 4647 N N . ILE C 1 273 ? -24.35478 7.55384 47.45749 1.000 39.57125 273 ILE C N 1
ATOM 4648 C CA . ILE C 1 273 ? -25.03052 8.51183 48.32001 1.000 34.48535 273 ILE C CA 1
ATOM 4649 C C . ILE C 1 273 ? -26.10463 7.83730 49.16369 1.000 30.87182 273 ILE C C 1
ATOM 4650 O O . ILE C 1 273 ? -26.10307 7.94305 50.39005 1.000 30.56761 273 ILE C O 1
ATOM 4655 N N . LEU C 1 274 ? -27.02582 7.13138 48.51817 1.000 28.30055 274 LEU C N 1
ATOM 4656 C CA . LEU C 1 274 ? -28.19509 6.58650 49.19118 1.000 25.73654 274 LEU C CA 1
ATOM 4657 C C . LEU C 1 274 ? -27.86412 5.22656 49.79156 1.000 24.25369 274 LEU C C 1
ATOM 4658 O O . LEU C 1 274 ? -27.54789 4.29365 49.03968 1.000 24.33895 274 LEU C O 1
ATOM 4663 N N . PRO C 1 275 ? -27.91197 5.06519 51.11185 1.000 22.86442 275 PRO C N 1
ATOM 4664 C CA . PRO C 1 275 ? -27.71999 3.73454 51.69636 1.000 22.54368 275 PRO C CA 1
ATOM 4665 C C . PRO C 1 275 ? -28.92153 2.84200 51.42349 1.000 22.40431 275 PRO C C 1
ATOM 4666 O O . PRO C 1 275 ? -30.00660 3.30037 51.06247 1.000 19.96038 275 PRO C O 1
ATOM 4670 N N . VAL C 1 276 ? -28.71127 1.53830 51.59034 1.000 23.01746 276 VAL C N 1
ATOM 4671 C CA . VAL C 1 276 ? -29.77589 0.56928 51.35304 1.000 23.95212 276 VAL C CA 1
ATOM 4672 C C . VAL C 1 276 ? -29.96819 -0.29149 52.59260 1.000 25.14445 276 VAL C C 1
ATOM 4673 O O . VAL C 1 276 ? -30.95115 -0.13519 53.32419 1.000 25.29030 276 VAL C O 1
ATOM 4677 N N . GLN C 1 277 ? -29.04180 -1.21474 52.82290 1.000 26.42797 277 GLN C N 1
ATOM 4678 C CA . GLN C 1 277 ? -29.05567 -2.08747 53.98471 1.000 27.58098 277 GLN C CA 1
ATOM 4679 C C . GLN C 1 277 ? -27.82049 -1.81699 54.83230 1.000 28.78022 277 GLN C C 1
ATOM 4680 O O . GLN C 1 277 ? -26.79264 -1.34959 54.33533 1.000 29.43997 277 GLN C O 1
ATOM 4682 N N . GLY C 1 278 ? -27.92707 -2.11038 56.12264 1.000 29.24011 278 GLY C N 1
ATOM 4683 C CA . GLY C 1 278 ? -26.81189 -1.85362 57.01748 1.000 29.55279 278 GLY C CA 1
ATOM 4684 C C . GLY C 1 278 ? -26.99825 -2.54617 58.34848 1.000 30.39590 278 GLY C C 1
ATOM 4685 O O . GLY C 1 278 ? -28.06376 -3.08937 58.65583 1.000 29.88642 278 GLY C O 1
ATOM 4686 N N . GLN C 1 279 ? -25.93302 -2.50285 59.14374 1.000 31.92748 279 GLN C N 1
ATOM 4687 C CA . GLN C 1 279 ? -25.87316 -3.15409 60.44257 1.000 33.28560 279 GLN C CA 1
ATOM 4688 C C . GLN C 1 279 ? -25.60420 -2.12669 61.52972 1.000 32.71646 279 GLN C C 1
ATOM 4689 O O . GLN C 1 279 ? -24.74863 -1.25062 61.36941 1.000 32.80633 279 GLN C O 1
ATOM 4695 N N . CYS C 1 280 ? -26.34497 -2.23578 62.62776 1.000 32.65134 280 CYS C N 1
ATOM 4696 C CA . CYS C 1 280 ? -26.14740 -1.33360 63.75961 1.000 31.73508 280 CYS C CA 1
ATOM 4697 C C . CYS C 1 280 ? -24.86221 -1.68206 64.49663 1.000 32.33671 280 CYS C C 1
ATOM 4698 O O . CYS C 1 280 ? -24.66820 -2.84727 64.87407 1.000 33.70791 280 CYS C O 1
ATOM 4701 N N . PRO C 1 281 ? -23.97823 -0.71121 64.74132 1.000 31.28976 281 PRO C N 1
ATOM 4702 C CA . PRO C 1 281 ? -22.75272 -1.02671 65.48320 1.000 31.74444 281 PRO C CA 1
ATOM 4703 C C . PRO C 1 281 ? -22.99601 -1.33878 66.94586 1.000 32.03090 281 PRO C C 1
ATOM 4704 O O . PRO C 1 281 ? -22.13964 -1.97119 67.57975 1.000 32.95083 281 PRO C O 1
ATOM 4708 N N . LYS C 1 282 ? -24.13650 -0.93129 67.49741 1.000 31.24133 282 LYS C N 1
ATOM 4709 C CA . LYS C 1 282 ? -24.40383 -1.13581 68.91583 1.000 31.60077 282 LYS C CA 1
ATOM 4710 C C . LYS C 1 282 ? -24.99985 -2.51331 69.17667 1.000 32.51002 282 LYS C C 1
ATOM 4711 O O . LYS C 1 282 ? -24.47447 -3.28594 69.98430 1.000 33.59527 282 LYS C O 1
ATOM 4717 N N . CYS C 1 283 ? -26.09635 -2.83898 68.49318 1.000 32.55456 283 CYS C N 1
ATOM 4718 C CA . CYS C 1 283 ? -26.79241 -4.10182 68.70155 1.000 33.95792 283 CYS C CA 1
ATOM 4719 C C . CYS C 1 283 ? -26.37745 -5.19098 67.72038 1.000 34.89275 283 CYS C C 1
ATOM 4720 O O . CYS C 1 283 ? -26.73017 -6.35618 67.93441 1.000 36.84484 283 CYS C O 1
ATOM 4723 N N . GLY C 1 284 ? -25.65016 -4.84789 66.65706 1.000 33.93177 284 GLY C N 1
ATOM 4724 C CA . GLY C 1 284 ? -25.24864 -5.81647 65.65708 1.000 27.54331 284 GLY C CA 1
ATOM 4725 C C . GLY C 1 284 ? -26.33991 -6.25689 64.70555 1.000 46.02598 284 GLY C C 1
ATOM 4726 O O . GLY C 1 284 ? -26.09056 -7.13632 63.87381 1.000 28.05982 284 GLY C O 1
ATOM 4727 N N . GLY C 1 285 ? -27.53399 -5.67749 64.79090 1.000 44.47015 285 GLY C N 1
ATOM 4728 C CA . GLY C 1 285 ? -28.64181 -6.10680 63.96431 1.000 43.13616 285 GLY C CA 1
ATOM 4729 C C . GLY C 1 285 ? -28.66248 -5.44764 62.59589 1.000 40.49408 285 GLY C C 1
ATOM 4730 O O . GLY C 1 285 ? -28.14909 -4.34957 62.40128 1.000 39.22288 285 GLY C O 1
ATOM 4731 N N . GLU C 1 286 ? -29.27808 -6.14249 61.64295 1.000 42.30628 286 GLU C N 1
ATOM 4732 C CA . GLU C 1 286 ? -29.39811 -5.63462 60.28424 1.000 41.77277 286 GLU C CA 1
ATOM 4733 C C . GLU C 1 286 ? -30.54323 -4.63698 60.18768 1.000 39.73762 286 GLU C C 1
ATOM 4734 O O . GLU C 1 286 ? -31.58914 -4.80644 60.82102 1.000 39.49677 286 GLU C O 1
ATOM 4740 N N . MET C 1 287 ? -30.34314 -3.59821 59.37867 1.000 38.80829 287 MET C N 1
ATOM 4741 C CA . MET C 1 287 ? -31.31686 -2.52939 59.22221 1.000 37.36379 287 MET C CA 1
ATOM 4742 C C . MET C 1 287 ? -31.51052 -2.18481 57.75320 1.000 36.21497 287 MET C C 1
ATOM 4743 O O . MET C 1 287 ? -30.57146 -2.23130 56.95412 1.000 36.11060 287 MET C O 1
ATOM 4748 N N . GLU C 1 288 ? -32.74293 -1.82254 57.41176 1.000 35.53513 288 GLU C N 1
ATOM 4749 C CA . GLU C 1 288 ? -33.04373 -1.21332 56.12441 1.000 34.82333 288 GLU C CA 1
ATOM 4750 C C . GLU C 1 288 ? -33.00014 0.30055 56.28059 1.000 32.75522 288 GLU C C 1
ATOM 4751 O O . GLU C 1 288 ? -33.59833 0.85033 57.21296 1.000 32.15653 288 GLU C O 1
ATOM 4757 N N . TRP C 1 289 ? -32.28685 0.97269 55.37371 1.000 31.51767 289 TRP C N 1
ATOM 4758 C CA . TRP C 1 289 ? -32.20561 2.42668 55.45320 1.000 29.42605 289 TRP C CA 1
ATOM 4759 C C . TRP C 1 289 ? -33.57557 3.07306 55.29344 1.000 28.58655 289 TRP C C 1
ATOM 4760 O O . TRP C 1 289 ? -33.82364 4.14668 55.85369 1.000 27.96645 289 TRP C O 1
ATOM 4771 N N . GLY C 1 290 ? -34.47872 2.42984 54.55054 1.000 28.75699 290 GLY C N 1
ATOM 4772 C CA . GLY C 1 290 ? -35.79918 3.00274 54.34424 1.000 28.50605 290 GLY C CA 1
ATOM 4773 C C . GLY C 1 290 ? -36.61255 3.09305 55.62059 1.000 28.48764 290 GLY C C 1
ATOM 4774 O O . GLY C 1 290 ? -37.28459 4.09687 55.86790 1.000 28.54005 290 GLY C O 1
ATOM 4775 N N . ASN C 1 291 ? -36.56547 2.04560 56.44846 1.000 28.51621 291 ASN C N 1
ATOM 4776 C CA . ASN C 1 291 ? -37.31802 2.05549 57.69995 1.000 28.10871 291 ASN C CA 1
ATOM 4777 C C . ASN C 1 291 ? -36.77801 3.10172 58.66543 1.000 26.84210 291 ASN C C 1
ATOM 4778 O O . ASN C 1 291 ? -37.54851 3.74523 59.38860 1.000 26.26675 291 ASN C O 1
ATOM 4783 N N . MET C 1 292 ? -35.45598 3.27851 58.69971 1.000 26.75856 292 MET C N 1
ATOM 4784 C CA . MET C 1 292 ? -34.87207 4.26414 59.60048 1.000 27.13953 292 MET C CA 1
ATOM 4785 C C . MET C 1 292 ? -35.27233 5.68109 59.21661 1.000 26.76084 292 MET C C 1
ATOM 4786 O O . MET C 1 292 ? -35.38428 6.55014 60.08919 1.000 27.39604 292 MET C O 1
ATOM 4791 N N . MET C 1 293 ? -35.48929 5.93457 57.92606 1.000 25.84114 293 MET C N 1
ATOM 4792 C CA . MET C 1 293 ? -35.92306 7.25703 57.49435 1.000 24.81003 293 MET C CA 1
ATOM 4793 C C . MET C 1 293 ? -37.40585 7.47325 57.74423 1.000 24.23496 293 MET C C 1
ATOM 4794 O O . MET C 1 293 ? -37.82147 8.59993 58.03028 1.000 24.69291 293 MET C O 1
ATOM 4799 N N . LYS C 1 294 ? -38.21060 6.41443 57.63712 1.000 23.52085 294 LYS C N 1
ATOM 4800 C CA . LYS C 1 294 ? -39.63203 6.52620 57.94514 1.000 23.27002 294 LYS C CA 1
ATOM 4801 C C . LYS C 1 294 ? -39.84567 7.02447 59.36767 1.000 23.50209 294 LYS C C 1
ATOM 4802 O O . LYS C 1 294 ? -40.67976 7.90439 59.60736 1.000 24.31446 294 LYS C O 1
ATOM 4808 N N . GLU C 1 295 ? -39.08878 6.48702 60.32449 1.000 22.85342 295 GLU C N 1
ATOM 4809 C CA . GLU C 1 295 ? -39.24921 6.91791 61.70724 1.000 22.77902 295 GLU C CA 1
ATOM 4810 C C . GLU C 1 295 ? -38.69146 8.32037 61.91883 1.000 23.28220 295 GLU C C 1
ATOM 4811 O O . GLU C 1 295 ? -39.31178 9.14187 62.60548 1.000 24.01767 295 GLU C O 1
ATOM 4817 N N . LEU C 1 296 ? -37.52545 8.61303 61.33543 1.000 22.99638 296 LEU C N 1
ATOM 4818 C CA . LEU C 1 296 ? -36.90647 9.92397 61.51656 1.000 20.66624 296 LEU C CA 1
ATOM 4819 C C . LEU C 1 296 ? -37.81072 11.03993 61.00356 1.000 24.14083 296 LEU C C 1
ATOM 4820 O O . LEU C 1 296 ? -38.05124 12.02829 61.70511 1.000 24.86771 296 LEU C O 1
ATOM 4825 N N . THR C 1 297 ? -38.32294 10.89986 59.77696 1.000 23.70470 297 THR C N 1
ATOM 4826 C CA . THR C 1 297 ? -39.21918 11.91639 59.23160 1.000 24.08949 297 THR C CA 1
ATOM 4827 C C . THR C 1 297 ? -40.54232 11.95888 59.98356 1.000 25.16976 297 THR C C 1
ATOM 4828 O O . THR C 1 297 ? -41.18220 13.01452 60.05427 1.000 26.19533 297 THR C O 1
ATOM 4832 N N . LEU C 1 298 ? -40.97101 10.82579 60.54010 1.000 24.99107 298 LEU C N 1
ATOM 4833 C CA . LEU C 1 298 ? -42.19471 10.80682 61.33296 1.000 25.69930 298 LEU C CA 1
ATOM 4834 C C . LEU C 1 298 ? -42.00035 11.54881 62.64928 1.000 26.46685 298 LEU C C 1
ATOM 4835 O O . LEU C 1 298 ? -42.89933 12.26239 63.10773 1.000 27.36712 298 LEU C O 1
ATOM 4840 N N . ARG C 1 299 ? -40.82320 11.39646 63.26230 1.000 26.29720 299 ARG C N 1
ATOM 4841 C CA . ARG C 1 299 ? -40.51497 12.08613 64.50973 1.000 27.22481 299 ARG C CA 1
ATOM 4842 C C . ARG C 1 299 ? -40.21698 13.56185 64.28336 1.000 28.33760 299 ARG C C 1
ATOM 4843 O O . ARG C 1 299 ? -40.43604 14.38383 65.18094 1.000 29.16592 299 ARG C O 1
ATOM 4851 N N . THR C 1 300 ? -39.72760 13.91694 63.09837 1.000 28.69473 300 THR C N 1
ATOM 4852 C CA . THR C 1 300 ? -39.26603 15.27044 62.82560 1.000 30.09951 300 THR C CA 1
ATOM 4853 C C . THR C 1 300 ? -40.28749 16.12075 62.08548 1.000 31.46577 300 THR C C 1
ATOM 4854 O O . THR C 1 300 ? -40.35021 17.33397 62.31275 1.000 32.27432 300 THR C O 1
ATOM 4858 N N . ARG C 1 301 ? -41.10002 15.51898 61.21989 1.000 32.06171 301 ARG C N 1
ATOM 4859 C CA . ARG C 1 301 ? -42.05165 16.27265 60.42058 1.000 33.83982 301 ARG C CA 1
ATOM 4860 C C . ARG C 1 301 ? -43.49409 15.81700 60.58228 1.000 36.29133 301 ARG C C 1
ATOM 4861 O O . ARG C 1 301 ? -44.38837 16.48031 60.04679 1.000 37.46807 301 ARG C O 1
ATOM 4869 N N . GLY C 1 302 ? -43.75323 14.72544 61.29859 1.000 37.70845 302 GLY C N 1
ATOM 4870 C CA . GLY C 1 302 ? -45.10973 14.24596 61.46912 1.000 40.48773 302 GLY C CA 1
ATOM 4871 C C . GLY C 1 302 ? -45.46275 13.99968 62.91768 1.000 43.21336 302 GLY C C 1
ATOM 4872 O O . GLY C 1 302 ? -45.83945 12.88483 63.29306 1.000 43.32659 302 GLY C O 1
ATOM 4873 N N . GLN C 1 303 ? -45.33763 15.03403 63.74732 1.000 45.93711 303 GLN C N 1
ATOM 4874 C CA . GLN C 1 303 ? -45.60691 14.86538 65.17080 1.000 48.62674 303 GLN C CA 1
ATOM 4875 C C . GLN C 1 303 ? -47.06738 14.54189 65.43133 1.000 51.21093 303 GLN C C 1
ATOM 4876 O O . GLN C 1 303 ? -47.37743 13.73160 66.30939 1.000 51.52572 303 GLN C O 1
ATOM 4882 N N . LYS C 1 304 ? -47.97854 15.15752 64.67358 1.000 53.56174 304 LYS C N 1
ATOM 4883 C CA . LYS C 1 304 ? -49.39538 14.84344 64.81797 1.000 56.27846 304 LYS C CA 1
ATOM 4884 C C . LYS C 1 304 ? -49.71298 13.42971 64.34092 1.000 56.59933 304 LYS C C 1
ATOM 4885 O O . LYS C 1 304 ? -50.64429 12.79703 64.85346 1.000 56.80466 304 LYS C O 1
ATOM 4891 N N . GLU C 1 305 ? -48.96804 12.92373 63.35507 1.000 57.15600 305 GLU C N 1
ATOM 4892 C CA . GLU C 1 305 ? -49.17559 11.55186 62.90191 1.000 57.02884 305 GLU C CA 1
ATOM 4893 C C . GLU C 1 305 ? -48.74508 10.54423 63.95665 1.000 57.00776 305 GLU C C 1
ATOM 4894 O O . GLU C 1 305 ? -49.27932 9.42987 64.00932 1.000 56.71108 305 GLU C O 1
ATOM 4900 N N . VAL C 1 306 ? -47.78142 10.91808 64.79623 1.000 57.62203 306 VAL C N 1
ATOM 4901 C CA . VAL C 1 306 ? -47.26487 9.99943 65.80248 1.000 58.06182 306 VAL C CA 1
ATOM 4902 C C . VAL C 1 306 ? -48.24504 9.87525 66.96085 1.000 56.79435 306 VAL C C 1
ATOM 4903 O O . VAL C 1 306 ? -48.60464 8.76668 67.37297 1.000 54.04281 306 VAL C O 1
ATOM 4907 N N . GLU C 1 307 ? -48.70030 11.01207 67.49502 1.000 59.49626 307 GLU C N 1
ATOM 4908 C CA . GLU C 1 307 ? -49.65915 10.98831 68.59548 1.000 62.37890 307 GLU C CA 1
ATOM 4909 C C . GLU C 1 307 ? -50.92372 10.22049 68.22599 1.000 61.71016 307 GLU C C 1
ATOM 4910 O O . GLU C 1 307 ? -51.50348 9.53295 69.07396 1.000 65.24459 307 GLU C O 1
ATOM 4916 N N . LYS C 1 308 ? -51.35906 10.31500 66.96840 1.000 58.16529 308 LYS C N 1
ATOM 4917 C CA . LYS C 1 308 ? -52.50653 9.53473 66.52045 1.000 55.62704 308 LYS C CA 1
ATOM 4918 C C . LYS C 1 308 ? -52.17941 8.04929 66.45812 1.000 52.33303 308 LYS C C 1
ATOM 4919 O O . LYS C 1 308 ? -53.04139 7.21124 66.74879 1.000 53.11597 308 LYS C O 1
ATOM 4925 N N . LEU C 1 309 ? -50.94697 7.70400 66.08190 1.000 48.78338 309 LEU C N 1
ATOM 4926 C CA . LEU C 1 309 ? -50.54286 6.30263 66.07224 1.000 46.43790 309 LEU C CA 1
ATOM 4927 C C . LEU C 1 309 ? -50.53973 5.73141 67.48402 1.000 47.74768 309 LEU C C 1
ATOM 4928 O O . LEU C 1 309 ? -51.17066 4.70221 67.75128 1.000 49.11219 309 LEU C O 1
ATOM 4933 N N . LEU C 1 310 ? -49.85177 6.40281 68.40921 1.000 47.42010 310 LEU C N 1
ATOM 4934 C CA . LEU C 1 310 ? -49.81503 5.96507 69.79935 1.000 48.06974 310 LEU C CA 1
ATOM 4935 C C . LEU C 1 310 ? -51.14537 6.15968 70.51723 1.000 50.42220 310 LEU C C 1
ATOM 4936 O O . LEU C 1 310 ? -51.29494 5.66987 71.64202 1.000 50.27581 310 LEU C O 1
ATOM 4941 N N . LYS C 1 311 ? -52.09895 6.85453 69.89829 1.000 53.05156 311 LYS C N 1
ATOM 4942 C CA . LYS C 1 311 ? -53.44858 7.03806 70.43553 1.000 56.08438 311 LYS C CA 1
ATOM 4943 C C . LYS C 1 311 ? -53.44019 7.63757 71.83823 1.000 58.60888 311 LYS C C 1
ATOM 4944 O O . LYS C 1 311 ? -54.42444 7.53769 72.57148 1.000 61.57821 311 LYS C O 1
ATOM 4946 N N . ALA D 2 10 ? -9.71201 14.96444 27.12494 1.000 73.21012 842 ALA D N 1
ATOM 4947 C CA . ALA D 2 10 ? -10.58481 14.21482 28.02222 1.000 70.85664 842 ALA D CA 1
ATOM 4948 C C . ALA D 2 10 ? -11.66169 13.46785 27.24278 1.000 72.23661 842 ALA D C 1
ATOM 4949 O O . ALA D 2 10 ? -11.87208 13.72161 26.05659 1.000 73.50774 842 ALA D O 1
ATOM 4951 N N . SER D 2 11 ? -12.34280 12.53417 27.92353 1.000 72.41041 843 SER D N 1
ATOM 4952 C CA . SER D 2 11 ? -13.45379 11.78149 27.36702 1.000 73.74257 843 SER D CA 1
ATOM 4953 C C . SER D 2 11 ? -14.78130 12.38347 27.81703 1.000 71.03802 843 SER D C 1
ATOM 4954 O O . SER D 2 11 ? -14.88289 12.91697 28.92563 1.000 67.92084 843 SER D O 1
ATOM 4957 N N . PRO D 2 12 ? -15.81779 12.32947 26.97379 1.000 72.60042 844 PRO D N 1
ATOM 4958 C CA . PRO D 2 12 ? -17.10107 12.93503 27.36604 1.000 70.91033 844 PRO D CA 1
ATOM 4959 C C . PRO D 2 12 ? -17.75121 12.24794 28.55270 1.000 68.61549 844 PRO D C 1
ATOM 4960 O O . PRO D 2 12 ? -18.45091 12.90954 29.32983 1.000 66.08026 844 PRO D O 1
ATOM 4964 N N . THR D 2 13 ? -17.54977 10.94255 28.71516 1.000 69.71106 845 THR D N 1
ATOM 4965 C CA . THR D 2 13 ? -18.00060 10.24447 29.90994 1.000 68.87656 845 THR D CA 1
ATOM 4966 C C . THR D 2 13 ? -16.99303 10.32836 31.04957 1.000 69.15234 845 THR D C 1
ATOM 4967 O O . THR D 2 13 ? -17.33515 9.98289 32.18514 1.000 67.13635 845 THR D O 1
ATOM 4971 N N . ASP D 2 14 ? -15.76655 10.77887 30.77394 1.000 71.81905 846 ASP D N 1
ATOM 4972 C CA . ASP D 2 14 ? -14.77763 11.02309 31.81720 1.000 70.30142 846 ASP D CA 1
ATOM 4973 C C . ASP D 2 14 ? -14.83686 12.44453 32.35458 1.000 67.29818 846 ASP D C 1
ATOM 4974 O O . ASP D 2 14 ? -14.54047 12.66593 33.53430 1.000 65.09975 846 ASP D O 1
ATOM 4979 N N . GLN D 2 15 ? -15.19410 13.41739 31.51337 1.000 66.82059 847 GLN D N 1
ATOM 4980 C CA . GLN D 2 15 ? -15.50019 14.74515 32.02956 1.000 63.14709 847 GLN D CA 1
ATOM 4981 C C . GLN D 2 15 ? -16.69690 14.69641 32.96769 1.000 60.06441 847 GLN D C 1
ATOM 4982 O O . GLN D 2 15 ? -16.79894 15.51110 33.89158 1.000 58.70537 847 GLN D O 1
ATOM 4984 N N . GLN D 2 16 ? -17.60007 13.73725 32.75589 1.000 58.94543 848 GLN D N 1
ATOM 4985 C CA . GLN D 2 16 ? -18.73661 13.56612 33.65346 1.000 55.43726 848 GLN D CA 1
ATOM 4986 C C . GLN D 2 16 ? -18.31001 12.92534 34.97030 1.000 54.27295 848 GLN D C 1
ATOM 4987 O O . GLN D 2 16 ? -18.63835 13.42832 36.05090 1.000 53.26753 848 GLN D O 1
ATOM 4993 N N . VAL D 2 17 ? -17.57392 11.81117 34.89852 1.000 54.24776 849 VAL D N 1
ATOM 4994 C CA . VAL D 2 17 ? -17.18396 11.08408 36.10553 1.000 52.48683 849 VAL D CA 1
ATOM 4995 C C . VAL D 2 17 ? -16.33462 11.95828 37.01756 1.000 49.94210 849 VAL D C 1
ATOM 4996 O O . VAL D 2 17 ? -16.35820 11.79649 38.24370 1.000 48.72769 849 VAL D O 1
ATOM 5000 N N . SER D 2 18 ? -15.58251 12.90086 36.44511 1.000 49.33770 850 SER D N 1
ATOM 5001 C CA . SER D 2 18 ? -14.81774 13.83717 37.25842 1.000 48.34006 850 SER D CA 1
ATOM 5002 C C . SER D 2 18 ? -15.70810 14.94811 37.79922 1.000 45.94053 850 SER D C 1
ATOM 5003 O O . SER D 2 18 ? -15.57251 15.34249 38.96248 1.000 45.52847 850 SER D O 1
ATOM 5006 N N . LEU D 2 19 ? -16.62346 15.46078 36.97037 1.000 46.40394 851 LEU D N 1
ATOM 5007 C CA . LEU D 2 19 ? -17.56753 16.46921 37.44217 1.000 45.01866 851 LEU D CA 1
ATOM 5008 C C . LEU D 2 19 ? -18.43627 15.92230 38.56438 1.000 43.18357 851 LEU D C 1
ATOM 5009 O O . LEU D 2 19 ? -18.69524 16.61428 39.55670 1.000 42.09448 851 LEU D O 1
ATOM 5014 N N . PHE D 2 20 ? -18.88742 14.67397 38.42671 1.000 42.59610 852 PHE D N 1
ATOM 5015 C CA . PHE D 2 20 ? -19.83033 14.11373 39.38627 1.000 40.28616 852 PHE D CA 1
ATOM 5016 C C . PHE D 2 20 ? -19.18900 13.90382 40.74874 1.000 38.15264 852 PHE D C 1
ATOM 5017 O O . PHE D 2 20 ? -19.87575 13.99109 41.77179 1.000 36.78505 852 PHE D O 1
ATOM 5025 N N . ARG D 2 21 ? -17.88268 13.63342 40.78672 1.000 37.68418 853 ARG D N 1
ATOM 5026 C CA . ARG D 2 21 ? -17.19886 13.52214 42.06978 1.000 36.18194 853 ARG D CA 1
ATOM 5027 C C . ARG D 2 21 ? -17.03077 14.88182 42.73572 1.000 33.73735 853 ARG D C 1
ATOM 5028 O O . ARG D 2 21 ? -16.92783 14.95764 43.96454 1.000 33.60551 853 ARG D O 1
ATOM 5036 N N . TYR D 2 22 ? -17.00102 15.96008 41.94759 1.000 33.11787 854 TYR D N 1
ATOM 5037 C CA . TYR D 2 22 ? -16.97092 17.30239 42.51922 1.000 32.09431 854 TYR D CA 1
ATOM 5038 C C . TYR D 2 22 ? -18.31651 17.66585 43.13428 1.000 25.84732 854 TYR D C 1
ATOM 5039 O O . TYR D 2 22 ? -18.37065 18.23577 44.22958 1.000 25.16455 854 TYR D O 1
ATOM 5048 N N . ILE D 2 23 ? -19.41202 17.36054 42.43274 1.000 25.78829 855 ILE D N 1
ATOM 5049 C CA . ILE D 2 23 ? -20.74840 17.58952 42.97963 1.000 32.34585 855 ILE D CA 1
ATOM 5050 C C . ILE D 2 23 ? -20.95632 16.75057 44.23094 1.000 32.95337 855 ILE D C 1
ATOM 5051 O O . ILE D 2 23 ? -21.49997 17.22580 45.23596 1.000 33.17567 855 ILE D O 1
ATOM 5056 N N . THR D 2 24 ? -20.53431 15.48602 44.18587 1.000 33.69111 856 THR D N 1
ATOM 5057 C CA . THR D 2 24 ? -20.62976 14.62702 45.36032 1.000 33.71948 856 THR D CA 1
ATOM 5058 C C . THR D 2 24 ? -19.85860 15.21930 46.53024 1.000 33.51825 856 THR D C 1
ATOM 5059 O O . THR D 2 24 ? -20.39903 15.37224 47.63055 1.000 32.89808 856 THR D O 1
ATOM 5063 N N . GLN D 2 25 ? -18.59384 15.57772 46.30513 1.000 34.43630 857 GLN D N 1
ATOM 5064 C CA . GLN D 2 25 ? -17.78214 16.11308 47.39217 1.000 34.26797 857 GLN D CA 1
ATOM 5065 C C . GLN D 2 25 ? -18.37231 17.40754 47.93704 1.000 32.48658 857 GLN D C 1
ATOM 5066 O O . GLN D 2 25 ? -18.42066 17.60948 49.15515 1.000 32.08648 857 GLN D O 1
ATOM 5072 N N . ALA D 2 26 ? -18.84821 18.28736 47.05252 1.000 31.36344 858 ALA D N 1
ATOM 5073 C CA . ALA D 2 26 ? -19.49472 19.51175 47.51237 1.000 29.57577 858 ALA D CA 1
ATOM 5074 C C . ALA D 2 26 ? -20.73309 19.21114 48.34630 1.000 29.39426 858 ALA D C 1
ATOM 5075 O O . ALA D 2 26 ? -21.02590 19.93277 49.30723 1.000 29.69800 858 ALA D O 1
ATOM 5077 N N . VAL D 2 27 ? -21.45285 18.13991 48.01436 1.000 29.28692 859 VAL D N 1
ATOM 5078 C CA . VAL D 2 27 ? -22.71353 17.83999 48.68559 1.000 28.84690 859 VAL D CA 1
ATOM 5079 C C . VAL D 2 27 ? -22.47635 17.16392 50.03421 1.000 29.40283 859 VAL D C 1
ATOM 5080 O O . VAL D 2 27 ? -23.12941 17.49912 51.02971 1.000 29.40036 859 VAL D O 1
ATOM 5084 N N . VAL D 2 28 ? -21.53562 16.21395 50.09938 1.000 29.83440 860 VAL D N 1
ATOM 5085 C CA . VAL D 2 28 ? -21.34604 15.42236 51.31447 1.000 30.18485 860 VAL D CA 1
ATOM 5086 C C . VAL D 2 28 ? -20.44196 16.08694 52.34358 1.000 29.69286 860 VAL D C 1
ATOM 5087 O O . VAL D 2 28 ? -20.43038 15.65653 53.50790 1.000 30.13655 860 VAL D O 1
ATOM 5091 N N . THR D 2 29 ? -19.68392 17.11409 51.96391 1.000 21.03397 861 THR D N 1
ATOM 5092 C CA . THR D 2 29 ? -18.79079 17.79364 52.89380 1.000 21.17282 861 THR D CA 1
ATOM 5093 C C . THR D 2 29 ? -19.38708 19.07372 53.46306 1.000 21.87447 861 THR D C 1
ATOM 5094 O O . THR D 2 29 ? -18.72200 19.75554 54.24742 1.000 22.78815 861 THR D O 1
ATOM 5098 N N . ALA D 2 30 ? -20.61319 19.41860 53.08659 1.000 21.91868 862 ALA D N 1
ATOM 5099 C CA . ALA D 2 30 ? -21.25683 20.59040 53.64913 1.000 22.26224 862 ALA D CA 1
ATOM 5100 C C . ALA D 2 30 ? -21.67501 20.31244 55.09422 1.000 22.58947 862 ALA D C 1
ATOM 5101 O O . ALA D 2 30 ? -21.98224 19.16946 55.45003 1.000 22.03366 862 ALA D O 1
ATOM 5103 N N . PRO D 2 31 ? -21.68803 21.34053 55.94692 1.000 23.18749 863 PRO D N 1
ATOM 5104 C CA . PRO D 2 31 ? -22.04799 21.12582 57.35452 1.000 23.13623 863 PRO D CA 1
ATOM 5105 C C . PRO D 2 31 ? -23.44997 20.55364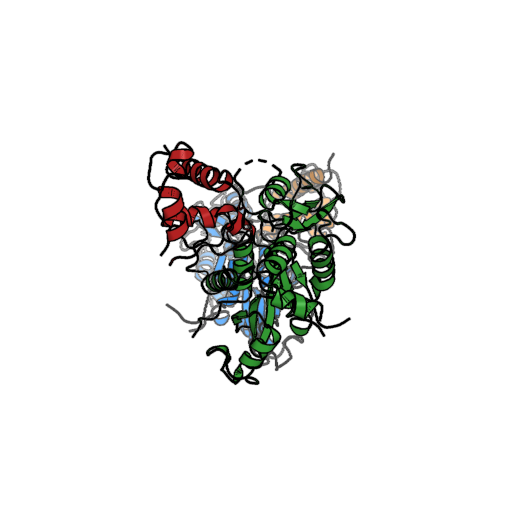 57.49847 1.000 22.19367 863 PRO D C 1
ATOM 5106 O O . PRO D 2 31 ? -24.37187 20.92059 56.76531 1.000 21.54007 863 PRO D O 1
ATOM 5110 N N . ARG D 2 32 ? -23.59866 19.64020 58.45548 1.000 22.13205 864 ARG D N 1
ATOM 5111 C CA . ARG D 2 32 ? -24.90033 19.08024 58.77399 1.000 22.14827 864 ARG D CA 1
ATOM 5112 C C . ARG D 2 32 ? -25.72839 20.09468 59.55287 1.000 21.76182 864 ARG D C 1
ATOM 5113 O O . ARG D 2 32 ? -25.20434 21.03633 60.15294 1.000 21.95949 864 ARG D O 1
ATOM 5121 N N . ALA D 2 33 ? -27.04005 19.88929 59.53647 1.000 21.69817 865 ALA D N 1
ATOM 5122 C CA . ALA D 2 33 ? -27.95424 20.86181 60.11128 1.000 22.08791 865 ALA D CA 1
ATOM 5123 C C . ALA D 2 33 ? -27.84364 20.89331 61.63101 1.000 22.58137 865 ALA D C 1
ATOM 5124 O O . ALA D 2 33 ? -27.57265 19.88182 62.28313 1.000 23.00596 865 ALA D O 1
ATOM 5126 N N . LYS D 2 34 ? -28.03625 22.08478 62.19131 1.000 22.62957 866 LYS D N 1
ATOM 5127 C CA . LYS D 2 34 ? -28.24616 22.22603 63.62347 1.000 22.60440 866 LYS D CA 1
ATOM 5128 C C . LYS D 2 34 ? -29.73145 22.20931 63.95800 1.000 22.52865 866 LYS D C 1
ATOM 5129 O O . LYS D 2 34 ? -30.13416 21.64403 64.97849 1.000 22.59046 866 LYS D O 1
ATOM 5135 N N . ASP D 2 35 ? -30.55323 22.81042 63.10018 1.000 22.80462 867 ASP D N 1
ATOM 5136 C CA . ASP D 2 35 ? -31.99994 22.71297 63.21705 1.000 23.31840 867 ASP D CA 1
ATOM 5137 C C . ASP D 2 35 ? -32.46742 21.53905 62.37087 1.000 23.32504 867 ASP D C 1
ATOM 5138 O O . ASP D 2 35 ? -32.41720 21.62234 61.13285 1.000 22.98424 867 ASP D O 1
ATOM 5143 N N . PRO D 2 36 ? -32.93178 20.43837 62.97255 1.000 23.74787 868 PRO D N 1
ATOM 5144 C CA . PRO D 2 36 ? -33.37512 19.29170 62.16620 1.000 24.31810 868 PRO D CA 1
ATOM 5145 C C . PRO D 2 36 ? -34.47359 19.63820 61.18184 1.000 26.39748 868 PRO D C 1
ATOM 5146 O O . PRO D 2 36 ? -34.69630 18.87907 60.23020 1.000 26.96025 868 PRO D O 1
ATOM 5150 N N . ALA D 2 37 ? -35.16321 20.75984 61.37707 1.000 27.94909 869 ALA D N 1
ATOM 5151 C CA . ALA D 2 37 ? -36.15766 21.23865 60.42866 1.000 29.61769 869 ALA D CA 1
ATOM 5152 C C . ALA D 2 37 ? -35.53618 21.92229 59.21807 1.000 30.65971 869 ALA D C 1
ATOM 5153 O O . ALA D 2 37 ? -36.27153 22.33648 58.31523 1.000 30.63691 869 ALA D O 1
ATOM 5155 N N . ASN D 2 38 ? -34.21120 22.04901 59.17776 1.000 31.52440 870 ASN D N 1
ATOM 5156 C CA . ASN D 2 38 ? -33.50702 22.72459 58.08745 1.000 32.63210 870 ASN D CA 1
ATOM 5157 C C . ASN D 2 38 ? -32.36764 21.84777 57.58086 1.000 32.21611 870 ASN D C 1
ATOM 5158 O O . ASN D 2 38 ? -31.19710 22.23932 57.63162 1.000 31.94589 870 ASN D O 1
ATOM 5163 N N . PRO D 2 39 ? -32.67588 20.65568 57.06707 1.000 29.94720 871 PRO D N 1
ATOM 5164 C CA . PRO D 2 39 ? -31.60704 19.72146 56.69879 1.000 28.43670 871 PRO D CA 1
ATOM 5165 C C . PRO D 2 39 ? -30.76870 20.24876 55.54891 1.000 27.92754 871 PRO D C 1
ATOM 5166 O O . PRO D 2 39 ? -31.24161 21.00552 54.69674 1.000 28.32950 871 PRO D O 1
ATOM 5170 N N . SER D 2 40 ? -29.50058 19.84480 55.54388 1.000 26.84787 872 SER D N 1
ATOM 5171 C CA . SER D 2 40 ? -28.62575 20.14658 54.42591 1.000 25.95487 872 SER D CA 1
ATOM 5172 C C . SER D 2 40 ? -29.11034 19.41434 53.17604 1.000 25.41033 872 SER D C 1
ATOM 5173 O O . SER D 2 40 ? -29.98748 18.54914 53.22667 1.000 25.76977 872 SER D O 1
ATOM 5176 N N . TRP D 2 41 ? -28.52455 19.77298 52.03267 1.000 24.11793 873 TRP D N 1
ATOM 5177 C CA . TRP D 2 41 ? -28.87950 19.07811 50.80128 1.000 22.61979 873 TRP D CA 1
ATOM 5178 C C . TRP D 2 41 ? -28.54800 17.59543 50.89073 1.000 21.54780 873 TRP D C 1
ATOM 5179 O O . TRP D 2 41 ? -29.27738 16.76336 50.34493 1.000 21.45623 873 TRP D O 1
ATOM 5190 N N . HIS D 2 42 ? -27.47144 17.24343 51.59366 1.000 20.98053 874 HIS D N 1
ATOM 5191 C CA . HIS D 2 42 ? -27.12941 15.83603 51.76903 1.000 20.42057 874 HIS D CA 1
ATOM 5192 C C . HIS D 2 42 ? -28.18241 15.11825 52.60323 1.000 20.41348 874 HIS D C 1
ATOM 5193 O O . HIS D 2 42 ? -28.63496 14.02497 52.24618 1.000 20.28224 874 HIS D O 1
ATOM 5200 N N . GLU D 2 43 ? -28.59296 15.72224 53.71721 1.000 21.01933 875 GLU D N 1
ATOM 5201 C CA . GLU D 2 43 ? -29.58254 15.07712 54.57165 1.000 21.75281 875 GLU D CA 1
ATOM 5202 C C . GLU D 2 43 ? -30.94791 15.01629 53.90263 1.000 22.23720 875 GLU D C 1
ATOM 5203 O O . GLU D 2 43 ? -31.71826 14.08471 54.15611 1.000 22.58310 875 GLU D O 1
ATOM 5209 N N . LYS D 2 44 ? -31.26482 15.98516 53.04482 1.000 22.45804 876 LYS D N 1
ATOM 5210 C CA . LYS D 2 44 ? -32.50484 15.89959 52.28350 1.000 22.30555 876 LYS D CA 1
ATOM 5211 C C . LYS D 2 44 ? -32.49560 14.67881 51.37183 1.000 22.31628 876 LYS D C 1
ATOM 5212 O O . LYS D 2 44 ? -33.51349 13.99353 51.22593 1.000 22.52193 876 LYS D O 1
ATOM 5218 N N . MET D 2 45 ? -31.34486 14.37994 50.76492 1.000 21.91604 877 MET D N 1
ATOM 5219 C CA . MET D 2 45 ? -31.22720 13.17337 49.95409 1.000 21.27862 877 MET D CA 1
ATOM 5220 C C . MET D 2 45 ? -31.30163 11.92194 50.81862 1.000 20.66051 877 MET D C 1
ATOM 5221 O O . MET D 2 45 ? -31.96607 10.94597 50.45077 1.000 20.36152 877 MET D O 1
ATOM 5226 N N . LEU D 2 46 ? -30.63026 11.93633 51.97475 1.000 20.42277 878 LEU D N 1
ATOM 5227 C CA . LEU D 2 46 ? -30.63480 10.77518 52.85964 1.000 20.22071 878 LEU D CA 1
ATOM 5228 C C . LEU D 2 46 ? -32.03798 10.43429 53.34084 1.000 20.19245 878 LEU D C 1
ATOM 5229 O O . LEU D 2 46 ? -32.33389 9.26301 53.59872 1.000 16.53916 878 LEU D O 1
ATOM 5234 N N . MET D 2 47 ? -32.90971 11.43483 53.46779 1.000 20.56504 879 MET D N 1
ATOM 5235 C CA . MET D 2 47 ? -34.29665 11.23246 53.86252 1.000 21.41838 879 MET D CA 1
ATOM 5236 C C . MET D 2 47 ? -35.23819 11.12845 52.66923 1.000 22.67225 879 MET D C 1
ATOM 5237 O O . MET D 2 47 ? -36.45849 11.19140 52.85098 1.000 23.64990 879 MET D O 1
ATOM 5242 N N . TYR D 2 48 ? -34.69828 10.98000 51.45831 1.000 22.71472 880 TYR D N 1
ATOM 5243 C CA . TYR D 2 48 ? -35.48523 10.86750 50.22799 1.000 23.34157 880 TYR D CA 1
ATOM 5244 C C . TYR D 2 48 ? -36.36359 12.09451 49.98077 1.000 24.08328 880 TYR D C 1
ATOM 5245 O O . TYR D 2 48 ? -37.45157 11.97902 49.40942 1.000 24.28930 880 TYR D O 1
ATOM 5254 N N . ASP D 2 49 ? -35.92135 13.27429 50.40569 1.000 24.70023 881 ASP D N 1
ATOM 5255 C CA . ASP D 2 49 ? -36.60485 14.49399 49.99803 1.000 25.97218 881 ASP D CA 1
ATOM 5256 C C . ASP D 2 49 ? -36.51019 14.63079 48.48194 1.000 26.16219 881 ASP D C 1
ATOM 5257 O O . ASP D 2 49 ? -35.40187 14.57184 47.93063 1.000 25.87250 881 ASP D O 1
ATOM 5262 N N . PRO D 2 50 ? -37.62791 14.79233 47.77574 1.000 26.42459 882 PRO D N 1
ATOM 5263 C CA . PRO D 2 50 ? -37.54994 15.07174 46.33572 1.000 26.62198 882 PRO D CA 1
ATOM 5264 C C . PRO D 2 50 ? -36.77877 16.36134 46.08545 1.000 26.17919 882 PRO D C 1
ATOM 5265 O O . PRO D 2 50 ? -37.08639 17.41104 46.65547 1.000 26.52693 882 PRO D O 1
ATOM 5269 N N . ILE D 2 51 ? -35.75884 16.27291 45.23761 1.000 25.26475 883 ILE D N 1
ATOM 5270 C CA . ILE D 2 51 ? -34.82263 17.37280 45.03648 1.000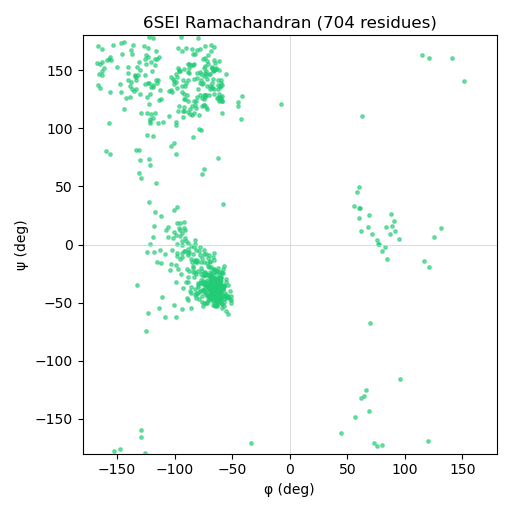 24.31273 883 ILE D CA 1
ATOM 5271 C C . ILE D 2 51 ? -35.31550 18.26213 43.90338 1.000 24.67303 883 ILE D C 1
ATOM 5272 O O . ILE D 2 51 ? -35.56097 17.79146 42.78667 1.000 24.89448 883 ILE D O 1
ATOM 5277 N N . ILE D 2 52 ? -35.45788 19.55002 44.18945 1.000 24.73813 884 ILE D N 1
ATOM 5278 C CA . ILE D 2 52 ? -35.81185 20.53391 43.17642 1.000 25.49580 884 ILE D CA 1
ATOM 5279 C C . ILE D 2 52 ? -34.52807 20.96739 42.48170 1.000 26.08553 884 ILE D C 1
ATOM 5280 O O . ILE D 2 52 ? -33.61871 21.51337 43.11809 1.000 26.05396 884 ILE D O 1
ATOM 5285 N N . LEU D 2 53 ? -34.46041 20.72551 41.17003 1.000 26.65986 885 LEU D N 1
ATOM 5286 C CA . LEU D 2 53 ? -33.18634 20.79106 40.46318 1.000 26.53726 885 LEU D CA 1
ATOM 5287 C C . LEU D 2 53 ? -32.59876 22.19430 40.48405 1.000 26.80625 885 LEU D C 1
ATOM 5288 O O . LEU D 2 53 ? -31.40009 22.36905 40.73331 1.000 26.36909 885 LEU D O 1
ATOM 5293 N N . GLU D 2 54 ? -33.42076 23.20939 40.22420 1.000 27.68133 886 GLU D N 1
ATOM 5294 C CA . GLU D 2 54 ? -32.88041 24.55757 40.12157 1.000 28.54652 886 GLU D CA 1
ATOM 5295 C C . GLU D 2 54 ? -32.43793 25.10501 41.47215 1.000 27.46293 886 GLU D C 1
ATOM 5296 O O . GLU D 2 54 ? -31.64113 26.04779 41.51356 1.000 27.55441 886 GLU D O 1
ATOM 5302 N N . ASP D 2 55 ? -32.91735 24.52573 42.57319 1.000 26.61764 887 ASP D N 1
ATOM 5303 C CA . ASP D 2 55 ? -32.47574 24.95491 43.89634 1.000 25.90807 887 ASP D CA 1
ATOM 5304 C C . ASP D 2 55 ? -31.10605 24.37779 44.24134 1.000 25.08971 887 ASP D C 1
ATOM 5305 O O . ASP D 2 55 ? -30.22430 25.09712 44.72476 1.000 25.09744 887 ASP D O 1
ATOM 5310 N N . LEU D 2 56 ? -30.91308 23.07681 44.01264 1.000 24.33310 888 LEU D N 1
ATOM 5311 C CA . LEU D 2 56 ? -29.60456 22.48179 44.25358 1.000 23.47817 888 LEU D CA 1
ATOM 5312 C C . LEU D 2 56 ? -28.56502 23.03644 43.28799 1.000 24.15846 888 LEU D C 1
ATOM 5313 O O . LEU D 2 56 ? -27.40808 23.25315 43.67044 1.000 24.39167 888 LEU D O 1
ATOM 5318 N N . THR D 2 57 ? -28.96223 23.27574 42.03427 1.000 24.55101 889 THR D N 1
ATOM 5319 C CA . THR D 2 57 ? -28.05276 23.86341 41.05512 1.000 24.78617 889 THR D CA 1
ATOM 5320 C C . THR D 2 57 ? -27.55953 25.22799 41.51939 1.000 25.05430 889 THR D C 1
ATOM 5321 O O . THR D 2 57 ? -26.36187 25.52634 41.45006 1.000 24.66872 889 THR D O 1
ATOM 5325 N N . ALA D 2 58 ? -28.47505 26.07064 42.00310 1.000 25.82946 890 ALA D N 1
ATOM 5326 C CA . ALA D 2 58 ? -28.07422 27.36081 42.55315 1.000 26.46023 890 ALA D CA 1
ATOM 5327 C C . ALA D 2 58 ? -27.11665 27.18479 43.72416 1.000 26.19958 890 ALA D C 1
ATOM 5328 O O . ALA D 2 58 ? -26.14301 27.93455 43.85832 1.000 26.29952 890 ALA D O 1
ATOM 5330 N N . TRP D 2 59 ? -27.36893 26.18817 44.57587 1.000 26.01021 891 TRP D N 1
ATOM 5331 C CA . TRP D 2 59 ? -26.50162 25.96815 45.72718 1.000 25.92614 891 TRP D CA 1
ATOM 5332 C C . TRP D 2 59 ? -25.10120 25.55395 45.29388 1.000 25.94830 891 TRP D C 1
ATOM 5333 O O . TRP D 2 59 ? -24.10561 26.04663 45.83573 1.000 25.72963 891 TRP D O 1
ATOM 5344 N N . LEU D 2 60 ? -25.00270 24.65816 44.31100 1.000 26.32194 892 LEU D N 1
ATOM 5345 C CA . LEU D 2 60 ? -23.69174 24.20081 43.86395 1.000 26.43616 892 LEU D CA 1
ATOM 5346 C C . LEU D 2 60 ? -22.90604 25.31187 43.17620 1.000 27.28747 892 LEU D C 1
ATOM 5347 O O . LEU D 2 60 ? -21.66938 25.30581 43.20807 1.000 27.12710 892 LEU D O 1
ATOM 5352 N N . ASN D 2 61 ? -23.59701 26.26995 42.55975 1.000 28.27398 893 ASN D N 1
ATOM 5353 C CA . ASN D 2 61 ? -22.96165 27.30423 41.75671 1.000 29.23421 893 ASN D CA 1
ATOM 5354 C C . ASN D 2 61 ? -22.72619 28.59425 42.53083 1.000 30.03457 893 ASN D C 1
ATOM 5355 O O . ASN D 2 61 ? -22.43815 29.62867 41.91580 1.000 31.36308 893 ASN D O 1
ATOM 5360 N N . SER D 2 62 ? -22.84009 28.56185 43.85755 1.000 29.26307 894 SER D N 1
ATOM 5361 C CA . SER D 2 62 ? -22.66855 29.74504 44.69296 1.000 28.76494 894 SER D CA 1
ATOM 5362 C C . SER D 2 62 ? -21.57339 29.54865 45.73172 1.000 27.50138 894 SER D C 1
ATOM 5363 O O . SER D 2 62 ? -21.65999 30.04982 46.85440 1.000 27.48219 894 SER D O 1
ATOM 5366 N N . GLY D 2 63 ? -20.51566 28.84016 45.35177 1.000 26.54813 895 GLY D N 1
ATOM 5367 C CA . GLY D 2 63 ? -19.33309 28.68565 46.17074 1.000 25.83071 895 GLY D CA 1
ATOM 5368 C C . GLY D 2 63 ? -18.99757 27.25657 46.52332 1.000 24.97274 895 GLY D C 1
ATOM 5369 O O . GLY D 2 63 ? -17.84483 26.97404 46.87981 1.000 25.21860 895 GLY D O 1
ATOM 5370 N N . GLN D 2 64 ? -19.95719 26.33757 46.42624 1.000 24.13484 896 GLN D N 1
ATOM 5371 C CA . GLN D 2 64 ? -19.70722 24.97265 46.87477 1.000 23.32753 896 GLN D CA 1
ATOM 5372 C C . GLN D 2 64 ? -18.80198 24.21972 45.90786 1.000 23.43591 896 GLN D C 1
ATOM 5373 O O . GLN D 2 64 ? -17.95081 23.43338 46.33688 1.000 23.66289 896 GLN D O 1
ATOM 5379 N N . LEU D 2 65 ? -18.96078 24.44482 44.60303 1.000 23.37994 897 LEU D N 1
ATOM 5380 C CA . LEU D 2 65 ? -18.06529 23.80893 43.64295 1.000 23.06052 897 LEU D CA 1
ATOM 5381 C C . LEU D 2 65 ? -16.66699 24.40622 43.73252 1.000 23.27911 897 LEU D C 1
ATOM 5382 O O . LEU D 2 65 ? -15.67281 23.67486 43.80088 1.000 23.02317 897 LEU D O 1
ATOM 5387 N N . ASP D 2 66 ? -16.57358 25.74011 43.74841 1.000 24.13366 898 ASP D N 1
ATOM 5388 C CA . ASP D 2 66 ? -15.28319 26.39930 43.93451 1.000 24.83891 898 ASP D CA 1
ATOM 5389 C C . ASP D 2 66 ? -14.64109 26.00648 45.25956 1.000 24.97498 898 ASP D C 1
ATOM 5390 O O . ASP D 2 66 ? -13.40927 25.95281 45.36248 1.000 24.78614 898 ASP D O 1
ATOM 5395 N N . ARG D 2 67 ? -15.45770 25.72187 46.27799 1.000 25.19076 899 ARG D N 1
ATOM 5396 C CA . ARG D 2 67 ? -14.92249 25.27060 47.55855 1.000 25.35419 899 ARG D CA 1
ATOM 5397 C C . ARG D 2 67 ? -14.18625 23.94335 47.41629 1.000 25.72245 899 ARG D C 1
ATOM 5398 O O . ARG D 2 67 ? -13.12888 23.74199 48.02763 1.000 26.16432 899 ARG D O 1
ATOM 5406 N N . VAL D 2 68 ? -14.72504 23.02845 46.61440 1.000 25.47883 900 VAL D N 1
ATOM 5407 C CA . VAL D 2 68 ? -14.15676 21.69560 46.47192 1.000 25.47260 900 VAL D CA 1
ATOM 5408 C C . VAL D 2 68 ? -13.21895 21.60708 45.26508 1.000 26.31610 900 VAL D C 1
ATOM 5409 O O . VAL D 2 68 ? -12.92191 20.51131 44.79286 1.000 27.32031 900 VAL D O 1
ATOM 5413 N N . GLY D 2 69 ? -12.74833 22.74283 44.76047 1.000 33.57491 901 GLY D N 1
ATOM 5414 C CA . GLY D 2 69 ? -11.69073 22.74812 43.77069 1.000 26.89275 901 GLY D CA 1
ATOM 5415 C C . GLY D 2 69 ? -12.12813 22.71046 42.32669 1.000 39.37093 901 GLY D C 1
ATOM 5416 O O . GLY D 2 69 ? -11.32239 22.34774 41.46249 1.000 27.64477 901 GLY D O 1
ATOM 5417 N N . TYR D 2 70 ? -13.36891 23.07713 42.02804 1.000 39.46496 902 TYR D N 1
ATOM 5418 C CA . TYR D 2 70 ? -13.88397 23.05191 40.66398 1.000 39.94615 902 TYR D CA 1
ATOM 5419 C C . TYR D 2 70 ? -14.28469 24.46714 40.27139 1.000 41.86676 902 TYR D C 1
ATOM 5420 O O . TYR D 2 70 ? -15.27545 25.00277 40.78051 1.000 41.71568 902 TYR D O 1
ATOM 5429 N N . ASP D 2 71 ? -13.50694 25.07472 39.37970 1.000 43.78467 903 ASP D N 1
ATOM 5430 C CA . ASP D 2 71 ? -13.86380 26.35378 38.77783 1.000 44.73468 903 ASP D CA 1
ATOM 5431 C C . ASP D 2 71 ? -14.72967 26.06568 37.55964 1.000 44.79314 903 ASP D C 1
ATOM 5432 O O . ASP D 2 71 ? -14.25683 25.48859 36.57663 1.000 45.36815 903 ASP D O 1
ATOM 5437 N N . GLY D 2 72 ? -15.99961 26.44722 37.63175 1.000 44.49861 904 GLY D N 1
ATOM 5438 C CA . GLY D 2 72 ? -16.93353 26.15037 36.56577 1.000 44.21225 904 GLY D CA 1
ATOM 5439 C C . GLY D 2 72 ? -18.35700 26.00578 37.05881 1.000 43.59381 904 GLY D C 1
ATOM 5440 O O . GLY D 2 72 ? -18.59661 25.43993 38.12864 1.000 42.98511 904 GLY D O 1
ATOM 5441 N N . GLU D 2 73 ? -19.31152 26.52007 36.29073 1.000 43.91736 905 GLU D N 1
ATOM 5442 C CA . GLU D 2 73 ? -20.71928 26.44387 36.65169 1.000 43.44893 905 GLU D CA 1
ATOM 5443 C C . GLU D 2 73 ? -21.33852 25.19587 36.03511 1.000 41.33049 905 GLU D C 1
ATOM 5444 O O . GLU D 2 73 ? -21.18779 24.94611 34.83529 1.000 40.69474 905 GLU D O 1
ATOM 5450 N N . VAL D 2 74 ? -22.02095 24.41716 36.85728 1.000 39.87895 906 VAL D N 1
ATOM 5451 C CA . VAL D 2 74 ? -22.66883 23.18570 36.42345 1.000 38.24778 906 VAL D CA 1
ATOM 5452 C C . VAL D 2 74 ? -24.07384 23.51600 35.93799 1.000 37.15057 906 VAL D C 1
ATOM 5453 O O . VAL D 2 74 ? -24.72070 24.45261 36.42087 1.000 37.33051 906 VAL D O 1
ATOM 5457 N N . ALA D 2 75 ? -24.54823 22.74712 34.95318 1.000 36.27084 907 ALA D N 1
ATOM 5458 C CA . ALA D 2 75 ? -25.84849 22.96599 34.33948 1.000 36.51196 907 ALA D CA 1
ATOM 5459 C C . ALA D 2 75 ? -26.93902 22.23354 35.11323 1.000 34.90186 907 ALA D C 1
ATOM 5460 O O . ALA D 2 75 ? -26.69134 21.16520 35.68343 1.000 33.67252 907 ALA D O 1
ATOM 5462 N N . PRO D 2 76 ? -28.15634 22.78836 35.14648 1.000 35.01393 908 PRO D N 1
ATOM 5463 C CA . PRO D 2 76 ? -29.23278 22.11886 35.90246 1.000 34.19566 908 PRO D CA 1
ATOM 5464 C C . PRO D 2 76 ? -29.46087 20.68533 35.46098 1.000 33.72640 908 PRO D C 1
ATOM 5465 O O . PRO D 2 76 ? -29.55973 19.78657 36.30667 1.000 33.21291 908 PRO D O 1
ATOM 5469 N N . GLY D 2 77 ? -29.52717 20.44312 34.15016 1.000 34.03694 909 GLY D N 1
ATOM 5470 C CA . GLY D 2 77 ? -29.65812 19.08969 33.64595 1.000 27.03165 909 GLY D CA 1
ATOM 5471 C C . GLY D 2 77 ? -28.46956 18.20412 33.95265 1.000 30.26805 909 GLY D C 1
ATOM 5472 O O . GLY D 2 77 ? -28.61379 16.97774 33.98290 1.000 29.55679 909 GLY D O 1
ATOM 5473 N N . ASP D 2 78 ? -27.29344 18.79276 34.18097 1.000 30.56957 910 ASP D N 1
ATOM 5474 C CA . ASP D 2 78 ? -26.15769 17.99719 34.63427 1.000 30.44653 910 ASP D CA 1
ATOM 5475 C C . ASP D 2 78 ? -26.32551 17.58497 36.09289 1.000 29.97833 910 ASP D C 1
ATOM 5476 O O . ASP D 2 78 ? -25.92911 16.47979 36.48271 1.000 29.04148 910 ASP D O 1
ATOM 5481 N N . VAL D 2 79 ? -26.92474 18.45363 36.91013 1.000 30.95813 911 VAL D N 1
ATOM 5482 C CA . VAL D 2 79 ? -27.29571 18.05324 38.26248 1.000 30.91285 911 VAL D CA 1
ATOM 5483 C C . VAL D 2 79 ? -28.39139 16.99453 38.22197 1.000 31.15659 911 VAL D C 1
ATOM 5484 O O . VAL D 2 79 ? -28.45130 16.11837 39.09297 1.000 30.73803 911 VAL D O 1
ATOM 5488 N N . LYS D 2 80 ? -29.27069 17.05122 37.21838 1.000 31.68543 912 LYS D N 1
ATOM 5489 C CA . LYS D 2 80 ? -30.30495 16.03126 37.07434 1.000 31.26367 912 LYS D CA 1
ATOM 5490 C C . LYS D 2 80 ? -29.69242 14.67625 36.74086 1.000 30.65877 912 LYS D C 1
ATOM 5491 O O . LYS D 2 80 ? -30.04378 13.66097 37.35215 1.000 30.00383 912 LYS D O 1
ATOM 5497 N N . LYS D 2 81 ? -28.77480 14.64176 35.76705 1.000 31.08971 913 LYS D N 1
ATOM 5498 C CA . LYS D 2 81 ? -28.01907 13.42093 35.49397 1.000 30.22751 913 LYS D CA 1
ATOM 5499 C C . LYS D 2 81 ? -27.39040 12.86944 36.76576 1.000 28.77277 913 LYS D C 1
ATOM 5500 O O . LYS D 2 81 ? -27.43667 11.66087 37.02489 1.000 27.68440 913 LYS D O 1
ATOM 5506 N N . TRP D 2 82 ? -26.79520 13.75138 37.57012 1.000 29.16388 914 TRP D N 1
ATOM 5507 C CA . TRP D 2 82 ? -26.16471 13.33375 38.81645 1.000 28.60699 914 TRP D CA 1
ATOM 5508 C C . TRP D 2 82 ? -27.16832 12.66300 39.74726 1.000 28.85745 914 TRP D C 1
ATOM 5509 O O . TRP D 2 82 ? -26.88778 11.59933 40.31150 1.000 28.58696 914 TRP D O 1
ATOM 5520 N N . CYS D 2 83 ? -28.35047 13.26583 39.91955 1.000 29.32228 915 CYS D N 1
ATOM 5521 C CA . CYS D 2 83 ? -29.33557 12.66612 40.81483 1.000 28.53321 915 CYS D CA 1
ATOM 5522 C C . CYS D 2 83 ? -29.80810 11.30984 40.29391 1.000 27.35554 915 CYS D C 1
ATOM 5523 O O . CYS D 2 83 ? -29.90455 10.34823 41.06120 1.000 26.10759 915 CYS D O 1
ATOM 5526 N N . GLU D 2 84 ? -30.08055 11.19819 38.99237 1.000 27.54120 916 GLU D N 1
ATOM 5527 C CA . GLU D 2 84 ? -30.53022 9.91941 38.44240 1.000 26.97684 916 GLU D CA 1
ATOM 5528 C C . GLU D 2 84 ? -29.48454 8.83065 38.64012 1.000 25.39015 916 GLU D C 1
ATOM 5529 O O . GLU D 2 84 ? -29.82492 7.68586 38.95915 1.000 24.96206 916 GLU D O 1
ATOM 5535 N N . SER D 2 85 ? -28.20513 9.16804 38.46144 1.000 25.65655 917 SER D N 1
ATOM 5536 C CA . SER D 2 85 ? -27.15085 8.17130 38.60085 1.000 24.93318 917 SER D CA 1
ATOM 5537 C C . SER D 2 85 ? -26.96467 7.72129 40.04350 1.000 24.34983 917 SER D C 1
ATOM 5538 O O . SER D 2 85 ? -26.46937 6.61214 40.27054 1.000 24.10827 917 SER D O 1
ATOM 5541 N N . LYS D 2 86 ? -27.35363 8.54565 41.01694 1.000 24.50615 918 LYS D N 1
ATOM 5542 C CA . LYS D 2 86 ? -27.23278 8.21369 42.43053 1.000 24.51212 918 LYS D CA 1
ATOM 5543 C C . LYS D 2 86 ? -28.54376 7.73309 43.03488 1.000 23.13080 918 LYS D C 1
ATOM 5544 O O . LYS D 2 86 ? -28.63828 7.62005 44.26111 1.000 22.66065 918 LYS D O 1
ATOM 5550 N N . SER D 2 87 ? -29.55485 7.45737 42.20763 1.000 22.63259 919 SER D N 1
ATOM 5551 C CA . SER D 2 87 ? -30.89391 7.06936 42.65640 1.000 22.70045 919 SER D CA 1
ATOM 5552 C C . SER D 2 87 ? -31.55573 8.13853 43.51681 1.000 23.13388 919 SER D C 1
ATOM 5553 O O . SER D 2 87 ? -32.47349 7.83919 44.28781 1.000 23.34124 919 SER D O 1
ATOM 5556 N N . VAL D 2 88 ? -31.12117 9.38509 43.38177 1.000 23.79922 920 VAL D N 1
ATOM 5557 C CA . VAL D 2 88 ? -31.63476 10.48934 44.18305 1.000 24.80095 920 VAL D CA 1
ATOM 5558 C C . VAL D 2 88 ? -32.85238 11.07328 43.47751 1.000 26.23868 920 VAL D C 1
ATOM 5559 O O . VAL D 2 88 ? -32.77090 11.47386 42.31159 1.000 27.28027 920 VAL D O 1
ATOM 5563 N N . CYS D 2 89 ? -33.98275 11.11803 44.18149 1.000 26.47665 921 CYS D N 1
ATOM 5564 C CA . CYS D 2 89 ? -35.20916 11.64639 43.59592 1.000 27.36134 921 CYS D CA 1
ATOM 5565 C C . CYS D 2 89 ? -35.05459 13.13209 43.29895 1.000 27.92533 921 CYS D C 1
ATOM 5566 O O . CYS D 2 89 ? -34.62540 13.90956 44.15490 1.000 28.07948 921 CYS D O 1
ATOM 5569 N N . CYS D 2 90 ? -35.38958 13.52161 42.07120 1.000 28.46901 922 CYS D N 1
ATOM 5570 C CA . CYS D 2 90 ? -35.23424 14.89344 41.60913 1.000 29.51983 922 CYS D CA 1
ATOM 5571 C C . CYS D 2 90 ? -36.47050 15.30183 40.82056 1.000 30.77521 922 CYS D C 1
ATOM 5572 O O . CYS D 2 90 ? -37.27970 14.46183 40.42249 1.000 30.66065 922 CYS D O 1
ATOM 5575 N N . LEU D 2 91 ? -36.62119 16.60752 40.61759 1.000 32.19989 923 LEU D N 1
ATOM 5576 C CA . LEU D 2 91 ? -37.73944 17.14065 39.84881 1.000 33.59333 923 LEU D CA 1
ATOM 5577 C C . LEU D 2 91 ? -37.42920 18.58306 39.47896 1.000 34.97303 923 LEU D C 1
ATOM 5578 O O . LEU D 2 91 ? -36.64268 19.25896 40.14978 1.000 35.12824 923 LEU D O 1
ATOM 5583 N N . TRP D 2 92 ? -38.06108 19.04271 38.40139 1.000 35.98165 924 TRP D N 1
ATOM 5584 C CA . TRP D 2 92 ? -37.93581 20.42230 37.96173 1.000 37.17690 924 TRP D CA 1
ATOM 5585 C C . TRP D 2 92 ? -38.90620 21.31680 38.72458 1.000 38.84788 924 TRP D C 1
ATOM 5586 O O . TRP D 2 92 ? -39.85974 20.85240 39.35344 1.000 38.86338 924 TRP D O 1
ATOM 5597 N N . ARG D 2 93 ? -38.65744 22.61875 38.65194 1.000 40.57799 925 ARG D N 1
ATOM 5598 C CA . ARG D 2 93 ? -39.54054 23.59474 39.27831 1.000 42.48568 925 ARG D CA 1
ATOM 5599 C C . ARG D 2 93 ? -40.30220 24.39656 38.22968 1.000 43.42027 925 ARG D C 1
ATOM 5600 O O . ARG D 2 93 ? -41.45469 24.09353 37.92118 1.000 43.56165 925 ARG D O 1
#

Solvent-accessible surface area: 35218 Å² total; per-residue (Å²): 77,111,168,24,14,34,22,17,27,0,2,0,5,0,4,0,64,88,127,96,61,15,1,10,0,0,10,0,51,30,0,20,110,60,24,102,24,1,30,46,136,49,128,61,43,23,72,62,0,62,128,86,76,16,64,78,7,28,10,0,2,3,3,8,32,3,9,10,100,40,1,0,84,69,0,20,128,4,8,15,34,62,147,101,13,101,50,134,29,19,57,54,201,93,1,129,203,48,23,221,42,38,63,39,9,4,21,15,6,1,58,0,5,87,11,53,17,7,23,55,3,38,10,98,0,13,1,6,91,152,67,2,43,56,26,7,94,165,107,42,87,88,30,85,110,194,31,56,138,32,10,35,50,44,59,49,47,114,67,70,174,180,97,76,4,8,98,48,26,65,75,78,19,86,88,25,77,117,18,3,38,28,0,48,76,2,34,101,122,116,147,11,51,46,3,35,40,48,211,67,129,6,66,57,56,48,6,5,7,0,0,0,30,52,169,72,11,71,1,1,0,2,1,22,6,0,3,134,58,25,39,136,99,84,97,29,2,2,1,26,84,10,92,1,63,118,59,39,17,117,4,68,0,10,67,0,0,38,1,1,1,0,44,28,44,5,100,159,81,1,81,138,13,24,170,168,146,29,122,92,86,100,60,62,40,24,19,150,77,0,22,99,0,1,58,74,18,119,86,9,173,82,34,83,109,20,23,43,19,3,33,2,0,4,15,5,27,0,57,1,38,51,0,9,56,66,0,46,87,38,29,2,97,110,34,51,56,122,45,144,8,49,46,11,45,0,24,55,0,0,18,41,21,1,5,11,10,55,53,179,98,121,121,16,11,31,25,17,19,0,2,0,6,0,6,0,57,77,158,99,87,29,2,18,0,1,18,1,51,41,0,19,96,36,22,96,27,0,30,46,130,50,125,57,33,23,67,84,0,58,154,93,69,23,79,70,8,28,11,0,2,2,3,10,23,3,8,7,84,46,0,0,84,83,0,36,129,6,7,29,33,48,145,98,18,97,46,137,28,22,54,54,242,148,32,213,52,29,226,40,38,64,30,8,4,19,34,5,3,60,2,5,71,9,51,23,18,26,65,7,32,12,100,0,18,1,5,88,158,72,2,42,56,25,10,93,164,109,41,91,90,34,104,97,210,33,58,137,38,8,36,50,47,59,47,50,103,68,136,152,75,4,8,102,49,22,62,76,72,18,90,94,23,71,114,19,0,44,40,0,45,96,9,35,132,110,118,150,11,53,48,3,35,43,52,210,65,126,6,64,62,56,46,7,4,8,0,0,0,28,47,168,80,10,61,0,1,0,4,0,22,5,0,3,139,61,25,61,119,138,44,2,2,0,25,50,10,89,0,61,121,58,42,20,117,5,80,0,11,63,0,0,35,0,0,1,0,33,27,40,5,115,182,66,7,131,160,14,66,117,147,43,117,99,80,58,57,63,56,16,20,157,71,0,8,96,0,1,55,64,19,119,86,12,171,79,33,76,111,20,20,44,22,2,34,3,0,2,10,2,19,0,59,0,54,53,0,11,58,62,0,37,87,38,39,4,96,117,28,52,58,127,40,141,8,46,56,8,46,0,21,56,0,0,28,43,30,2,7,12,9,47,67,177

Organism: Thermothielavioides terrestris (strain ATCC 38088 / NRRL 8126) (NCBI:txid578455)

Foldseek 3Di:
DQAFFFQKKKWFKKAFPLDRFFIKIDIDLQVVVQLCCLQVVDPDHDDSSPPNSRDDMDTFKMKMQARDNVSNVVLRVCLQCVVPDDLPPDPDDMPPPTDRGLLSSLQSVVVSCCGPVNVQGQMEMEGADPVSVVSNVVNQVPDPDHRDPLYYYYYWYPDPPPQTDSRPDDSHNLVQLQVLVVVCVCQVVVPLAAAQQPRHGDGRPRAQWWAASDPPDRHIHHPVRQQVQQPCPPPDDRRAKRAGSGPRDIDGSSVRSSSRSCVVNVVPSSCVSVVD/DDPVVVLVVVLVLLCCLQVVPDFDPDVVDTGPVVCQVVLPAAAQVVSQVVCQPCSSVVSPHDDHDDSVSSVVSCVVVVRHYDYD/DQAFFFQKKKWFWKAFPQDRFFIDIDIDLQVVVQLCCLQPVDPDHQPSSPDPNRPDMDTFKMKMQARDPVSRVVLRVCLQCVVPDDLPDDPDDSGDTDRGLLVSLVSVQVSCCRPVNVQGQMEMEGADDVSVVSNVVVQVPDDDHHDPLHYYYYWYDPCCTDSSPDDSANQVQLQVLVLVCVCQVVVVAAAAQFPRHGDDRPRAQKWADSDPPDGHIHHPVRVQVQQPCVDDRHAKRARPPPRDIDGPSVRSSSRSCVVNNVVSSVVSVD/DDPVVVLVVVLVLLVCLQVVDDADPPPVDGGPNVCQVVLPAAAQVVSQVVCQPCSSVVSPDDDRDDSVSVVVSCVVVVRHYDYD

Sequence (714 aa):
QCKPIPALYTVYVLRSTVRHASLYIGSTPNPPRRLKQHNGLVPGGAARTSRSSLRPWEMVALVSGFPSMVAALKFQWALTNPHLSVHIPSASRRPQRPPRSLASVVANNLHLLLRVPSFARWPLRVHFFRRDVFAAWEKWCAAASERLRPSLAVVTDFEGGSPCWGIHALPLDYEPIKDYVAKGQEEIFEFERQGACVVCREEMASGDGLQALCTNQGCDGVGHLSCWSRHFLKEADSILPVQGQCPKCGGEMEWGNMMKELTLRTRGQKEVEKLLKRASPTDQQVSLFRYITQAVVTAPRAKDPANPSWHEKMLMYDPIILEDLTAWLNSGQLDRVGYDGEVAPGDVKKWCESKSVCCLWRQCKPIPALYTVYVLRSTVRHASLYIGSTPNPPRRLKQHNGLVPGGAARTSRSSLRPWEMVALVSGFPSMVAALKFQWALTNPHLSVHIPSASRPQRPPRSLASVVANLHLLLRVPSFARWPLRVHFFRRDVFAAWEKWCAAASERLRPSLAVVTDFEGGCWGIHALPLDYEPIKDYVAKGQEIFEFERQGACVVCREEMASGDGLQALCTNQGCDGVGHLSCWSRHFLKDSILPVQGQCPKCGGEMEWGNMMKELTLRTRGQKEVEKLLKASPTDQQVSLFRYITQAVVTAPRAKDPANPSWHEKMLMYDPIILEDLTAWLNSGQLDRVGYDGEVAPGDVKKWCESKSVCCLWR

Secondary structure (DSSP, 8-state):
--SPPPS--EEEEEEESS-TT-EEEEEES-HHHHHHHHTTSSS---SGGG-TTTPSEEEEEEEE--S-HHHHHHHHHHHH-TTT---S-------SS--S-HHHHHHHHHHHTTSTTTTTS--EEEE--HHHHHHHHHHHHH-SSPPPTTSEEEE--SS-----GGGGS--SSGGGHHHHHHHHHHHHTT---B-TTT--B--TTSS-EEE--STT---EEEHHHHHHHHT---S--S--EEE-TTT--EEEHHHHHHHHHHHHH-HHHHHHHHT-/--HHHHHHHHHHHHHHHHHHSPPPSSTTS--HHHHHHTT--EEHHHHHHHIIIIIHHHTT--SPPPHHHHHHHHHHTT--EE--/--SPPPS--EEEEEEESS-TT-EEEEEES-HHHHHHHHTTSSS---SGGG-GGGPPEEEEEEEE--SSHHHHHHHHHHHH-TTT---S------PPPPS-HHHHHHHHHHHTTSTTTTTS--EEEE-SHHHHHHHHHHHHH-SS---SSS-EEE--S----GGGGS--SSGGGHHHHHHHHHHHHTT---B-TTT--B--TTSS-EEE--STT---EEEHHHHHHHHT----S--EEE-TTT--EEEHHHHHHHHHHHHH-HHHHHHHH-/--HHHHHHHHHHHHHHHHHTSPPPSSTTS--HHHHHHTTPPEEHHHHHHHIIIIIHHHTT--SPPPHHHHHHHHHHTT--EE--

Radius of gyration: 41.38 Å; Cα contacts (8 Å, |Δi|>4): 1256; chains: 4; bounding box: 59×99×110 Å

InterPro domains:
  IPR000305 GIY-YIG endonuclease [PF01541] (12-86)
  IPR000305 GIY-YIG endonuclease [PS50164] (10-92)
  IPR013083 Zinc finger, RING/FYVE/PHD-type [G3DSA:3.30.40.10] (225-298)
  IPR027520 Structure-specific endonuclease subunit Slx1 [MF_03100] (7-305)
  IPR035901 GIY-YIG endonuclease superfamily [G3DSA:3.40.1440.10] (9-106)
  IPR048749 Structure-specific endonuclease subunit SLX1, C-terminal domain [PF21202] (229-293)
  IPR050381 SLX1 structure-specific endonuclease [PTHR20208] (6-321)